Protein 8Z4N (pdb70)

Structure (mmCIF, N/CA/C/O backbone):
data_8Z4N
#
_entry.id   8Z4N
#
_cell.length_a   74.476
_cell.length_b   88.024
_cell.length_c   87.412
_cell.angle_alpha   90.00
_cell.angle_beta   91.63
_cell.angle_gamma   90.00
#
_symmetry.space_group_name_H-M   'P 1 21 1'
#
loop_
_entity.id
_entity.type
_entity.pdbx_description
1 polymer 'Endoisopeptidase PeiR'
2 water water
#
loop_
_atom_site.group_PDB
_atom_site.id
_atom_site.type_symbol
_atom_site.label_atom_id
_atom_site.label_alt_id
_atom_site.label_comp_id
_atom_site.label_asym_id
_atom_site.label_entity_id
_atom_site.label_seq_id
_atom_site.pdbx_PDB_ins_code
_atom_site.Cartn_x
_atom_site.Cartn_y
_atom_site.Cartn_z
_atom_site.occupancy
_atom_site.B_iso_or_equiv
_atom_site.auth_seq_id
_atom_site.auth_comp_id
_atom_site.auth_asym_id
_atom_site.auth_atom_id
_atom_site.pdbx_PDB_model_num
ATOM 1 N N . MET A 1 1 ? 40.882 13.525 3.675 1.00 55.07 1 MET A N 1
ATOM 2 C CA . MET A 1 1 ? 42.241 13.104 3.246 1.00 55.85 1 MET A CA 1
ATOM 3 C C . MET A 1 1 ? 42.165 12.145 2.042 1.00 51.54 1 MET A C 1
ATOM 4 O O . MET A 1 1 ? 42.330 12.619 0.930 1.00 54.05 1 MET A O 1
ATOM 9 N N . VAL A 1 2 ? 41.915 10.858 2.284 1.00 46.91 2 VAL A N 1
ATOM 10 C CA . VAL A 1 2 ? 41.838 9.776 1.259 1.00 42.39 2 VAL A CA 1
ATOM 11 C C . VAL A 1 2 ? 40.476 9.807 0.553 1.00 40.14 2 VAL A C 1
ATOM 12 O O . VAL A 1 2 ? 39.482 10.039 1.199 1.00 35.97 2 VAL A O 1
ATOM 16 N N . ARG A 1 3 ? 40.472 9.519 -0.741 1.00 37.39 3 ARG A N 1
ATOM 17 C CA . ARG A 1 3 ? 39.263 9.539 -1.589 1.00 34.18 3 ARG A CA 1
ATOM 18 C C . ARG A 1 3 ? 39.045 8.191 -2.279 1.00 36.40 3 ARG A C 1
ATOM 19 O O . ARG A 1 3 ? 40.007 7.529 -2.687 1.00 34.46 3 ARG A O 1
ATOM 27 N N . PHE A 1 4 ? 37.770 7.802 -2.456 1.00 30.35 4 PHE A N 1
ATOM 28 C CA . PHE A 1 4 ? 37.425 6.527 -3.070 1.00 26.95 4 PHE A CA 1
ATOM 29 C C . PHE A 1 4 ? 36.456 6.762 -4.212 1.00 29.81 4 PHE A C 1
ATOM 30 O O . PHE A 1 4 ? 35.452 7.460 -4.050 1.00 30.91 4 PHE A O 1
ATOM 38 N N . SER A 1 5 ? 36.734 6.142 -5.351 1.00 29.98 5 SER A N 1
ATOM 39 C CA . SER A 1 5 ? 35.962 6.371 -6.563 1.00 30.49 5 SER A CA 1
ATOM 40 C C . SER A 1 5 ? 34.590 5.699 -6.485 1.00 31.68 5 SER A C 1
ATOM 41 O O . SER A 1 5 ? 34.325 4.856 -5.631 1.00 27.76 5 SER A O 1
ATOM 44 N N . ARG A 1 6 ? 33.726 6.051 -7.439 1.00 31.72 6 ARG A N 1
ATOM 45 C CA . ARG A 1 6 ? 32.413 5.427 -7.519 1.00 31.48 6 ARG A CA 1
ATOM 46 C C . ARG A 1 6 ? 32.533 3.917 -7.724 1.00 33.49 6 ARG A C 1
ATOM 47 O O . ARG A 1 6 ? 31.832 3.132 -7.067 1.00 30.80 6 ARG A O 1
ATOM 55 N N . ASP A 1 7 ? 33.435 3.493 -8.614 1.00 31.96 7 ASP A N 1
ATOM 56 C CA . ASP A 1 7 ? 33.643 2.066 -8.844 1.00 32.86 7 ASP A CA 1
ATOM 57 C C . ASP A 1 7 ? 34.063 1.359 -7.572 1.00 28.02 7 ASP A C 1
ATOM 58 O O . ASP A 1 7 ? 33.560 0.267 -7.270 1.00 27.76 7 ASP A O 1
ATOM 63 N N . MET A 1 8 ? 34.990 1.959 -6.820 1.00 25.80 8 MET A N 1
ATOM 64 C CA . MET A 1 8 ? 35.412 1.365 -5.556 1.00 25.45 8 MET A CA 1
ATOM 65 C C . MET A 1 8 ? 34.249 1.294 -4.566 1.00 28.79 8 MET A C 1
ATOM 66 O O . MET A 1 8 ? 34.081 0.298 -3.862 1.00 27.89 8 MET A O 1
ATOM 71 N N . LEU A 1 9 ? 33.439 2.346 -4.492 1.00 28.30 9 LEU A N 1
ATOM 72 C CA . LEU A 1 9 ? 32.333 2.323 -3.538 1.00 28.14 9 LEU A CA 1
ATOM 73 C C . LEU A 1 9 ? 31.332 1.243 -3.900 1.00 26.31 9 LEU A C 1
ATOM 74 O O . LEU A 1 9 ? 30.838 0.532 -3.016 1.00 27.66 9 LEU A O 1
ATOM 79 N N . GLN A 1 10 ? 31.028 1.101 -5.192 1.00 27.53 10 GLN A N 1
ATOM 80 C CA . GLN A 1 10 ? 30.120 0.043 -5.626 1.00 27.23 10 GLN A CA 1
ATOM 81 C C . GLN A 1 10 ? 30.685 -1.322 -5.270 1.00 29.67 10 GLN A C 1
ATOM 82 O O . GLN A 1 10 ? 29.971 -2.183 -4.737 1.00 28.47 10 GLN A O 1
ATOM 88 N N . ASP A 1 11 ? 31.983 -1.516 -5.505 1.00 28.70 11 ASP A N 1
ATOM 89 C CA . ASP A 1 11 ? 32.618 -2.795 -5.196 1.00 28.83 11 ASP A CA 1
ATOM 90 C C . ASP A 1 11 ? 32.593 -3.078 -3.703 1.00 29.93 11 ASP A C 1
ATOM 91 O O . ASP A 1 11 ? 32.288 -4.200 -3.277 1.00 29.91 11 ASP A O 1
ATOM 96 N N . GLY A 1 12 ? 32.944 -2.078 -2.889 1.00 27.12 12 GLY A N 1
ATOM 97 C CA . GLY A 1 12 ? 32.919 -2.282 -1.456 1.00 24.81 12 GLY A CA 1
ATOM 98 C C . GLY A 1 12 ? 31.510 -2.563 -0.968 1.00 27.08 12 GLY A C 1
ATOM 99 O O . GLY A 1 12 ? 31.305 -3.392 -0.080 1.00 25.27 12 GLY A O 1
ATOM 100 N N . ALA A 1 13 ? 30.520 -1.872 -1.543 1.00 25.32 13 ALA A N 1
ATOM 101 C CA . ALA A 1 13 ? 29.163 -2.168 -1.126 1.00 27.21 13 ALA A CA 1
ATOM 102 C C . ALA A 1 13 ? 28.792 -3.587 -1.501 1.00 30.30 13 ALA A C 1
ATOM 103 O O . ALA A 1 13 ? 28.066 -4.251 -0.747 1.00 30.28 13 ALA A O 1
ATOM 105 N N . LYS A 1 14 ? 29.120 -4.054 -2.697 1.00 28.26 14 LYS A N 1
ATOM 106 C CA . LYS A 1 14 ? 28.730 -5.445 -3.046 1.00 32.73 14 LYS A CA 1
ATOM 107 C C . LYS A 1 14 ? 29.296 -6.420 -2.020 1.00 31.57 14 LYS A C 1
ATOM 108 O O . LYS A 1 14 ? 28.577 -7.261 -1.539 1.00 35.21 14 LYS A O 1
ATOM 114 N N . ARG A 1 15 ? 30.532 -6.193 -1.629 1.00 30.78 15 ARG A N 1
ATOM 115 C CA . ARG A 1 15 ? 31.213 -7.092 -0.708 1.00 28.94 15 ARG A CA 1
ATOM 116 C C . ARG A 1 15 ? 30.601 -7.005 0.678 1.00 29.66 15 ARG A C 1
ATOM 117 O O . ARG A 1 15 ? 30.505 -8.023 1.378 1.00 28.68 15 ARG A O 1
ATOM 125 N N . MET A 1 16 ? 30.163 -5.808 1.098 1.00 29.87 16 MET A N 1
ATOM 126 C CA . MET A 1 16 ? 29.481 -5.721 2.385 1.00 27.69 16 MET A CA 1
ATOM 127 C C . MET A 1 16 ? 28.161 -6.476 2.346 1.00 28.29 16 MET A C 1
ATOM 128 O O . MET A 1 16 ? 27.822 -7.181 3.295 1.00 31.17 16 MET A O 1
ATOM 133 N N . PHE A 1 17 ? 27.405 -6.323 1.255 1.00 29.02 17 PHE A N 1
ATOM 134 C CA . PHE A 1 17 ? 26.118 -6.998 1.091 1.00 28.04 17 PHE A CA 1
ATOM 135 C C . PHE A 1 17 ? 26.309 -8.514 1.089 1.00 30.35 17 PHE A C 1
ATOM 136 O O . PHE A 1 17 ? 25.613 -9.239 1.801 1.00 29.78 17 PHE A O 1
ATOM 144 N N . LYS A 1 18 ? 27.294 -9.012 0.335 1.00 30.57 18 LYS A N 1
ATOM 145 C CA . LYS A 1 18 ? 27.558 -10.457 0.364 1.00 30.68 18 LYS A CA 1
ATOM 146 C C . LYS A 1 18 ? 27.988 -10.933 1.748 1.00 30.73 18 LYS A C 1
ATOM 147 O O . LYS A 1 18 ? 27.578 -12.012 2.193 1.00 32.49 18 LYS A O 1
ATOM 153 N N . TRP A 1 19 ? 28.794 -10.147 2.459 1.00 27.57 19 TRP A N 1
ATOM 154 C CA . TRP A 1 19 ? 29.179 -10.548 3.813 1.00 31.08 19 TRP A CA 1
ATOM 155 C C . TRP A 1 19 ? 27.967 -10.635 4.733 1.00 33.44 19 TRP A C 1
ATOM 156 O O . TRP A 1 19 ? 27.831 -11.584 5.524 1.00 32.81 19 TRP A O 1
ATOM 167 N N . LEU A 1 20 ? 27.102 -9.613 4.679 1.00 30.27 20 LEU A N 1
ATOM 168 C CA . LEU A 1 20 ? 25.907 -9.588 5.520 1.00 34.32 20 LEU A CA 1
ATOM 169 C C . LEU A 1 20 ? 25.000 -10.778 5.252 1.00 32.14 20 LEU A C 1
ATOM 170 O O . LEU A 1 20 ? 24.242 -11.195 6.133 1.00 33.47 20 LEU A O 1
ATOM 175 N N . ARG A 1 21 ? 25.054 -11.329 4.041 1.00 32.09 21 ARG A N 1
ATOM 176 C CA . ARG A 1 21 ? 24.220 -12.483 3.720 1.00 37.09 21 ARG A CA 1
ATOM 177 C C . ARG A 1 21 ? 24.488 -13.677 4.625 1.00 38.03 21 ARG A C 1
ATOM 178 O O . ARG A 1 21 ? 23.597 -14.514 4.788 1.00 37.47 21 ARG A O 1
ATOM 186 N N . LYS A 1 22 ? 25.673 -13.753 5.251 1.00 36.71 22 LYS A N 1
ATOM 187 C CA . LYS A 1 22 ? 26.021 -14.864 6.141 1.00 36.47 22 LYS A CA 1
ATOM 188 C C . LYS A 1 22 ? 25.236 -14.861 7.445 1.00 39.76 22 LYS A C 1
ATOM 189 O O . LYS A 1 22 ? 25.294 -15.853 8.177 1.00 42.18 22 LYS A O 1
ATOM 195 N N . GLY A 1 23 ? 24.519 -13.783 7.764 1.00 38.51 23 GLY A N 1
ATOM 196 C CA . GLY A 1 23 ? 23.753 -13.745 8.995 1.00 38.16 23 GLY A CA 1
ATOM 197 C C . GLY A 1 23 ? 24.598 -13.652 10.238 1.00 39.56 23 GLY A C 1
ATOM 198 O O . GLY A 1 23 ? 24.087 -13.869 11.337 1.00 35.66 23 GLY A O 1
ATOM 199 N N . GLU A 1 24 ? 25.880 -13.306 10.093 1.00 36.68 24 GLU A N 1
ATOM 200 C CA . GLU A 1 24 ? 26.814 -13.230 11.210 1.00 38.14 24 GLU A CA 1
ATOM 201 C C . GLU A 1 24 ? 27.271 -11.797 11.512 1.00 37.61 24 GLU A C 1
ATOM 202 O O . GLU A 1 24 ? 28.355 -11.601 12.070 1.00 37.28 24 GLU A O 1
ATOM 208 N N . GLY A 1 25 ? 26.482 -10.789 11.131 1.00 37.80 25 GLY A N 1
ATOM 209 C CA . GLY A 1 25 ? 26.798 -9.418 11.473 1.00 30.92 25 GLY A CA 1
ATOM 210 C C . GLY A 1 25 ? 27.777 -8.783 10.502 1.00 34.02 25 GLY A C 1
ATOM 211 O O . GLY A 1 25 ? 28.147 -9.356 9.476 1.00 32.14 25 GLY A O 1
ATOM 212 N N . LEU A 1 26 ? 28.202 -7.550 10.850 1.00 31.03 26 LEU A N 1
ATOM 213 C CA . LEU A 1 26 ? 29.107 -6.754 10.026 1.00 33.68 26 LEU A CA 1
ATOM 214 C C . LEU A 1 26 ? 30.558 -7.246 10.135 1.00 34.08 26 LEU A C 1
ATOM 215 O O . LEU A 1 26 ? 30.977 -7.750 11.181 1.00 33.83 26 LEU A O 1
ATOM 220 N N . PRO A 1 27 ? 31.349 -7.074 9.080 1.00 31.72 27 PRO A N 1
ATOM 221 C CA . PRO A 1 27 ? 32.770 -7.462 9.140 1.00 34.50 27 PRO A CA 1
ATOM 222 C C . PRO A 1 27 ? 33.561 -6.521 10.039 1.00 37.92 27 PRO A C 1
ATOM 223 O O . PRO A 1 27 ? 33.176 -5.370 10.278 1.00 33.17 27 PRO A O 1
ATOM 227 N N . ASN A 1 28 ? 34.719 -7.012 10.496 1.00 34.74 28 ASN A N 1
ATOM 228 C CA . ASN A 1 28 ? 35.571 -6.224 11.378 1.00 32.11 28 ASN A CA 1
ATOM 229 C C . ASN A 1 28 ? 36.248 -5.085 10.627 1.00 32.28 28 ASN A C 1
ATOM 230 O O . ASN A 1 28 ? 36.674 -4.104 11.246 1.00 31.59 28 ASN A O 1
ATOM 235 N N . TYR A 1 29 ? 36.332 -5.187 9.310 1.00 28.40 29 TYR A N 1
ATOM 236 C CA . TYR A 1 29 ? 36.893 -4.122 8.498 1.00 31.64 29 TYR A CA 1
ATOM 237 C C . TYR A 1 29 ? 36.423 -4.350 7.075 1.00 31.39 29 TYR A C 1
ATOM 238 O O . TYR A 1 29 ? 35.843 -5.390 6.755 1.00 32.66 29 TYR A O 1
ATOM 247 N N . LEU A 1 30 ? 36.676 -3.353 6.231 1.00 27.58 30 LEU A N 1
ATOM 248 C CA . LEU A 1 30 ? 36.400 -3.397 4.799 1.00 29.79 30 LEU A CA 1
ATOM 249 C C . LEU A 1 30 ? 37.643 -2.906 4.073 1.00 30.78 30 LEU A C 1
ATOM 250 O O . LEU A 1 30 ? 38.113 -1.796 4.351 1.00 27.35 30 LEU A O 1
ATOM 255 N N . ILE A 1 31 ? 38.179 -3.737 3.159 1.00 29.74 31 ILE A N 1
ATOM 256 C CA . ILE A 1 31 ? 39.338 -3.370 2.345 1.00 29.84 31 ILE A CA 1
ATOM 257 C C . ILE A 1 31 ? 38.880 -2.472 1.212 1.00 30.14 31 ILE A C 1
ATOM 258 O O . ILE A 1 31 ? 38.009 -2.857 0.418 1.00 30.51 31 ILE A O 1
ATOM 263 N N . MET A 1 32 ? 39.546 -1.328 1.061 1.00 28.60 32 MET A N 1
ATOM 264 C CA . MET A 1 32 ? 39.255 -0.390 -0.013 1.00 30.99 32 MET A CA 1
ATOM 265 C C . MET A 1 32 ? 40.574 0.189 -0.540 1.00 28.65 32 MET A C 1
ATOM 266 O O . MET A 1 32 ? 41.572 0.221 0.178 1.00 32.00 32 MET A O 1
ATOM 271 N N . TYR A 1 33 ? 40.572 0.633 -1.792 1.00 29.41 33 TYR A N 1
ATOM 272 C CA . TYR A 1 33 ? 41.765 1.234 -2.449 1.00 33.43 33 TYR A CA 1
ATOM 273 C C . TYR A 1 33 ? 41.442 2.656 -2.919 1.00 32.72 33 TYR A C 1
ATOM 274 O O . TYR A 1 33 ? 40.486 2.833 -3.645 1.00 34.95 33 TYR A O 1
ATOM 283 N N . ASP A 1 34 ? 42.272 3.623 -2.538 1.00 31.83 34 ASP A N 1
ATOM 284 C CA . ASP A 1 34 ? 42.036 5.042 -2.898 1.00 34.80 34 ASP A CA 1
ATOM 285 C C . ASP A 1 34 ? 42.214 5.256 -4.394 1.00 34.97 34 ASP A C 1
ATOM 286 O O . ASP A 1 34 ? 42.979 4.547 -5.005 1.00 36.40 34 ASP A O 1
ATOM 291 N N . MET A 1 35 ? 41.506 6.231 -4.941 1.00 30.95 35 MET A N 1
ATOM 292 C CA . MET A 1 35 ? 41.554 6.446 -6.400 1.00 37.64 35 MET A CA 1
ATOM 293 C C . MET A 1 35 ? 42.816 7.221 -6.793 1.00 35.66 35 MET A C 1
ATOM 294 O O . MET A 1 35 ? 43.031 7.320 -7.982 1.00 37.75 35 MET A O 1
ATOM 299 N N . ASP A 1 36 ? 43.608 7.689 -5.825 1.00 40.60 36 ASP A N 1
ATOM 300 C CA . ASP A 1 36 ? 44.785 8.528 -6.153 1.00 42.74 36 ASP A CA 1
ATOM 301 C C . ASP A 1 36 ? 46.067 7.698 -6.171 1.00 45.85 36 ASP A C 1
ATOM 302 O O . ASP A 1 36 ? 46.697 7.652 -7.215 1.00 51.64 36 ASP A O 1
ATOM 307 N N . ARG A 1 37 ? 46.425 7.078 -5.055 1.00 50.64 37 ARG A N 1
ATOM 308 C CA . ARG A 1 37 ? 47.666 6.275 -4.991 1.00 47.36 37 ARG A CA 1
ATOM 309 C C . ARG A 1 37 ? 47.351 4.783 -5.077 1.00 44.55 37 ARG A C 1
ATOM 310 O O . ARG A 1 37 ? 48.291 4.013 -4.931 1.00 35.62 37 ARG A O 1
ATOM 318 N N . ASN A 1 38 ? 46.072 4.417 -5.196 1.00 39.63 38 ASN A N 1
ATOM 319 C CA . ASN A 1 38 ? 45.681 3.056 -5.308 1.00 39.18 38 ASN A CA 1
ATOM 320 C C . ASN A 1 38 ? 46.207 2.257 -4.134 1.00 37.82 38 ASN A C 1
ATOM 321 O O . ASN A 1 38 ? 46.524 1.080 -4.299 1.00 38.43 38 ASN A O 1
ATOM 326 N N . LYS A 1 39 ? 46.311 2.883 -2.959 1.00 35.96 39 LYS A N 1
ATOM 327 C CA . LYS A 1 39 ? 46.837 2.244 -1.766 1.00 35.00 39 LYS A CA 1
ATOM 328 C C . LYS A 1 39 ? 45.710 1.494 -1.046 1.00 37.53 39 LYS A C 1
ATOM 329 O O . LYS A 1 39 ? 44.533 1.861 -1.135 1.00 38.05 39 LYS A O 1
ATOM 335 N N . GLU A 1 40 ? 46.072 0.390 -0.409 1.00 33.97 40 GLU A N 1
ATOM 336 C CA . GLU A 1 40 ? 45.115 -0.447 0.305 1.00 37.05 40 GLU A CA 1
ATOM 337 C C . GLU A 1 40 ? 44.870 0.041 1.734 1.00 37.30 40 GLU A C 1
ATOM 338 O O . GLU A 1 40 ? 45.818 0.253 2.488 1.00 34.16 40 GLU A O 1
ATOM 344 N N . TYR A 1 41 ? 43.592 0.181 2.114 1.00 35.46 41 TYR A N 1
ATOM 345 C CA . TYR A 1 41 ? 43.178 0.536 3.462 1.00 32.45 41 TYR A CA 1
ATOM 346 C C . TYR A 1 41 ? 42.192 -0.455 4.039 1.00 30.70 41 TYR A C 1
ATOM 347 O O . TYR A 1 41 ? 41.246 -0.895 3.333 1.00 32.75 41 TYR A O 1
ATOM 356 N N . LYS A 1 42 ? 42.352 -0.703 5.326 1.00 28.17 42 LYS A N 1
ATOM 357 C CA . LYS A 1 42 ? 41.437 -1.539 6.123 1.00 36.49 42 LYS A CA 1
ATOM 358 C C . LYS A 1 42 ? 40.614 -0.588 6.995 1.00 30.68 42 LYS A C 1
ATOM 359 O O . LYS A 1 42 ? 41.059 -0.272 8.078 1.00 34.12 42 LYS A O 1
ATOM 365 N N . LEU A 1 43 ? 39.487 -0.120 6.473 1.00 33.83 43 LEU A N 1
ATOM 366 C CA . LEU A 1 43 ? 38.601 0.781 7.171 1.00 30.30 43 LEU A CA 1
ATOM 367 C C . LEU A 1 43 ? 37.901 -0.022 8.266 1.00 31.90 43 LEU A C 1
ATOM 368 O O . LEU A 1 43 ? 37.296 -1.075 8.010 1.00 32.50 43 LEU A O 1
ATOM 373 N N . VAL A 1 44 ? 37.999 0.463 9.502 1.00 30.33 44 VAL A N 1
ATOM 374 C CA . VAL A 1 44 ? 37.267 -0.123 10.616 1.00 32.22 44 VAL A CA 1
ATOM 375 C C . VAL A 1 44 ? 35.790 0.265 10.501 1.00 32.17 44 VAL A C 1
ATOM 376 O O . VAL A 1 44 ? 35.447 1.130 9.681 1.00 27.95 44 VAL A O 1
ATOM 380 N N . PRO A 1 45 ? 34.875 -0.393 11.242 1.00 31.10 45 PRO A N 1
ATOM 381 C CA . PRO A 1 45 ? 33.437 -0.173 10.996 1.00 30.74 45 PRO A CA 1
ATOM 382 C C . PRO A 1 45 ? 32.992 1.276 11.054 1.00 29.43 45 PRO A C 1
ATOM 383 O O . PRO A 1 45 ? 32.257 1.732 10.164 1.00 31.71 45 PRO A O 1
ATOM 387 N N . LYS A 1 46 ? 33.427 2.032 12.058 1.00 31.16 46 LYS A N 1
ATOM 388 C CA . LYS A 1 46 ? 33.026 3.434 12.063 1.00 31.66 46 LYS A CA 1
ATOM 389 C C . LYS A 1 46 ? 33.522 4.181 10.837 1.00 31.84 46 LYS A C 1
ATOM 390 O O . LYS A 1 46 ? 32.914 5.182 10.430 1.00 30.36 46 LYS A O 1
ATOM 396 N N . GLU A 1 47 ? 34.617 3.730 10.232 1.00 27.83 47 GLU A N 1
ATOM 397 C CA . GLU A 1 47 ? 35.110 4.421 9.055 1.00 27.32 47 GLU A CA 1
ATOM 398 C C . GLU A 1 47 ? 34.330 4.038 7.815 1.00 25.95 47 GLU A C 1
ATOM 399 O O . GLU A 1 47 ? 34.028 4.900 6.982 1.00 25.81 47 GLU A O 1
ATOM 405 N N . TYR A 1 48 ? 34.061 2.745 7.618 1.00 25.08 48 TYR A N 1
ATOM 406 C CA . TYR A 1 48 ? 33.313 2.409 6.417 1.00 23.10 48 TYR A CA 1
ATOM 407 C C . TYR A 1 48 ? 31.860 2.859 6.543 1.00 24.77 48 TYR A C 1
ATOM 408 O O . TYR A 1 48 ? 31.235 3.195 5.530 1.00 24.89 48 TYR A O 1
ATOM 417 N N . ALA A 1 49 ? 31.313 2.886 7.758 1.00 23.92 49 ALA A N 1
ATOM 418 C CA . ALA A 1 49 ? 29.976 3.477 7.941 1.00 27.47 49 ALA A CA 1
ATOM 419 C C . ALA A 1 49 ? 29.974 4.975 7.641 1.00 25.48 49 ALA A C 1
ATOM 420 O O . ALA A 1 49 ? 29.035 5.496 7.019 1.00 26.08 49 ALA A O 1
ATOM 422 N N . GLY A 1 50 ? 31.001 5.697 8.107 1.00 25.21 50 GLY A N 1
ATOM 423 C CA . GLY A 1 50 ? 31.084 7.111 7.794 1.00 27.60 50 GLY A CA 1
ATOM 424 C C . GLY A 1 50 ? 31.215 7.358 6.304 1.00 28.53 50 GLY A C 1
ATOM 425 O O . GLY A 1 50 ? 30.618 8.289 5.766 1.00 25.31 50 GLY A O 1
ATOM 426 N N . LEU A 1 51 ? 32.012 6.534 5.616 1.00 26.52 51 LEU A N 1
ATOM 427 C CA . LEU A 1 51 ? 32.214 6.704 4.175 1.00 24.48 51 LEU A CA 1
ATOM 428 C C . LEU A 1 51 ? 30.915 6.534 3.398 1.00 24.58 51 LEU A C 1
ATOM 429 O O . LEU A 1 51 ? 30.628 7.292 2.462 1.00 26.18 51 LEU A O 1
ATOM 434 N N . TYR A 1 52 ? 30.165 5.471 3.705 1.00 24.98 52 TYR A N 1
ATOM 435 C CA . TYR A 1 52 ? 28.935 5.197 2.974 1.00 24.67 52 TYR A CA 1
ATOM 436 C C . TYR A 1 52 ? 27.792 6.095 3.426 1.00 21.58 52 TYR A C 1
ATOM 437 O O . TYR A 1 52 ? 26.931 6.434 2.609 1.00 22.27 52 TYR A O 1
ATOM 446 N N . GLU A 1 53 ? 27.803 6.549 4.679 1.00 21.06 53 GLU A N 1
ATOM 447 C CA . GLU A 1 53 ? 26.860 7.600 5.081 1.00 27.97 53 GLU A CA 1
ATOM 448 C C . GLU A 1 53 ? 27.022 8.839 4.201 1.00 25.07 53 GLU A C 1
ATOM 449 O O . GLU A 1 53 ? 26.042 9.398 3.694 1.00 25.19 53 GLU A O 1
ATOM 455 N N . SER A 1 54 ? 28.264 9.280 4.009 1.00 23.92 54 SER A N 1
ATOM 456 C CA . SER A 1 54 ? 28.525 10.438 3.155 1.00 21.23 54 SER A CA 1
ATOM 457 C C . SER A 1 54 ? 28.109 10.149 1.720 1.00 22.91 54 SER A C 1
ATOM 458 O O . SER A 1 54 ? 27.521 10.999 1.051 1.00 24.87 54 SER A O 1
ATOM 461 N N . ARG A 1 55 ? 28.409 8.946 1.225 1.00 25.69 55 ARG A N 1
ATOM 462 C CA . ARG A 1 55 ? 27.949 8.561 -0.104 1.00 23.24 55 ARG A CA 1
ATOM 463 C C . ARG A 1 55 ? 26.424 8.635 -0.214 1.00 23.93 55 ARG A C 1
ATOM 464 O O . ARG A 1 55 ? 25.890 9.162 -1.199 1.00 23.90 55 ARG A O 1
ATOM 472 N N . ASN A 1 56 ? 25.706 8.131 0.799 1.00 22.43 56 ASN A N 1
ATOM 473 C CA . ASN A 1 56 ? 24.242 8.084 0.763 1.00 22.92 56 ASN A CA 1
ATOM 474 C C . ASN A 1 56 ? 23.611 9.474 0.895 1.00 20.77 56 ASN A C 1
ATOM 475 O O . ASN A 1 56 ? 22.581 9.746 0.268 1.00 23.64 56 ASN A O 1
ATOM 480 N N . ILE A 1 57 ? 24.237 10.384 1.639 1.00 23.58 57 ILE A N 1
ATOM 481 C CA . ILE A 1 57 ? 23.760 11.772 1.657 1.00 25.66 57 ILE A CA 1
ATOM 482 C C . ILE A 1 57 ? 23.748 12.337 0.242 1.00 27.92 57 ILE A C 1
ATOM 483 O O . ILE A 1 57 ? 22.736 12.879 -0.221 1.00 22.38 57 ILE A O 1
ATOM 488 N N . PHE A 1 58 ? 24.877 12.208 -0.478 1.00 22.51 58 PHE A N 1
ATOM 489 C CA . PHE A 1 58 ? 24.925 12.714 -1.843 1.00 25.30 58 PHE A CA 1
ATOM 490 C C . PHE A 1 58 ? 23.888 12.034 -2.714 1.00 25.84 58 PHE A C 1
ATOM 491 O O . PHE A 1 58 ? 23.184 12.689 -3.496 1.00 23.73 58 PHE A O 1
ATOM 499 N N . TRP A 1 59 ? 23.824 10.707 -2.628 1.00 21.91 59 TRP A N 1
ATOM 500 C CA . TRP A 1 59 ? 22.903 9.935 -3.450 1.00 25.12 59 TRP A CA 1
ATOM 501 C C . TRP A 1 59 ? 21.452 10.318 -3.167 1.00 25.77 59 TRP A C 1
ATOM 502 O O . TRP A 1 59 ? 20.643 10.457 -4.095 1.00 27.54 59 TRP A O 1
ATOM 513 N N . ILE A 1 60 ? 21.113 10.458 -1.901 1.00 24.10 60 ILE A N 1
ATOM 514 C CA . ILE A 1 60 ? 19.701 10.774 -1.555 1.00 21.57 60 ILE A CA 1
ATOM 515 C C . ILE A 1 60 ? 19.333 12.192 -1.999 1.00 25.56 60 ILE A C 1
ATOM 516 O O . ILE A 1 60 ? 18.311 12.323 -2.594 1.00 27.36 60 ILE A O 1
ATOM 521 N N . LYS A 1 61 ? 20.199 13.159 -1.769 1.00 26.65 61 LYS A N 1
ATOM 522 C CA . LYS A 1 61 ? 19.870 14.564 -2.085 1.00 28.51 61 LYS A CA 1
ATOM 523 C C . LYS A 1 61 ? 19.914 14.865 -3.584 1.00 29.95 61 LYS A C 1
ATOM 524 O O . LYS A 1 61 ? 19.129 15.675 -4.016 1.00 27.67 61 LYS A O 1
ATOM 530 N N . ASN A 1 62 ? 20.780 14.188 -4.327 1.00 26.58 62 ASN A N 1
ATOM 531 C CA . ASN A 1 62 ? 21.007 14.497 -5.756 1.00 29.11 62 ASN A CA 1
ATOM 532 C C . ASN A 1 62 ? 20.344 13.483 -6.683 1.00 29.86 62 ASN A C 1
ATOM 533 O O . ASN A 1 62 ? 20.291 13.753 -7.841 1.00 33.46 62 ASN A O 1
ATOM 538 N N . GLY A 1 63 ? 19.862 12.363 -6.172 1.00 29.28 63 GLY A N 1
ATOM 539 C CA . GLY A 1 63 ? 19.250 11.388 -7.040 1.00 33.89 63 GLY A CA 1
ATOM 540 C C . GLY A 1 63 ? 20.220 10.586 -7.874 1.00 33.90 63 GLY A C 1
ATOM 541 O O . GLY A 1 63 ? 19.780 9.876 -8.790 1.00 36.80 63 GLY A O 1
ATOM 542 N N . ARG A 1 64 ? 21.523 10.692 -7.607 1.00 33.89 64 ARG A N 1
ATOM 543 C CA . ARG A 1 64 ? 22.536 9.921 -8.321 1.00 31.22 64 ARG A CA 1
ATOM 544 C C . ARG A 1 64 ? 23.760 9.716 -7.428 1.00 31.78 64 ARG A C 1
ATOM 545 O O . ARG A 1 64 ? 24.019 10.499 -6.506 1.00 30.68 64 ARG A O 1
ATOM 553 N N . GLU A 1 65 ? 24.529 8.664 -7.735 1.00 31.13 65 GLU A N 1
ATOM 554 C CA . GLU A 1 65 ? 25.781 8.367 -7.039 1.00 31.44 65 GLU A CA 1
ATOM 555 C C . GLU A 1 65 ? 26.782 9.509 -7.166 1.00 31.60 65 GLU A C 1
ATOM 556 O O . GLU A 1 65 ? 26.899 10.108 -8.241 1.00 35.57 65 GLU A O 1
ATOM 562 N N . PRO A 1 66 ? 27.561 9.790 -6.119 1.00 31.66 66 PRO A N 1
ATOM 563 C CA . PRO A 1 66 ? 28.719 10.686 -6.269 1.00 32.16 66 PRO A CA 1
ATOM 564 C C . PRO A 1 66 ? 29.832 9.973 -7.019 1.00 33.44 66 PRO A C 1
ATOM 565 O O . PRO A 1 66 ? 29.994 8.757 -6.905 1.00 30.11 66 PRO A O 1
ATOM 569 N N . ASN A 1 67 ? 30.636 10.753 -7.757 1.00 35.45 67 ASN A N 1
ATOM 570 C CA . ASN A 1 67 ? 31.748 10.174 -8.523 1.00 32.37 67 ASN A CA 1
ATOM 571 C C . ASN A 1 67 ? 32.855 9.685 -7.613 1.00 32.90 67 ASN A C 1
ATOM 572 O O . ASN A 1 67 ? 33.602 8.765 -7.967 1.00 28.98 67 ASN A O 1
ATOM 577 N N . TYR A 1 68 ? 32.962 10.273 -6.431 1.00 30.96 68 TYR A N 1
ATOM 578 C CA . TYR A 1 68 ? 33.902 9.818 -5.420 1.00 30.23 68 TYR A CA 1
ATOM 579 C C . TYR A 1 68 ? 33.413 10.364 -4.099 1.00 27.17 68 TYR A C 1
ATOM 580 O O . TYR A 1 68 ? 32.573 11.264 -4.054 1.00 29.60 68 TYR A O 1
ATOM 589 N N . VAL A 1 69 ? 33.946 9.799 -3.028 1.00 28.34 69 VAL A N 1
ATOM 590 C CA . VAL A 1 69 ? 33.661 10.230 -1.670 1.00 30.26 69 VAL A CA 1
ATOM 591 C C . VAL A 1 69 ? 34.985 10.292 -0.928 1.00 32.51 69 VAL A C 1
ATOM 592 O O . VAL A 1 69 ? 35.755 9.324 -0.938 1.00 28.89 69 VAL A O 1
ATOM 596 N N . THR A 1 70 ? 35.259 11.437 -0.322 1.00 28.55 70 THR A N 1
ATOM 597 C CA . THR A 1 70 ? 36.411 11.586 0.545 1.00 31.42 70 THR A CA 1
ATOM 598 C C . THR A 1 70 ? 36.037 11.080 1.922 1.00 31.15 70 THR A C 1
ATOM 599 O O . THR A 1 70 ? 34.939 11.356 2.412 1.00 27.36 70 THR A O 1
ATOM 603 N N . LEU A 1 71 ? 36.934 10.317 2.532 1.00 31.31 71 LEU A N 1
ATOM 604 C CA . LEU A 1 71 ? 36.745 9.849 3.900 1.00 31.12 71 LEU A CA 1
ATOM 605 C C . LEU A 1 71 ? 36.965 11.034 4.828 1.00 34.40 71 LEU A C 1
ATOM 606 O O . LEU A 1 71 ? 38.105 11.446 5.062 1.00 33.03 71 LEU A O 1
ATOM 611 N N . THR A 1 72 ? 35.878 11.588 5.374 1.00 30.94 72 THR A N 1
ATOM 612 C CA . THR A 1 72 ? 35.961 12.768 6.227 1.00 33.77 72 THR A CA 1
ATOM 613 C C . THR A 1 72 ? 35.413 12.559 7.629 1.00 32.87 72 THR A C 1
ATOM 614 O O . THR A 1 72 ? 35.652 13.407 8.498 1.00 29.45 72 THR A O 1
ATOM 618 N N . SER A 1 73 ? 34.696 11.466 7.881 1.00 31.52 73 SER A N 1
ATOM 619 C CA . SER A 1 73 ? 33.880 11.369 9.077 1.00 31.63 73 SER A CA 1
ATOM 620 C C . SER A 1 73 ? 33.771 9.914 9.520 1.00 33.30 73 SER A C 1
ATOM 621 O O . SER A 1 73 ? 34.113 8.983 8.786 1.00 31.24 73 SER A O 1
ATOM 624 N N . VAL A 1 74 ? 33.255 9.721 10.728 1.00 29.51 74 VAL A N 1
ATOM 625 C CA . VAL A 1 74 ? 32.946 8.387 11.224 1.00 30.92 74 VAL A CA 1
ATOM 626 C C . VAL A 1 74 ? 31.459 8.363 11.579 1.00 30.35 74 VAL A C 1
ATOM 627 O O . VAL A 1 74 ? 30.845 9.405 11.784 1.00 29.67 74 VAL A O 1
ATOM 631 N N . ALA A 1 75 ? 30.888 7.160 11.659 1.00 30.57 75 ALA A N 1
ATOM 632 C CA . ALA A 1 75 ? 29.475 7.010 12.004 1.00 29.98 75 ALA A CA 1
ATOM 633 C C . ALA A 1 75 ? 29.229 5.613 12.560 1.00 32.93 75 ALA A C 1
ATOM 634 O O . ALA A 1 75 ? 30.038 4.696 12.378 1.00 30.44 75 ALA A O 1
ATOM 636 N N . ARG A 1 76 ? 28.079 5.462 13.230 1.00 32.36 76 ARG A N 1
ATOM 637 C CA . ARG A 1 76 ? 27.665 4.172 13.772 1.00 32.91 76 ARG A CA 1
ATOM 638 C C . ARG A 1 76 ? 27.091 3.254 12.707 1.00 31.81 76 ARG A C 1
ATOM 639 O O . ARG A 1 76 ? 27.115 2.034 12.887 1.00 35.91 76 ARG A O 1
ATOM 647 N N . ASN A 1 77 ? 26.565 3.819 11.624 1.00 27.56 77 ASN A N 1
ATOM 648 C CA . ASN A 1 77 ? 25.962 3.071 10.528 1.00 27.98 77 ASN A CA 1
ATOM 649 C C . ASN A 1 77 ? 25.844 4.020 9.345 1.00 23.68 77 ASN A C 1
ATOM 650 O O . ASN A 1 77 ? 26.046 5.232 9.498 1.00 23.45 77 ASN A O 1
ATOM 655 N N . PRO A 1 78 ? 25.530 3.512 8.152 1.00 25.25 78 PRO A N 1
ATOM 656 C CA . PRO A 1 78 ? 25.456 4.382 6.971 1.00 23.26 78 PRO A CA 1
ATOM 657 C C . PRO A 1 78 ? 24.105 5.038 6.734 1.00 26.58 78 PRO A C 1
ATOM 658 O O . PRO A 1 78 ? 23.915 5.596 5.647 1.00 22.36 78 PRO A O 1
ATOM 662 N N . LEU A 1 79 ? 23.161 4.926 7.684 1.00 25.41 79 LEU A N 1
ATOM 663 C CA . LEU A 1 79 ? 21.790 5.364 7.459 1.00 28.07 79 LEU A CA 1
ATOM 664 C C . LEU A 1 79 ? 21.714 6.883 7.351 1.00 24.24 79 LEU A C 1
ATOM 665 O O . LEU A 1 79 ? 22.281 7.599 8.180 1.00 26.82 79 LEU A O 1
ATOM 670 N N . VAL A 1 80 ? 20.987 7.354 6.343 1.00 24.24 80 VAL A N 1
ATOM 671 C CA . VAL A 1 80 ? 20.704 8.771 6.114 1.00 26.95 80 VAL A CA 1
ATOM 672 C C . VAL A 1 80 ? 19.187 8.918 6.070 1.00 25.37 80 VAL A C 1
ATOM 673 O O . VAL A 1 80 ? 18.515 8.202 5.313 1.00 25.99 80 VAL A O 1
ATOM 677 N N . MET A 1 81 ? 18.632 9.807 6.895 1.00 26.99 81 MET A N 1
ATOM 678 C CA . MET A 1 81 ? 17.172 9.941 6.892 1.00 26.14 81 MET A CA 1
ATOM 679 C C . MET A 1 81 ? 16.692 10.256 5.486 1.00 29.52 81 MET A C 1
ATOM 680 O O . MET A 1 81 ? 17.251 11.121 4.805 1.00 27.91 81 MET A O 1
ATOM 685 N N . ASP A 1 82 ? 15.650 9.558 5.055 1.00 24.31 82 ASP A N 1
ATOM 686 C CA . ASP A 1 82 ? 15.065 9.768 3.740 1.00 23.90 82 ASP A CA 1
ATOM 687 C C . ASP A 1 82 ? 13.551 9.781 3.933 1.00 29.11 82 ASP A C 1
ATOM 688 O O . ASP A 1 82 ? 12.964 8.808 4.417 1.00 28.93 82 ASP A O 1
ATOM 693 N N . TYR A 1 83 ? 12.925 10.890 3.598 1.00 29.12 83 TYR A N 1
ATOM 694 C CA . TYR A 1 83 ? 11.503 11.068 3.862 1.00 30.67 83 TYR A CA 1
ATOM 695 C C . TYR A 1 83 ? 10.701 10.579 2.669 1.00 29.66 83 TYR A C 1
ATOM 696 O O . TYR A 1 83 ? 11.210 10.527 1.549 1.00 27.24 83 TYR A O 1
ATOM 705 N N . GLN A 1 84 ? 9.455 10.174 2.910 1.00 24.67 84 GLN A N 1
ATOM 706 C CA . GLN A 1 84 ? 8.621 9.814 1.775 1.00 28.41 84 GLN A CA 1
ATOM 707 C C . GLN A 1 84 ? 8.245 11.072 1.009 1.00 30.43 84 GLN A C 1
ATOM 708 O O . GLN A 1 84 ? 7.935 12.110 1.594 1.00 27.75 84 GLN A O 1
ATOM 714 N N . ASN A 1 85 ? 8.245 10.952 -0.304 1.00 34.93 85 ASN A N 1
ATOM 715 C CA . ASN A 1 85 ? 7.880 12.014 -1.227 1.00 39.07 85 ASN A CA 1
ATOM 716 C C . ASN A 1 85 ? 6.463 11.915 -1.755 1.00 39.57 85 ASN A C 1
ATOM 717 O O . ASN A 1 85 ? 6.049 12.772 -2.549 1.00 38.85 85 ASN A O 1
ATOM 722 N N . THR A 1 86 ? 5.688 10.945 -1.271 1.00 34.91 86 THR A N 1
ATOM 723 C CA . THR A 1 86 ? 4.239 10.983 -1.389 1.00 33.49 86 THR A CA 1
ATOM 724 C C . THR A 1 86 ? 3.602 10.529 -0.079 1.00 35.08 86 THR A C 1
ATOM 725 O O . THR A 1 86 ? 4.269 10.038 0.831 1.00 33.54 86 THR A O 1
ATOM 729 N N . ASN A 1 87 ? 2.286 10.679 -0.004 1.00 33.59 87 ASN A N 1
ATOM 730 C CA . ASN A 1 87 ? 1.507 10.236 1.144 1.00 37.45 87 ASN A CA 1
ATOM 731 C C . ASN A 1 87 ? 1.217 8.742 1.118 1.00 33.15 87 ASN A C 1
ATOM 732 O O . ASN A 1 87 ? 0.533 8.243 2.015 1.00 33.54 87 ASN A O 1
ATOM 737 N N . TYR A 1 88 ? 1.684 8.024 0.099 1.00 29.77 88 TYR A N 1
ATOM 738 C CA . TYR A 1 88 ? 1.393 6.604 -0.032 1.00 31.14 88 TYR A CA 1
ATOM 739 C C . TYR A 1 88 ? 2.644 5.759 -0.253 1.00 32.50 88 TYR A C 1
ATOM 740 O O . TYR A 1 88 ? 2.516 4.583 -0.596 1.00 29.32 88 TYR A O 1
ATOM 749 N N . THR A 1 89 ? 3.850 6.300 -0.044 1.00 27.25 89 THR A N 1
ATOM 750 C CA . THR A 1 89 ? 5.078 5.541 -0.298 1.00 27.31 89 THR A CA 1
ATOM 751 C C . THR A 1 89 ? 5.875 5.274 0.982 1.00 27.20 89 THR A C 1
ATOM 752 O O . THR A 1 89 ? 7.102 5.109 0.928 1.00 24.30 89 THR A O 1
ATOM 756 N N . ALA A 1 90 ? 5.204 5.223 2.140 1.00 23.22 90 ALA A N 1
ATOM 757 C CA . ALA A 1 90 ? 5.909 4.872 3.372 1.00 25.45 90 ALA A CA 1
ATOM 758 C C . ALA A 1 90 ? 6.598 3.504 3.276 1.00 25.07 90 ALA A C 1
ATOM 759 O O . ALA A 1 90 ? 7.704 3.321 3.804 1.00 22.25 90 ALA A O 1
ATOM 761 N N . CYS A 1 91 ? 5.943 2.520 2.650 1.00 25.67 91 CYS A N 1
ATOM 762 C CA . CYS A 1 91 ? 6.536 1.180 2.613 1.00 23.61 91 CYS A CA 1
ATOM 763 C C . CYS A 1 91 ? 7.772 1.122 1.721 1.00 22.87 91 CYS A C 1
ATOM 764 O O . CYS A 1 91 ? 8.828 0.694 2.208 1.00 22.46 91 CYS A O 1
ATOM 767 N N . PRO A 1 92 ? 7.736 1.514 0.447 1.00 23.88 92 PRO A N 1
ATOM 768 C CA . PRO A 1 92 ? 9.003 1.558 -0.311 1.00 26.04 92 PRO A CA 1
ATOM 769 C C . PRO A 1 92 ? 10.046 2.503 0.285 1.00 24.59 92 PRO A C 1
ATOM 770 O O . PRO A 1 92 ? 11.246 2.255 0.117 1.00 22.55 92 PRO A O 1
ATOM 774 N N . THR A 1 93 ? 9.646 3.579 0.971 1.00 23.31 93 THR A N 1
ATOM 775 C CA . THR A 1 93 ? 10.661 4.407 1.622 1.00 24.94 93 THR A CA 1
ATOM 776 C C . THR A 1 93 ? 11.354 3.675 2.768 1.00 22.46 93 THR A C 1
ATOM 777 O O . THR A 1 93 ? 12.577 3.808 2.945 1.00 20.28 93 THR A O 1
ATOM 781 N N . SER A 1 94 ? 10.590 2.914 3.563 1.00 20.58 94 SER A N 1
ATOM 782 C CA . SER A 1 94 ? 11.176 2.096 4.622 1.00 20.45 94 SER A CA 1
ATOM 783 C C . SER A 1 94 ? 12.074 1.002 4.048 1.00 22.40 94 SER A C 1
ATOM 784 O O . SER A 1 94 ? 13.084 0.633 4.656 1.00 22.42 94 SER A O 1
ATOM 787 N N . LEU A 1 95 ? 11.705 0.435 2.902 1.00 22.26 95 LEU A N 1
ATOM 788 C CA . LEU A 1 95 ? 12.574 -0.571 2.307 1.00 22.20 95 LEU A CA 1
ATOM 789 C C . LEU A 1 95 ? 13.844 0.084 1.779 1.00 23.01 95 LEU A C 1
ATOM 790 O O . LEU A 1 95 ? 14.942 -0.467 1.933 1.00 23.14 95 LEU A O 1
ATOM 795 N N . SER A 1 96 ? 13.717 1.290 1.214 1.00 22.08 96 SER A N 1
ATOM 796 C CA . SER A 1 96 ? 14.898 2.031 0.771 1.00 22.92 96 SER A CA 1
ATOM 797 C C . SER A 1 96 ? 15.818 2.339 1.938 1.00 23.72 96 SER A C 1
ATOM 798 O O . SER A 1 96 ? 17.045 2.194 1.829 1.00 24.44 96 SER A O 1
ATOM 801 N N . LEU A 1 97 ? 15.244 2.730 3.077 1.00 21.92 97 LEU A N 1
ATOM 802 C CA . LEU A 1 97 ? 16.062 2.953 4.263 1.00 20.35 97 LEU A CA 1
ATOM 803 C C . LEU A 1 97 ? 16.803 1.685 4.627 1.00 22.36 97 LEU A C 1
ATOM 804 O O . LEU A 1 97 ? 17.999 1.713 4.930 1.00 21.97 97 LEU A O 1
ATOM 809 N N . ALA A 1 98 ? 16.092 0.557 4.619 1.00 24.20 98 ALA A N 1
ATOM 810 C CA . ALA A 1 98 ? 16.731 -0.721 4.896 1.00 20.97 98 ALA A CA 1
ATOM 811 C C . ALA A 1 98 ? 17.857 -0.989 3.920 1.00 21.90 98 ALA A C 1
ATOM 812 O O . ALA A 1 98 ? 18.919 -1.469 4.310 1.00 24.97 98 ALA A O 1
ATOM 814 N N . SER A 1 99 ? 17.648 -0.679 2.641 1.00 22.27 99 SER A N 1
ATOM 815 C CA . SER A 1 99 ? 18.668 -0.992 1.644 1.00 23.40 99 SER A CA 1
ATOM 816 C C . SER A 1 99 ? 19.969 -0.251 1.920 1.00 25.64 99 SER A C 1
ATOM 817 O O . SER A 1 99 ? 21.048 -0.728 1.526 1.00 24.02 99 SER A O 1
ATOM 820 N N . GLN A 1 100 ? 19.902 0.912 2.587 1.00 21.67 100 GLN A N 1
ATOM 821 C CA . GLN A 1 100 ? 21.132 1.606 2.988 1.00 25.67 100 GLN A CA 1
ATOM 822 C C . GLN A 1 100 ? 21.915 0.792 4.012 1.00 28.12 100 GLN A C 1
ATOM 823 O O . GLN A 1 100 ? 23.148 0.672 3.940 1.00 25.12 100 GLN A O 1
ATOM 829 N N . MET A 1 101 ? 21.206 0.303 5.021 1.00 23.04 101 MET A N 1
ATOM 830 C CA . MET A 1 101 ? 21.782 -0.487 6.102 1.00 28.05 101 MET A CA 1
ATOM 831 C C . MET A 1 101 ? 22.415 -1.771 5.596 1.00 23.86 101 MET A C 1
ATOM 832 O O . MET A 1 101 ? 23.350 -2.283 6.221 1.00 27.24 101 MET A O 1
ATOM 837 N N . LEU A 1 102 ? 21.895 -2.332 4.505 1.00 22.06 102 LEU A N 1
ATOM 838 C CA . LEU A 1 102 ? 22.414 -3.575 3.930 1.00 24.26 102 LEU A CA 1
ATOM 839 C C . LEU A 1 102 ? 23.464 -3.328 2.848 1.00 27.06 102 LEU A C 1
ATOM 840 O O . LEU A 1 102 ? 23.973 -4.289 2.257 1.00 26.33 102 LEU A O 1
ATOM 845 N N . TYR A 1 103 ? 23.811 -2.068 2.596 1.00 23.99 103 TYR A N 1
ATOM 846 C CA . TYR A 1 103 ? 24.820 -1.704 1.598 1.00 24.89 103 TYR A CA 1
ATOM 847 C C . TYR A 1 103 ? 24.417 -2.190 0.212 1.00 26.23 103 TYR A C 1
ATOM 848 O O . TYR A 1 103 ? 25.247 -2.676 -0.561 1.00 29.69 103 TYR A O 1
ATOM 857 N N . HIS A 1 104 ? 23.132 -2.037 -0.107 1.00 25.23 104 HIS A N 1
ATOM 858 C CA . HIS A 1 104 ? 22.604 -2.402 -1.417 1.00 26.61 104 HIS A CA 1
ATOM 859 C C . HIS A 1 104 ? 21.515 -1.387 -1.742 1.00 24.79 104 HIS A C 1
ATOM 860 O O . HIS A 1 104 ? 20.330 -1.710 -1.893 1.00 25.60 104 HIS A O 1
ATOM 867 N N . TYR A 1 105 ? 21.922 -0.120 -1.810 1.00 25.91 105 TYR A N 1
ATOM 868 C CA . TYR A 1 105 ? 20.966 0.983 -1.831 1.00 24.67 105 TYR A CA 1
ATOM 869 C C . TYR A 1 105 ? 20.086 0.906 -3.064 1.00 26.00 105 TYR A C 1
ATOM 870 O O . TYR A 1 105 ? 20.573 0.704 -4.178 1.00 26.26 105 TYR A O 1
ATOM 879 N N . LYS A 1 106 ? 18.779 1.012 -2.844 1.00 24.24 106 LYS A N 1
ATOM 880 C CA . LYS A 1 106 ? 17.778 1.178 -3.887 1.00 24.99 106 LYS A CA 1
ATOM 881 C C . LYS A 1 106 ? 16.916 2.356 -3.453 1.00 26.11 106 LYS A C 1
ATOM 882 O O . LYS A 1 106 ? 16.492 2.418 -2.293 1.00 27.76 106 LYS A O 1
ATOM 888 N N . SER A 1 107 ? 16.671 3.274 -4.369 1.00 23.37 107 SER A N 1
ATOM 889 C CA . SER A 1 107 ? 15.950 4.504 -4.101 1.00 25.39 107 SER A CA 1
ATOM 890 C C . SER A 1 107 ? 14.478 4.226 -3.772 1.00 26.74 107 SER A C 1
ATOM 891 O O . SER A 1 107 ? 13.936 3.182 -4.116 1.00 23.70 107 SER A O 1
ATOM 894 N N . GLU A 1 108 ? 13.820 5.201 -3.130 1.00 25.03 108 GLU A N 1
ATOM 895 C CA . GLU A 1 108 ? 12.385 5.067 -2.865 1.00 26.85 108 GLU A CA 1
ATOM 896 C C . GLU A 1 108 ? 11.620 4.750 -4.141 1.00 26.84 108 GLU A C 1
ATOM 897 O O . GLU A 1 108 ? 10.790 3.832 -4.176 1.00 25.82 108 GLU A O 1
ATOM 903 N N . SER A 1 109 ? 11.949 5.463 -5.218 1.00 28.32 109 SER A N 1
ATOM 904 C CA . SER A 1 109 ? 11.271 5.307 -6.499 1.00 28.65 109 SER A CA 1
ATOM 905 C C . SER A 1 109 ? 11.462 3.904 -7.065 1.00 30.54 109 SER A C 1
ATOM 906 O O . SER A 1 109 ? 10.503 3.298 -7.554 1.00 29.65 109 SER A O 1
ATOM 909 N N . GLU A 1 110 ? 12.707 3.392 -7.057 1.00 27.15 110 GLU A N 1
ATOM 910 C CA . GLU A 1 110 ? 12.946 2.013 -7.492 1.00 29.29 110 GLU A CA 1
ATOM 911 C C . GLU A 1 110 ? 12.143 1.029 -6.648 1.00 30.61 110 GLU A C 1
ATOM 912 O O . GLU A 1 110 ? 11.561 0.071 -7.174 1.00 28.95 110 GLU A O 1
ATOM 918 N N . CYS A 1 111 ? 12.139 1.236 -5.339 1.00 27.23 111 CYS A N 1
ATOM 919 C CA . CYS A 1 111 ? 11.400 0.323 -4.436 1.00 29.06 111 CYS A CA 1
ATOM 920 C C . CYS A 1 111 ? 9.897 0.385 -4.752 1.00 27.42 111 CYS A C 1
ATOM 921 O O . CYS A 1 111 ? 9.279 -0.647 -4.822 1.00 30.03 111 CYS A O 1
ATOM 924 N N . ALA A 1 112 ? 9.358 1.577 -4.957 1.00 29.30 112 ALA A N 1
ATOM 925 C CA . ALA A 1 112 ? 7.923 1.750 -5.256 1.00 30.91 112 ALA A CA 1
ATOM 926 C C . ALA A 1 112 ? 7.550 1.014 -6.542 1.00 35.48 112 ALA A C 1
ATOM 927 O O . ALA A 1 112 ? 6.505 0.375 -6.579 1.00 31.31 112 ALA A O 1
ATOM 929 N N . LYS A 1 113 ? 8.393 1.139 -7.555 1.00 37.66 113 LYS A N 1
ATOM 930 C CA . LYS A 1 113 ? 8.080 0.534 -8.865 1.00 37.21 113 LYS A CA 1
ATOM 931 C C . LYS A 1 113 ? 8.078 -0.979 -8.713 1.00 40.10 113 LYS A C 1
ATOM 932 O O . LYS A 1 113 ? 7.179 -1.602 -9.224 1.00 47.66 113 LYS A O 1
ATOM 938 N N . ALA A 1 114 ? 9.040 -1.504 -7.980 1.00 28.71 114 ALA A N 1
ATOM 939 C CA . ALA A 1 114 ? 9.164 -2.958 -7.793 1.00 36.16 114 ALA A CA 1
ATOM 940 C C . ALA A 1 114 ? 8.044 -3.503 -6.907 1.00 32.54 114 ALA A C 1
ATOM 941 O O . ALA A 1 114 ? 7.539 -4.561 -7.199 1.00 29.55 114 ALA A O 1
ATOM 943 N N . LEU A 1 115 ? 7.666 -2.774 -5.869 1.00 31.23 115 LEU A N 1
ATOM 944 C CA . LEU A 1 115 ? 6.658 -3.320 -4.961 1.00 28.85 115 LEU A CA 1
ATOM 945 C C . LEU A 1 115 ? 5.252 -3.220 -5.536 1.00 27.44 115 LEU A C 1
ATOM 946 O O . LEU A 1 115 ? 4.332 -3.890 -5.036 1.00 31.91 115 LEU A O 1
ATOM 951 N N . GLY A 1 116 ? 5.052 -2.404 -6.559 1.00 27.91 116 GLY A N 1
ATOM 952 C CA . GLY A 1 116 ? 3.714 -2.142 -7.050 1.00 31.54 116 GLY A CA 1
ATOM 953 C C . GLY A 1 116 ? 2.933 -1.162 -6.206 1.00 34.06 116 GLY A C 1
ATOM 954 O O . GLY A 1 116 ? 1.697 -1.158 -6.256 1.00 32.85 116 GLY A O 1
ATOM 955 N N . THR A 1 117 ? 3.626 -0.314 -5.451 1.00 32.88 117 THR A N 1
ATOM 956 C CA . THR A 1 117 ? 2.977 0.669 -4.592 1.00 33.76 117 THR A CA 1
ATOM 957 C C . THR A 1 117 ? 2.016 1.550 -5.384 1.00 33.07 117 THR A C 1
ATOM 958 O O . THR A 1 117 ? 2.314 1.973 -6.503 1.00 35.73 117 THR A O 1
ATOM 962 N N . SER A 1 118 ? 0.847 1.818 -4.806 1.00 37.42 118 SER A N 1
ATOM 963 C CA . SER A 1 118 ? -0.202 2.546 -5.504 1.00 35.73 118 SER A CA 1
ATOM 964 C C . SER A 1 118 ? -0.779 3.641 -4.609 1.00 34.40 118 SER A C 1
ATOM 965 O O . SER A 1 118 ? -0.696 3.582 -3.383 1.00 34.52 118 SER A O 1
ATOM 968 N N . LYS A 1 119 ? -1.301 4.669 -5.263 1.00 36.95 119 LYS A N 1
ATOM 969 C CA . LYS A 1 119 ? -1.889 5.856 -4.593 1.00 41.75 119 LYS A CA 1
ATOM 970 C C . LYS A 1 119 ? -3.106 5.428 -3.792 1.00 39.68 119 LYS A C 1
ATOM 971 O O . LYS A 1 119 ? -3.347 5.990 -2.766 1.00 46.10 119 LYS A O 1
ATOM 977 N N . GLY A 1 120 ? -3.821 4.432 -4.276 1.00 42.59 120 GLY A N 1
ATOM 978 C CA . GLY A 1 120 ? -5.031 3.997 -3.576 1.00 45.10 120 GLY A CA 1
ATOM 979 C C . GLY A 1 120 ? -4.755 3.026 -2.461 1.00 45.58 120 GLY A C 1
ATOM 980 O O . GLY A 1 120 ? -5.287 3.218 -1.394 1.00 53.71 120 GLY A O 1
ATOM 981 N N . SER A 1 121 ? -3.923 2.028 -2.673 1.00 44.89 121 SER A N 1
ATOM 982 C CA . SER A 1 121 ? -3.800 1.046 -1.575 1.00 42.44 121 SER A CA 1
ATOM 983 C C . SER A 1 121 ? -2.486 1.173 -0.816 1.00 41.71 121 SER A C 1
ATOM 984 O O . SER A 1 121 ? -2.366 0.546 0.224 1.00 40.56 121 SER A O 1
ATOM 987 N N . GLY A 1 122 ? -1.576 2.016 -1.276 1.00 35.31 122 GLY A N 1
ATOM 988 C CA . GLY A 1 122 ? -0.277 2.045 -0.599 1.00 31.43 122 GLY A CA 1
ATOM 989 C C . GLY A 1 122 ? 0.404 0.734 -0.899 1.00 31.20 122 GLY A C 1
ATOM 990 O O . GLY A 1 122 ? 0.371 0.334 -2.038 1.00 31.60 122 GLY A O 1
ATOM 991 N N . THR A 1 123 ? 0.930 0.075 0.114 1.00 28.65 123 THR A N 1
ATOM 992 C CA . THR A 1 123 ? 1.582 -1.234 -0.092 1.00 28.14 123 THR A CA 1
ATOM 993 C C . THR A 1 123 ? 1.144 -2.199 1.006 1.00 27.43 123 THR A C 1
ATOM 994 O O . THR A 1 123 ? 1.193 -1.818 2.151 1.00 26.19 123 THR A O 1
ATOM 998 N N . SER A 1 124 ? 0.725 -3.401 0.634 1.00 26.13 124 SER A N 1
ATOM 999 C CA . SER A 1 124 ? 0.384 -4.396 1.645 1.00 27.28 124 SER A CA 1
ATOM 1000 C C . SER A 1 124 ? 1.619 -5.196 2.048 1.00 28.55 124 SER A C 1
ATOM 1001 O O . SER A 1 124 ? 2.613 -5.247 1.308 1.00 26.14 124 SER A O 1
ATOM 1004 N N . PRO A 1 125 ? 1.599 -5.824 3.231 1.00 25.64 125 PRO A N 1
ATOM 1005 C CA . PRO A 1 125 ? 2.734 -6.684 3.607 1.00 23.00 125 PRO A CA 1
ATOM 1006 C C . PRO A 1 125 ? 3.012 -7.779 2.590 1.00 30.93 125 PRO A C 1
ATOM 1007 O O . PRO A 1 125 ? 4.183 -8.042 2.284 1.00 26.83 125 PRO A O 1
ATOM 1011 N N . ALA A 1 126 ? 1.973 -8.389 2.008 1.00 28.64 126 ALA A N 1
ATOM 1012 C CA . ALA A 1 126 ? 2.218 -9.396 0.978 1.00 28.94 126 ALA A CA 1
ATOM 1013 C C . ALA A 1 126 ? 2.958 -8.805 -0.225 1.00 29.08 126 ALA A C 1
ATOM 1014 O O . ALA A 1 126 ? 3.861 -9.450 -0.773 1.00 27.57 126 ALA A O 1
ATOM 1016 N N . GLN A 1 127 ? 2.590 -7.590 -0.668 1.00 30.08 127 GLN A N 1
ATOM 1017 C CA . GLN A 1 127 ? 3.347 -6.983 -1.769 1.00 28.56 127 GLN A CA 1
ATOM 1018 C C . GLN A 1 127 ? 4.805 -6.793 -1.396 1.00 26.75 127 GLN A C 1
ATOM 1019 O O . GLN A 1 127 ? 5.698 -7.030 -2.217 1.00 27.31 127 GLN A O 1
ATOM 1025 N N . LEU A 1 128 ? 5.062 -6.309 -0.180 1.00 25.06 128 LEU A N 1
ATOM 1026 C CA . LEU A 1 128 ? 6.437 -6.157 0.277 1.00 28.37 128 LEU A CA 1
ATOM 1027 C C . LEU A 1 128 ? 7.189 -7.485 0.228 1.00 28.64 128 LEU A C 1
ATOM 1028 O O . LEU A 1 128 ? 8.284 -7.571 -0.356 1.00 26.65 128 LEU A O 1
ATOM 1033 N N . ILE A 1 129 ? 6.601 -8.543 0.801 1.00 26.12 129 ILE A N 1
ATOM 1034 C CA . ILE A 1 129 ? 7.302 -9.831 0.856 1.00 26.77 129 ILE A CA 1
ATOM 1035 C C . ILE A 1 129 ? 7.507 -10.394 -0.544 1.00 28.92 129 ILE A C 1
ATOM 1036 O O . ILE A 1 129 ? 8.591 -10.889 -0.875 1.00 30.42 129 ILE A O 1
ATOM 1041 N N . ALA A 1 130 ? 6.480 -10.304 -1.393 1.00 27.65 130 ALA A N 1
ATOM 1042 C CA . ALA A 1 130 ? 6.497 -10.975 -2.685 1.00 26.28 130 ALA A CA 1
ATOM 1043 C C . ALA A 1 130 ? 7.468 -10.329 -3.659 1.00 30.56 130 ALA A C 1
ATOM 1044 O O . ALA A 1 130 ? 7.998 -11.003 -4.549 1.00 28.80 130 ALA A O 1
ATOM 1046 N N . ASN A 1 131 ? 7.684 -9.028 -3.542 1.00 29.84 131 ASN A N 1
ATOM 1047 C CA . ASN A 1 131 ? 8.363 -8.310 -4.592 1.00 26.89 131 ASN A CA 1
ATOM 1048 C C . ASN A 1 131 ? 9.748 -7.844 -4.206 1.00 30.96 131 ASN A C 1
ATOM 1049 O O . ASN A 1 131 ? 10.523 -7.482 -5.095 1.00 29.52 131 ASN A O 1
ATOM 1054 N N . ALA A 1 132 ? 10.087 -7.863 -2.917 1.00 31.52 132 ALA A N 1
ATOM 1055 C CA . ALA A 1 132 ? 11.416 -7.472 -2.475 1.00 31.26 132 ALA A CA 1
ATOM 1056 C C . ALA A 1 132 ? 12.524 -8.252 -3.181 1.00 30.21 132 ALA A C 1
ATOM 1057 O O . ALA A 1 132 ? 13.595 -7.678 -3.407 1.00 27.91 132 ALA A O 1
ATOM 1059 N N . PRO A 1 133 ? 12.345 -9.540 -3.533 1.00 31.85 133 PRO A N 1
ATOM 1060 C CA . PRO A 1 133 ? 13.410 -10.234 -4.285 1.00 30.04 133 PRO A CA 1
ATOM 1061 C C . PRO A 1 133 ? 13.803 -9.552 -5.580 1.00 31.54 133 PRO A C 1
ATOM 1062 O O . PRO A 1 133 ? 14.919 -9.799 -6.069 1.00 33.54 133 PRO A O 1
ATOM 1066 N N . LYS A 1 134 ? 12.914 -8.751 -6.181 1.00 28.98 134 LYS A N 1
ATOM 1067 C CA . LYS A 1 134 ? 13.277 -8.014 -7.383 1.00 30.06 134 LYS A CA 1
ATOM 1068 C C . LYS A 1 134 ? 14.447 -7.092 -7.127 1.00 30.78 134 LYS A C 1
ATOM 1069 O O . LYS A 1 134 ? 15.157 -6.737 -8.072 1.00 32.78 134 LYS A O 1
ATOM 1075 N N . LEU A 1 135 ? 14.661 -6.694 -5.870 1.00 29.87 135 LEU A N 1
ATOM 1076 C CA . LEU A 1 135 ? 15.711 -5.741 -5.523 1.00 27.71 135 LEU A CA 1
ATOM 1077 C C . LEU A 1 135 ? 16.906 -6.397 -4.856 1.00 29.21 135 LEU A C 1
ATOM 1078 O O . LEU A 1 135 ? 17.834 -5.697 -4.449 1.00 32.91 135 LEU A O 1
ATOM 1083 N N . GLY A 1 136 ? 16.902 -7.717 -4.724 1.00 29.71 136 GLY A N 1
ATOM 1084 C CA . GLY A 1 136 ? 17.955 -8.428 -4.051 1.00 25.84 136 GLY A CA 1
ATOM 1085 C C . GLY A 1 136 ? 17.720 -8.711 -2.588 1.00 28.21 136 GLY A C 1
ATOM 1086 O O . GLY A 1 136 ? 18.649 -9.145 -1.910 1.00 28.53 136 GLY A O 1
ATOM 1087 N N . PHE A 1 137 ? 16.499 -8.532 -2.078 1.00 29.50 137 PHE A N 1
ATOM 1088 C CA . PHE A 1 137 ? 16.229 -8.708 -0.657 1.00 27.80 137 PHE A CA 1
ATOM 1089 C C . PHE A 1 137 ? 15.265 -9.856 -0.465 1.00 27.06 137 PHE A C 1
ATOM 1090 O O . PHE A 1 137 ? 14.515 -10.215 -1.377 1.00 28.38 137 PHE A O 1
ATOM 1098 N N . LYS A 1 138 ? 15.363 -10.462 0.707 1.00 24.38 138 LYS A N 1
ATOM 1099 C CA . LYS A 1 138 ? 14.408 -11.425 1.229 1.00 29.94 138 LYS A CA 1
ATOM 1100 C C . LYS A 1 138 ? 13.791 -10.794 2.464 1.00 29.20 138 LYS A C 1
ATOM 1101 O O . LYS A 1 138 ? 14.497 -10.127 3.226 1.00 29.92 138 LYS A O 1
ATOM 1107 N N . ILE A 1 139 ? 12.478 -10.964 2.641 1.00 27.59 139 ILE A N 1
ATOM 1108 C CA . ILE A 1 139 ? 11.756 -10.428 3.797 1.00 25.19 139 ILE A CA 1
ATOM 1109 C C . ILE A 1 139 ? 11.382 -11.593 4.692 1.00 28.17 139 ILE A C 1
ATOM 1110 O O . ILE A 1 139 ? 10.725 -12.530 4.230 1.00 27.44 139 ILE A O 1
ATOM 1115 N N . ILE A 1 140 ? 11.770 -11.542 5.962 1.00 27.42 140 ILE A N 1
ATOM 1116 C CA . ILE A 1 140 ? 11.379 -12.594 6.894 1.00 27.71 140 ILE A CA 1
ATOM 1117 C C . ILE A 1 140 ? 10.280 -12.045 7.807 1.00 26.53 140 ILE A C 1
ATOM 1118 O O . ILE A 1 140 ? 10.553 -11.224 8.692 1.00 25.44 140 ILE A O 1
ATOM 1123 N N . PRO A 1 141 ? 9.035 -12.490 7.663 1.00 27.70 141 PRO A N 1
ATOM 1124 C CA . PRO A 1 141 ? 8.004 -12.089 8.642 1.00 27.89 141 PRO A CA 1
ATOM 1125 C C . PRO A 1 141 ? 8.304 -12.710 10.001 1.00 28.40 141 PRO A C 1
ATOM 1126 O O . PRO A 1 141 ? 8.586 -13.901 10.110 1.00 27.59 141 PRO A O 1
ATOM 1130 N N . ILE A 1 142 ? 8.310 -11.878 11.036 1.00 27.62 142 ILE A N 1
ATOM 1131 C CA . ILE A 1 142 ? 8.581 -12.326 12.395 1.00 26.77 142 ILE A CA 1
ATOM 1132 C C . ILE A 1 142 ? 7.417 -11.888 13.264 1.00 27.49 142 ILE A C 1
ATOM 1133 O O . ILE A 1 142 ? 6.635 -11.012 12.897 1.00 23.80 142 ILE A O 1
ATOM 1138 N N . LYS A 1 143 ? 7.352 -12.473 14.455 1.00 24.99 143 LYS A N 1
ATOM 1139 C CA . LYS A 1 143 ? 6.322 -12.080 15.400 1.00 25.66 143 LYS A CA 1
ATOM 1140 C C . LYS A 1 143 ? 6.603 -10.665 15.879 1.00 27.54 143 LYS A C 1
ATOM 1141 O O . LYS A 1 143 ? 7.737 -10.184 15.831 1.00 26.16 143 LYS A O 1
ATOM 1147 N N . ARG A 1 144 ? 5.551 -9.992 16.337 1.00 24.46 144 ARG A N 1
ATOM 1148 C CA . ARG A 1 144 ? 5.690 -8.631 16.859 1.00 28.55 144 ARG A CA 1
ATOM 1149 C C . ARG A 1 144 ? 6.236 -8.707 18.280 1.00 27.36 144 ARG A C 1
ATOM 1150 O O . ARG A 1 144 ? 5.537 -8.493 19.275 1.00 27.32 144 ARG A O 1
ATOM 1158 N N . ASP A 1 145 ? 7.530 -8.991 18.366 1.00 26.76 145 ASP A N 1
ATOM 1159 C CA . ASP A 1 145 ? 8.152 -9.313 19.640 1.00 28.30 145 ASP A CA 1
ATOM 1160 C C . ASP A 1 145 ? 9.550 -8.713 19.694 1.00 28.06 145 ASP A C 1
ATOM 1161 O O . ASP A 1 145 ? 10.359 -8.920 18.784 1.00 28.93 145 ASP A O 1
ATOM 1166 N N . SER A 1 146 ? 9.838 -7.990 20.773 1.00 28.21 146 SER A N 1
ATOM 1167 C CA . SER A 1 146 ? 11.108 -7.279 20.856 1.00 30.91 146 SER A CA 1
ATOM 1168 C C . SER A 1 146 ? 12.290 -8.240 20.857 1.00 30.29 146 SER A C 1
ATOM 1169 O O . SER A 1 146 ? 13.378 -7.887 20.389 1.00 30.54 146 SER A O 1
ATOM 1172 N N . LYS A 1 147 ? 12.114 -9.456 21.386 1.00 29.86 147 LYS A N 1
ATOM 1173 C CA . LYS A 1 147 ? 13.227 -10.402 21.373 1.00 32.31 147 LYS A CA 1
ATOM 1174 C C . LYS A 1 147 ? 13.580 -10.807 19.941 1.00 33.37 147 LYS A C 1
ATOM 1175 O O . LYS A 1 147 ? 14.761 -10.876 19.582 1.00 32.12 147 LYS A O 1
ATOM 1181 N N . GLU A 1 148 ? 12.572 -11.045 19.103 1.00 31.56 148 GLU A N 1
ATOM 1182 C CA . GLU A 1 148 ? 12.834 -11.386 17.707 1.00 32.19 148 GLU A CA 1
ATOM 1183 C C . GLU A 1 148 ? 13.480 -10.221 16.957 1.00 32.89 148 GLU A C 1
ATOM 1184 O O . GLU A 1 148 ? 14.401 -10.430 16.143 1.00 27.59 148 GLU A O 1
ATOM 1190 N N . VAL A 1 149 ? 13.004 -8.994 17.205 1.00 26.56 149 VAL A N 1
ATOM 1191 C CA . VAL A 1 149 ? 13.596 -7.814 16.564 1.00 30.09 149 VAL A CA 1
ATOM 1192 C C . VAL A 1 149 ? 15.078 -7.714 16.906 1.00 27.82 149 VAL A C 1
ATOM 1193 O O . VAL A 1 149 ? 15.923 -7.620 16.014 1.00 30.77 149 VAL A O 1
ATOM 1197 N N . LYS A 1 150 ? 15.367 -7.851 18.187 1.00 28.90 150 LYS A N 1
ATOM 1198 C CA . LYS A 1 150 ? 16.770 -7.827 18.640 1.00 34.48 150 LYS A CA 1
ATOM 1199 C C . LYS A 1 150 ? 17.551 -8.976 17.999 1.00 34.37 150 LYS A C 1
ATOM 1200 O O . LYS A 1 150 ? 18.686 -8.709 17.660 1.00 33.70 150 LYS A O 1
ATOM 1206 N N . LYS A 1 151 ? 16.973 -10.177 17.870 1.00 30.86 151 LYS A N 1
ATOM 1207 C CA . LYS A 1 151 ? 17.741 -11.249 17.253 1.00 33.57 151 LYS A CA 1
ATOM 1208 C C . LYS A 1 151 ? 18.233 -10.827 15.876 1.00 31.95 151 LYS A C 1
ATOM 1209 O O . LYS A 1 151 ? 19.399 -11.044 15.534 1.00 33.96 151 LYS A O 1
ATOM 1215 N N . TYR A 1 152 ? 17.369 -10.188 15.075 1.00 31.39 152 TYR A N 1
ATOM 1216 C CA . TYR A 1 152 ? 17.772 -9.859 13.709 1.00 32.17 152 TYR A CA 1
ATOM 1217 C C . TYR A 1 152 ? 18.580 -8.573 13.606 1.00 31.83 152 TYR A C 1
ATOM 1218 O O . TYR A 1 152 ? 19.486 -8.496 12.767 1.00 30.10 152 TYR A O 1
ATOM 1227 N N . LEU A 1 153 ? 18.310 -7.577 14.454 1.00 30.26 153 LEU A N 1
ATOM 1228 C CA . LEU A 1 153 ? 19.172 -6.398 14.475 1.00 32.37 153 LEU A CA 1
ATOM 1229 C C . LEU A 1 153 ? 20.617 -6.793 14.760 1.00 33.55 153 LEU A C 1
ATOM 1230 O O . LEU A 1 153 ? 21.557 -6.216 14.194 1.00 34.77 153 LEU A O 1
ATOM 1235 N N . LYS A 1 154 ? 20.802 -7.802 15.610 1.00 32.82 154 LYS A N 1
ATOM 1236 C CA . LYS A 1 154 ? 22.123 -8.270 16.006 1.00 34.35 154 LYS A CA 1
ATOM 1237 C C . LYS A 1 154 ? 22.864 -8.885 14.832 1.00 36.03 154 LYS A C 1
ATOM 1238 O O . LYS A 1 154 ? 24.097 -8.860 14.806 1.00 40.86 154 LYS A O 1
ATOM 1244 N N . LYS A 1 155 ? 22.136 -9.376 13.830 1.00 38.17 155 LYS A N 1
ATOM 1245 C CA . LYS A 1 155 ? 22.726 -9.851 12.587 1.00 38.71 155 LYS A CA 1
ATOM 1246 C C . LYS A 1 155 ? 22.977 -8.725 11.592 1.00 37.50 155 LYS A C 1
ATOM 1247 O O . LYS A 1 155 ? 23.486 -8.983 10.497 1.00 39.19 155 LYS A O 1
ATOM 1253 N N . GLY A 1 156 ? 22.645 -7.491 11.948 1.00 33.21 156 GLY A N 1
ATOM 1254 C CA . GLY A 1 156 ? 22.736 -6.386 11.017 1.00 33.62 156 GLY A CA 1
ATOM 1255 C C . GLY A 1 156 ? 21.573 -6.264 10.060 1.00 34.37 156 GLY A C 1
ATOM 1256 O O . GLY A 1 156 ? 21.687 -5.516 9.084 1.00 32.67 156 GLY A O 1
ATOM 1257 N N . PHE A 1 157 ? 20.451 -6.975 10.304 1.00 29.50 157 PHE A N 1
ATOM 1258 C CA . PHE A 1 157 ? 19.274 -6.891 9.432 1.00 26.00 157 PHE A CA 1
ATOM 1259 C C . PHE A 1 157 ? 18.253 -5.940 10.048 1.00 29.33 157 PHE A C 1
ATOM 1260 O O . PHE A 1 157 ? 17.796 -6.189 11.176 1.00 28.64 157 PHE A O 1
ATOM 1268 N N . PRO A 1 158 ? 17.851 -4.864 9.378 1.00 28.03 158 PRO A N 1
ATOM 1269 C CA . PRO A 1 158 ? 16.835 -3.973 9.951 1.00 27.34 158 PRO A CA 1
ATOM 1270 C C . PRO A 1 158 ? 15.440 -4.561 9.773 1.00 23.23 158 PRO A C 1
ATOM 1271 O O . PRO A 1 158 ? 15.234 -5.505 9.019 1.00 23.69 158 PRO A O 1
ATOM 1275 N N . VAL A 1 159 ? 14.457 -3.971 10.459 1.00 25.01 159 VAL A N 1
ATOM 1276 C CA . VAL A 1 159 ? 13.135 -4.604 10.547 1.00 22.12 159 VAL A CA 1
ATOM 1277 C C . VAL A 1 159 ? 12.053 -3.588 10.212 1.00 23.38 159 VAL A C 1
ATOM 1278 O O . VAL A 1 159 ? 11.855 -2.607 10.950 1.00 22.30 159 VAL A O 1
ATOM 1282 N N . ILE A 1 160 ? 11.341 -3.828 9.111 1.00 22.47 160 ILE A N 1
ATOM 1283 C CA . ILE A 1 160 ? 10.260 -2.927 8.740 1.00 24.44 160 ILE A CA 1
ATOM 1284 C C . ILE A 1 160 ? 9.080 -3.161 9.672 1.00 24.92 160 ILE A C 1
ATOM 1285 O O . ILE A 1 160 ? 8.700 -4.304 9.951 1.00 22.69 160 ILE A O 1
ATOM 1290 N N . CYS A 1 161 ? 8.545 -2.081 10.219 1.00 24.27 161 CYS A N 1
ATOM 1291 C CA . CYS A 1 161 ? 7.375 -2.173 11.071 1.00 21.04 161 CYS A CA 1
ATOM 1292 C C . CYS A 1 161 ? 6.161 -1.611 10.351 1.00 25.06 161 CYS A C 1
ATOM 1293 O O . CYS A 1 161 ? 6.286 -0.764 9.467 1.00 24.48 161 CYS A O 1
ATOM 1296 N N . HIS A 1 162 ? 4.986 -2.142 10.702 1.00 22.11 162 HIS A N 1
ATOM 1297 C CA . HIS A 1 162 ? 3.703 -1.787 10.102 1.00 23.84 162 HIS A CA 1
ATOM 1298 C C . HIS A 1 162 ? 2.723 -1.518 11.234 1.00 24.46 162 HIS A C 1
ATOM 1299 O O . HIS A 1 162 ? 2.665 -2.291 12.189 1.00 24.76 162 HIS A O 1
ATOM 1306 N N . TRP A 1 163 ? 2.000 -0.400 11.180 1.00 24.69 163 TRP A N 1
ATOM 1307 C CA . TRP A 1 163 ? 1.068 -0.124 12.269 1.00 23.20 163 TRP A CA 1
ATOM 1308 C C . TRP A 1 163 ? 0.052 0.910 11.819 1.00 26.36 163 TRP A C 1
ATOM 1309 O O . TRP A 1 163 ? 0.240 1.590 10.811 1.00 26.32 163 TRP A O 1
ATOM 1320 N N . GLN A 1 164 ? -1.058 0.990 12.575 1.00 26.39 164 GLN A N 1
ATOM 1321 C CA . GLN A 1 164 ? -2.125 1.953 12.333 1.00 25.21 164 GLN A CA 1
ATOM 1322 C C . GLN A 1 164 ? -1.849 3.115 13.278 1.00 28.21 164 GLN A C 1
ATOM 1323 O O . GLN A 1 164 ? -1.893 2.946 14.496 1.00 25.14 164 GLN A O 1
ATOM 1329 N 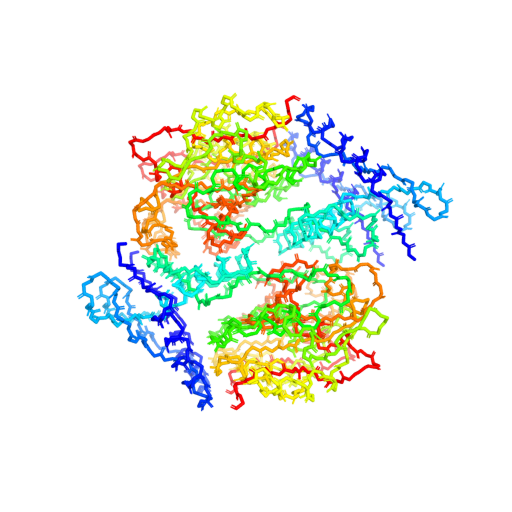N . VAL A 1 165 ? -1.500 4.282 12.718 1.00 24.53 165 VAL A N 1
ATOM 1330 C CA . VAL A 1 165 ? -0.990 5.348 13.574 1.00 25.11 165 VAL A CA 1
ATOM 1331 C C . VAL A 1 165 ? -2.027 5.781 14.614 1.00 25.46 165 VAL A C 1
ATOM 1332 O O . VAL A 1 165 ? -1.661 6.212 15.710 1.00 26.61 165 VAL A O 1
ATOM 1336 N N . ASN A 1 166 ? -3.321 5.653 14.313 1.00 26.61 166 ASN A N 1
ATOM 1337 C CA . ASN A 1 166 ? -4.337 6.012 15.313 1.00 29.97 166 ASN A CA 1
ATOM 1338 C C . ASN A 1 166 ? -4.258 5.141 16.554 1.00 29.00 166 ASN A C 1
ATOM 1339 O O . ASN A 1 166 ? -4.578 5.604 17.653 1.00 29.21 166 ASN A O 1
ATOM 1344 N N . GLN A 1 167 ? -3.791 3.898 16.413 1.00 26.72 167 GLN A N 1
ATOM 1345 C CA . GLN A 1 167 ? -3.668 3.015 17.561 1.00 24.50 167 GLN A CA 1
ATOM 1346 C C . GLN A 1 167 ? -2.470 3.330 18.443 1.00 27.81 167 GLN A C 1
ATOM 1347 O O . GLN A 1 167 ? -2.378 2.766 19.538 1.00 27.20 167 GLN A O 1
ATOM 1353 N N . SER A 1 168 ? -1.570 4.235 18.024 1.00 24.42 168 SER A N 1
ATOM 1354 C CA . SER A 1 168 ? -0.420 4.615 18.834 1.00 25.23 168 SER A CA 1
ATOM 1355 C C . SER A 1 168 ? -0.533 6.036 19.366 1.00 30.27 168 SER A C 1
ATOM 1356 O O . SER A 1 168 ? 0.439 6.577 19.903 1.00 32.67 168 SER A O 1
ATOM 1359 N N . ARG A 1 169 ? -1.708 6.639 19.256 1.00 30.00 169 ARG A N 1
ATOM 1360 C CA . ARG A 1 169 ? -1.826 8.050 19.585 1.00 35.81 169 ARG A CA 1
ATOM 1361 C C . ARG A 1 169 ? -1.737 8.291 21.090 1.00 33.41 169 ARG A C 1
ATOM 1362 O O . ARG A 1 169 ? -1.160 9.284 21.518 1.00 37.49 169 ARG A O 1
ATOM 1370 N N . ASN A 1 170 ? -2.248 7.385 21.912 1.00 33.56 170 ASN A N 1
ATOM 1371 C CA . ASN A 1 170 ? -2.152 7.605 23.349 1.00 35.60 170 ASN A CA 1
ATOM 1372 C C . ASN A 1 170 ? -0.821 7.148 23.919 1.00 32.97 170 ASN A C 1
ATOM 1373 O O . ASN A 1 170 ? -0.367 7.720 24.914 1.00 38.13 170 ASN A O 1
ATOM 1378 N N . CYS A 1 171 ? -0.174 6.145 23.311 1.00 28.00 171 CYS A N 1
ATOM 1379 C CA . CYS A 1 171 ? 1.086 5.611 23.820 1.00 27.91 171 CYS A CA 1
ATOM 1380 C C . CYS A 1 171 ? 2.334 6.185 23.131 1.00 31.68 171 CYS A C 1
ATOM 1381 O O . CYS A 1 171 ? 3.436 6.007 23.646 1.00 29.52 171 CYS A O 1
ATOM 1384 N N . LYS A 1 172 ? 2.191 6.923 22.037 1.00 28.85 172 LYS A N 1
ATOM 1385 C CA . LYS A 1 172 ? 3.350 7.609 21.462 1.00 31.67 172 LYS A CA 1
ATOM 1386 C C . LYS A 1 172 ? 2.928 9.010 21.051 1.00 28.60 172 LYS A C 1
ATOM 1387 O O . LYS A 1 172 ? 3.487 9.993 21.550 1.00 28.76 172 LYS A O 1
ATOM 1393 N N . GLY A 1 173 ? 1.954 9.114 20.148 1.00 29.77 173 GLY A N 1
ATOM 1394 C CA . GLY A 1 173 ? 1.322 10.395 19.840 1.00 30.88 173 GLY A CA 1
ATOM 1395 C C . GLY A 1 173 ? 1.922 11.256 18.746 1.00 35.38 173 GLY A C 1
ATOM 1396 O O . GLY A 1 173 ? 1.651 12.463 18.713 1.00 29.09 173 GLY A O 1
ATOM 1397 N N . ASP A 1 174 ? 2.680 10.685 17.812 1.00 29.80 174 ASP A N 1
ATOM 1398 C CA . ASP A 1 174 ? 3.159 11.504 16.706 1.00 28.07 174 ASP A CA 1
ATOM 1399 C C . ASP A 1 174 ? 2.014 11.934 15.791 1.00 27.47 174 ASP A C 1
ATOM 1400 O O . ASP A 1 174 ? 2.127 12.956 15.106 1.00 29.16 174 ASP A O 1
ATOM 1405 N N . TYR A 1 175 ? 0.931 11.153 15.727 1.00 28.54 175 TYR A N 1
ATOM 1406 C CA . TYR A 1 175 ? -0.108 11.326 14.722 1.00 26.03 175 TYR A CA 1
ATOM 1407 C C . TYR A 1 175 ? -1.479 11.530 15.344 1.00 30.92 175 TYR A C 1
ATOM 1408 O O . TYR A 1 175 ? -1.814 10.894 16.340 1.00 30.05 175 TYR A O 1
ATOM 1417 N N . THR A 1 176 ? -2.280 12.394 14.713 1.00 27.88 176 THR A N 1
ATOM 1418 C CA . THR A 1 176 ? -3.681 12.581 15.048 1.00 32.23 176 THR A CA 1
ATOM 1419 C C . THR A 1 176 ? -4.599 11.948 14.016 1.00 31.22 176 THR A C 1
ATOM 1420 O O . THR A 1 176 ? -5.781 11.741 14.297 1.00 29.31 176 THR A O 1
ATOM 1424 N N . GLY A 1 177 ? -4.063 11.592 12.854 1.00 30.22 177 GLY A N 1
ATOM 1425 C CA . GLY A 1 177 ? -4.830 11.033 11.767 1.00 31.30 177 GLY A CA 1
ATOM 1426 C C . GLY A 1 177 ? -5.088 9.547 11.930 1.00 31.88 177 GLY A C 1
ATOM 1427 O O . GLY A 1 177 ? -4.814 8.934 12.966 1.00 26.51 177 GLY A O 1
ATOM 1428 N N . ASN A 1 178 ? -5.722 8.991 10.895 1.00 30.82 178 ASN A N 1
ATOM 1429 C CA . ASN A 1 178 ? -6.151 7.591 10.811 1.00 31.99 178 ASN A CA 1
ATOM 1430 C C . ASN A 1 178 ? -5.665 7.000 9.485 1.00 37.15 178 ASN A C 1
ATOM 1431 O O . ASN A 1 178 ? -6.229 7.319 8.430 1.00 37.42 178 ASN A O 1
ATOM 1436 N N . PHE A 1 179 ? -4.621 6.162 9.529 1.00 25.60 179 PHE A N 1
ATOM 1437 C CA . PHE A 1 179 ? -4.130 5.488 8.330 1.00 27.61 179 PHE A CA 1
ATOM 1438 C C . PHE A 1 179 ? -3.120 4.427 8.742 1.00 26.02 179 PHE A C 1
ATOM 1439 O O . PHE A 1 179 ? -2.547 4.498 9.835 1.00 26.50 179 PHE A O 1
ATOM 1447 N N . GLY A 1 180 ? -2.918 3.437 7.855 1.00 25.71 180 GLY A N 1
ATOM 1448 C CA . GLY A 1 180 ? -1.827 2.465 8.030 1.00 22.82 180 GLY A CA 1
ATOM 1449 C C . GLY A 1 180 ? -0.477 3.031 7.608 1.00 25.40 180 GLY A C 1
ATOM 1450 O O . GLY A 1 180 ? -0.380 3.930 6.779 1.00 23.27 180 GLY A O 1
ATOM 1451 N N . HIS A 1 181 ? 0.588 2.541 8.233 1.00 25.04 181 HIS A N 1
ATOM 1452 C CA . HIS A 1 181 ? 1.868 3.205 8.048 1.00 25.95 181 HIS A CA 1
ATOM 1453 C C . HIS A 1 181 ? 3.005 2.201 8.202 1.00 24.94 181 HIS A C 1
ATOM 1454 O O . HIS A 1 181 ? 2.824 1.115 8.757 1.00 24.37 181 HIS A O 1
ATOM 1461 N N . TYR A 1 182 ? 4.188 2.568 7.671 1.00 22.42 182 TYR A N 1
ATOM 1462 C CA . TYR A 1 182 ? 5.381 1.739 7.785 1.00 22.24 182 TYR A CA 1
ATOM 1463 C C . TYR A 1 182 ? 6.560 2.605 8.210 1.00 26.61 182 TYR A C 1
ATOM 1464 O O . TYR A 1 182 ? 6.621 3.800 7.880 1.00 21.63 182 TYR A O 1
ATOM 1473 N N . GLY A 1 183 ? 7.500 1.987 8.921 1.00 22.14 183 GLY A N 1
ATOM 1474 C CA . GLY A 1 183 ? 8.756 2.611 9.286 1.00 23.08 183 GLY A CA 1
ATOM 1475 C C . GLY A 1 183 ? 9.793 1.512 9.353 1.00 27.41 183 GLY A C 1
ATOM 1476 O O . GLY A 1 183 ? 9.486 0.349 9.086 1.00 24.63 183 GLY A O 1
ATOM 1477 N N . LEU A 1 184 ? 11.026 1.880 9.715 1.00 23.77 184 LEU A N 1
ATOM 1478 C CA . LEU A 1 184 ? 12.136 0.931 9.806 1.00 20.80 184 LEU A CA 1
ATOM 1479 C C . LEU A 1 184 ? 12.722 0.934 11.215 1.00 22.42 184 LEU A C 1
ATOM 1480 O O . LEU A 1 184 ? 13.285 1.938 11.656 1.00 24.72 184 LEU A O 1
ATOM 1485 N N . ILE A 1 185 ? 12.600 -0.185 11.924 1.00 19.89 185 ILE A N 1
ATOM 1486 C CA . ILE A 1 185 ? 13.282 -0.351 13.202 1.00 21.73 185 ILE A CA 1
ATOM 1487 C C . ILE A 1 185 ? 14.746 -0.636 12.903 1.00 25.37 185 ILE A C 1
ATOM 1488 O O . ILE A 1 185 ? 15.071 -1.699 12.371 1.00 22.90 185 ILE A O 1
ATOM 1493 N N . TRP A 1 186 ? 15.636 0.298 13.262 1.00 24.16 186 TRP A N 1
ATOM 1494 C CA . TRP A 1 186 ? 17.061 0.097 13.038 1.00 28.73 186 TRP A CA 1
ATOM 1495 C C . TRP A 1 186 ? 17.850 0.005 14.338 1.00 28.46 186 TRP A C 1
ATOM 1496 O O . TRP A 1 186 ? 19.056 -0.268 14.288 1.00 27.66 186 TRP A O 1
ATOM 1507 N N . ASP A 1 187 ? 17.199 0.201 15.492 1.00 27.52 187 ASP A N 1
ATOM 1508 C CA . ASP A 1 187 ? 17.864 0.143 16.790 1.00 29.63 187 ASP A CA 1
ATOM 1509 C C . ASP A 1 187 ? 16.810 -0.078 17.876 1.00 31.30 187 ASP A C 1
ATOM 1510 O O . ASP A 1 187 ? 15.602 0.005 17.624 1.00 26.86 187 ASP A O 1
ATOM 1515 N N . MET A 1 188 ? 17.285 -0.378 19.090 1.00 32.55 188 MET A N 1
ATOM 1516 C CA . MET A 1 188 ? 16.428 -0.575 20.260 1.00 34.34 188 MET A CA 1
ATOM 1517 C C . MET A 1 188 ? 17.167 -0.172 21.522 1.00 31.78 188 MET A C 1
ATOM 1518 O O . MET A 1 188 ? 18.371 -0.391 21.636 1.00 33.61 188 MET A O 1
ATOM 1523 N N . THR A 1 189 ? 16.426 0.377 22.483 1.00 32.66 189 THR A N 1
ATOM 1524 C CA . THR A 1 189 ? 16.903 0.465 23.852 1.00 32.70 189 THR A CA 1
ATOM 1525 C C . THR A 1 189 ? 16.334 -0.725 24.617 1.00 33.54 189 THR A C 1
ATOM 1526 O O . THR A 1 189 ? 15.753 -1.639 24.033 1.00 35.70 189 THR A O 1
ATOM 1530 N N . SER A 1 190 ? 16.456 -0.707 25.943 1.00 36.37 190 SER A N 1
ATOM 1531 C CA . SER A 1 190 ? 15.884 -1.776 26.752 1.00 35.69 190 SER A CA 1
ATOM 1532 C C . SER A 1 190 ? 14.367 -1.721 26.799 1.00 36.93 190 SER A C 1
ATOM 1533 O O . SER A 1 190 ? 13.738 -2.712 27.189 1.00 34.45 190 SER A O 1
ATOM 1536 N N . THR A 1 191 ? 13.768 -0.605 26.390 1.00 33.68 191 THR A N 1
ATOM 1537 C CA . THR A 1 191 ? 12.327 -0.424 26.476 1.00 34.12 191 THR A CA 1
ATOM 1538 C C . THR A 1 191 ? 11.665 -0.007 25.174 1.00 33.62 191 THR A C 1
ATOM 1539 O O . THR A 1 191 ? 10.452 -0.227 25.042 1.00 28.36 191 THR A O 1
ATOM 1543 N N . HIS A 1 192 ? 12.406 0.574 24.206 1.00 30.43 192 HIS A N 1
ATOM 1544 C CA . HIS A 1 192 ? 11.821 1.211 23.025 1.00 28.58 192 HIS A CA 1
ATOM 1545 C C . HIS A 1 192 ? 12.392 0.668 21.724 1.00 29.53 192 HIS A C 1
ATOM 1546 O O . HIS A 1 192 ? 13.586 0.368 21.639 1.00 31.59 192 HIS A O 1
ATOM 1553 N N . TYR A 1 193 ? 11.540 0.550 20.703 1.00 25.59 193 TYR A N 1
ATOM 1554 C CA . TYR A 1 193 ? 12.046 0.448 19.337 1.00 26.19 193 TYR A CA 1
ATOM 1555 C C . TYR A 1 193 ? 12.507 1.831 18.877 1.00 28.03 193 TYR A C 1
ATOM 1556 O O . TYR A 1 193 ? 11.864 2.840 19.173 1.00 24.47 193 TYR A O 1
ATOM 1565 N N . VAL A 1 194 ? 13.594 1.883 18.121 1.00 25.55 194 VAL A N 1
ATOM 1566 C CA . VAL A 1 194 ? 14.005 3.130 17.486 1.00 25.77 194 VAL A CA 1
ATOM 1567 C C . VAL A 1 194 ? 13.589 3.033 16.026 1.00 25.77 194 VAL A C 1
ATOM 1568 O O . VAL A 1 194 ? 14.154 2.233 15.266 1.00 24.62 194 VAL A O 1
ATOM 1572 N N . VAL A 1 195 ? 12.622 3.862 15.634 1.00 26.10 195 VAL A N 1
ATOM 1573 C CA . VAL A 1 195 ? 11.961 3.769 14.331 1.00 26.37 195 VAL A CA 1
ATOM 1574 C C . VAL A 1 195 ? 12.340 4.971 13.469 1.00 29.02 195 VAL A C 1
ATOM 1575 O O . VAL A 1 195 ? 12.077 6.132 13.842 1.00 22.59 195 VAL A O 1
ATOM 1579 N N . ALA A 1 196 ? 12.902 4.679 12.290 1.00 22.83 196 ALA A N 1
ATOM 1580 C CA . ALA A 1 196 ? 12.999 5.643 11.202 1.00 23.52 196 ALA A CA 1
ATOM 1581 C C . ALA A 1 196 ? 11.653 5.697 10.509 1.00 24.97 196 ALA A C 1
ATOM 1582 O O . ALA A 1 196 ? 11.287 4.766 9.781 1.00 20.85 196 ALA A O 1
ATOM 1584 N N . ASP A 1 197 ? 10.919 6.801 10.737 1.00 25.11 197 ASP A N 1
ATOM 1585 C CA . ASP A 1 197 ? 9.579 7.006 10.219 1.00 24.25 197 ASP A CA 1
ATOM 1586 C C . ASP A 1 197 ? 9.633 7.942 9.021 1.00 22.99 197 ASP A C 1
ATOM 1587 O O . ASP A 1 197 ? 9.886 9.143 9.203 1.00 25.93 197 ASP A O 1
ATOM 1592 N N . PRO A 1 198 ? 9.267 7.481 7.820 1.00 25.74 198 PRO A N 1
ATOM 1593 C CA . PRO A 1 198 ? 9.448 8.315 6.615 1.00 28.29 198 PRO A CA 1
ATOM 1594 C C . PRO A 1 198 ? 8.602 9.576 6.613 1.00 27.16 198 PRO A C 1
ATOM 1595 O O . PRO A 1 198 ? 8.783 10.413 5.717 1.00 25.12 198 PRO A O 1
ATOM 1599 N N . ALA A 1 199 ? 7.682 9.721 7.566 1.00 26.69 199 ALA A N 1
ATOM 1600 C CA . ALA A 1 199 ? 6.827 10.889 7.669 1.00 27.10 199 ALA A CA 1
ATOM 1601 C C . ALA A 1 199 ? 7.159 11.765 8.868 1.00 27.25 199 ALA A C 1
ATOM 1602 O O . ALA A 1 199 ? 6.477 12.775 9.075 1.00 28.31 199 ALA A O 1
ATOM 1604 N N . LYS A 1 200 ? 8.182 11.407 9.642 1.00 26.76 200 LYS A N 1
ATOM 1605 C CA . LYS A 1 200 ? 8.428 12.182 10.876 1.00 27.12 200 LYS A CA 1
ATOM 1606 C C . LYS A 1 200 ? 9.903 12.391 11.211 1.00 28.11 200 LYS A C 1
ATOM 1607 O O . LYS A 1 200 ? 10.239 13.479 11.577 1.00 31.41 200 LYS A O 1
ATOM 1613 N N . GLY A 1 201 ? 10.730 11.363 11.133 1.00 27.97 201 GLY A N 1
ATOM 1614 C CA . GLY A 1 201 ? 12.108 11.537 11.543 1.00 27.13 201 GLY A CA 1
ATOM 1615 C C . GLY A 1 201 ? 12.777 10.200 11.720 1.00 29.36 201 GLY A C 1
ATOM 1616 O O . GLY A 1 201 ? 12.124 9.143 11.773 1.00 29.11 201 GLY A O 1
ATOM 1617 N N . VAL A 1 202 ? 14.109 10.259 11.847 1.00 25.18 202 VAL A N 1
ATOM 1618 C CA . VAL A 1 202 ? 14.910 9.031 11.826 1.00 26.70 202 VAL A CA 1
ATOM 1619 C C . VAL A 1 202 ? 14.892 8.301 13.156 1.00 29.04 202 VAL A C 1
ATOM 1620 O O . VAL A 1 202 ? 15.280 7.131 13.220 1.00 29.96 202 VAL A O 1
ATOM 1624 N N . ASN A 1 203 ? 14.358 8.933 14.202 1.00 31.75 203 ASN A N 1
ATOM 1625 C CA . ASN A 1 203 ? 14.647 8.578 15.584 1.00 32.14 203 ASN A CA 1
ATOM 1626 C C . ASN A 1 203 ? 13.383 8.465 16.454 1.00 32.44 203 ASN A C 1
ATOM 1627 O O . ASN A 1 203 ? 13.428 8.777 17.648 1.00 35.21 203 ASN A O 1
ATOM 1632 N N . ARG A 1 204 ? 12.260 8.002 15.905 1.00 28.30 204 ARG A N 1
ATOM 1633 C CA . ARG A 1 204 ? 11.006 7.954 16.663 1.00 29.54 204 ARG A CA 1
ATOM 1634 C C . ARG A 1 204 ? 10.996 6.740 17.604 1.00 29.44 204 ARG A C 1
ATOM 1635 O O . ARG A 1 204 ? 11.062 5.589 17.156 1.00 28.45 204 ARG A O 1
ATOM 1643 N N . LYS A 1 205 ? 10.865 6.984 18.902 1.00 25.60 205 LYS A N 1
ATOM 1644 C CA . LYS A 1 205 ? 11.010 5.941 19.906 1.00 27.15 205 LYS A CA 1
ATOM 1645 C C . LYS A 1 205 ? 9.632 5.452 20.354 1.00 27.45 205 LYS A C 1
ATOM 1646 O O . LYS A 1 205 ? 8.843 6.225 20.914 1.00 25.76 205 LYS A O 1
ATOM 1652 N N . TYR A 1 206 ? 9.357 4.168 20.114 1.00 27.19 206 TYR A N 1
ATOM 1653 C CA . TYR A 1 206 ? 8.083 3.539 20.443 1.00 25.71 206 TYR A CA 1
ATOM 1654 C C . TYR A 1 206 ? 8.315 2.504 21.529 1.00 26.50 206 TYR A C 1
ATOM 1655 O O . TYR A 1 206 ? 9.146 1.602 21.367 1.00 28.12 206 TYR A O 1
ATOM 1664 N N . LYS A 1 207 ? 7.560 2.613 22.616 1.00 28.89 207 LYS A N 1
ATOM 1665 C CA . LYS A 1 207 ? 7.594 1.573 23.635 1.00 26.70 207 LYS A CA 1
ATOM 1666 C C . LYS A 1 207 ? 7.175 0.260 22.986 1.00 26.53 207 LYS A C 1
ATOM 1667 O O . LYS A 1 207 ? 6.310 0.248 22.105 1.00 27.03 207 LYS A O 1
ATOM 1673 N N . PHE A 1 208 ? 7.889 -0.828 23.303 1.00 28.18 208 PHE A N 1
ATOM 1674 C CA . PHE A 1 208 ? 7.620 -2.106 22.632 1.00 25.88 208 PHE A CA 1
ATOM 1675 C C . PHE A 1 208 ? 6.129 -2.400 22.575 1.00 29.51 208 PHE A C 1
ATOM 1676 O O . PHE A 1 208 ? 5.570 -2.680 21.507 1.00 28.82 208 PHE A O 1
ATOM 1684 N N . SER A 1 209 ? 5.460 -2.357 23.730 1.00 25.73 209 SER A N 1
ATOM 1685 C CA . SER A 1 209 ? 4.051 -2.736 23.744 1.00 30.48 209 SER A CA 1
ATOM 1686 C C . SER A 1 209 ? 3.196 -1.779 22.912 1.00 28.40 209 SER A C 1
ATOM 1687 O O . SER A 1 209 ? 2.193 -2.202 22.313 1.00 29.52 209 SER A O 1
ATOM 1690 N N . CYS A 1 210 ? 3.587 -0.501 22.850 1.00 26.21 210 CYS A N 1
ATOM 1691 C CA . CYS A 1 210 ? 2.861 0.496 22.060 1.00 27.70 210 CYS A CA 1
ATOM 1692 C C . CYS A 1 210 ? 2.883 0.157 20.572 1.00 26.07 210 CYS A C 1
ATOM 1693 O O . CYS A 1 210 ? 1.840 0.115 19.915 1.00 25.19 210 CYS A O 1
ATOM 1696 N N . LEU A 1 211 ? 4.073 -0.091 20.012 1.00 26.92 211 LEU A N 1
ATOM 1697 C CA . LEU A 1 211 ? 4.136 -0.498 18.608 1.00 24.05 211 LEU A CA 1
ATOM 1698 C C . LEU A 1 211 ? 3.561 -1.901 18.394 1.00 24.33 211 LEU A C 1
ATOM 1699 O O . LEU A 1 211 ? 2.813 -2.120 17.431 1.00 22.12 211 LEU A O 1
ATOM 1704 N N . ASP A 1 212 ? 3.917 -2.866 19.261 1.00 23.75 212 ASP A N 1
ATOM 1705 C CA . ASP A 1 212 ? 3.459 -4.254 19.084 1.00 25.10 212 ASP A CA 1
ATOM 1706 C C . ASP A 1 212 ? 1.940 -4.341 18.951 1.00 25.90 212 ASP A C 1
ATOM 1707 O O . ASP A 1 212 ? 1.411 -5.093 18.107 1.00 22.68 212 ASP A O 1
ATOM 1712 N N . ASN A 1 213 ? 1.218 -3.592 19.779 1.00 24.54 213 ASN A N 1
ATOM 1713 C CA . ASN A 1 213 ? -0.234 -3.702 19.850 1.00 25.52 213 ASN A CA 1
ATOM 1714 C C . ASN A 1 213 ? -0.939 -2.722 18.935 1.00 27.70 213 ASN A C 1
ATOM 1715 O O . ASN A 1 213 ? -2.167 -2.603 19.007 1.00 25.14 213 ASN A O 1
ATOM 1720 N N . ALA A 1 214 ? -0.193 -1.984 18.112 1.00 24.75 214 ALA A N 1
ATOM 1721 C CA . ALA A 1 214 ? -0.784 -0.906 17.339 1.00 27.52 214 ALA A CA 1
ATOM 1722 C C . ALA A 1 214 ? -1.223 -1.338 15.959 1.00 27.18 214 ALA A C 1
ATOM 1723 O O . ALA A 1 214 ? -1.400 -0.480 15.081 1.00 28.34 214 ALA A O 1
ATOM 1725 N N . ASN A 1 215 ? -1.423 -2.636 15.746 1.00 22.48 215 ASN A N 1
ATOM 1726 C CA . ASN A 1 215 ? -1.880 -3.105 14.448 1.00 23.93 215 ASN A CA 1
ATOM 1727 C C . ASN A 1 215 ? -3.065 -4.053 14.617 1.00 26.93 215 ASN A C 1
ATOM 1728 O O . ASN A 1 215 ? -3.239 -4.982 13.828 1.00 26.12 215 ASN A O 1
ATOM 1733 N N . LYS A 1 216 ? -3.934 -3.775 15.595 1.00 28.83 216 LYS A N 1
ATOM 1734 C CA . LYS A 1 216 ? -5.104 -4.626 15.840 1.00 25.66 216 LYS A CA 1
ATOM 1735 C C . LYS A 1 216 ? -6.008 -4.612 14.615 1.00 26.85 216 LYS A C 1
ATOM 1736 O O . LYS A 1 216 ? -6.263 -3.557 14.028 1.00 27.60 216 LYS A O 1
ATOM 1742 N N . GLY A 1 217 ? -6.429 -5.794 14.180 1.00 28.84 217 GLY A N 1
ATOM 1743 C CA . GLY A 1 217 ? -7.223 -5.942 12.976 1.00 28.97 217 GLY A CA 1
ATOM 1744 C C . GLY A 1 217 ? -6.413 -6.209 11.727 1.00 34.10 217 GLY A C 1
ATOM 1745 O O . GLY A 1 217 ? -6.990 -6.550 10.685 1.00 28.61 217 GLY A O 1
ATOM 1746 N N . TYR A 1 218 ? -5.088 -6.105 11.811 1.00 30.35 218 TYR A N 1
ATOM 1747 C CA . TYR A 1 218 ? -4.209 -6.263 10.667 1.00 29.84 218 TYR A CA 1
ATOM 1748 C C . TYR A 1 218 ? -3.125 -7.275 11.015 1.00 26.36 218 TYR A C 1
ATOM 1749 O O . TYR A 1 218 ? -3.015 -7.745 12.156 1.00 27.71 218 TYR A O 1
ATOM 1758 N N . ARG A 1 219 ? -2.305 -7.586 10.019 1.00 27.73 219 ARG A N 1
ATOM 1759 C CA . ARG A 1 219 ? -1.365 -8.702 10.112 1.00 27.00 219 ARG A CA 1
ATOM 1760 C C . ARG A 1 219 ? -0.386 -8.525 11.268 1.00 27.48 219 ARG A C 1
ATOM 1761 O O . ARG A 1 219 ? 0.244 -7.469 11.425 1.00 27.43 219 ARG A O 1
ATOM 1769 N N . GLN A 1 220 ? -0.242 -9.571 12.068 1.00 22.99 220 GLN A N 1
ATOM 1770 C CA . GLN A 1 220 ? 0.563 -9.508 13.289 1.00 23.73 220 GLN A CA 1
ATOM 1771 C C . GLN A 1 220 ? 2.014 -9.920 13.035 1.00 28.07 220 GLN A C 1
ATOM 1772 O O . GLN A 1 220 ? 2.512 -10.903 13.587 1.00 24.41 220 GLN A O 1
ATOM 1778 N N . ASN A 1 221 ? 2.711 -9.124 12.210 1.00 26.25 221 ASN A N 1
ATOM 1779 C CA . ASN A 1 221 ? 4.115 -9.359 11.931 1.00 23.74 221 ASN A CA 1
ATOM 1780 C C . ASN A 1 221 ? 4.862 -8.034 11.862 1.00 25.31 221 ASN A C 1
ATOM 1781 O O . ASN A 1 221 ? 4.267 -6.968 11.687 1.00 23.53 221 ASN A O 1
ATOM 1786 N N . TYR A 1 222 ? 6.173 -8.131 12.058 1.00 24.72 222 TYR A N 1
ATOM 1787 C CA . TYR A 1 222 ? 7.188 -7.221 11.531 1.00 25.19 222 TYR A CA 1
ATOM 1788 C C . TYR A 1 222 ? 7.922 -7.945 10.408 1.00 26.12 222 TYR A C 1
ATOM 1789 O O . TYR A 1 222 ? 7.772 -9.157 10.214 1.00 24.60 222 TYR A O 1
ATOM 1798 N N . TYR A 1 223 ? 8.746 -7.212 9.665 1.00 24.47 223 TYR A N 1
ATOM 1799 C CA . TYR A 1 223 ? 9.304 -7.724 8.409 1.00 24.89 223 TYR A CA 1
ATOM 1800 C C . TYR A 1 223 ? 10.811 -7.487 8.354 1.00 24.66 223 TYR A C 1
ATOM 1801 O O . TYR A 1 223 ? 11.274 -6.388 8.048 1.00 22.91 223 TYR A O 1
ATOM 1810 N N . VAL A 1 224 ? 11.586 -8.534 8.619 1.00 25.62 224 VAL A N 1
ATOM 1811 C CA . VAL A 1 224 ? 13.030 -8.390 8.568 1.00 24.42 224 VAL A CA 1
ATOM 1812 C C . VAL A 1 224 ? 13.465 -8.259 7.114 1.00 23.95 224 VAL A C 1
ATOM 1813 O O . VAL A 1 224 ? 12.986 -8.984 6.236 1.00 23.27 224 VAL A O 1
ATOM 1817 N N . VAL A 1 225 ? 14.380 -7.332 6.836 1.00 25.83 225 VAL A N 1
ATOM 1818 C CA . VAL A 1 225 ? 14.930 -7.199 5.493 1.00 24.77 225 VAL A CA 1
ATOM 1819 C C . VAL A 1 225 ? 16.331 -7.801 5.514 1.00 25.92 225 VAL A C 1
ATOM 1820 O O . VAL A 1 225 ? 17.166 -7.417 6.343 1.00 23.84 225 VAL A O 1
ATOM 1824 N N . CYS A 1 226 ? 16.594 -8.772 4.646 1.00 29.15 226 CYS A N 1
ATOM 1825 C CA . CYS A 1 226 ? 17.940 -9.319 4.560 1.00 29.92 226 CYS A CA 1
ATOM 1826 C C . CYS A 1 226 ? 18.328 -9.582 3.112 1.00 27.76 226 CYS A C 1
ATOM 1827 O O . CYS A 1 226 ? 17.474 -9.571 2.214 1.00 25.83 226 CYS A O 1
ATOM 1830 N N . PRO A 1 227 ? 19.624 -9.796 2.849 1.00 28.65 227 PRO A N 1
ATOM 1831 C CA . PRO A 1 227 ? 20.049 -10.112 1.481 1.00 29.47 227 PRO A CA 1
ATOM 1832 C C . PRO A 1 227 ? 19.468 -11.441 1.039 1.00 31.23 227 PRO A C 1
ATOM 1833 O O . PRO A 1 227 ? 19.464 -12.414 1.789 1.00 33.51 227 PRO A O 1
ATOM 1837 N N . ALA A 1 228 ? 19.003 -11.486 -0.199 1.00 30.67 228 ALA A N 1
ATOM 1838 C CA . ALA A 1 228 ? 18.411 -12.708 -0.726 1.00 32.72 228 ALA A CA 1
ATOM 1839 C C . ALA A 1 228 ? 19.517 -13.678 -1.132 1.00 38.91 228 ALA A C 1
ATOM 1840 O O . ALA A 1 228 ? 20.572 -13.224 -1.587 1.00 41.11 228 ALA A O 1
ATOM 1842 N N . MET B 1 1 ? 42.515 17.215 -39.971 1.00 59.05 1 MET B N 1
ATOM 1843 C CA . MET B 1 1 ? 43.744 17.061 -40.799 1.00 57.49 1 MET B CA 1
ATOM 1844 C C . MET B 1 1 ? 43.590 15.951 -41.860 1.00 52.02 1 MET B C 1
ATOM 1845 O O . MET B 1 1 ? 43.760 16.279 -43.010 1.00 57.43 1 MET B O 1
ATOM 1850 N N . VAL B 1 2 ? 43.194 14.732 -41.494 1.00 49.65 2 VAL B N 1
ATOM 1851 C CA . VAL B 1 2 ? 43.101 13.568 -42.432 1.00 44.18 2 VAL B CA 1
ATOM 1852 C C . VAL B 1 2 ? 41.751 13.584 -43.161 1.00 39.55 2 VAL B C 1
ATOM 1853 O O . VAL B 1 2 ? 40.775 13.828 -42.473 1.00 38.39 2 VAL B O 1
ATOM 1857 N N . ARG B 1 3 ? 41.700 13.277 -44.470 1.00 36.97 3 ARG B N 1
ATOM 1858 C CA . ARG B 1 3 ? 40.461 13.309 -45.209 1.00 36.51 3 ARG B CA 1
ATOM 1859 C C . ARG B 1 3 ? 40.283 11.945 -45.838 1.00 37.33 3 ARG B C 1
ATOM 1860 O O . ARG B 1 3 ? 41.265 11.269 -46.184 1.00 34.13 3 ARG B O 1
ATOM 1868 N N . PHE B 1 4 ? 39.028 11.531 -45.965 1.00 31.68 4 PHE B N 1
ATOM 1869 C CA . PHE B 1 4 ? 38.720 10.248 -46.563 1.00 28.56 4 PHE B CA 1
ATOM 1870 C C . PHE B 1 4 ? 37.756 10.481 -47.713 1.00 29.04 4 PHE B C 1
ATOM 1871 O O . PHE B 1 4 ? 36.755 11.190 -47.566 1.00 30.79 4 PHE B O 1
ATOM 1879 N N . SER B 1 5 ? 38.053 9.885 -48.855 1.00 28.71 5 SER B N 1
ATOM 1880 C CA . SER B 1 5 ? 37.276 10.131 -50.058 1.00 31.23 5 SER B CA 1
ATOM 1881 C C . SER B 1 5 ? 35.920 9.426 -49.985 1.00 31.16 5 SER B C 1
ATOM 1882 O O . SER B 1 5 ? 35.673 8.579 -49.133 1.00 28.65 5 SER B O 1
ATOM 1885 N N . ARG B 1 6 ? 35.041 9.784 -50.919 1.00 30.03 6 ARG B N 1
ATOM 1886 C CA . ARG B 1 6 ? 33.742 9.133 -51.003 1.00 30.78 6 ARG B CA 1
ATOM 1887 C C . ARG B 1 6 ? 33.887 7.642 -51.255 1.00 34.27 6 ARG B C 1
ATOM 1888 O O . ARG B 1 6 ? 33.199 6.828 -50.632 1.00 29.67 6 ARG B O 1
ATOM 1896 N N . ASP B 1 7 ? 34.788 7.261 -52.160 1.00 32.28 7 ASP B N 1
ATOM 1897 C CA . ASP B 1 7 ? 34.997 5.839 -52.428 1.00 37.51 7 ASP B CA 1
ATOM 1898 C C . ASP B 1 7 ? 35.403 5.099 -51.162 1.00 30.39 7 ASP B C 1
ATOM 1899 O O . ASP B 1 7 ? 34.878 4.014 -50.870 1.00 32.25 7 ASP B O 1
ATOM 1904 N N . MET B 1 8 ? 36.321 5.685 -50.389 1.00 26.78 8 MET B N 1
ATOM 1905 C CA . MET B 1 8 ? 36.743 5.094 -49.122 1.00 24.31 8 MET B CA 1
ATOM 1906 C C . MET B 1 8 ? 35.590 5.025 -48.125 1.00 30.39 8 MET B C 1
ATOM 1907 O O . MET B 1 8 ? 35.471 4.056 -47.366 1.00 30.09 8 MET B O 1
ATOM 1912 N N . LEU B 1 9 ? 34.760 6.073 -48.075 1.00 26.37 9 LEU B N 1
ATOM 1913 C CA . LEU B 1 9 ? 33.646 6.085 -47.132 1.00 28.83 9 LEU B CA 1
ATOM 1914 C C . LEU B 1 9 ? 32.636 4.998 -47.462 1.00 28.61 9 LEU B C 1
ATOM 1915 O O . LEU B 1 9 ? 32.145 4.300 -46.557 1.00 30.88 9 LEU B O 1
ATOM 1920 N N . GLN B 1 10 ? 32.319 4.828 -48.749 1.00 27.90 10 GLN B N 1
ATOM 1921 C CA . GLN B 1 10 ? 31.394 3.769 -49.148 1.00 31.57 10 GLN B CA 1
ATOM 1922 C C . GLN B 1 10 ? 31.949 2.396 -48.797 1.00 32.38 10 GLN B C 1
ATOM 1923 O O . GLN B 1 10 ? 31.206 1.505 -48.356 1.00 33.13 10 GLN B O 1
ATOM 1929 N N . ASP B 1 11 ? 33.250 2.189 -49.033 1.00 30.65 11 ASP B N 1
ATOM 1930 C CA . ASP B 1 11 ? 33.880 0.902 -48.741 1.00 31.07 11 ASP B CA 1
ATOM 1931 C C . ASP B 1 11 ? 33.905 0.611 -47.249 1.00 31.53 11 ASP B C 1
ATOM 1932 O O . ASP B 1 11 ? 33.575 -0.506 -46.816 1.00 28.57 11 ASP B O 1
ATOM 1937 N N . GLY B 1 12 ? 34.186 1.631 -46.455 1.00 29.75 12 GLY B N 1
ATOM 1938 C CA . GLY B 1 12 ? 34.174 1.443 -45.001 1.00 25.90 12 GLY B CA 1
ATOM 1939 C C . GLY B 1 12 ? 32.773 1.136 -44.501 1.00 31.03 12 GLY B C 1
ATOM 1940 O O . GLY B 1 12 ? 32.645 0.342 -43.612 1.00 26.95 12 GLY B O 1
ATOM 1941 N N . ALA B 1 13 ? 31.763 1.787 -45.064 1.00 26.74 13 ALA B N 1
ATOM 1942 C CA . ALA B 1 13 ? 30.368 1.563 -44.627 1.00 32.35 13 ALA B CA 1
ATOM 1943 C C . ALA B 1 13 ? 29.963 0.125 -44.962 1.00 33.20 13 ALA B C 1
ATOM 1944 O O . ALA B 1 13 ? 29.338 -0.518 -44.136 1.00 31.58 13 ALA B O 1
ATOM 1946 N N . LYS B 1 14 ? 30.337 -0.339 -46.149 1.00 38.89 14 LYS B N 1
ATOM 1947 C CA . LYS B 1 14 ? 30.040 -1.729 -46.560 1.00 35.72 14 LYS B CA 1
ATOM 1948 C C . LYS B 1 14 ? 30.639 -2.683 -45.536 1.00 34.42 14 LYS B C 1
ATOM 1949 O O . LYS B 1 14 ? 29.935 -3.556 -45.080 1.00 41.09 14 LYS B O 1
ATOM 1955 N N . ARG B 1 15 ? 31.897 -2.468 -45.172 1.00 34.14 15 ARG B N 1
ATOM 1956 C CA . ARG B 1 15 ? 32.574 -3.338 -44.189 1.00 32.42 15 ARG B CA 1
ATOM 1957 C C . ARG B 1 15 ? 31.875 -3.250 -42.836 1.00 33.25 15 ARG B C 1
ATOM 1958 O O . ARG B 1 15 ? 31.820 -4.273 -42.164 1.00 25.34 15 ARG B O 1
ATOM 1966 N N . MET B 1 16 ? 31.406 -2.066 -42.446 1.00 29.88 16 MET B N 1
ATOM 1967 C CA . MET B 1 16 ? 30.724 -1.989 -41.156 1.00 30.10 16 MET B CA 1
ATOM 1968 C C . MET B 1 16 ? 29.396 -2.714 -41.206 1.00 27.26 16 MET B C 1
ATOM 1969 O O . MET B 1 16 ? 29.032 -3.412 -40.260 1.00 33.68 16 MET B O 1
ATOM 1974 N N . PHE B 1 17 ? 28.669 -2.565 -42.314 1.00 31.11 17 PHE B N 1
ATOM 1975 C CA . PHE B 1 17 ? 27.393 -3.246 -42.505 1.00 29.20 17 PHE B CA 1
ATOM 1976 C C . PHE B 1 17 ? 27.580 -4.764 -42.467 1.00 31.89 17 PHE B C 1
ATOM 1977 O O . PHE B 1 17 ? 26.868 -5.476 -41.753 1.00 31.21 17 PHE B O 1
ATOM 1985 N N . LYS B 1 18 ? 28.569 -5.275 -43.200 1.00 30.64 18 LYS B N 1
ATOM 1986 C CA . LYS B 1 18 ? 28.840 -6.713 -43.180 1.00 30.23 18 LYS B CA 1
ATOM 1987 C C . LYS B 1 18 ? 29.270 -7.186 -41.796 1.00 30.13 18 LYS B C 1
ATOM 1988 O O . LYS B 1 18 ? 28.881 -8.272 -41.362 1.00 35.37 18 LYS B O 1
ATOM 1994 N N . TRP B 1 19 ? 30.058 -6.386 -41.079 1.00 29.72 19 TRP B N 1
ATOM 1995 C CA . TRP B 1 19 ? 30.433 -6.757 -39.714 1.00 31.75 19 TRP B CA 1
ATOM 1996 C C . TRP B 1 19 ? 29.214 -6.840 -38.795 1.00 34.96 19 TRP B C 1
ATOM 1997 O O . TRP B 1 19 ? 29.097 -7.771 -37.981 1.00 33.11 19 TRP B O 1
ATOM 2008 N N . LEU B 1 20 ? 28.334 -5.824 -38.858 1.00 31.25 20 LEU B N 1
ATOM 2009 C CA . LEU B 1 20 ? 27.126 -5.814 -38.027 1.00 32.46 20 LEU B CA 1
ATOM 2010 C C . LEU B 1 20 ? 26.230 -7.010 -38.307 1.00 34.35 20 LEU B C 1
ATOM 2011 O O . LEU B 1 20 ? 25.484 -7.447 -37.425 1.00 34.85 20 LEU B O 1
ATOM 2016 N N . ARG B 1 21 ? 26.289 -7.550 -39.526 1.00 34.05 21 ARG B N 1
ATOM 2017 C CA . ARG B 1 21 ? 25.472 -8.703 -39.882 1.00 40.83 21 ARG B CA 1
ATOM 2018 C C . ARG B 1 21 ? 25.737 -9.919 -39.000 1.00 39.91 21 ARG B C 1
ATOM 2019 O O . ARG B 1 21 ? 24.877 -10.804 -38.915 1.00 36.40 21 ARG B O 1
ATOM 2027 N N . LYS B 1 22 ? 26.897 -9.983 -38.343 1.00 38.66 22 LYS B N 1
ATOM 2028 C CA . LYS B 1 22 ? 27.223 -11.092 -37.450 1.00 37.32 22 LYS B CA 1
ATOM 2029 C C . LYS B 1 22 ? 26.429 -11.080 -36.153 1.00 40.03 22 LYS B C 1
ATOM 2030 O O . LYS B 1 22 ? 26.467 -12.065 -35.415 1.00 42.03 22 LYS B O 1
ATOM 2036 N N . GLY B 1 23 ? 25.729 -9.998 -35.836 1.00 41.57 23 GLY B N 1
ATOM 2037 C CA . GLY B 1 23 ? 24.990 -9.975 -34.591 1.00 38.94 23 GLY B CA 1
ATOM 2038 C C . GLY B 1 23 ? 25.855 -9.870 -33.363 1.00 40.92 23 GLY B C 1
ATOM 2039 O O . GLY B 1 23 ? 25.359 -10.068 -32.255 1.00 40.53 23 GLY B O 1
ATOM 2040 N N . GLU B 1 24 ? 27.129 -9.502 -33.522 1.00 40.62 24 GLU B N 1
ATOM 2041 C CA . GLU B 1 24 ? 28.059 -9.395 -32.404 1.00 39.32 24 GLU B CA 1
ATOM 2042 C C . GLU B 1 24 ? 28.460 -7.953 -32.093 1.00 42.23 24 GLU B C 1
ATOM 2043 O O . GLU B 1 24 ? 29.518 -7.727 -31.498 1.00 41.44 24 GLU B O 1
ATOM 2049 N N . GLY B 1 25 ? 27.648 -6.964 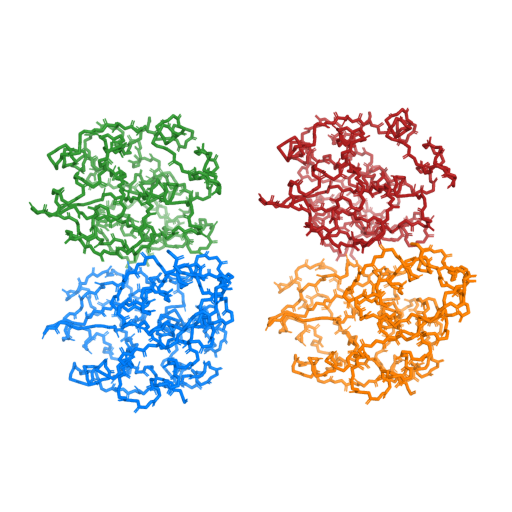-32.483 1.00 38.05 25 GLY B N 1
ATOM 2050 C CA . GLY B 1 25 ? 27.960 -5.601 -32.131 1.00 35.85 25 GLY B CA 1
ATOM 2051 C C . GLY B 1 25 ? 28.960 -4.983 -33.088 1.00 35.78 25 GLY B C 1
ATOM 2052 O O . GLY B 1 25 ? 29.355 -5.571 -34.097 1.00 33.27 25 GLY B O 1
ATOM 2053 N N . LEU B 1 26 ? 29.370 -3.754 -32.751 1.00 34.95 26 LEU B N 1
ATOM 2054 C CA . LEU B 1 26 ? 30.273 -2.942 -33.555 1.00 35.06 26 LEU B CA 1
ATOM 2055 C C . LEU B 1 26 ? 31.716 -3.420 -33.404 1.00 36.99 26 LEU B C 1
ATOM 2056 O O . LEU B 1 26 ? 32.104 -3.913 -32.344 1.00 38.26 26 LEU B O 1
ATOM 2061 N N . PRO B 1 27 ? 32.539 -3.245 -34.433 1.00 35.29 27 PRO B N 1
ATOM 2062 C CA . PRO B 1 27 ? 33.949 -3.641 -34.322 1.00 36.43 27 PRO B CA 1
ATOM 2063 C C . PRO B 1 27 ? 34.722 -2.699 -33.414 1.00 37.79 27 PRO B C 1
ATOM 2064 O O . PRO B 1 27 ? 34.303 -1.577 -33.121 1.00 33.62 27 PRO B O 1
ATOM 2068 N N . ASN B 1 28 ? 35.872 -3.192 -32.949 1.00 38.45 28 ASN B N 1
ATOM 2069 C CA . ASN B 1 28 ? 36.738 -2.401 -32.081 1.00 35.16 28 ASN B CA 1
ATOM 2070 C C . ASN B 1 28 ? 37.464 -1.305 -32.855 1.00 33.59 28 ASN B C 1
ATOM 2071 O O . ASN B 1 28 ? 37.968 -0.354 -32.248 1.00 31.47 28 ASN B O 1
ATOM 2076 N N . TYR B 1 29 ? 37.540 -1.427 -34.172 1.00 30.59 29 TYR B N 1
ATOM 2077 C CA . TYR B 1 29 ? 38.155 -0.405 -35.000 1.00 30.37 29 TYR B CA 1
ATOM 2078 C C . TYR B 1 29 ? 37.682 -0.633 -36.424 1.00 31.29 29 TYR B C 1
ATOM 2079 O O . TYR B 1 29 ? 37.106 -1.675 -36.748 1.00 34.17 29 TYR B O 1
ATOM 2088 N N . LEU B 1 30 ? 37.941 0.356 -37.269 1.00 29.26 30 LEU B N 1
ATOM 2089 C CA . LEU B 1 30 ? 37.625 0.322 -38.689 1.00 27.67 30 LEU B CA 1
ATOM 2090 C C . LEU B 1 30 ? 38.850 0.825 -39.429 1.00 29.41 30 LEU B C 1
ATOM 2091 O O . LEU B 1 30 ? 39.322 1.939 -39.154 1.00 28.53 30 LEU B O 1
ATOM 2096 N N . ILE B 1 31 ? 39.367 0.015 -40.358 1.00 31.21 31 ILE B N 1
ATOM 2097 C CA . ILE B 1 31 ? 40.540 0.403 -41.142 1.00 31.09 31 ILE B CA 1
ATOM 2098 C C . ILE B 1 31 ? 40.121 1.307 -42.287 1.00 30.32 31 ILE B C 1
ATOM 2099 O O . ILE B 1 31 ? 39.224 0.963 -43.064 1.00 32.21 31 ILE B O 1
ATOM 2104 N N . MET B 1 32 ? 40.814 2.439 -42.429 1.00 28.68 32 MET B N 1
ATOM 2105 C CA . MET B 1 32 ? 40.580 3.390 -43.509 1.00 29.66 32 MET B CA 1
ATOM 2106 C C . MET B 1 32 ? 41.910 3.940 -44.036 1.00 31.43 32 MET B C 1
ATOM 2107 O O . MET B 1 32 ? 42.897 4.032 -43.307 1.00 32.86 32 MET B O 1
ATOM 2112 N N . TYR B 1 33 ? 41.922 4.308 -45.313 1.00 29.48 33 TYR B N 1
ATOM 2113 C CA . TYR B 1 33 ? 43.081 4.922 -45.968 1.00 33.88 33 TYR B CA 1
ATOM 2114 C C . TYR B 1 33 ? 42.759 6.347 -46.411 1.00 33.13 33 TYR B C 1
ATOM 2115 O O . TYR B 1 33 ? 41.761 6.578 -47.111 1.00 34.59 33 TYR B O 1
ATOM 2124 N N . ASP B 1 34 ? 43.617 7.297 -46.042 1.00 33.97 34 ASP B N 1
ATOM 2125 C CA . ASP B 1 34 ? 43.311 8.680 -46.379 1.00 36.23 34 ASP B CA 1
ATOM 2126 C C . ASP B 1 34 ? 43.578 8.947 -47.860 1.00 36.68 34 ASP B C 1
ATOM 2127 O O . ASP B 1 34 ? 44.322 8.230 -48.526 1.00 37.28 34 ASP B O 1
ATOM 2132 N N . MET B 1 35 ? 42.879 9.933 -48.399 1.00 34.01 35 MET B N 1
ATOM 2133 C CA . MET B 1 35 ? 42.923 10.169 -49.856 1.00 38.98 35 MET B CA 1
ATOM 2134 C C . MET B 1 35 ? 44.154 10.965 -50.278 1.00 38.13 35 MET B C 1
ATOM 2135 O O . MET B 1 35 ? 44.381 11.027 -51.459 1.00 40.44 35 MET B O 1
ATOM 2140 N N . ASP B 1 36 ? 44.891 11.547 -49.337 1.00 47.32 36 ASP B N 1
ATOM 2141 C CA . ASP B 1 36 ? 46.050 12.396 -49.707 1.00 46.01 36 ASP B CA 1
ATOM 2142 C C . ASP B 1 36 ? 47.348 11.599 -49.689 1.00 49.76 36 ASP B C 1
ATOM 2143 O O . ASP B 1 36 ? 48.063 11.683 -50.659 1.00 58.08 36 ASP B O 1
ATOM 2148 N N . ARG B 1 37 ? 47.615 10.856 -48.623 1.00 56.18 37 ARG B N 1
ATOM 2149 C CA . ARG B 1 37 ? 48.882 10.101 -48.523 1.00 47.79 37 ARG B CA 1
ATOM 2150 C C . ARG B 1 37 ? 48.628 8.595 -48.618 1.00 51.12 37 ARG B C 1
ATOM 2151 O O . ARG B 1 37 ? 49.583 7.845 -48.513 1.00 48.60 37 ARG B O 1
ATOM 2159 N N . ASN B 1 38 ? 47.381 8.176 -48.784 1.00 48.74 38 ASN B N 1
ATOM 2160 C CA . ASN B 1 38 ? 47.074 6.729 -48.893 1.00 40.73 38 ASN B CA 1
ATOM 2161 C C . ASN B 1 38 ? 47.589 5.986 -47.662 1.00 40.33 38 ASN B C 1
ATOM 2162 O O . ASN B 1 38 ? 47.852 4.818 -47.801 1.00 39.65 38 ASN B O 1
ATOM 2167 N N . LYS B 1 39 ? 47.657 6.634 -46.501 1.00 35.95 39 LYS B N 1
ATOM 2168 C CA . LYS B 1 39 ? 48.209 5.947 -45.328 1.00 37.52 39 LYS B CA 1
ATOM 2169 C C . LYS B 1 39 ? 47.094 5.195 -44.587 1.00 38.12 39 LYS B C 1
ATOM 2170 O O . LYS B 1 39 ? 45.931 5.592 -44.630 1.00 35.42 39 LYS B O 1
ATOM 2176 N N . GLU B 1 40 ? 47.446 4.078 -43.948 1.00 35.19 40 GLU B N 1
ATOM 2177 C CA . GLU B 1 40 ? 46.473 3.282 -43.203 1.00 33.76 40 GLU B CA 1
ATOM 2178 C C . GLU B 1 40 ? 46.171 3.867 -41.830 1.00 36.25 40 GLU B C 1
ATOM 2179 O O . GLU B 1 40 ? 47.085 4.097 -41.033 1.00 36.30 40 GLU B O 1
ATOM 2185 N N . TYR B 1 41 ? 44.877 4.035 -41.523 1.00 31.65 41 TYR B N 1
ATOM 2186 C CA . TYR B 1 41 ? 44.447 4.462 -40.196 1.00 31.86 41 TYR B CA 1
ATOM 2187 C C . TYR B 1 41 ? 43.513 3.432 -39.566 1.00 34.27 41 TYR B C 1
ATOM 2188 O O . TYR B 1 41 ? 42.612 2.901 -40.225 1.00 32.92 41 TYR B O 1
ATOM 2197 N N . LYS B 1 42 ? 43.739 3.155 -38.283 1.00 32.80 42 LYS B N 1
ATOM 2198 C CA . LYS B 1 42 ? 42.878 2.285 -37.493 1.00 36.52 42 LYS B CA 1
ATOM 2199 C C . LYS B 1 42 ? 42.025 3.190 -36.601 1.00 34.66 42 LYS B C 1
ATOM 2200 O O . LYS B 1 42 ? 42.421 3.546 -35.489 1.00 32.46 42 LYS B O 1
ATOM 2206 N N . LEU B 1 43 ? 40.824 3.516 -37.082 1.00 29.97 43 LEU B N 1
ATOM 2207 C CA . LEU B 1 43 ? 39.908 4.410 -36.371 1.00 32.43 43 LEU B CA 1
ATOM 2208 C C . LEU B 1 43 ? 39.179 3.672 -35.256 1.00 30.16 43 LEU B C 1
ATOM 2209 O O . LEU B 1 43 ? 38.547 2.642 -35.494 1.00 27.38 43 LEU B O 1
ATOM 2214 N N . VAL B 1 44 ? 39.239 4.222 -34.047 1.00 31.38 44 VAL B N 1
ATOM 2215 C CA . VAL B 1 44 ? 38.515 3.678 -32.903 1.00 31.40 44 VAL B CA 1
ATOM 2216 C C . VAL B 1 44 ? 37.033 4.053 -33.023 1.00 32.46 44 VAL B C 1
ATOM 2217 O O . VAL B 1 44 ? 36.678 4.881 -33.877 1.00 31.41 44 VAL B O 1
ATOM 2221 N N . PRO B 1 45 ? 36.125 3.422 -32.262 1.00 31.51 45 PRO B N 1
ATOM 2222 C CA . PRO B 1 45 ? 34.685 3.653 -32.509 1.00 29.19 45 PRO B CA 1
ATOM 2223 C C . PRO B 1 45 ? 34.245 5.107 -32.441 1.00 29.64 45 PRO B C 1
ATOM 2224 O O . PRO B 1 45 ? 33.474 5.550 -33.306 1.00 30.41 45 PRO B O 1
ATOM 2228 N N . LYS B 1 46 ? 34.694 5.871 -31.444 1.00 31.41 46 LYS B N 1
ATOM 2229 C CA . LYS B 1 46 ? 34.306 7.276 -31.410 1.00 31.03 46 LYS B CA 1
ATOM 2230 C C . LYS B 1 46 ? 34.804 8.028 -32.640 1.00 32.88 46 LYS B C 1
ATOM 2231 O O . LYS B 1 46 ? 34.206 9.038 -33.030 1.00 29.80 46 LYS B O 1
ATOM 2237 N N . GLU B 1 47 ? 35.884 7.548 -33.277 1.00 29.65 47 GLU B N 1
ATOM 2238 C CA . GLU B 1 47 ? 36.403 8.199 -34.471 1.00 29.00 47 GLU B CA 1
ATOM 2239 C C . GLU B 1 47 ? 35.623 7.816 -35.721 1.00 27.57 47 GLU B C 1
ATOM 2240 O O . GLU B 1 47 ? 35.324 8.673 -36.558 1.00 28.49 47 GLU B O 1
ATOM 2246 N N . TYR B 1 48 ? 35.337 6.529 -35.918 1.00 27.63 48 TYR B N 1
ATOM 2247 C CA . TYR B 1 48 ? 34.580 6.204 -37.122 1.00 24.81 48 TYR B CA 1
ATOM 2248 C C . TYR B 1 48 ? 33.118 6.647 -36.989 1.00 25.57 48 TYR B C 1
ATOM 2249 O O . TYR B 1 48 ? 32.497 6.991 -37.998 1.00 27.44 48 TYR B O 1
ATOM 2258 N N . ALA B 1 49 ? 32.559 6.678 -35.773 1.00 24.44 49 ALA B N 1
ATOM 2259 C CA . ALA B 1 49 ? 31.214 7.271 -35.599 1.00 26.37 49 ALA B CA 1
ATOM 2260 C C . ALA B 1 49 ? 31.196 8.770 -35.924 1.00 28.40 49 ALA B C 1
ATOM 2261 O O . ALA B 1 49 ? 30.272 9.263 -36.591 1.00 27.04 49 ALA B O 1
ATOM 2263 N N . GLY B 1 50 ? 32.215 9.515 -35.472 1.00 28.22 50 GLY B N 1
ATOM 2264 C CA . GLY B 1 50 ? 32.295 10.936 -35.805 1.00 28.81 50 GLY B CA 1
ATOM 2265 C C . GLY B 1 50 ? 32.462 11.180 -37.294 1.00 27.65 50 GLY B C 1
ATOM 2266 O O . GLY B 1 50 ? 31.838 12.078 -37.864 1.00 24.16 50 GLY B O 1
ATOM 2267 N N . LEU B 1 51 ? 33.299 10.372 -37.947 1.00 25.04 51 LEU B N 1
ATOM 2268 C CA . LEU B 1 51 ? 33.521 10.520 -39.381 1.00 24.15 51 LEU B CA 1
ATOM 2269 C C . LEU B 1 51 ? 32.223 10.334 -40.154 1.00 26.99 51 LEU B C 1
ATOM 2270 O O . LEU B 1 51 ? 31.895 11.123 -41.052 1.00 29.09 51 LEU B O 1
ATOM 2275 N N . TYR B 1 52 ? 31.493 9.253 -39.849 1.00 25.27 52 TYR B N 1
ATOM 2276 C CA . TYR B 1 52 ? 30.277 8.943 -40.581 1.00 25.33 52 TYR B CA 1
ATOM 2277 C C . TYR B 1 52 ? 29.127 9.832 -40.141 1.00 22.32 52 TYR B C 1
ATOM 2278 O O . TYR B 1 52 ? 28.256 10.156 -40.957 1.00 22.42 52 TYR B O 1
ATOM 2287 N N . GLU B 1 53 ? 29.131 10.289 -38.894 1.00 22.65 53 GLU B N 1
ATOM 2288 C CA . GLU B 1 53 ? 28.174 11.342 -38.510 1.00 27.92 53 GLU B CA 1
ATOM 2289 C C . GLU B 1 53 ? 28.358 12.596 -39.372 1.00 26.70 53 GLU B C 1
ATOM 2290 O O . GLU B 1 53 ? 27.383 13.213 -39.824 1.00 25.83 53 GLU B O 1
ATOM 2296 N N . SER B 1 54 ? 29.607 13.023 -39.563 1.00 24.33 54 SER B N 1
ATOM 2297 C CA . SER B 1 54 ? 29.870 14.170 -40.423 1.00 23.33 54 SER B CA 1
ATOM 2298 C C . SER B 1 54 ? 29.469 13.862 -41.865 1.00 25.53 54 SER B C 1
ATOM 2299 O O . SER B 1 54 ? 28.860 14.693 -42.548 1.00 24.11 54 SER B O 1
ATOM 2302 N N . ARG B 1 55 ? 29.789 12.657 -42.346 1.00 24.57 55 ARG B N 1
ATOM 2303 C CA . ARG B 1 55 ? 29.330 12.268 -43.674 1.00 23.58 55 ARG B CA 1
ATOM 2304 C C . ARG B 1 55 ? 27.808 12.347 -43.777 1.00 24.30 55 ARG B C 1
ATOM 2305 O O . ARG B 1 55 ? 27.269 12.841 -44.774 1.00 22.17 55 ARG B O 1
ATOM 2313 N N . ASN B 1 56 ? 27.099 11.868 -42.746 1.00 21.94 56 ASN B N 1
ATOM 2314 C CA . ASN B 1 56 ? 25.636 11.786 -42.787 1.00 23.50 56 ASN B CA 1
ATOM 2315 C C . ASN B 1 56 ? 24.970 13.162 -42.686 1.00 22.94 56 ASN B C 1
ATOM 2316 O O . ASN B 1 56 ? 23.920 13.383 -43.301 1.00 21.98 56 ASN B O 1
ATOM 2321 N N . ILE B 1 57 ? 25.569 14.099 -41.948 1.00 22.81 57 ILE B N 1
ATOM 2322 C CA . ILE B 1 57 ? 25.072 15.476 -41.942 1.00 25.02 57 ILE B CA 1
ATOM 2323 C C . ILE B 1 57 ? 25.068 16.033 -43.359 1.00 26.26 57 ILE B C 1
ATOM 2324 O O . ILE B 1 57 ? 24.034 16.496 -43.847 1.00 24.33 57 ILE B O 1
ATOM 2329 N N . PHE B 1 58 ? 26.211 15.943 -44.070 1.00 22.17 58 PHE B N 1
ATOM 2330 C CA . PHE B 1 58 ? 26.246 16.435 -45.441 1.00 25.55 58 PHE B CA 1
ATOM 2331 C C . PHE B 1 58 ? 25.198 15.746 -46.302 1.00 25.65 58 PHE B C 1
ATOM 2332 O O . PHE B 1 58 ? 24.469 16.397 -47.062 1.00 25.73 58 PHE B O 1
ATOM 2340 N N . TRP B 1 59 ? 25.129 14.423 -46.209 1.00 23.98 59 TRP B N 1
ATOM 2341 C CA . TRP B 1 59 ? 24.212 13.636 -47.028 1.00 25.77 59 TRP B CA 1
ATOM 2342 C C . TRP B 1 59 ? 22.746 13.989 -46.754 1.00 24.35 59 TRP B C 1
ATOM 2343 O O . TRP B 1 59 ? 21.960 14.169 -47.695 1.00 24.80 59 TRP B O 1
ATOM 2354 N N . ILE B 1 60 ? 22.361 14.103 -45.475 1.00 25.59 60 ILE B N 1
ATOM 2355 C CA . ILE B 1 60 ? 20.959 14.426 -45.147 1.00 25.34 60 ILE B CA 1
ATOM 2356 C C . ILE B 1 60 ? 20.613 15.832 -45.631 1.00 27.23 60 ILE B C 1
ATOM 2357 O O . ILE B 1 60 ? 19.574 16.055 -46.260 1.00 28.67 60 ILE B O 1
ATOM 2362 N N . LYS B 1 61 ? 21.486 16.804 -45.350 1.00 26.59 61 LYS B N 1
ATOM 2363 C CA . LYS B 1 61 ? 21.176 18.205 -45.651 1.00 26.46 61 LYS B CA 1
ATOM 2364 C C . LYS B 1 61 ? 21.185 18.497 -47.153 1.00 28.53 61 LYS B C 1
ATOM 2365 O O . LYS B 1 61 ? 20.398 19.317 -47.634 1.00 26.35 61 LYS B O 1
ATOM 2371 N N . ASN B 1 62 ? 22.086 17.872 -47.912 1.00 27.22 62 ASN B N 1
ATOM 2372 C CA . ASN B 1 62 ? 22.257 18.222 -49.320 1.00 26.51 62 ASN B CA 1
ATOM 2373 C C . ASN B 1 62 ? 21.634 17.228 -50.286 1.00 27.48 62 ASN B C 1
ATOM 2374 O O . ASN B 1 62 ? 21.579 17.513 -51.487 1.00 28.97 62 ASN B O 1
ATOM 2379 N N . GLY B 1 63 ? 21.167 16.081 -49.807 1.00 29.47 63 GLY B N 1
ATOM 2380 C CA . GLY B 1 63 ? 20.583 15.111 -50.711 1.00 28.19 63 GLY B CA 1
ATOM 2381 C C . GLY B 1 63 ? 21.584 14.358 -51.555 1.00 32.85 63 GLY B C 1
ATOM 2382 O O . GLY B 1 63 ? 21.176 13.657 -52.487 1.00 33.48 63 GLY B O 1
ATOM 2383 N N . ARG B 1 64 ? 22.885 14.498 -51.275 1.00 28.71 64 ARG B N 1
ATOM 2384 C CA . ARG B 1 64 ? 23.927 13.782 -51.996 1.00 32.23 64 ARG B CA 1
ATOM 2385 C C . ARG B 1 64 ? 25.144 13.581 -51.093 1.00 29.89 64 ARG B C 1
ATOM 2386 O O . ARG B 1 64 ? 25.392 14.363 -50.173 1.00 29.89 64 ARG B O 1
ATOM 2394 N N . GLU B 1 65 ? 25.906 12.534 -51.381 1.00 29.08 65 GLU B N 1
ATOM 2395 C CA . GLU B 1 65 ? 27.098 12.213 -50.610 1.00 29.59 65 GLU B CA 1
ATOM 2396 C C . GLU B 1 65 ? 28.139 13.316 -50.721 1.00 29.11 65 GLU B C 1
ATOM 2397 O O . GLU B 1 65 ? 28.280 13.925 -51.782 1.00 31.90 65 GLU B O 1
ATOM 2403 N N . PRO B 1 66 ? 28.908 13.573 -49.671 1.00 28.60 66 PRO B N 1
ATOM 2404 C CA . PRO B 1 66 ? 30.071 14.447 -49.828 1.00 29.08 66 PRO B CA 1
ATOM 2405 C C . PRO B 1 66 ? 31.156 13.703 -50.589 1.00 31.82 66 PRO B C 1
ATOM 2406 O O . PRO B 1 66 ? 31.296 12.486 -50.466 1.00 30.25 66 PRO B O 1
ATOM 2410 N N . ASN B 1 67 ? 31.953 14.461 -51.345 1.00 31.83 67 ASN B N 1
ATOM 2411 C CA . ASN B 1 67 ? 33.053 13.885 -52.117 1.00 30.65 67 ASN B CA 1
ATOM 2412 C C . ASN B 1 67 ? 34.169 13.384 -51.222 1.00 32.24 67 ASN B C 1
ATOM 2413 O O . ASN B 1 67 ? 34.958 12.519 -51.626 1.00 30.54 67 ASN B O 1
ATOM 2418 N N . TYR B 1 68 ? 34.288 13.952 -50.030 1.00 29.60 68 TYR B N 1
ATOM 2419 C CA . TYR B 1 68 ? 35.249 13.498 -49.040 1.00 29.50 68 TYR B CA 1
ATOM 2420 C C . TYR B 1 68 ? 34.789 14.059 -47.710 1.00 28.01 68 TYR B C 1
ATOM 2421 O O . TYR B 1 68 ? 33.971 14.983 -47.662 1.00 31.26 68 TYR B O 1
ATOM 2430 N N . VAL B 1 69 ? 35.318 13.495 -46.635 1.00 25.74 69 VAL B N 1
ATOM 2431 C CA . VAL B 1 69 ? 35.019 13.954 -45.286 1.00 29.64 69 VAL B CA 1
ATOM 2432 C C . VAL B 1 69 ? 36.319 13.996 -44.508 1.00 32.11 69 VAL B C 1
ATOM 2433 O O . VAL B 1 69 ? 37.076 13.017 -44.504 1.00 29.51 69 VAL B O 1
ATOM 2437 N N . THR B 1 70 ? 36.582 15.142 -43.878 1.00 30.78 70 THR B N 1
ATOM 2438 C CA . THR B 1 70 ? 37.721 15.308 -42.991 1.00 31.08 70 THR B CA 1
ATOM 2439 C C . THR B 1 70 ? 37.363 14.791 -41.617 1.00 31.97 70 THR B C 1
ATOM 2440 O O . THR B 1 70 ? 36.280 15.085 -41.107 1.00 28.91 70 THR B O 1
ATOM 2444 N N . LEU B 1 71 ? 38.267 14.041 -41.009 1.00 30.75 71 LEU B N 1
ATOM 2445 C CA . LEU B 1 71 ? 38.070 13.578 -39.640 1.00 30.98 71 LEU B CA 1
ATOM 2446 C C . LEU B 1 71 ? 38.252 14.764 -38.701 1.00 34.45 71 LEU B C 1
ATOM 2447 O O . LEU B 1 71 ? 39.378 15.177 -38.430 1.00 33.37 71 LEU B O 1
ATOM 2452 N N . THR B 1 72 ? 37.154 15.321 -38.178 1.00 31.29 72 THR B N 1
ATOM 2453 C CA . THR B 1 72 ? 37.252 16.510 -37.341 1.00 34.30 72 THR B CA 1
ATOM 2454 C C . THR B 1 72 ? 36.690 16.317 -35.948 1.00 34.93 72 THR B C 1
ATOM 2455 O O . THR B 1 72 ? 36.913 17.181 -35.094 1.00 30.72 72 THR B O 1
ATOM 2459 N N . SER B 1 73 ? 35.960 15.232 -35.696 1.00 33.11 73 SER B N 1
ATOM 2460 C CA . SER B 1 73 ? 35.140 15.127 -34.500 1.00 34.28 73 SER B CA 1
ATOM 2461 C C . SER B 1 73 ? 35.019 13.661 -34.095 1.00 34.33 73 SER B C 1
ATOM 2462 O O . SER B 1 73 ? 35.342 12.744 -34.862 1.00 31.58 73 SER B O 1
ATOM 2465 N N . VAL B 1 74 ? 34.496 13.451 -32.892 1.00 30.71 74 VAL B N 1
ATOM 2466 C CA . VAL B 1 74 ? 34.190 12.128 -32.376 1.00 30.08 74 VAL B CA 1
ATOM 2467 C C . VAL B 1 74 ? 32.707 12.124 -32.035 1.00 32.97 74 VAL B C 1
ATOM 2468 O O . VAL B 1 74 ? 32.084 13.181 -31.928 1.00 31.13 74 VAL B O 1
ATOM 2472 N N . ALA B 1 75 ? 32.131 10.926 -31.918 1.00 27.48 75 ALA B N 1
ATOM 2473 C CA . ALA B 1 75 ? 30.721 10.781 -31.565 1.00 29.75 75 ALA B CA 1
ATOM 2474 C C . ALA B 1 75 ? 30.485 9.375 -31.036 1.00 31.34 75 ALA B C 1
ATOM 2475 O O . ALA B 1 75 ? 31.310 8.478 -31.225 1.00 28.85 75 ALA B O 1
ATOM 2477 N N . ARG B 1 76 ? 29.346 9.196 -30.358 1.00 28.44 76 ARG B N 1
ATOM 2478 C CA . ARG B 1 76 ? 28.965 7.894 -29.828 1.00 29.93 76 ARG B CA 1
ATOM 2479 C C . ARG B 1 76 ? 28.388 6.988 -30.904 1.00 31.84 76 ARG B C 1
ATOM 2480 O O . ARG B 1 76 ? 28.430 5.767 -30.755 1.00 35.44 76 ARG B O 1
ATOM 2488 N N . ASN B 1 77 ? 27.846 7.568 -31.970 1.00 29.31 77 ASN B N 1
ATOM 2489 C CA . ASN B 1 77 ? 27.232 6.834 -33.066 1.00 25.02 77 ASN B CA 1
ATOM 2490 C C . ASN B 1 77 ? 27.137 7.782 -34.242 1.00 22.81 77 ASN B C 1
ATOM 2491 O O . ASN B 1 77 ? 27.334 8.989 -34.085 1.00 23.03 77 ASN B O 1
ATOM 2496 N N . PRO B 1 78 ? 26.853 7.279 -35.439 1.00 25.98 78 PRO B N 1
ATOM 2497 C CA . PRO B 1 78 ? 26.787 8.169 -36.606 1.00 26.31 78 PRO B CA 1
ATOM 2498 C C . PRO B 1 78 ? 25.428 8.812 -36.837 1.00 25.75 78 PRO B C 1
ATOM 2499 O O . PRO B 1 78 ? 25.237 9.401 -37.905 1.00 23.39 78 PRO B O 1
ATOM 2503 N N . LEU B 1 79 ? 24.479 8.677 -35.898 1.00 25.70 79 LEU B N 1
ATOM 2504 C CA . LEU B 1 79 ? 23.104 9.084 -36.155 1.00 25.36 79 LEU B CA 1
ATOM 2505 C C . LEU B 1 79 ? 23.004 10.604 -36.258 1.00 26.34 79 LEU B C 1
ATOM 2506 O O . LEU B 1 79 ? 23.592 11.332 -35.450 1.00 26.12 79 LEU B O 1
ATOM 2511 N N . VAL B 1 80 ? 22.277 11.075 -37.273 1.00 25.11 80 VAL B N 1
ATOM 2512 C CA . VAL B 1 80 ? 21.964 12.492 -37.469 1.00 25.14 80 VAL B CA 1
ATOM 2513 C C . VAL B 1 80 ? 20.441 12.622 -37.529 1.00 24.65 80 VAL B C 1
ATOM 2514 O O . VAL B 1 80 ? 19.782 11.877 -38.274 1.00 22.73 80 VAL B O 1
ATOM 2518 N N . MET B 1 81 ? 19.876 13.527 -36.718 1.00 24.00 81 MET B N 1
ATOM 2519 C CA . MET B 1 81 ? 18.422 13.731 -36.742 1.00 24.06 81 MET B CA 1
ATOM 2520 C C . MET B 1 81 ? 17.965 14.007 -38.156 1.00 26.45 81 MET B C 1
ATOM 2521 O O . MET B 1 81 ? 18.612 14.750 -38.899 1.00 26.66 81 MET B O 1
ATOM 2526 N N . ASP B 1 82 ? 16.877 13.351 -38.542 1.00 22.12 82 ASP B N 1
ATOM 2527 C CA . ASP B 1 82 ? 16.267 13.526 -39.857 1.00 21.99 82 ASP B CA 1
ATOM 2528 C C . ASP B 1 82 ? 14.748 13.537 -39.681 1.00 26.50 82 ASP B C 1
ATOM 2529 O O . ASP B 1 82 ? 14.198 12.649 -39.033 1.00 29.41 82 ASP B O 1
ATOM 2534 N N . TYR B 1 83 ? 14.080 14.571 -40.174 1.00 27.77 83 TYR B N 1
ATOM 2535 C CA . TYR B 1 83 ? 12.637 14.736 -39.985 1.00 27.62 83 TYR B CA 1
ATOM 2536 C C . TYR B 1 83 ? 11.833 14.192 -41.155 1.00 26.97 83 TYR B C 1
ATOM 2537 O O . TYR B 1 83 ? 12.292 14.180 -42.295 1.00 28.84 83 TYR B O 1
ATOM 2546 N N . GLN B 1 84 ? 10.596 13.803 -40.883 1.00 25.51 84 GLN B N 1
ATOM 2547 C CA . GLN B 1 84 ? 9.739 13.398 -41.982 1.00 25.32 84 GLN B CA 1
ATOM 2548 C C . GLN B 1 84 ? 9.387 14.610 -42.835 1.00 30.01 84 GLN B C 1
ATOM 2549 O O . GLN B 1 84 ? 9.153 15.709 -42.319 1.00 26.09 84 GLN B O 1
ATOM 2555 N N . ASN B 1 85 ? 9.300 14.384 -44.148 1.00 29.87 85 ASN B N 1
ATOM 2556 C CA . ASN B 1 85 ? 9.042 15.445 -45.101 1.00 32.11 85 ASN B CA 1
ATOM 2557 C C . ASN B 1 85 ? 7.567 15.665 -45.351 1.00 33.36 85 ASN B C 1
ATOM 2558 O O . ASN B 1 85 ? 7.218 16.657 -45.999 1.00 30.01 85 ASN B O 1
ATOM 2563 N N . THR B 1 86 ? 6.719 14.726 -44.918 1.00 29.90 86 THR B N 1
ATOM 2564 C CA . THR B 1 86 ? 5.279 14.825 -45.007 1.00 32.32 86 THR B CA 1
ATOM 2565 C C . THR B 1 86 ? 4.666 14.323 -43.707 1.00 33.34 86 THR B C 1
ATOM 2566 O O . THR B 1 86 ? 5.347 13.751 -42.851 1.00 29.77 86 THR B O 1
ATOM 2570 N N . ASN B 1 87 ? 3.355 14.490 -43.579 1.00 32.56 87 ASN B N 1
ATOM 2571 C CA . ASN B 1 87 ? 2.697 13.968 -42.388 1.00 37.76 87 ASN B CA 1
ATOM 2572 C C . ASN B 1 87 ? 2.463 12.464 -42.477 1.00 32.60 87 ASN B C 1
ATOM 2573 O O . ASN B 1 87 ? 1.895 11.887 -41.546 1.00 33.70 87 ASN B O 1
ATOM 2578 N N . TYR B 1 88 ? 2.897 11.801 -43.554 1.00 29.59 88 TYR B N 1
ATOM 2579 C CA . TYR B 1 88 ? 2.644 10.371 -43.689 1.00 32.42 88 TYR B CA 1
ATOM 2580 C C . TYR B 1 88 ? 3.904 9.539 -43.915 1.00 30.12 88 TYR B C 1
ATOM 2581 O O . TYR B 1 88 ? 3.781 8.345 -44.235 1.00 27.77 88 TYR B O 1
ATOM 2590 N N . THR B 1 89 ? 5.109 10.095 -43.695 1.00 24.42 89 THR B N 1
ATOM 2591 C CA . THR B 1 89 ? 6.351 9.363 -43.948 1.00 26.93 89 THR B CA 1
ATOM 2592 C C . THR B 1 89 ? 7.125 9.068 -42.658 1.00 25.27 89 THR B C 1
ATOM 2593 O O . THR B 1 89 ? 8.336 8.824 -42.698 1.00 24.43 89 THR B O 1
ATOM 2597 N N . ALA B 1 90 ? 6.432 9.002 -41.513 1.00 20.96 90 ALA B N 1
ATOM 2598 C CA . ALA B 1 90 ? 7.117 8.644 -40.268 1.00 24.39 90 ALA B CA 1
ATOM 2599 C C . ALA B 1 90 ? 7.822 7.281 -40.360 1.00 24.82 90 ALA B C 1
ATOM 2600 O O . ALA B 1 90 ? 8.948 7.126 -39.856 1.00 22.73 90 ALA B O 1
ATOM 2602 N N . CYS B 1 91 ? 7.186 6.279 -40.995 1.00 22.42 91 CYS B N 1
ATOM 2603 C CA . CYS B 1 91 ? 7.812 4.953 -41.048 1.00 23.83 91 CYS B CA 1
ATOM 2604 C C . CYS B 1 91 ? 9.055 4.930 -41.936 1.00 22.05 91 CYS B C 1
ATOM 2605 O O . CYS B 1 91 ? 10.121 4.534 -41.448 1.00 24.49 91 CYS B O 1
ATOM 2608 N N . PRO B 1 92 ? 9.019 5.332 -43.205 1.00 22.90 92 PRO B N 1
ATOM 2609 C CA . PRO B 1 92 ? 10.295 5.369 -43.955 1.00 25.10 92 PRO B CA 1
ATOM 2610 C C . PRO B 1 92 ? 11.341 6.287 -43.341 1.00 22.90 92 PRO B C 1
ATOM 2611 O O . PRO B 1 92 ? 12.536 6.028 -43.510 1.00 23.34 92 PRO B O 1
ATOM 2615 N N . THR B 1 93 ? 10.959 7.363 -42.648 1.00 23.50 93 THR B N 1
ATOM 2616 C CA . THR B 1 93 ? 11.996 8.170 -42.001 1.00 25.16 93 THR B CA 1
ATOM 2617 C C . THR B 1 93 ? 12.669 7.417 -40.860 1.00 24.82 93 THR B C 1
ATOM 2618 O O . THR B 1 93 ? 13.889 7.518 -40.685 1.00 21.03 93 THR B O 1
ATOM 2622 N N . SER B 1 94 ? 11.893 6.667 -40.067 1.00 20.23 94 SER B N 1
ATOM 2623 C CA . SER B 1 94 ? 12.485 5.851 -39.005 1.00 21.55 94 SER B CA 1
ATOM 2624 C C . SER B 1 94 ? 13.396 4.774 -39.584 1.00 22.00 94 SER B C 1
ATOM 2625 O O . SER B 1 94 ? 14.411 4.420 -38.983 1.00 21.26 94 SER B O 1
ATOM 2628 N N . LEU B 1 95 ? 13.023 4.209 -40.735 1.00 21.51 95 LEU B N 1
ATOM 2629 C CA . LEU B 1 95 ? 13.869 3.203 -41.363 1.00 22.41 95 LEU B CA 1
ATOM 2630 C C . LEU B 1 95 ? 15.140 3.848 -41.908 1.00 22.57 95 LEU B C 1
ATOM 2631 O O . LEU B 1 95 ? 16.238 3.292 -41.769 1.00 22.49 95 LEU B O 1
ATOM 2636 N N . SER B 1 96 ? 15.013 5.061 -42.453 1.00 21.25 96 SER B N 1
ATOM 2637 C CA . SER B 1 96 ? 16.190 5.808 -42.878 1.00 21.90 96 SER B CA 1
ATOM 2638 C C . SER B 1 96 ? 17.093 6.117 -41.695 1.00 23.44 96 SER B C 1
ATOM 2639 O O . SER B 1 96 ? 18.322 5.962 -41.779 1.00 21.99 96 SER B O 1
ATOM 2642 N N . LEU B 1 97 ? 16.505 6.508 -40.561 1.00 21.25 97 LEU B N 1
ATOM 2643 C CA . LEU B 1 97 ? 17.308 6.712 -39.355 1.00 20.79 97 LEU B CA 1
ATOM 2644 C C . LEU B 1 97 ? 18.047 5.438 -38.971 1.00 23.71 97 LEU B C 1
ATOM 2645 O O . LEU B 1 97 ? 19.239 5.471 -38.639 1.00 25.62 97 LEU B O 1
ATOM 2650 N N . ALA B 1 98 ? 17.349 4.299 -38.989 1.00 23.98 98 ALA B N 1
ATOM 2651 C CA . ALA B 1 98 ? 18.021 3.036 -38.690 1.00 22.60 98 ALA B CA 1
ATOM 2652 C C . ALA B 1 98 ? 19.172 2.784 -39.660 1.00 20.74 98 ALA B C 1
ATOM 2653 O O . ALA B 1 98 ? 20.232 2.294 -39.262 1.00 21.92 98 ALA B O 1
ATOM 2655 N N . SER B 1 99 ? 18.969 3.080 -40.944 1.00 21.00 99 SER B N 1
ATOM 2656 C CA . SER B 1 99 ? 19.989 2.759 -41.933 1.00 23.07 99 SER B CA 1
ATOM 2657 C C . SER B 1 99 ? 21.278 3.517 -41.659 1.00 24.82 99 SER B C 1
ATOM 2658 O O . SER B 1 99 ? 22.357 3.046 -42.034 1.00 24.77 99 SER B O 1
ATOM 2661 N N . GLN B 1 100 ? 21.193 4.692 -41.017 1.00 21.04 100 GLN B N 1
ATOM 2662 C CA . GLN B 1 100 ? 22.409 5.390 -40.591 1.00 25.11 100 GLN B CA 1
ATOM 2663 C C . GLN B 1 100 ? 23.168 4.578 -39.552 1.00 25.73 100 GLN B C 1
ATOM 2664 O O . GLN B 1 100 ? 24.388 4.391 -39.654 1.00 25.72 100 GLN B O 1
ATOM 2670 N N . MET B 1 101 ? 22.460 4.109 -38.530 1.00 22.52 101 MET B N 1
ATOM 2671 C CA . MET B 1 101 ? 23.067 3.331 -37.458 1.00 23.00 101 MET B CA 1
ATOM 2672 C C . MET B 1 101 ? 23.699 2.049 -37.985 1.00 24.17 101 MET B C 1
ATOM 2673 O O . MET B 1 101 ? 24.646 1.535 -37.381 1.00 28.23 101 MET B O 1
ATOM 2678 N N . LEU B 1 102 ? 23.167 1.496 -39.074 1.00 23.22 102 LEU B N 1
ATOM 2679 C CA . LEU B 1 102 ? 23.672 0.244 -39.641 1.00 25.46 102 LEU B CA 1
ATOM 2680 C C . LEU B 1 102 ? 24.738 0.465 -40.715 1.00 27.69 102 LEU B C 1
ATOM 2681 O O . LEU B 1 102 ? 25.230 -0.506 -41.294 1.00 24.94 102 LEU B O 1
ATOM 2686 N N . TYR B 1 103 ? 25.107 1.711 -40.981 1.00 23.34 103 TYR B N 1
ATOM 2687 C CA . TYR B 1 103 ? 26.129 2.048 -41.965 1.00 27.83 103 TYR B CA 1
ATOM 2688 C C . TYR B 1 103 ? 25.751 1.554 -43.350 1.00 26.95 103 TYR B C 1
ATOM 2689 O O . TYR B 1 103 ? 26.594 1.046 -44.093 1.00 30.08 103 TYR B O 1
ATOM 2698 N N . HIS B 1 104 ? 24.473 1.702 -43.691 1.00 24.80 104 HIS B N 1
ATOM 2699 C CA . HIS B 1 104 ? 23.948 1.338 -45.006 1.00 27.99 104 HIS B CA 1
ATOM 2700 C C . HIS B 1 104 ? 22.850 2.341 -45.348 1.00 26.09 104 HIS B C 1
ATOM 2701 O O . HIS B 1 104 ? 21.679 2.011 -45.563 1.00 26.53 104 HIS B O 1
ATOM 2708 N N . TYR B 1 105 ? 23.240 3.606 -45.410 1.00 26.61 105 TYR B N 1
ATOM 2709 C CA . TYR B 1 105 ? 22.276 4.694 -45.443 1.00 23.86 105 TYR B CA 1
ATOM 2710 C C . TYR B 1 105 ? 21.383 4.615 -46.662 1.00 25.92 105 TYR B C 1
ATOM 2711 O O . TYR B 1 105 ? 21.857 4.462 -47.790 1.00 28.53 105 TYR B O 1
ATOM 2720 N N . LYS B 1 106 ? 20.081 4.743 -46.423 1.00 21.59 106 LYS B N 1
ATOM 2721 C CA . LYS B 1 106 ? 19.077 4.900 -47.459 1.00 23.07 106 LYS B CA 1
ATOM 2722 C C . LYS B 1 106 ? 18.227 6.107 -47.077 1.00 26.46 106 LYS B C 1
ATOM 2723 O O . LYS B 1 106 ? 17.815 6.219 -45.920 1.00 22.04 106 LYS B O 1
ATOM 2729 N N . SER B 1 107 ? 17.992 7.012 -48.031 1.00 20.96 107 SER B N 1
ATOM 2730 C CA . SER B 1 107 ? 17.284 8.248 -47.764 1.00 26.13 107 SER B CA 1
ATOM 2731 C C . SER B 1 107 ? 15.814 7.988 -47.415 1.00 27.47 107 SER B C 1
ATOM 2732 O O . SER B 1 107 ? 15.247 6.934 -47.724 1.00 26.01 107 SER B O 1
ATOM 2735 N N . GLU B 1 108 ? 15.190 8.980 -46.774 1.00 25.60 108 GLU B N 1
ATOM 2736 C CA . GLU B 1 108 ? 13.759 8.862 -46.494 1.00 25.84 108 GLU B CA 1
ATOM 2737 C C . GLU B 1 108 ? 12.979 8.576 -47.773 1.00 27.88 108 GLU B C 1
ATOM 2738 O O . GLU B 1 108 ? 12.125 7.679 -47.812 1.00 22.80 108 GLU B O 1
ATOM 2744 N N . SER B 1 109 ? 13.314 9.292 -48.845 1.00 28.81 109 SER B N 1
ATOM 2745 C CA . SER B 1 109 ? 12.638 9.104 -50.125 1.00 29.43 109 SER B CA 1
ATOM 2746 C C . SER B 1 109 ? 12.844 7.687 -50.665 1.00 27.91 109 SER B C 1
ATOM 2747 O O . SER B 1 109 ? 11.894 7.058 -51.146 1.00 28.82 109 SER B O 1
ATOM 2750 N N . GLU B 1 110 ? 14.086 7.176 -50.629 1.00 26.86 110 GLU B N 1
ATOM 2751 C CA . GLU B 1 110 ? 14.314 5.798 -51.072 1.00 26.67 110 GLU B CA 1
ATOM 2752 C C . GLU B 1 110 ? 13.484 4.815 -50.253 1.00 30.21 110 GLU B C 1
ATOM 2753 O O . GLU B 1 110 ? 12.906 3.865 -50.796 1.00 30.17 110 GLU B O 1
ATOM 2759 N N . CYS B 1 111 ? 13.446 5.008 -48.939 1.00 26.05 111 CYS B N 1
ATOM 2760 C CA . CYS B 1 111 ? 12.703 4.084 -48.088 1.00 28.13 111 CYS B CA 1
ATOM 2761 C C . CYS B 1 111 ? 11.201 4.170 -48.364 1.00 29.66 111 CYS B C 1
ATOM 2762 O O . CYS B 1 111 ? 10.505 3.139 -48.381 1.00 28.92 111 CYS B O 1
ATOM 2765 N N . ALA B 1 112 ? 10.670 5.384 -48.564 1.00 29.35 112 ALA B N 1
ATOM 2766 C CA . ALA B 1 112 ? 9.231 5.503 -48.814 1.00 29.45 112 ALA B CA 1
ATOM 2767 C C . ALA B 1 112 ? 8.831 4.783 -50.094 1.00 30.33 112 ALA B C 1
ATOM 2768 O O . ALA B 1 112 ? 7.836 4.041 -50.128 1.00 30.40 112 ALA B O 1
ATOM 2770 N N . LYS B 1 113 ? 9.601 4.982 -51.156 1.00 28.08 113 LYS B N 1
ATOM 2771 C CA . LYS B 1 113 ? 9.302 4.305 -52.410 1.00 32.78 113 LYS B CA 1
ATOM 2772 C C . LYS B 1 113 ? 9.381 2.795 -52.258 1.00 31.46 113 LYS B C 1
ATOM 2773 O O . LYS B 1 113 ? 8.521 2.075 -52.769 1.00 29.50 113 LYS B O 1
ATOM 2779 N N . ALA B 1 114 ? 10.403 2.290 -51.564 1.00 30.25 114 ALA B N 1
ATOM 2780 C CA . ALA B 1 114 ? 10.509 0.835 -51.433 1.00 30.77 114 ALA B CA 1
ATOM 2781 C C . ALA B 1 114 ? 9.369 0.266 -50.589 1.00 31.31 114 ALA B C 1
ATOM 2782 O O . ALA B 1 114 ? 8.795 -0.776 -50.930 1.00 30.02 114 ALA B O 1
ATOM 2784 N N . LEU B 1 115 ? 9.008 0.943 -49.500 1.00 29.11 115 LEU B N 1
ATOM 2785 C CA . LEU B 1 115 ? 7.961 0.421 -48.638 1.00 32.88 115 LEU B CA 1
ATOM 2786 C C . LEU B 1 115 ? 6.567 0.561 -49.243 1.00 29.89 115 LEU B C 1
ATOM 2787 O O . LEU B 1 115 ? 5.633 -0.093 -48.771 1.00 30.83 115 LEU B O 1
ATOM 2792 N N . GLY B 1 116 ? 6.398 1.415 -50.245 1.00 32.07 116 GLY B N 1
ATOM 2793 C CA . GLY B 1 116 ? 5.081 1.720 -50.760 1.00 30.73 116 GLY B CA 1
ATOM 2794 C C . GLY B 1 116 ? 4.276 2.666 -49.890 1.00 32.39 116 GLY B C 1
ATOM 2795 O O . GLY B 1 116 ? 3.048 2.637 -49.935 1.00 35.33 116 GLY B O 1
ATOM 2796 N N . THR B 1 117 ? 4.913 3.482 -49.068 1.00 30.87 117 THR B N 1
ATOM 2797 C CA . THR B 1 117 ? 4.186 4.458 -48.235 1.00 28.95 117 THR B CA 1
ATOM 2798 C C . THR B 1 117 ? 3.289 5.402 -49.062 1.00 32.56 117 THR B C 1
ATOM 2799 O O . THR B 1 117 ? 3.684 5.817 -50.140 1.00 34.25 117 THR B O 1
ATOM 2803 N N . SER B 1 118 ? 2.092 5.628 -48.535 1.00 36.34 118 SER B N 1
ATOM 2804 C CA . SER B 1 118 ? 1.072 6.414 -49.254 1.00 37.78 118 SER B CA 1
ATOM 2805 C C . SER B 1 118 ? 0.470 7.510 -48.382 1.00 32.97 118 SER B C 1
ATOM 2806 O O . SER B 1 118 ? 0.387 7.360 -47.189 1.00 36.47 118 SER B O 1
ATOM 2809 N N . LYS B 1 119 ? 0.074 8.574 -49.056 1.00 46.58 119 LYS B N 1
ATOM 2810 C CA . LYS B 1 119 ? -0.534 9.783 -48.471 1.00 45.16 119 LYS B CA 1
ATOM 2811 C C . LYS B 1 119 ? -1.773 9.375 -47.690 1.00 42.26 119 LYS B C 1
ATOM 2812 O O . LYS B 1 119 ? -1.873 9.694 -46.533 1.00 49.08 119 LYS B O 1
ATOM 2818 N N . GLY B 1 120 ? -2.659 8.626 -48.314 1.00 44.95 120 GLY B N 1
ATOM 2819 C CA . GLY B 1 120 ? -3.896 8.275 -47.563 1.00 45.88 120 GLY B CA 1
ATOM 2820 C C . GLY B 1 120 ? -3.721 7.371 -46.326 1.00 50.89 120 GLY B C 1
ATOM 2821 O O . GLY B 1 120 ? -4.215 7.665 -45.205 1.00 51.89 120 GLY B O 1
ATOM 2822 N N . SER B 1 121 ? -2.908 6.351 -46.465 1.00 47.66 121 SER B N 1
ATOM 2823 C CA . SER B 1 121 ? -2.867 5.295 -45.478 1.00 45.80 121 SER B CA 1
ATOM 2824 C C . SER B 1 121 ? -1.509 5.123 -44.774 1.00 42.88 121 SER B C 1
ATOM 2825 O O . SER B 1 121 ? -1.401 4.275 -43.886 1.00 39.12 121 SER B O 1
ATOM 2828 N N . GLY B 1 122 ? -0.474 5.893 -45.125 1.00 39.32 122 GLY B N 1
ATOM 2829 C CA . GLY B 1 122 ? 0.819 5.757 -44.441 1.00 36.40 122 GLY B CA 1
ATOM 2830 C C . GLY B 1 122 ? 1.556 4.455 -44.751 1.00 30.53 122 GLY B C 1
ATOM 2831 O O . GLY B 1 122 ? 1.646 4.029 -45.902 1.00 30.61 122 GLY B O 1
ATOM 2832 N N . THR B 1 123 ? 2.090 3.813 -43.706 1.00 30.23 123 THR B N 1
ATOM 2833 C CA . THR B 1 123 ? 2.760 2.514 -43.807 1.00 27.20 123 THR B CA 1
ATOM 2834 C C . THR B 1 123 ? 2.312 1.569 -42.703 1.00 27.87 123 THR B C 1
ATOM 2835 O O . THR B 1 123 ? 2.439 1.895 -41.521 1.00 26.00 123 THR B O 1
ATOM 2839 N N . SER B 1 124 ? 1.930 0.361 -43.071 1.00 29.03 124 SER B N 1
ATOM 2840 C CA . SER B 1 124 ? 1.615 -0.636 -42.054 1.00 29.06 124 SER B CA 1
ATOM 2841 C C . SER B 1 124 ? 2.876 -1.404 -41.643 1.00 29.00 124 SER B C 1
ATOM 2842 O O . SER B 1 124 ? 3.862 -1.455 -42.392 1.00 26.83 124 SER B O 1
ATOM 2845 N N . PRO B 1 125 ? 2.877 -2.005 -40.443 1.00 28.08 125 PRO B N 1
ATOM 2846 C CA . PRO B 1 125 ? 4.017 -2.854 -40.051 1.00 27.00 125 PRO B CA 1
ATOM 2847 C C . PRO B 1 125 ? 4.303 -3.989 -41.016 1.00 29.66 125 PRO B C 1
ATOM 2848 O O . PRO B 1 125 ? 5.475 -4.241 -41.326 1.00 27.17 125 PRO B O 1
ATOM 2852 N N . ALA B 1 126 ? 3.274 -4.663 -41.536 1.00 27.45 126 ALA B N 1
ATOM 2853 C CA . ALA B 1 126 ? 3.523 -5.711 -42.516 1.00 28.07 126 ALA B CA 1
ATOM 2854 C C . ALA B 1 126 ? 4.220 -5.141 -43.748 1.00 28.01 126 ALA B C 1
ATOM 2855 O O . ALA B 1 126 ? 5.100 -5.788 -44.327 1.00 26.28 126 ALA B O 1
ATOM 2857 N N . GLN B 1 127 ? 3.823 -3.939 -44.165 1.00 27.94 127 GLN B N 1
ATOM 2858 C CA . GLN B 1 127 ? 4.489 -3.257 -45.276 1.00 31.24 127 GLN B CA 1
ATOM 2859 C C . GLN B 1 127 ? 5.974 -3.061 -45.003 1.00 25.52 127 GLN B C 1
ATOM 2860 O O . GLN B 1 127 ? 6.813 -3.276 -45.882 1.00 24.42 127 GLN B O 1
ATOM 2866 N N . LEU B 1 128 ? 6.302 -2.600 -43.795 1.00 25.37 128 LEU B N 1
ATOM 2867 C CA . LEU B 1 128 ? 7.691 -2.418 -43.388 1.00 28.45 128 LEU B CA 1
ATOM 2868 C C . LEU B 1 128 ? 8.461 -3.735 -43.447 1.00 28.35 128 LEU B C 1
ATOM 2869 O O . LEU B 1 128 ? 9.587 -3.791 -43.968 1.00 26.86 128 LEU B O 1
ATOM 2874 N N . ILE B 1 129 ? 7.888 -4.797 -42.865 1.00 27.23 129 ILE B N 1
ATOM 2875 C CA . ILE B 1 129 ? 8.574 -6.090 -42.807 1.00 25.33 129 ILE B CA 1
ATOM 2876 C C . ILE B 1 129 ? 8.749 -6.665 -44.201 1.00 27.89 129 ILE B C 1
ATOM 2877 O O . ILE B 1 129 ? 9.823 -7.189 -44.549 1.00 31.33 129 ILE B O 1
ATOM 2882 N N . ALA B 1 130 ? 7.709 -6.573 -45.029 1.00 25.89 130 ALA B N 1
ATOM 2883 C CA . ALA B 1 130 ? 7.737 -7.243 -46.325 1.00 28.62 130 ALA B CA 1
ATOM 2884 C C . ALA B 1 130 ? 8.692 -6.572 -47.302 1.00 31.67 130 ALA B C 1
ATOM 2885 O O . ALA B 1 130 ? 9.192 -7.233 -48.222 1.00 29.27 130 ALA B O 1
ATOM 2887 N N . ASN B 1 131 ? 8.904 -5.257 -47.173 1.00 28.37 131 ASN B N 1
ATOM 2888 C CA . ASN B 1 131 ? 9.617 -4.517 -48.204 1.00 25.18 131 ASN B CA 1
ATOM 2889 C C . ASN B 1 131 ? 10.991 -4.029 -47.791 1.00 28.97 131 ASN B C 1
ATOM 2890 O O . ASN B 1 131 ? 11.760 -3.610 -48.663 1.00 28.51 131 ASN B O 1
ATOM 2895 N N . ALA B 1 132 ? 11.318 -4.049 -46.510 1.00 26.27 132 ALA B N 1
ATOM 2896 C CA . ALA B 1 132 ? 12.650 -3.670 -46.064 1.00 26.57 132 ALA B CA 1
ATOM 2897 C C . ALA B 1 132 ? 13.770 -4.436 -46.774 1.00 29.42 132 ALA B C 1
ATOM 2898 O O . ALA B 1 132 ? 14.858 -3.869 -46.962 1.00 24.58 132 ALA B O 1
ATOM 2900 N N . PRO B 1 133 ? 13.585 -5.724 -47.128 1.00 29.17 133 PRO B N 1
ATOM 2901 C CA . PRO B 1 133 ? 14.644 -6.433 -47.874 1.00 27.57 133 PRO B CA 1
ATOM 2902 C C . PRO B 1 133 ? 15.045 -5.765 -49.175 1.00 29.57 133 PRO B C 1
ATOM 2903 O O . PRO B 1 133 ? 16.175 -5.970 -49.640 1.00 31.28 133 PRO B O 1
ATOM 2907 N N . LYS B 1 134 ? 14.154 -4.980 -49.789 1.00 27.46 134 LYS B N 1
ATOM 2908 C CA . LYS B 1 134 ? 14.534 -4.247 -50.988 1.00 29.22 134 LYS B CA 1
ATOM 2909 C C . LYS B 1 134 ? 15.706 -3.317 -50.744 1.00 30.09 134 LYS B C 1
ATOM 2910 O O . LYS B 1 134 ? 16.382 -2.926 -51.706 1.00 34.40 134 LYS B O 1
ATOM 2916 N N . LEU B 1 135 ? 15.933 -2.916 -49.491 1.00 28.92 135 LEU B N 1
ATOM 2917 C CA . LEU B 1 135 ? 16.998 -1.980 -49.144 1.00 27.72 135 LEU B CA 1
ATOM 2918 C C . LEU B 1 135 ? 18.172 -2.667 -48.477 1.00 28.14 135 LEU B C 1
ATOM 2919 O O . LEU B 1 135 ? 19.097 -1.985 -48.025 1.00 28.71 135 LEU B O 1
ATOM 2924 N N . GLY B 1 136 ? 18.126 -3.988 -48.344 1.00 29.70 136 GLY B N 1
ATOM 2925 C CA . GLY B 1 136 ? 19.195 -4.727 -47.704 1.00 27.59 136 GLY B CA 1
ATOM 2926 C C . GLY B 1 136 ? 18.992 -4.995 -46.239 1.00 26.86 136 GLY B C 1
ATOM 2927 O O . GLY B 1 136 ? 19.953 -5.369 -45.557 1.00 26.60 136 GLY B O 1
ATOM 2928 N N . PHE B 1 137 ? 17.772 -4.828 -45.724 1.00 26.28 137 PHE B N 1
ATOM 2929 C CA . PHE B 1 137 ? 17.497 -4.981 -44.302 1.00 28.04 137 PHE B CA 1
ATOM 2930 C C . PHE B 1 137 ? 16.549 -6.143 -44.061 1.00 26.60 137 PHE B C 1
ATOM 2931 O O . PHE B 1 137 ? 15.779 -6.531 -44.939 1.00 28.61 137 PHE B O 1
ATOM 2939 N N . LYS B 1 138 ? 16.654 -6.707 -42.873 1.00 22.60 138 LYS B N 1
ATOM 2940 C CA . LYS B 1 138 ? 15.693 -7.663 -42.349 1.00 29.07 138 LYS B CA 1
ATOM 2941 C C . LYS B 1 138 ? 15.033 -7.041 -41.132 1.00 27.68 138 LYS B C 1
ATOM 2942 O O . LYS B 1 138 ? 15.706 -6.377 -40.333 1.00 29.21 138 LYS B O 1
ATOM 2948 N N . ILE B 1 139 ? 13.721 -7.221 -40.997 1.00 29.26 139 ILE B N 1
ATOM 2949 C CA . ILE B 1 139 ? 12.992 -6.680 -39.847 1.00 25.65 139 ILE B CA 1
ATOM 2950 C C . ILE B 1 139 ? 12.586 -7.834 -38.941 1.00 29.73 139 ILE B C 1
ATOM 2951 O O . ILE B 1 139 ? 11.887 -8.758 -39.382 1.00 28.05 139 ILE B O 1
ATOM 2956 N N . ILE B 1 140 ? 12.978 -7.775 -37.671 1.00 28.38 140 ILE B N 1
ATOM 2957 C CA . ILE B 1 140 ? 12.584 -8.825 -36.739 1.00 30.42 140 ILE B CA 1
ATOM 2958 C C . ILE B 1 140 ? 11.509 -8.255 -35.807 1.00 30.31 140 ILE B C 1
ATOM 2959 O O . ILE B 1 140 ? 11.840 -7.488 -34.889 1.00 28.77 140 ILE B O 1
ATOM 2964 N N . PRO B 1 141 ? 10.242 -8.667 -35.925 1.00 28.99 141 PRO B N 1
ATOM 2965 C CA . PRO B 1 141 ? 9.230 -8.230 -34.937 1.00 28.88 141 PRO B CA 1
ATOM 2966 C C . PRO B 1 141 ? 9.569 -8.810 -33.581 1.00 33.04 141 PRO B C 1
ATOM 2967 O O . PRO B 1 141 ? 9.912 -9.992 -33.462 1.00 32.73 141 PRO B O 1
ATOM 2971 N N . ILE B 1 142 ? 9.551 -7.955 -32.574 1.00 31.47 142 ILE B N 1
ATOM 2972 C CA . ILE B 1 142 ? 9.813 -8.375 -31.218 1.00 29.75 142 ILE B CA 1
ATOM 2973 C C . ILE B 1 142 ? 8.653 -7.954 -30.355 1.00 36.57 142 ILE B C 1
ATOM 2974 O O . ILE B 1 142 ? 7.733 -7.247 -30.771 1.00 32.69 142 ILE B O 1
ATOM 2979 N N . LYS B 1 143 ? 8.647 -8.525 -29.155 1.00 36.17 143 LYS B N 1
ATOM 2980 C CA . LYS B 1 143 ? 7.628 -8.249 -28.120 1.00 36.37 143 LYS B CA 1
ATOM 2981 C C . LYS B 1 143 ? 7.804 -6.802 -27.670 1.00 35.75 143 LYS B C 1
ATOM 2982 O O . LYS B 1 143 ? 8.944 -6.338 -27.623 1.00 32.00 143 LYS B O 1
ATOM 2988 N N . ARG B 1 144 ? 6.719 -6.131 -27.310 1.00 31.22 144 ARG B N 1
ATOM 2989 C CA . ARG B 1 144 ? 6.897 -4.757 -26.823 1.00 33.39 144 ARG B CA 1
ATOM 2990 C C . ARG B 1 144 ? 7.441 -4.798 -25.387 1.00 32.76 144 ARG B C 1
ATOM 2991 O O . ARG B 1 144 ? 6.736 -4.563 -24.404 1.00 32.06 144 ARG B O 1
ATOM 2999 N N . ASP B 1 145 ? 8.742 -5.105 -25.270 1.00 32.55 145 ASP B N 1
ATOM 3000 C CA . ASP B 1 145 ? 9.371 -5.399 -23.977 1.00 34.21 145 ASP B CA 1
ATOM 3001 C C . ASP B 1 145 ? 10.807 -4.868 -23.929 1.00 32.66 145 ASP B C 1
ATOM 3002 O O . ASP B 1 145 ? 11.566 -5.085 -24.883 1.00 34.38 145 ASP B O 1
ATOM 3007 N N . SER B 1 146 ? 11.162 -4.145 -22.865 1.00 34.26 146 SER B N 1
ATOM 3008 C CA . SER B 1 146 ? 12.474 -3.451 -22.757 1.00 33.12 146 SER B CA 1
ATOM 3009 C C . SER B 1 146 ? 13.661 -4.410 -22.786 1.00 37.69 146 SER B C 1
ATOM 3010 O O . SER B 1 146 ? 14.718 -4.014 -23.236 1.00 32.71 146 SER B O 1
ATOM 3013 N N . LYS B 1 147 ? 13.469 -5.621 -22.281 1.00 43.59 147 LYS B N 1
ATOM 3014 C CA . LYS B 1 147 ? 14.563 -6.610 -22.304 1.00 37.41 147 LYS B CA 1
ATOM 3015 C C . LYS B 1 147 ? 14.813 -6.992 -23.761 1.00 40.42 147 LYS B C 1
ATOM 3016 O O . LYS B 1 147 ? 15.945 -7.018 -24.163 1.00 42.65 147 LYS B O 1
ATOM 3022 N N . GLU B 1 148 ? 13.763 -7.260 -24.520 1.00 37.08 148 GLU B N 1
ATOM 3023 C CA . GLU B 1 148 ? 13.986 -7.586 -25.946 1.00 38.66 148 GLU B CA 1
ATOM 3024 C C . GLU B 1 148 ? 14.671 -6.395 -26.632 1.00 34.59 148 GLU B C 1
ATOM 3025 O O . GLU B 1 148 ? 15.610 -6.608 -27.351 1.00 34.77 148 GLU B O 1
ATOM 3031 N N . VAL B 1 149 ? 14.218 -5.173 -26.380 1.00 36.26 149 VAL B N 1
ATOM 3032 C CA . VAL B 1 149 ? 14.840 -4.021 -27.036 1.00 33.03 149 VAL B CA 1
ATOM 3033 C C . VAL B 1 149 ? 16.319 -3.937 -26.676 1.00 33.79 149 VAL B C 1
ATOM 3034 O O . VAL B 1 149 ? 17.186 -3.856 -27.555 1.00 32.85 149 VAL B O 1
ATOM 3038 N N . LYS B 1 150 ? 16.626 -3.964 -25.378 1.00 34.95 150 LYS B N 1
ATOM 3039 C CA . LYS B 1 150 ? 18.012 -3.953 -24.917 1.00 35.27 150 LYS B CA 1
ATOM 3040 C C . LYS B 1 150 ? 18.843 -5.035 -25.603 1.00 37.33 150 LYS B C 1
ATOM 3041 O O . LYS B 1 150 ? 19.987 -4.791 -26.010 1.00 33.56 150 LYS B O 1
ATOM 3047 N N . LYS B 1 151 ? 18.279 -6.237 -25.739 1.00 33.12 151 LYS B N 1
ATOM 3048 C CA . LYS B 1 151 ? 19.020 -7.344 -26.335 1.00 37.86 151 LYS B CA 1
ATOM 3049 C C . LYS B 1 151 ? 19.498 -6.992 -27.736 1.00 35.82 151 LYS B C 1
ATOM 3050 O O . LYS B 1 151 ? 20.651 -7.248 -28.103 1.00 36.09 151 LYS B O 1
ATOM 3056 N N . TYR B 1 152 ? 18.612 -6.403 -28.536 1.00 34.09 152 TYR B N 1
ATOM 3057 C CA . TYR B 1 152 ? 18.941 -6.124 -29.922 1.00 35.73 152 TYR B CA 1
ATOM 3058 C C . TYR B 1 152 ? 19.728 -4.832 -30.082 1.00 33.06 152 TYR B C 1
ATOM 3059 O O . TYR B 1 152 ? 20.593 -4.756 -30.960 1.00 35.53 152 TYR B O 1
ATOM 3068 N N . LEU B 1 153 ? 19.484 -3.831 -29.236 1.00 32.22 153 LEU B N 1
ATOM 3069 C CA . LEU B 1 153 ? 20.340 -2.642 -29.239 1.00 33.31 153 LEU B CA 1
ATOM 3070 C C . LEU B 1 153 ? 21.797 -3.011 -28.957 1.00 35.95 153 LEU B C 1
ATOM 3071 O O . LEU B 1 153 ? 22.726 -2.474 -29.577 1.00 36.27 153 LEU B O 1
ATOM 3076 N N . LYS B 1 154 ? 22.009 -3.975 -28.065 1.00 36.18 154 LYS B N 1
ATOM 3077 C CA . LYS B 1 154 ? 23.353 -4.379 -27.679 1.00 38.24 154 LYS B CA 1
ATOM 3078 C C . LYS B 1 154 ? 24.109 -5.039 -28.822 1.00 39.66 154 LYS B C 1
ATOM 3079 O O . LYS B 1 154 ? 25.340 -5.025 -28.816 1.00 45.31 154 LYS B O 1
ATOM 3085 N N . LYS B 1 155 ? 23.409 -5.592 -29.809 1.00 38.94 155 LYS B N 1
ATOM 3086 C CA . LYS B 1 155 ? 24.047 -6.060 -31.034 1.00 40.33 155 LYS B CA 1
ATOM 3087 C C . LYS B 1 155 ? 24.233 -4.940 -32.055 1.00 39.43 155 LYS B C 1
ATOM 3088 O O . LYS B 1 155 ? 24.696 -5.201 -33.171 1.00 41.11 155 LYS B O 1
ATOM 3094 N N . GLY B 1 156 ? 23.865 -3.710 -31.713 1.00 34.77 156 GLY B N 1
ATOM 3095 C CA . GLY B 1 156 ? 23.920 -2.616 -32.662 1.00 37.08 156 GLY B CA 1
ATOM 3096 C C . GLY B 1 156 ? 22.749 -2.526 -33.612 1.00 33.70 156 GLY B C 1
ATOM 3097 O O . GLY B 1 156 ? 22.842 -1.821 -34.620 1.00 32.64 156 GLY B O 1
ATOM 3098 N N . PHE B 1 157 ? 21.655 -3.228 -33.342 1.00 32.31 157 PHE B N 1
ATOM 3099 C CA . PHE B 1 157 ? 20.491 -3.133 -34.205 1.00 27.80 157 PHE B CA 1
ATOM 3100 C C . PHE B 1 157 ? 19.501 -2.166 -33.570 1.00 31.93 157 PHE B C 1
ATOM 3101 O O . PHE B 1 157 ? 19.094 -2.382 -32.413 1.00 29.01 157 PHE B O 1
ATOM 3109 N N . PRO B 1 158 ? 19.116 -1.088 -34.247 1.00 29.93 158 PRO B N 1
ATOM 3110 C CA . PRO B 1 158 ? 18.134 -0.164 -33.678 1.00 29.47 158 PRO B CA 1
ATOM 3111 C C . PRO B 1 158 ? 16.725 -0.716 -33.864 1.00 27.94 158 PRO B C 1
ATOM 3112 O O . PRO B 1 158 ? 16.494 -1.647 -34.638 1.00 27.24 158 PRO B O 1
ATOM 3116 N N . VAL B 1 159 ? 15.761 -0.107 -33.178 1.00 25.31 159 VAL B N 1
ATOM 3117 C CA . VAL B 1 159 ? 14.438 -0.729 -33.076 1.00 25.93 159 VAL B CA 1
ATOM 3118 C C . VAL B 1 159 ? 13.365 0.297 -33.410 1.00 25.68 159 VAL B C 1
ATOM 3119 O O . VAL B 1 159 ? 13.182 1.279 -32.681 1.00 23.30 159 VAL B O 1
ATOM 3123 N N . ILE B 1 160 ? 12.654 0.069 -34.511 1.00 24.60 160 ILE B N 1
ATOM 3124 C CA . ILE B 1 160 ? 11.560 0.948 -34.879 1.00 24.31 160 ILE B CA 1
ATOM 3125 C C . ILE B 1 160 ? 10.379 0.676 -33.961 1.00 27.75 160 ILE B C 1
ATOM 3126 O O . ILE B 1 160 ? 9.980 -0.478 -33.772 1.00 26.07 160 ILE B O 1
ATOM 3131 N N . CYS B 1 161 ? 9.827 1.735 -33.381 1.00 26.17 161 CYS B N 1
ATOM 3132 C CA . CYS B 1 161 ? 8.645 1.631 -32.542 1.00 25.46 161 CYS B CA 1
ATOM 3133 C C . CYS B 1 161 ? 7.445 2.213 -33.272 1.00 25.95 161 CYS B C 1
ATOM 3134 O O . CYS B 1 161 ? 7.582 3.116 -34.099 1.00 25.84 161 CYS B O 1
ATOM 3137 N N . HIS B 1 162 ? 6.267 1.685 -32.956 1.00 21.52 162 HIS B N 1
ATOM 3138 C CA . HIS B 1 162 ? 4.995 2.060 -33.566 1.00 23.96 162 HIS B CA 1
ATOM 3139 C C . HIS B 1 162 ? 4.032 2.329 -32.423 1.00 26.68 162 HIS B C 1
ATOM 3140 O O . HIS B 1 162 ? 3.943 1.519 -31.497 1.00 26.47 162 HIS B O 1
ATOM 3147 N N . TRP B 1 163 ? 3.322 3.454 -32.459 1.00 24.56 163 TRP B N 1
ATOM 3148 C CA . TRP B 1 163 ? 2.393 3.714 -31.352 1.00 25.75 163 TRP B CA 1
ATOM 3149 C C . TRP B 1 163 ? 1.341 4.721 -31.775 1.00 27.53 163 TRP B C 1
ATOM 3150 O O . TRP B 1 163 ? 1.474 5.373 -32.805 1.00 26.53 163 TRP B O 1
ATOM 3161 N N . GLN B 1 164 ? 0.249 4.786 -30.992 1.00 27.02 164 GLN B N 1
ATOM 3162 C CA . GLN B 1 164 ? -0.814 5.769 -31.203 1.00 26.60 164 GLN B CA 1
ATOM 3163 C C . GLN B 1 164 ? -0.524 6.916 -30.247 1.00 29.38 164 GLN B C 1
ATOM 3164 O O . GLN B 1 164 ? -0.546 6.725 -29.027 1.00 28.12 164 GLN B O 1
ATOM 3170 N N . VAL B 1 165 ? -0.194 8.098 -30.798 1.00 27.86 165 VAL B N 1
ATOM 3171 C CA . VAL B 1 165 ? 0.301 9.167 -29.938 1.00 28.14 165 VAL B CA 1
ATOM 3172 C C . VAL B 1 165 ? -0.742 9.568 -28.895 1.00 29.47 165 VAL B C 1
ATOM 3173 O O . VAL B 1 165 ? -0.381 9.978 -27.788 1.00 31.05 165 VAL B O 1
ATOM 3177 N N . ASN B 1 166 ? -2.033 9.417 -29.209 1.00 28.37 166 ASN B N 1
ATOM 3178 C CA . ASN B 1 166 ? -3.093 9.756 -28.250 1.00 32.47 166 ASN B CA 1
ATOM 3179 C C . ASN B 1 166 ? -3.036 8.892 -27.008 1.00 31.78 166 ASN B C 1
ATOM 3180 O O . ASN B 1 166 ? -3.447 9.328 -25.928 1.00 32.02 166 ASN B O 1
ATOM 3185 N N . GLN B 1 167 ? -2.549 7.658 -27.139 1.00 29.61 167 GLN B N 1
ATOM 3186 C CA . GLN B 1 167 ? -2.404 6.774 -25.995 1.00 28.49 167 GLN B CA 1
ATOM 3187 C C . GLN B 1 167 ? -1.184 7.106 -25.157 1.00 32.20 167 GLN B C 1
ATOM 3188 O O . GLN B 1 167 ? -0.986 6.481 -24.115 1.00 32.62 167 GLN B O 1
ATOM 3194 N N . SER B 1 168 ? -0.327 8.033 -25.595 1.00 30.05 168 SER B N 1
ATOM 3195 C CA . SER B 1 168 ? 0.810 8.422 -24.775 1.00 29.18 168 SER B CA 1
ATOM 3196 C C . SER B 1 168 ? 0.656 9.833 -24.225 1.00 33.63 168 SER B C 1
ATOM 3197 O O . SER B 1 168 ? 1.595 10.355 -23.639 1.00 34.54 168 SER B O 1
ATOM 3200 N N . ARG B 1 169 ? -0.542 10.407 -24.294 1.00 34.49 169 ARG B N 1
ATOM 3201 C CA . ARG B 1 169 ? -0.713 11.815 -23.947 1.00 36.70 169 ARG B CA 1
ATOM 3202 C C . ARG B 1 169 ? -0.463 12.078 -22.466 1.00 37.11 169 ARG B C 1
ATOM 3203 O O . ARG B 1 169 ? 0.166 13.076 -22.117 1.00 39.00 169 ARG B O 1
ATOM 3211 N N . ASN B 1 170 ? -0.901 11.174 -21.584 1.00 39.12 170 ASN B N 1
ATOM 3212 C CA . ASN B 1 170 ? -0.746 11.386 -20.148 1.00 37.76 170 ASN B CA 1
ATOM 3213 C C . ASN B 1 170 ? 0.609 10.928 -19.627 1.00 37.47 170 ASN B C 1
ATOM 3214 O O . ASN B 1 170 ? 1.125 11.511 -18.667 1.00 38.94 170 ASN B O 1
ATOM 3219 N N . CYS B 1 171 ? 1.215 9.910 -20.233 1.00 35.87 171 CYS B N 1
ATOM 3220 C CA . CYS B 1 171 ? 2.509 9.459 -19.731 1.00 35.09 171 CYS B CA 1
ATOM 3221 C C . CYS B 1 171 ? 3.677 10.114 -20.462 1.00 37.00 171 CYS B C 1
ATOM 3222 O O . CYS B 1 171 ? 4.817 9.975 -20.009 1.00 36.87 171 CYS B O 1
ATOM 3225 N N . LYS B 1 172 ? 3.407 10.800 -21.580 1.00 32.85 172 LYS B N 1
ATOM 3226 C CA . LYS B 1 172 ? 4.392 11.593 -22.321 1.00 36.63 172 LYS B CA 1
ATOM 3227 C C . LYS B 1 172 ? 3.598 12.615 -23.136 1.00 38.29 172 LYS B C 1
ATOM 3228 O O . LYS B 1 172 ? 2.911 12.253 -24.090 1.00 44.92 172 LYS B O 1
ATOM 3234 N N . GLY B 1 173 ? 3.694 13.872 -22.816 1.00 34.31 173 GLY B N 1
ATOM 3235 C CA . GLY B 1 173 ? 2.748 14.761 -23.487 1.00 37.75 173 GLY B CA 1
ATOM 3236 C C . GLY B 1 173 ? 3.153 15.381 -24.817 1.00 36.63 173 GLY B C 1
ATOM 3237 O O . GLY B 1 173 ? 2.759 16.516 -25.082 1.00 34.60 173 GLY B O 1
ATOM 3238 N N . ASP B 1 174 ? 3.927 14.696 -25.667 1.00 31.02 174 ASP B N 1
ATOM 3239 C CA . ASP B 1 174 ? 4.407 15.393 -26.862 1.00 32.02 174 ASP B CA 1
ATOM 3240 C C . ASP B 1 174 ? 3.279 15.777 -27.817 1.00 28.37 174 ASP B C 1
ATOM 3241 O O . ASP B 1 174 ? 3.376 16.806 -28.497 1.00 29.50 174 ASP B O 1
ATOM 3246 N N . TYR B 1 175 ? 2.206 14.996 -27.879 1.00 27.43 175 TYR B N 1
ATOM 3247 C CA . TYR B 1 175 ? 1.187 15.154 -28.902 1.00 25.80 175 TYR B CA 1
ATOM 3248 C C . TYR B 1 175 ? -0.198 15.342 -28.295 1.00 31.39 175 TYR B C 1
ATOM 3249 O O . TYR B 1 175 ? -0.524 14.752 -27.267 1.00 30.87 175 TYR B O 1
ATOM 3258 N N . THR B 1 176 ? -0.997 16.192 -28.939 1.00 29.85 176 THR B N 1
ATOM 3259 C CA . THR B 1 176 ? -2.403 16.370 -28.627 1.00 33.86 176 THR B CA 1
ATOM 3260 C C . THR B 1 176 ? -3.300 15.743 -29.673 1.00 32.80 176 THR B C 1
ATOM 3261 O O . THR B 1 176 ? -4.503 15.610 -29.435 1.00 33.86 176 THR B O 1
ATOM 3265 N N . GLY B 1 177 ? -2.752 15.376 -30.829 1.00 30.40 177 GLY B N 1
ATOM 3266 C CA . GLY B 1 177 ? -3.533 14.825 -31.909 1.00 32.81 177 GLY B CA 1
ATOM 3267 C C . GLY B 1 177 ? -3.804 13.345 -31.709 1.00 34.62 177 GLY B C 1
ATOM 3268 O O . GLY B 1 177 ? -3.498 12.758 -30.670 1.00 33.12 177 GLY B O 1
ATOM 3269 N N . ASN B 1 178 ? -4.469 12.761 -32.700 1.00 31.18 178 ASN B N 1
ATOM 3270 C CA . ASN B 1 178 ? -4.845 11.346 -32.696 1.00 33.03 178 ASN B CA 1
ATOM 3271 C C . ASN B 1 178 ? -4.404 10.733 -34.026 1.00 37.35 178 ASN B C 1
ATOM 3272 O O . ASN B 1 178 ? -5.055 10.952 -35.058 1.00 37.64 178 ASN B O 1
ATOM 3277 N N . PHE B 1 179 ? -3.310 9.962 -33.998 1.00 28.86 179 PHE B N 1
ATOM 3278 C CA . PHE B 1 179 ? -2.816 9.269 -35.182 1.00 28.12 179 PHE B CA 1
ATOM 3279 C C . PHE B 1 179 ? -1.813 8.207 -34.762 1.00 26.77 179 PHE B C 1
ATOM 3280 O O . PHE B 1 179 ? -1.251 8.271 -33.664 1.00 26.72 179 PHE B O 1
ATOM 3288 N N . GLY B 1 180 ? -1.617 7.211 -35.641 1.00 23.02 180 GLY B N 1
ATOM 3289 C CA . GLY B 1 180 ? -0.517 6.272 -35.469 1.00 23.49 180 GLY B CA 1
ATOM 3290 C C . GLY B 1 180 ? 0.822 6.835 -35.947 1.00 26.30 180 GLY B C 1
ATOM 3291 O O . GLY B 1 180 ? 0.911 7.617 -36.890 1.00 23.85 180 GLY B O 1
ATOM 3292 N N . HIS B 1 181 ? 1.902 6.386 -35.323 1.00 25.73 181 HIS B N 1
ATOM 3293 C CA . HIS B 1 181 ? 3.174 7.040 -35.561 1.00 26.49 181 HIS B CA 1
ATOM 3294 C C . HIS B 1 181 ? 4.304 6.024 -35.445 1.00 28.58 181 HIS B C 1
ATOM 3295 O O . HIS B 1 181 ? 4.124 4.928 -34.901 1.00 23.04 181 HIS B O 1
ATOM 3302 N N . TYR B 1 182 ? 5.483 6.398 -35.996 1.00 21.71 182 TYR B N 1
ATOM 3303 C CA . TYR B 1 182 ? 6.681 5.584 -35.896 1.00 25.71 182 TYR B CA 1
ATOM 3304 C C . TYR B 1 182 ? 7.843 6.451 -35.429 1.00 27.28 182 TYR B C 1
ATOM 3305 O O . TYR B 1 182 ? 7.859 7.663 -35.682 1.00 23.91 182 TYR B O 1
ATOM 3314 N N . GLY B 1 183 ? 8.794 5.813 -34.730 1.00 22.66 183 GLY B N 1
ATOM 3315 C CA . GLY B 1 183 ? 10.031 6.400 -34.249 1.00 25.00 183 GLY B CA 1
ATOM 3316 C C . GLY B 1 183 ? 11.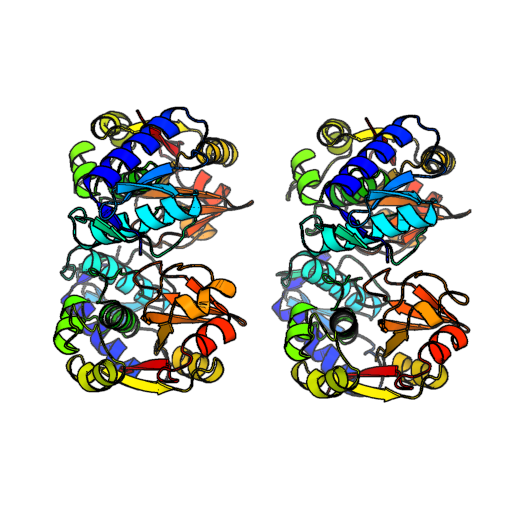140 5.344 -34.276 1.00 24.75 183 GLY B C 1
ATOM 3317 O O . GLY B 1 183 ? 10.880 4.185 -34.575 1.00 25.74 183 GLY B O 1
ATOM 3318 N N . LEU B 1 184 ? 12.337 5.764 -33.933 1.00 23.83 184 LEU B N 1
ATOM 3319 C CA . LEU B 1 184 ? 13.460 4.818 -33.903 1.00 21.92 184 LEU B CA 1
ATOM 3320 C C . LEU B 1 184 ? 14.006 4.755 -32.485 1.00 23.53 184 LEU B C 1
ATOM 3321 O O . LEU B 1 184 ? 14.502 5.764 -32.006 1.00 26.06 184 LEU B O 1
ATOM 3326 N N . ILE B 1 185 ? 13.847 3.615 -31.836 1.00 24.03 185 ILE B N 1
ATOM 3327 C CA . ILE B 1 185 ? 14.508 3.492 -30.562 1.00 23.79 185 ILE B CA 1
ATOM 3328 C C . ILE B 1 185 ? 15.989 3.244 -30.808 1.00 26.29 185 ILE B C 1
ATOM 3329 O O . ILE B 1 185 ? 16.344 2.172 -31.305 1.00 25.88 185 ILE B O 1
ATOM 3334 N N . TRP B 1 186 ? 16.865 4.171 -30.394 1.00 25.45 186 TRP B N 1
ATOM 3335 C CA . TRP B 1 186 ? 18.294 3.958 -30.608 1.00 30.01 186 TRP B CA 1
ATOM 3336 C C . TRP B 1 186 ? 19.137 3.859 -29.327 1.00 32.19 186 TRP B C 1
ATOM 3337 O O . TRP B 1 186 ? 20.357 3.617 -29.414 1.00 30.09 186 TRP B O 1
ATOM 3348 N N . ASP B 1 187 ? 18.535 4.051 -28.151 1.00 34.13 187 ASP B N 1
ATOM 3349 C CA . ASP B 1 187 ? 19.237 3.953 -26.873 1.00 34.06 187 ASP B CA 1
ATOM 3350 C C . ASP B 1 187 ? 18.210 3.756 -25.764 1.00 32.15 187 ASP B C 1
ATOM 3351 O O . ASP B 1 187 ? 17.006 3.866 -25.986 1.00 30.47 187 ASP B O 1
ATOM 3356 N N . MET B 1 188 ? 18.701 3.439 -24.567 1.00 34.61 188 MET B N 1
ATOM 3357 C CA . MET B 1 188 ? 17.839 3.299 -23.395 1.00 39.43 188 MET B CA 1
ATOM 3358 C C . MET B 1 188 ? 18.600 3.708 -22.150 1.00 38.65 188 MET B C 1
ATOM 3359 O O . MET B 1 188 ? 19.808 3.495 -22.049 1.00 40.21 188 MET B O 1
ATOM 3364 N N . THR B 1 189 ? 17.872 4.274 -21.196 1.00 38.67 189 THR B N 1
ATOM 3365 C CA . THR B 1 189 ? 18.348 4.341 -19.826 1.00 40.21 189 THR B CA 1
ATOM 3366 C C . THR B 1 189 ? 17.767 3.146 -19.062 1.00 39.03 189 THR B C 1
ATOM 3367 O O . THR B 1 189 ? 17.146 2.249 -19.639 1.00 40.28 189 THR B O 1
ATOM 3371 N N . SER B 1 190 ? 17.921 3.151 -17.740 1.00 41.66 190 SER B N 1
ATOM 3372 C CA . SER B 1 190 ? 17.348 2.094 -16.914 1.00 41.16 190 SER B CA 1
ATOM 3373 C C . SER B 1 190 ? 15.823 2.166 -16.832 1.00 40.80 190 SER B C 1
ATOM 3374 O O . SER B 1 190 ? 15.194 1.186 -16.417 1.00 41.62 190 SER B O 1
ATOM 3377 N N . THR B 1 191 ? 15.215 3.284 -17.227 1.00 39.10 191 THR B N 1
ATOM 3378 C CA . THR B 1 191 ? 13.771 3.474 -17.115 1.00 39.34 191 THR B CA 1
ATOM 3379 C C . THR B 1 191 ? 13.075 3.898 -18.402 1.00 39.55 191 THR B C 1
ATOM 3380 O O . THR B 1 191 ? 11.856 3.697 -18.505 1.00 37.15 191 THR B O 1
ATOM 3384 N N . HIS B 1 192 ? 13.785 4.487 -19.372 1.00 37.57 192 HIS B N 1
ATOM 3385 C CA . HIS B 1 192 ? 13.170 5.108 -20.541 1.00 36.27 192 HIS B CA 1
ATOM 3386 C C . HIS B 1 192 ? 13.767 4.588 -21.839 1.00 34.25 192 HIS B C 1
ATOM 3387 O O . HIS B 1 192 ? 14.978 4.387 -21.925 1.00 33.90 192 HIS B O 1
ATOM 3394 N N . TYR B 1 193 ? 12.923 4.434 -22.865 1.00 31.16 193 TYR B N 1
ATOM 3395 C CA . TYR B 1 193 ? 13.416 4.343 -24.237 1.00 29.08 193 TYR B CA 1
ATOM 3396 C C . TYR B 1 193 ? 13.853 5.723 -24.731 1.00 31.69 193 TYR B C 1
ATOM 3397 O O . TYR B 1 193 ? 13.199 6.725 -24.442 1.00 29.14 193 TYR B O 1
ATOM 3406 N N . VAL B 1 194 ? 14.933 5.777 -25.516 1.00 28.11 194 VAL B N 1
ATOM 3407 C CA . VAL B 1 194 ? 15.350 7.011 -26.181 1.00 25.53 194 VAL B CA 1
ATOM 3408 C C . VAL B 1 194 ? 14.912 6.907 -27.637 1.00 27.93 194 VAL B C 1
ATOM 3409 O O . VAL B 1 194 ? 15.395 6.055 -28.393 1.00 26.79 194 VAL B O 1
ATOM 3413 N N . VAL B 1 195 ? 13.966 7.749 -28.031 1.00 26.73 195 VAL B N 1
ATOM 3414 C CA . VAL B 1 195 ? 13.301 7.623 -29.320 1.00 25.87 195 VAL B CA 1
ATOM 3415 C C . VAL B 1 195 ? 13.694 8.814 -30.188 1.00 29.31 195 VAL B C 1
ATOM 3416 O O . VAL B 1 195 ? 13.457 9.977 -29.820 1.00 26.70 195 VAL B O 1
ATOM 3420 N N . ALA B 1 196 ? 14.255 8.518 -31.354 1.00 25.18 196 ALA B N 1
ATOM 3421 C CA . ALA B 1 196 ? 14.349 9.490 -32.431 1.00 27.73 196 ALA B CA 1
ATOM 3422 C C . ALA B 1 196 ? 12.986 9.557 -33.104 1.00 28.04 196 ALA B C 1
ATOM 3423 O O . ALA B 1 196 ? 12.580 8.620 -33.799 1.00 29.17 196 ALA B O 1
ATOM 3425 N N . ASP B 1 197 ? 12.261 10.652 -32.876 1.00 25.25 197 ASP B N 1
ATOM 3426 C CA . ASP B 1 197 ? 10.920 10.812 -33.405 1.00 25.87 197 ASP B CA 1
ATOM 3427 C C . ASP B 1 197 ? 10.964 11.732 -34.614 1.00 25.72 197 ASP B C 1
ATOM 3428 O O . ASP B 1 197 ? 11.242 12.928 -34.446 1.00 26.63 197 ASP B O 1
ATOM 3433 N N . PRO B 1 198 ? 10.602 11.258 -35.813 1.00 26.55 198 PRO B N 1
ATOM 3434 C CA . PRO B 1 198 ? 10.760 12.087 -37.030 1.00 27.04 198 PRO B CA 1
ATOM 3435 C C . PRO B 1 198 ? 9.888 13.344 -37.095 1.00 28.09 198 PRO B C 1
ATOM 3436 O O . PRO B 1 198 ? 10.097 14.155 -38.014 1.00 25.05 198 PRO B O 1
ATOM 3440 N N . ALA B 1 199 ? 8.943 13.531 -36.173 1.00 26.55 199 ALA B N 1
ATOM 3441 C CA . ALA B 1 199 ? 8.112 14.727 -36.095 1.00 25.79 199 ALA B CA 1
ATOM 3442 C C . ALA B 1 199 ? 8.419 15.585 -34.876 1.00 25.59 199 ALA B C 1
ATOM 3443 O O . ALA B 1 199 ? 7.716 16.580 -34.653 1.00 28.15 199 ALA B O 1
ATOM 3445 N N . LYS B 1 200 ? 9.422 15.229 -34.062 1.00 26.29 200 LYS B N 1
ATOM 3446 C CA . LYS B 1 200 ? 9.630 15.942 -32.800 1.00 27.24 200 LYS B CA 1
ATOM 3447 C C . LYS B 1 200 ? 11.100 16.211 -32.472 1.00 28.03 200 LYS B C 1
ATOM 3448 O O . LYS B 1 200 ? 11.450 17.330 -32.073 1.00 26.77 200 LYS B O 1
ATOM 3454 N N . GLY B 1 201 ? 11.953 15.197 -32.571 1.00 23.58 201 GLY B N 1
ATOM 3455 C CA . GLY B 1 201 ? 13.336 15.346 -32.166 1.00 23.57 201 GLY B CA 1
ATOM 3456 C C . GLY B 1 201 ? 14.000 14.000 -31.986 1.00 26.99 201 GLY B C 1
ATOM 3457 O O . GLY B 1 201 ? 13.347 12.952 -31.912 1.00 29.96 201 GLY B O 1
ATOM 3458 N N . VAL B 1 202 ? 15.330 14.047 -31.867 1.00 26.48 202 VAL B N 1
ATOM 3459 C CA . VAL B 1 202 ? 16.147 12.826 -31.870 1.00 27.03 202 VAL B CA 1
ATOM 3460 C C . VAL B 1 202 ? 16.169 12.143 -30.517 1.00 29.63 202 VAL B C 1
ATOM 3461 O O . VAL B 1 202 ? 16.581 10.980 -30.420 1.00 29.76 202 VAL B O 1
ATOM 3465 N N . ASN B 1 203 ? 15.655 12.804 -29.483 1.00 31.41 203 ASN B N 1
ATOM 3466 C CA . ASN B 1 203 ? 15.945 12.469 -28.093 1.00 33.89 203 ASN B CA 1
ATOM 3467 C C . ASN B 1 203 ? 14.685 12.355 -27.226 1.00 34.34 203 ASN B C 1
ATOM 3468 O O . ASN B 1 203 ? 14.738 12.642 -26.032 1.00 37.93 203 ASN B O 1
ATOM 3473 N N . ARG B 1 204 ? 13.564 11.896 -27.769 1.00 31.13 204 ARG B N 1
ATOM 3474 C CA . ARG B 1 204 ? 12.315 11.860 -27.003 1.00 29.04 204 ARG B CA 1
ATOM 3475 C C . ARG B 1 204 ? 12.339 10.656 -26.054 1.00 31.65 204 ARG B C 1
ATOM 3476 O O . ARG B 1 204 ? 12.461 9.519 -26.502 1.00 31.82 204 ARG B O 1
ATOM 3484 N N . LYS B 1 205 ? 12.217 10.890 -24.750 1.00 29.80 205 LYS B N 1
ATOM 3485 C CA . LYS B 1 205 ? 12.415 9.843 -23.751 1.00 31.02 205 LYS B CA 1
ATOM 3486 C C . LYS B 1 205 ? 11.074 9.294 -23.265 1.00 30.73 205 LYS B C 1
ATOM 3487 O O . LYS B 1 205 ? 10.278 10.019 -22.659 1.00 33.00 205 LYS B O 1
ATOM 3493 N N . TYR B 1 206 ? 10.833 8.015 -23.511 1.00 32.16 206 TYR B N 1
ATOM 3494 C CA . TYR B 1 206 ? 9.571 7.375 -23.170 1.00 32.68 206 TYR B CA 1
ATOM 3495 C C . TYR B 1 206 ? 9.791 6.326 -22.097 1.00 33.81 206 TYR B C 1
ATOM 3496 O O . TYR B 1 206 ? 10.585 5.398 -22.290 1.00 31.91 206 TYR B O 1
ATOM 3505 N N . LYS B 1 207 ? 9.042 6.443 -20.999 1.00 34.83 207 LYS B N 1
ATOM 3506 C CA . LYS B 1 207 ? 9.026 5.402 -19.978 1.00 34.88 207 LYS B CA 1
ATOM 3507 C C . LYS B 1 207 ? 8.590 4.100 -20.630 1.00 31.69 207 LYS B C 1
ATOM 3508 O O . LYS B 1 207 ? 7.697 4.101 -21.478 1.00 29.48 207 LYS B O 1
ATOM 3514 N N . PHE B 1 208 ? 9.290 3.005 -20.317 1.00 33.67 208 PHE B N 1
ATOM 3515 C CA . PHE B 1 208 ? 9.023 1.728 -20.984 1.00 33.02 208 PHE B CA 1
ATOM 3516 C C . PHE B 1 208 ? 7.522 1.446 -21.091 1.00 33.45 208 PHE B C 1
ATOM 3517 O O . PHE B 1 208 ? 6.997 1.215 -22.186 1.00 34.02 208 PHE B O 1
ATOM 3525 N N . SER B 1 209 ? 6.806 1.460 -19.956 1.00 31.36 209 SER B N 1
ATOM 3526 C CA . SER B 1 209 ? 5.383 1.112 -20.003 1.00 34.83 209 SER B CA 1
ATOM 3527 C C . SER B 1 209 ? 4.583 2.126 -20.806 1.00 30.96 209 SER B C 1
ATOM 3528 O O . SER B 1 209 ? 3.566 1.770 -21.407 1.00 32.19 209 SER B O 1
ATOM 3531 N N . CYS B 1 210 ? 5.026 3.384 -20.835 1.00 32.45 210 CYS B N 1
ATOM 3532 C CA . CYS B 1 210 ? 4.324 4.400 -21.613 1.00 31.86 210 CYS B CA 1
ATOM 3533 C C . CYS B 1 210 ? 4.308 4.047 -23.096 1.00 31.30 210 CYS B C 1
ATOM 3534 O O . CYS B 1 210 ? 3.250 4.054 -23.735 1.00 31.73 210 CYS B O 1
ATOM 3537 N N . LEU B 1 211 ? 5.477 3.754 -23.671 1.00 29.89 211 LEU B N 1
ATOM 3538 C CA . LEU B 1 211 ? 5.526 3.345 -25.072 1.00 28.08 211 LEU B CA 1
ATOM 3539 C C . LEU B 1 211 ? 4.985 1.931 -25.276 1.00 25.95 211 LEU B C 1
ATOM 3540 O O . LEU B 1 211 ? 4.260 1.679 -26.242 1.00 25.98 211 LEU B O 1
ATOM 3545 N N . ASP B 1 212 ? 5.376 0.974 -24.423 1.00 29.72 212 ASP B N 1
ATOM 3546 C CA . ASP B 1 212 ? 4.911 -0.408 -24.614 1.00 29.62 212 ASP B CA 1
ATOM 3547 C C . ASP B 1 212 ? 3.390 -0.464 -24.724 1.00 30.06 212 ASP B C 1
ATOM 3548 O O . ASP B 1 212 ? 2.832 -1.195 -25.556 1.00 31.75 212 ASP B O 1
ATOM 3553 N N . ASN B 1 213 ? 2.700 0.293 -23.888 1.00 30.46 213 ASN B N 1
ATOM 3554 C CA . ASN B 1 213 ? 1.255 0.160 -23.801 1.00 31.27 213 ASN B CA 1
ATOM 3555 C C . ASN B 1 213 ? 0.505 1.143 -24.696 1.00 34.14 213 ASN B C 1
ATOM 3556 O O . ASN B 1 213 ? -0.724 1.242 -24.591 1.00 33.70 213 ASN B O 1
ATOM 3561 N N . ALA B 1 214 ? 1.218 1.893 -25.527 1.00 30.42 214 ALA B N 1
ATOM 3562 C CA . ALA B 1 214 ? 0.538 2.953 -26.304 1.00 32.71 214 ALA B CA 1
ATOM 3563 C C . ALA B 1 214 ? 0.078 2.468 -27.672 1.00 29.16 214 ALA B C 1
ATOM 3564 O O . ALA B 1 214 ? -0.099 3.302 -28.526 1.00 32.25 214 ALA B O 1
ATOM 3566 N N . ASN B 1 215 ? -0.147 1.175 -27.833 1.00 27.12 215 ASN B N 1
ATOM 3567 C CA . ASN B 1 215 ? -0.597 0.672 -29.151 1.00 31.16 215 ASN B CA 1
ATOM 3568 C C . ASN B 1 215 ? -1.803 -0.243 -28.944 1.00 32.30 215 ASN B C 1
ATOM 3569 O O . ASN B 1 215 ? -1.983 -1.153 -29.723 1.00 31.26 215 ASN B O 1
ATOM 3574 N N . LYS B 1 216 ? -2.588 0.036 -27.907 1.00 39.57 216 LYS B N 1
ATOM 3575 C CA . LYS B 1 216 ? -3.771 -0.789 -27.588 1.00 38.35 216 LYS B CA 1
ATOM 3576 C C . LYS B 1 216 ? -4.654 -0.868 -28.820 1.00 30.08 216 LYS B C 1
ATOM 3577 O O . LYS B 1 216 ? -4.963 0.137 -29.399 1.00 30.42 216 LYS B O 1
ATOM 3583 N N . GLY B 1 217 ? -4.981 -2.082 -29.211 1.00 37.79 217 GLY B N 1
ATOM 3584 C CA . GLY B 1 217 ? -5.825 -2.278 -30.384 1.00 27.53 217 GLY B CA 1
ATOM 3585 C C . GLY B 1 217 ? -5.020 -2.440 -31.654 1.00 37.96 217 GLY B C 1
ATOM 3586 O O . GLY B 1 217 ? -5.655 -2.634 -32.656 1.00 32.68 217 GLY B O 1
ATOM 3587 N N . TYR B 1 218 ? -3.682 -2.309 -31.621 1.00 32.68 218 TYR B N 1
ATOM 3588 C CA . TYR B 1 218 ? -2.975 -2.437 -32.883 1.00 32.17 218 TYR B CA 1
ATOM 3589 C C . TYR B 1 218 ? -1.891 -3.459 -32.633 1.00 28.09 218 TYR B C 1
ATOM 3590 O O . TYR B 1 218 ? -1.814 -4.027 -31.535 1.00 29.01 218 TYR B O 1
ATOM 3599 N N . ARG B 1 219 ? -1.082 -3.730 -33.647 1.00 29.89 219 ARG B N 1
ATOM 3600 C CA . ARG B 1 219 ? -0.132 -4.840 -33.556 1.00 28.76 219 ARG B CA 1
ATOM 3601 C C . ARG B 1 219 ? 0.823 -4.667 -32.377 1.00 29.76 219 ARG B C 1
ATOM 3602 O O . ARG B 1 219 ? 1.471 -3.620 -32.212 1.00 31.49 219 ARG B O 1
ATOM 3610 N N . GLN B 1 220 ? 0.949 -5.715 -31.578 1.00 24.77 220 GLN B N 1
ATOM 3611 C CA . GLN B 1 220 ? 1.756 -5.654 -30.357 1.00 26.19 220 GLN B CA 1
ATOM 3612 C C . GLN B 1 220 ? 3.208 -6.068 -30.626 1.00 30.72 220 GLN B C 1
ATOM 3613 O O . GLN B 1 220 ? 3.723 -7.038 -30.058 1.00 28.84 220 GLN B O 1
ATOM 3619 N N . ASN B 1 221 ? 3.902 -5.270 -31.454 1.00 29.06 221 ASN B N 1
ATOM 3620 C CA . ASN B 1 221 ? 5.313 -5.510 -31.719 1.00 28.05 221 ASN B CA 1
ATOM 3621 C C . ASN B 1 221 ? 6.095 -4.194 -31.776 1.00 30.01 221 ASN B C 1
ATOM 3622 O O . ASN B 1 221 ? 5.526 -3.102 -31.956 1.00 25.30 221 ASN B O 1
ATOM 3627 N N . TYR B 1 222 ? 7.412 -4.318 -31.552 1.00 28.44 222 TYR B N 1
ATOM 3628 C CA . TYR B 1 222 ? 8.451 -3.423 -32.060 1.00 25.87 222 TYR B CA 1
ATOM 3629 C C . TYR B 1 222 ? 9.189 -4.161 -33.169 1.00 30.29 222 TYR B C 1
ATOM 3630 O O . TYR B 1 222 ? 9.024 -5.377 -33.344 1.00 28.24 222 TYR B O 1
ATOM 3639 N N . TYR B 1 223 ? 10.012 -3.428 -33.925 1.00 25.69 223 TYR B N 1
ATOM 3640 C CA . TYR B 1 223 ? 10.580 -3.944 -35.172 1.00 27.60 223 TYR B CA 1
ATOM 3641 C C . TYR B 1 223 ? 12.075 -3.663 -35.235 1.00 29.67 223 TYR B C 1
ATOM 3642 O O . TYR B 1 223 ? 12.497 -2.545 -35.536 1.00 26.05 223 TYR B O 1
ATOM 3651 N N . VAL B 1 224 ? 12.901 -4.660 -34.941 1.00 29.28 224 VAL B N 1
ATOM 3652 C CA . VAL B 1 224 ? 14.334 -4.408 -35.016 1.00 25.87 224 VAL B CA 1
ATOM 3653 C C . VAL B 1 224 ? 14.791 -4.424 -36.467 1.00 27.83 224 VAL B C 1
ATOM 3654 O O . VAL B 1 224 ? 14.277 -5.173 -37.305 1.00 26.83 224 VAL B O 1
ATOM 3658 N N . VAL B 1 225 ? 15.706 -3.512 -36.792 1.00 29.40 225 VAL B N 1
ATOM 3659 C CA . VAL B 1 225 ? 16.234 -3.387 -38.141 1.00 27.49 225 VAL B CA 1
ATOM 3660 C C . VAL B 1 225 ? 17.608 -4.037 -38.151 1.00 28.95 225 VAL B C 1
ATOM 3661 O O . VAL B 1 225 ? 18.470 -3.700 -37.327 1.00 30.41 225 VAL B O 1
ATOM 3665 N N . CYS B 1 226 ? 17.810 -5.009 -39.034 1.00 27.75 226 CYS B N 1
ATOM 3666 C CA . CYS B 1 226 ? 19.167 -5.548 -39.062 1.00 31.19 226 CYS B CA 1
ATOM 3667 C C . CYS B 1 226 ? 19.613 -5.824 -40.494 1.00 31.50 226 CYS B C 1
ATOM 3668 O O . CYS B 1 226 ? 18.788 -5.788 -41.425 1.00 29.15 226 CYS B O 1
ATOM 3671 N N . PRO B 1 227 ? 20.907 -6.058 -40.722 1.00 28.94 227 PRO B N 1
ATOM 3672 C CA . PRO B 1 227 ? 21.352 -6.378 -42.081 1.00 30.49 227 PRO B CA 1
ATOM 3673 C C . PRO B 1 227 ? 20.762 -7.697 -42.540 1.00 32.86 227 PRO B C 1
ATOM 3674 O O . PRO B 1 227 ? 20.704 -8.673 -41.790 1.00 34.73 227 PRO B O 1
ATOM 3678 N N . ALA B 1 228 ? 20.331 -7.720 -43.788 1.00 29.90 228 ALA B N 1
ATOM 3679 C CA . ALA B 1 228 ? 19.752 -8.912 -44.350 1.00 31.53 228 ALA B CA 1
ATOM 3680 C C . ALA B 1 228 ? 20.875 -9.855 -44.764 1.00 42.33 228 ALA B C 1
ATOM 3681 O O . ALA B 1 228 ? 21.797 -9.397 -45.449 1.00 42.65 228 ALA B O 1
ATOM 3684 N N . MET C 1 1 ? -11.022 14.467 7.703 1.00 54.00 1 MET C N 1
ATOM 3685 C CA . MET C 1 1 ? -9.843 15.199 8.165 1.00 53.04 1 MET C CA 1
ATOM 3686 C C . MET C 1 1 ? -9.774 16.616 7.571 1.00 49.53 1 MET C C 1
ATOM 3687 O O . MET C 1 1 ? -10.580 16.995 6.707 1.00 49.42 1 MET C O 1
ATOM 3692 N N . VAL C 1 2 ? -8.865 17.426 8.106 1.00 38.80 2 VAL C N 1
ATOM 3693 C CA . VAL C 1 2 ? -8.796 18.846 7.786 1.00 39.28 2 VAL C CA 1
ATOM 3694 C C . VAL C 1 2 ? -7.570 19.115 6.912 1.00 37.15 2 VAL C C 1
ATOM 3695 O O . VAL C 1 2 ? -6.452 18.707 7.252 1.00 32.78 2 VAL C O 1
ATOM 3699 N N . ARG C 1 3 ? -7.790 19.786 5.783 1.00 33.94 3 ARG C N 1
ATOM 3700 C CA . ARG C 1 3 ? -6.745 20.117 4.828 1.00 31.53 3 ARG C CA 1
ATOM 3701 C C . ARG C 1 3 ? -6.661 21.623 4.636 1.00 32.99 3 ARG C C 1
ATOM 3702 O O . ARG C 1 3 ? -7.673 22.332 4.697 1.00 30.67 3 ARG C O 1
ATOM 3710 N N . PHE C 1 4 ? -5.449 22.109 4.380 1.00 29.66 4 PHE C N 1
ATOM 3711 C CA . PHE C 1 4 ? -5.220 23.533 4.184 1.00 27.46 4 PHE C CA 1
ATOM 3712 C C . PHE C 1 4 ? -4.496 23.726 2.867 1.00 28.98 4 PHE C C 1
ATOM 3713 O O . PHE C 1 4 ? -3.515 23.029 2.604 1.00 26.12 4 PHE C O 1
ATOM 3721 N N . SER C 1 5 ? -4.985 24.647 2.035 1.00 27.17 5 SER C N 1
ATOM 3722 C CA . SER C 1 5 ? -4.436 24.818 0.699 1.00 27.92 5 SER C CA 1
ATOM 3723 C C . SER C 1 5 ? -3.094 25.532 0.761 1.00 27.76 5 SER C C 1
ATOM 3724 O O . SER C 1 5 ? -2.684 26.056 1.796 1.00 26.48 5 SER C O 1
ATOM 3727 N N . ARG C 1 6 ? -2.402 25.534 -0.379 1.00 28.10 6 ARG C N 1
ATOM 3728 C CA . ARG C 1 6 ? -1.136 26.245 -0.494 1.00 26.90 6 ARG C CA 1
ATOM 3729 C C . ARG C 1 6 ? -1.297 27.733 -0.176 1.00 28.89 6 ARG C C 1
ATOM 3730 O O . ARG C 1 6 ? -0.446 28.332 0.489 1.00 28.17 6 ARG C O 1
ATOM 3738 N N . ASP C 1 7 ? -2.376 28.349 -0.658 1.00 27.65 7 ASP C N 1
ATOM 3739 C CA . ASP C 1 7 ? -2.589 29.770 -0.411 1.00 28.22 7 ASP C CA 1
ATOM 3740 C C . ASP C 1 7 ? -2.681 30.061 1.083 1.00 26.74 7 ASP C C 1
ATOM 3741 O O . ASP C 1 7 ? -2.039 30.992 1.581 1.00 23.60 7 ASP C O 1
ATOM 3746 N N . MET C 1 8 ? -3.480 29.276 1.825 1.00 26.14 8 MET C N 1
ATOM 3747 C CA . MET C 1 8 ? -3.536 29.484 3.272 1.00 24.85 8 MET C CA 1
ATOM 3748 C C . MET C 1 8 ? -2.212 29.173 3.933 1.00 25.80 8 MET C C 1
ATOM 3749 O O . MET C 1 8 ? -1.831 29.822 4.911 1.00 24.18 8 MET C O 1
ATOM 3754 N N . LEU C 1 9 ? -1.522 28.134 3.466 1.00 25.66 9 LEU C N 1
ATOM 3755 C CA . LEU C 1 9 ? -0.242 27.823 4.086 1.00 25.61 9 LEU C CA 1
ATOM 3756 C C . LEU C 1 9 ? 0.757 28.957 3.871 1.00 23.06 9 LEU C C 1
ATOM 3757 O O . LEU C 1 9 ? 1.512 29.298 4.790 1.00 24.12 9 LEU C O 1
ATOM 3762 N N . GLN C 1 10 ? 0.782 29.559 2.670 1.00 23.78 10 GLN C N 1
ATOM 3763 C CA . GLN C 1 10 ? 1.724 30.658 2.449 1.00 23.71 10 GLN C CA 1
ATOM 3764 C C . GLN C 1 10 ? 1.404 31.851 3.334 1.00 23.08 10 GLN C C 1
ATOM 3765 O O . GLN C 1 10 ? 2.310 32.470 3.908 1.00 24.81 10 GLN C O 1
ATOM 3771 N N . ASP C 1 11 ? 0.124 32.220 3.422 1.00 26.21 11 ASP C N 1
ATOM 3772 C CA . ASP C 1 11 ? -0.267 33.334 4.272 1.00 24.22 11 ASP C CA 1
ATOM 3773 C C . ASP C 1 11 ? 0.012 33.037 5.734 1.00 23.96 11 ASP C C 1
ATOM 3774 O O . ASP C 1 11 ? 0.514 33.899 6.458 1.00 26.33 11 ASP C O 1
ATOM 3779 N N . GLY C 1 12 ? -0.290 31.814 6.180 1.00 27.75 12 GLY C N 1
ATOM 3780 C CA . GLY C 1 12 ? -0.025 31.451 7.564 1.00 25.80 12 GLY C CA 1
ATOM 3781 C C . GLY C 1 12 ? 1.444 31.519 7.924 1.00 23.72 12 GLY C C 1
ATOM 3782 O O . GLY C 1 12 ? 1.795 31.982 9.013 1.00 23.88 12 GLY C O 1
ATOM 3783 N N . ALA C 1 13 ? 2.332 31.074 7.013 1.00 21.79 13 ALA C N 1
ATOM 3784 C CA . ALA C 1 13 ? 3.767 31.171 7.302 1.00 24.48 13 ALA C CA 1
ATOM 3785 C C . ALA C 1 13 ? 4.219 32.628 7.353 1.00 22.00 13 ALA C C 1
ATOM 3786 O O . ALA C 1 13 ? 5.017 33.010 8.217 1.00 24.99 13 ALA C O 1
ATOM 3788 N N . LYS C 1 14 ? 3.700 33.469 6.466 1.00 23.42 14 LYS C N 1
ATOM 3789 C CA . LYS C 1 14 ? 4.101 34.879 6.503 1.00 23.00 14 LYS C CA 1
ATOM 3790 C C . LYS C 1 14 ? 3.661 35.526 7.818 1.00 26.95 14 LYS C C 1
ATOM 3791 O O . LYS C 1 14 ? 4.408 36.299 8.426 1.00 25.89 14 LYS C O 1
ATOM 3797 N N . ARG C 1 15 ? 2.480 35.163 8.312 1.00 26.32 15 ARG C N 1
ATOM 3798 C CA . ARG C 1 15 ? 2.043 35.704 9.590 1.00 27.15 15 ARG C CA 1
ATOM 3799 C C . ARG C 1 15 ? 2.913 35.213 10.726 1.00 25.69 15 ARG C C 1
ATOM 3800 O O . ARG C 1 15 ? 3.243 35.978 11.636 1.00 27.38 15 ARG C O 1
ATOM 3808 N N . MET C 1 16 ? 3.333 33.951 10.670 1.00 25.39 16 MET C N 1
ATOM 3809 C CA . MET C 1 16 ? 4.215 33.422 11.705 1.00 26.25 16 MET C CA 1
ATOM 3810 C C . MET C 1 16 ? 5.563 34.127 11.669 1.00 26.26 16 MET C C 1
ATOM 3811 O O . MET C 1 16 ? 6.172 34.410 12.705 1.00 25.90 16 MET C O 1
ATOM 3816 N N . PHE C 1 17 ? 6.066 34.346 10.467 1.00 28.06 17 PHE C N 1
ATOM 3817 C CA . PHE C 1 17 ? 7.328 35.049 10.270 1.00 25.83 17 PHE C CA 1
ATOM 3818 C C . PHE C 1 17 ? 7.242 36.494 10.773 1.00 29.28 17 PHE C C 1
ATOM 3819 O O . PHE C 1 17 ? 8.127 36.963 11.502 1.00 28.96 17 PHE C O 1
ATOM 3827 N N . LYS C 1 18 ? 6.163 37.204 10.417 1.00 29.31 18 LYS C N 1
ATOM 3828 C CA . LYS C 1 18 ? 5.979 38.580 10.895 1.00 32.04 18 LYS C CA 1
ATOM 3829 C C . LYS C 1 18 ? 5.857 38.626 12.415 1.00 30.01 18 LYS C C 1
ATOM 3830 O O . LYS C 1 18 ? 6.422 39.507 13.063 1.00 29.75 18 LYS C O 1
ATOM 3836 N N . TRP C 1 19 ? 5.167 37.650 13.006 1.00 28.03 19 TRP C N 1
ATOM 3837 C CA . TRP C 1 19 ? 5.054 37.580 14.462 1.00 31.49 19 TRP C CA 1
ATOM 3838 C C . TRP C 1 19 ? 6.413 37.405 15.128 1.00 33.91 19 TRP C C 1
ATOM 3839 O O . TRP C 1 19 ? 6.736 38.091 16.109 1.00 30.19 19 TRP C O 1
ATOM 3850 N N . LEU C 1 20 ? 7.211 36.452 14.623 1.00 31.67 20 LEU C N 1
ATOM 3851 C CA . LEU C 1 20 ? 8.522 36.182 15.204 1.00 33.14 20 LEU C CA 1
ATOM 3852 C C . LEU C 1 20 ? 9.410 37.410 15.138 1.00 32.10 20 LEU C C 1
ATOM 3853 O O . LEU C 1 20 ? 10.306 37.573 15.973 1.00 34.45 20 LEU C O 1
ATOM 3858 N N . ARG C 1 21 ? 9.156 38.296 14.175 1.00 31.53 21 ARG C N 1
ATOM 3859 C CA . ARG C 1 21 ? 9.931 39.521 14.050 1.00 33.01 21 ARG C CA 1
ATOM 3860 C C . ARG C 1 21 ? 9.859 40.394 15.289 1.00 36.35 21 ARG C C 1
ATOM 3861 O O . ARG C 1 21 ? 10.746 41.229 15.485 1.00 39.36 21 ARG C O 1
ATOM 3869 N N . LYS C 1 22 ? 8.819 40.239 16.114 1.00 32.11 22 LYS C N 1
ATOM 3870 C CA . LYS C 1 22 ? 8.700 41.011 17.336 1.00 33.79 22 LYS C CA 1
ATOM 3871 C C . LYS C 1 22 ? 9.684 40.579 18.410 1.00 37.65 22 LYS C C 1
ATOM 3872 O O . LYS C 1 22 ? 9.806 41.272 19.423 1.00 42.36 22 LYS C O 1
ATOM 3878 N N . GLY C 1 23 ? 10.372 39.455 18.235 1.00 37.20 23 GLY C N 1
ATOM 3879 C CA . GLY C 1 23 ? 11.309 39.014 19.248 1.00 35.05 23 GLY C CA 1
ATOM 3880 C C . GLY C 1 23 ? 10.682 38.471 20.510 1.00 35.51 23 GLY C C 1
ATOM 3881 O O . GLY C 1 23 ? 11.362 38.399 21.535 1.00 37.59 23 GLY C O 1
ATOM 3882 N N . GLU C 1 24 ? 9.402 38.090 20.473 1.00 31.85 24 GLU C N 1
ATOM 3883 C CA . GLU C 1 24 ? 8.692 37.567 21.632 1.00 36.54 24 GLU C CA 1
ATOM 3884 C C . GLU C 1 24 ? 8.331 36.087 21.509 1.00 39.04 24 GLU C C 1
ATOM 3885 O O . GLU C 1 24 ? 7.469 35.589 22.243 1.00 35.76 24 GLU C O 1
ATOM 3891 N N . GLY C 1 25 ? 9.003 35.354 20.629 1.00 37.89 25 GLY C N 1
ATOM 3892 C CA . GLY C 1 25 ? 8.732 33.937 20.521 1.00 37.06 25 GLY C CA 1
ATOM 3893 C C . GLY C 1 25 ? 7.539 33.637 19.635 1.00 34.81 25 GLY C C 1
ATOM 3894 O O . GLY C 1 25 ? 6.934 34.525 19.016 1.00 35.22 25 GLY C O 1
ATOM 3895 N N . LEU C 1 26 ? 7.193 32.346 19.592 1.00 34.51 26 LEU C N 1
ATOM 3896 C CA . LEU C 1 26 ? 6.111 31.877 18.738 1.00 34.86 26 LEU C CA 1
ATOM 3897 C C . LEU C 1 26 ? 4.768 32.278 19.336 1.00 32.15 26 LEU C C 1
ATOM 3898 O O . LEU C 1 26 ? 4.660 32.428 20.550 1.00 33.00 26 LEU C O 1
ATOM 3903 N N . PRO C 1 27 ? 3.739 32.474 18.499 1.00 33.72 27 PRO C N 1
ATOM 3904 C CA . PRO C 1 27 ? 2.405 32.808 19.015 1.00 31.86 27 PRO C CA 1
ATOM 3905 C C . PRO C 1 27 ? 1.736 31.612 19.675 1.00 33.11 27 PRO C C 1
ATOM 3906 O O . PRO C 1 27 ? 2.071 30.456 19.425 1.00 34.44 27 PRO C O 1
ATOM 3910 N N . ASN C 1 28 ? 0.729 31.902 20.495 1.00 32.54 28 ASN C N 1
ATOM 3911 C CA . ASN C 1 28 ? 0.036 30.827 21.194 1.00 29.88 28 ASN C CA 1
ATOM 3912 C C . ASN C 1 28 ? -0.842 29.993 20.273 1.00 30.46 28 ASN C C 1
ATOM 3913 O O . ASN C 1 28 ? -1.209 28.875 20.642 1.00 30.83 28 ASN C O 1
ATOM 3918 N N . TYR C 1 29 ? -1.214 30.502 19.103 1.00 30.00 29 TYR C N 1
ATOM 3919 C CA . TYR C 1 29 ? -2.001 29.723 18.157 1.00 30.23 29 TYR C CA 1
ATOM 3920 C C . TYR C 1 29 ? -1.895 30.373 16.784 1.00 30.72 29 TYR C C 1
ATOM 3921 O O . TYR C 1 29 ? -1.352 31.467 16.642 1.00 28.40 29 TYR C O 1
ATOM 3930 N N . LEU C 1 30 ? -2.390 29.663 15.767 1.00 27.43 30 LEU C N 1
ATOM 3931 C CA . LEU C 1 30 ? -2.431 30.157 14.396 1.00 28.57 30 LEU C CA 1
ATOM 3932 C C . LEU C 1 30 ? -3.806 29.828 13.839 1.00 31.54 30 LEU C C 1
ATOM 3933 O O . LEU C 1 30 ? -4.178 28.656 13.759 1.00 32.65 30 LEU C O 1
ATOM 3938 N N . ILE C 1 31 ? -4.560 30.856 13.472 1.00 31.05 31 ILE C N 1
ATOM 3939 C CA . ILE C 1 31 ? -5.887 30.682 12.897 1.00 34.00 31 ILE C CA 1
ATOM 3940 C C . ILE C 1 31 ? -5.740 30.440 11.406 1.00 33.08 31 ILE C C 1
ATOM 3941 O O . ILE C 1 31 ? -5.051 31.202 10.719 1.00 34.04 31 ILE C O 1
ATOM 3946 N N . MET C 1 32 ? -6.391 29.400 10.891 1.00 30.57 32 MET C N 1
ATOM 3947 C CA . MET C 1 32 ? -6.376 29.176 9.456 1.00 31.11 32 MET C CA 1
ATOM 3948 C C . MET C 1 32 ? -7.722 28.607 9.028 1.00 29.38 32 MET C C 1
ATOM 3949 O O . MET C 1 32 ? -8.408 27.935 9.801 1.00 30.80 32 MET C O 1
ATOM 3954 N N . TYR C 1 33 ? -8.060 28.821 7.757 1.00 29.47 33 TYR C N 1
ATOM 3955 C CA . TYR C 1 33 ? -9.316 28.354 7.175 1.00 34.33 33 TYR C CA 1
ATOM 3956 C C . TYR C 1 33 ? -9.048 27.140 6.296 1.00 35.74 33 TYR C C 1
ATOM 3957 O O . TYR C 1 33 ? -8.123 27.166 5.487 1.00 29.29 33 TYR C O 1
ATOM 3966 N N . ASP C 1 34 ? -9.832 26.069 6.477 1.00 32.93 34 ASP C N 1
ATOM 3967 C CA . ASP C 1 34 ? -9.627 24.852 5.702 1.00 30.88 34 ASP C CA 1
ATOM 3968 C C . ASP C 1 34 ? -10.145 25.036 4.273 1.00 34.44 34 ASP C C 1
ATOM 3969 O O . ASP C 1 34 ? -10.958 25.919 3.995 1.00 35.07 34 ASP C O 1
ATOM 3974 N N . MET C 1 35 ? -9.633 24.215 3.343 1.00 34.57 35 MET C N 1
ATOM 3975 C CA . MET C 1 35 ? -9.971 24.446 1.939 1.00 34.61 35 MET C CA 1
ATOM 3976 C C . MET C 1 35 ? -11.299 23.827 1.542 1.00 36.89 35 MET C C 1
ATOM 3977 O O . MET C 1 35 ? -11.862 24.207 0.510 1.00 38.63 35 MET C O 1
ATOM 3982 N N . ASP C 1 36 ? -11.837 22.927 2.353 1.00 36.21 36 ASP C N 1
ATOM 3983 C CA . ASP C 1 36 ? -13.044 22.202 1.985 1.00 39.63 36 ASP C CA 1
ATOM 3984 C C . ASP C 1 36 ? -14.285 22.821 2.595 1.00 42.61 36 ASP C C 1
ATOM 3985 O O . ASP C 1 36 ? -15.344 22.837 1.966 1.00 47.54 36 ASP C O 1
ATOM 3990 N N . ARG C 1 37 ? -14.201 23.248 3.841 1.00 40.13 37 ARG C N 1
ATOM 3991 C CA . ARG C 1 37 ? -15.310 23.917 4.485 1.00 41.67 37 ARG C CA 1
ATOM 3992 C C . ARG C 1 37 ? -15.201 25.431 4.630 1.00 41.25 37 ARG C C 1
ATOM 3993 O O . ARG C 1 37 ? -16.211 26.056 4.973 1.00 44.45 37 ARG C O 1
ATOM 4001 N N . ASN C 1 38 ? -14.036 26.053 4.427 1.00 38.44 38 ASN C N 1
ATOM 4002 C CA . ASN C 1 38 ? -13.952 27.495 4.675 1.00 41.36 38 ASN C CA 1
ATOM 4003 C C . ASN C 1 38 ? -14.384 27.818 6.109 1.00 40.49 38 ASN C C 1
ATOM 4004 O O . ASN C 1 38 ? -15.097 28.784 6.372 1.00 44.09 38 ASN C O 1
ATOM 4009 N N . LYS C 1 39 ? -14.048 26.903 7.017 1.00 40.58 39 LYS C N 1
ATOM 4010 C CA . LYS C 1 39 ? -14.249 27.022 8.456 1.00 39.72 39 LYS C CA 1
ATOM 4011 C C . LYS C 1 39 ? -12.943 27.430 9.142 1.00 38.04 39 LYS C C 1
ATOM 4012 O O . LYS C 1 39 ? -11.864 26.939 8.789 1.00 35.18 39 LYS C O 1
ATOM 4018 N N . GLU C 1 40 ? -13.061 28.221 10.201 1.00 38.03 40 GLU C N 1
ATOM 4019 C CA . GLU C 1 40 ? -11.913 28.688 10.966 1.00 35.46 40 GLU C CA 1
ATOM 4020 C C . GLU C 1 40 ? -11.374 27.587 11.885 1.00 40.11 40 GLU C C 1
ATOM 4021 O O . GLU C 1 40 ? -12.132 26.989 12.658 1.00 37.57 40 GLU C O 1
ATOM 4027 N N . TYR C 1 41 ? -10.063 27.339 11.833 1.00 35.15 41 TYR C N 1
ATOM 4028 C CA . TYR C 1 41 ? -9.404 26.408 12.751 1.00 33.62 41 TYR C CA 1
ATOM 4029 C C . TYR C 1 41 ? -8.344 27.156 13.547 1.00 33.24 41 TYR C C 1
ATOM 4030 O O . TYR C 1 41 ? -7.541 27.908 12.981 1.00 38.78 41 TYR C O 1
ATOM 4039 N N . LYS C 1 42 ? -8.322 26.922 14.849 1.00 32.18 42 LYS C N 1
ATOM 4040 C CA . LYS C 1 42 ? -7.346 27.521 15.753 1.00 32.48 42 LYS C CA 1
ATOM 4041 C C . LYS C 1 42 ? -6.305 26.450 16.079 1.00 34.13 42 LYS C C 1
ATOM 4042 O O . LYS C 1 42 ? -6.540 25.578 16.920 1.00 30.77 42 LYS C O 1
ATOM 4048 N N . LEU C 1 43 ? -5.172 26.480 15.377 1.00 29.69 43 LEU C N 1
ATOM 4049 C CA . LEU C 1 43 ? -4.139 25.468 15.584 1.00 27.19 43 LEU C CA 1
ATOM 4050 C C . LEU C 1 43 ? -3.258 25.825 16.772 1.00 26.43 43 LEU C C 1
ATOM 4051 O O . LEU C 1 43 ? -2.691 26.914 16.821 1.00 30.40 43 LEU C O 1
ATOM 4056 N N . VAL C 1 44 ? -3.130 24.909 17.726 1.00 25.87 44 VAL C N 1
ATOM 4057 C CA . VAL C 1 44 ? -2.226 25.098 18.858 1.00 25.08 44 VAL C CA 1
ATOM 4058 C C . VAL C 1 44 ? -0.817 24.837 18.339 1.00 28.31 44 VAL C C 1
ATOM 4059 O O . VAL C 1 44 ? -0.675 24.312 17.226 1.00 27.65 44 VAL C O 1
ATOM 4063 N N . PRO C 1 45 ? 0.241 25.233 19.064 1.00 30.12 45 PRO C N 1
ATOM 4064 C CA . PRO C 1 45 ? 1.608 25.124 18.504 1.00 28.10 45 PRO C CA 1
ATOM 4065 C C . PRO C 1 45 ? 2.010 23.733 18.040 1.00 27.88 45 PRO C C 1
ATOM 4066 O O . PRO C 1 45 ? 2.681 23.630 17.004 1.00 27.82 45 PRO C O 1
ATOM 4070 N N . LYS C 1 46 ? 1.675 22.664 18.776 1.00 26.68 46 LYS C N 1
ATOM 4071 C CA . LYS C 1 46 ? 2.034 21.326 18.290 1.00 26.43 46 LYS C CA 1
ATOM 4072 C C . LYS C 1 46 ? 1.341 21.019 16.966 1.00 27.49 46 LYS C C 1
ATOM 4073 O O . LYS C 1 46 ? 1.877 20.252 16.147 1.00 28.20 46 LYS C O 1
ATOM 4079 N N . GLU C 1 47 ? 0.173 21.630 16.724 1.00 24.80 47 GLU C N 1
ATOM 4080 C CA . GLU C 1 47 ? -0.564 21.398 15.488 1.00 23.44 47 GLU C CA 1
ATOM 4081 C C . GLU C 1 47 ? -0.003 22.204 14.330 1.00 23.01 47 GLU C C 1
ATOM 4082 O O . GLU C 1 47 ? 0.143 21.673 13.232 1.00 25.36 47 GLU C O 1
ATOM 4088 N N . TYR C 1 48 ? 0.273 23.498 14.517 1.00 25.06 48 TYR C N 1
ATOM 4089 C CA . TYR C 1 48 ? 0.819 24.195 13.363 1.00 24.89 48 TYR C CA 1
ATOM 4090 C C . TYR C 1 48 ? 2.253 23.755 13.093 1.00 22.96 48 TYR C C 1
ATOM 4091 O O . TYR C 1 48 ? 2.673 23.715 11.941 1.00 24.77 48 TYR C O 1
ATOM 4100 N N . ALA C 1 49 ? 3.003 23.386 14.129 1.00 23.18 49 ALA C N 1
ATOM 4101 C CA . ALA C 1 49 ? 4.328 22.830 13.891 1.00 25.38 49 ALA C CA 1
ATOM 4102 C C . ALA C 1 49 ? 4.243 21.514 13.114 1.00 23.59 49 ALA C C 1
ATOM 4103 O O . ALA C 1 49 ? 5.050 21.259 12.209 1.00 24.13 49 ALA C O 1
ATOM 4105 N N . GLY C 1 50 ? 3.281 20.661 13.470 1.00 22.78 50 GLY C N 1
ATOM 4106 C CA . GLY C 1 50 ? 3.093 19.410 12.746 1.00 24.70 50 GLY C CA 1
ATOM 4107 C C . GLY C 1 50 ? 2.661 19.622 11.310 1.00 25.83 50 GLY C C 1
ATOM 4108 O O . GLY C 1 50 ? 3.151 18.943 10.400 1.00 21.62 50 GLY C O 1
ATOM 4109 N N . LEU C 1 51 ? 1.739 20.576 11.088 1.00 22.97 51 LEU C N 1
ATOM 4110 C CA . LEU C 1 51 ? 1.279 20.895 9.734 1.00 22.04 51 LEU C CA 1
ATOM 4111 C C . LEU C 1 51 ? 2.432 21.395 8.860 1.00 23.96 51 LEU C C 1
ATOM 4112 O O . LEU C 1 51 ? 2.600 20.959 7.711 1.00 23.00 51 LEU C O 1
ATOM 4117 N N . TYR C 1 52 ? 3.210 22.337 9.372 1.00 19.32 52 TYR C N 1
ATOM 4118 C CA . TYR C 1 52 ? 4.302 22.878 8.565 1.00 21.00 52 TYR C CA 1
ATOM 4119 C C . TYR C 1 52 ? 5.477 21.911 8.471 1.00 21.90 52 TYR C C 1
ATOM 4120 O O . TYR C 1 52 ? 6.244 21.959 7.506 1.00 22.54 52 TYR C O 1
ATOM 4129 N N . GLU C 1 53 ? 5.658 21.039 9.452 1.00 24.05 53 GLU C N 1
ATOM 4130 C CA . GLU C 1 53 ? 6.628 19.966 9.267 1.00 22.31 53 GLU C CA 1
ATOM 4131 C C . GLU C 1 53 ? 6.250 19.107 8.077 1.00 23.16 53 GLU C C 1
ATOM 4132 O O . GLU C 1 53 ? 7.108 18.756 7.261 1.00 24.91 53 GLU C O 1
ATOM 4138 N N . SER C 1 54 ? 4.968 18.752 7.971 1.00 23.17 54 SER C N 1
ATOM 4139 C CA . SER C 1 54 ? 4.499 17.943 6.852 1.00 25.05 54 SER C CA 1
ATOM 4140 C C . SER C 1 54 ? 4.665 18.680 5.532 1.00 25.26 54 SER C C 1
ATOM 4141 O O . SER C 1 54 ? 5.160 18.112 4.548 1.00 25.43 54 SER C O 1
ATOM 4144 N N . ARG C 1 55 ? 4.300 19.959 5.502 1.00 24.23 55 ARG C N 1
ATOM 4145 C CA . ARG C 1 55 ? 4.517 20.766 4.314 1.00 24.93 55 ARG C CA 1
ATOM 4146 C C . ARG C 1 55 ? 5.984 20.757 3.912 1.00 22.36 55 ARG C C 1
ATOM 4147 O O . ARG C 1 55 ? 6.308 20.647 2.726 1.00 23.28 55 ARG C O 1
ATOM 4155 N N . ASN C 1 56 ? 6.884 20.880 4.892 1.00 23.39 56 ASN C N 1
ATOM 4156 C CA . ASN C 1 56 ? 8.307 20.994 4.602 1.00 23.36 56 ASN C CA 1
ATOM 4157 C C . ASN C 1 56 ? 8.907 19.677 4.126 1.00 24.40 56 ASN C C 1
ATOM 4158 O O . ASN C 1 56 ? 9.853 19.694 3.327 1.00 23.68 56 ASN C O 1
ATOM 4163 N N . ILE C 1 57 ? 8.390 18.529 4.595 1.00 23.67 57 ILE C N 1
ATOM 4164 C CA . ILE C 1 57 ? 8.865 17.234 4.077 1.00 23.98 57 ILE C CA 1
ATOM 4165 C C . ILE C 1 57 ? 8.628 17.145 2.578 1.00 25.31 57 ILE C C 1
ATOM 4166 O O . ILE C 1 57 ? 9.537 16.826 1.797 1.00 25.70 57 ILE C O 1
ATOM 4171 N N . PHE C 1 58 ? 7.395 17.423 2.157 1.00 22.95 58 PHE C N 1
ATOM 4172 C CA . PHE C 1 58 ? 7.059 17.399 0.737 1.00 25.56 58 PHE C CA 1
ATOM 4173 C C . PHE C 1 58 ? 7.918 18.382 -0.037 1.00 25.55 58 PHE C C 1
ATOM 4174 O O . PHE C 1 58 ? 8.426 18.057 -1.114 1.00 22.73 58 PHE C O 1
ATOM 4182 N N . TRP C 1 59 ? 8.042 19.609 0.481 1.00 25.10 59 TRP C N 1
ATOM 4183 C CA . TRP C 1 59 ? 8.790 20.652 -0.219 1.00 23.88 59 TRP C CA 1
ATOM 4184 C C . TRP C 1 59 ? 10.243 20.249 -0.426 1.00 25.98 59 TRP C C 1
ATOM 4185 O O . TRP C 1 59 ? 10.793 20.407 -1.518 1.00 29.84 59 TRP C O 1
ATOM 4196 N N . ILE C 1 60 ? 10.893 19.758 0.627 1.00 24.79 60 ILE C N 1
ATOM 4197 C CA . ILE C 1 60 ? 12.304 19.413 0.531 1.00 27.49 60 ILE C CA 1
ATOM 4198 C C . ILE C 1 60 ? 12.497 18.191 -0.355 1.00 28.67 60 ILE C C 1
ATOM 4199 O O . ILE C 1 60 ? 13.385 18.139 -1.202 1.00 27.69 60 ILE C O 1
ATOM 4204 N N . LYS C 1 61 ? 11.682 17.177 -0.158 1.00 30.17 61 LYS C N 1
ATOM 4205 C CA . LYS C 1 61 ? 11.895 15.960 -0.914 1.00 28.52 61 LYS C CA 1
ATOM 4206 C C . LYS C 1 61 ? 11.508 16.123 -2.397 1.00 28.71 61 LYS C C 1
ATOM 4207 O O . LYS C 1 61 ? 12.133 15.514 -3.261 1.00 26.63 61 LYS C O 1
ATOM 4213 N N . ASN C 1 62 ? 10.510 16.959 -2.732 1.00 26.16 62 ASN C N 1
ATOM 4214 C CA . ASN C 1 62 ? 10.066 17.095 -4.127 1.00 27.99 62 ASN C CA 1
ATOM 4215 C C . ASN C 1 62 ? 10.547 18.362 -4.840 1.00 30.12 62 ASN C C 1
ATOM 4216 O O . ASN C 1 62 ? 10.304 18.497 -6.041 1.00 29.03 62 ASN C O 1
ATOM 4221 N N . GLY C 1 63 ? 11.177 19.305 -4.150 1.00 27.26 63 GLY C N 1
ATOM 4222 C CA . GLY C 1 63 ? 11.630 20.514 -4.816 1.00 28.12 63 GLY C CA 1
ATOM 4223 C C . GLY C 1 63 ? 10.529 21.497 -5.151 1.00 32.53 63 GLY C C 1
ATOM 4224 O O . GLY C 1 63 ? 10.791 22.493 -5.831 1.00 30.62 63 GLY C O 1
ATOM 4225 N N . ARG C 1 64 ? 9.328 21.223 -4.655 1.00 29.16 64 ARG C N 1
ATOM 4226 C CA . ARG C 1 64 ? 8.206 22.144 -4.901 1.00 30.43 64 ARG C CA 1
ATOM 4227 C C . ARG C 1 64 ? 7.196 22.058 -3.759 1.00 28.95 64 ARG C C 1
ATOM 4228 O O . ARG C 1 64 ? 7.060 21.019 -3.173 1.00 27.99 64 ARG C O 1
ATOM 4236 N N . GLU C 1 65 ? 6.506 23.155 -3.500 1.00 28.35 65 GLU C N 1
ATOM 4237 C CA . GLU C 1 65 ? 5.515 23.278 -2.447 1.00 28.93 65 GLU C CA 1
ATOM 4238 C C . GLU C 1 65 ? 4.344 22.336 -2.721 1.00 28.99 65 GLU C C 1
ATOM 4239 O O . GLU C 1 65 ? 3.944 22.177 -3.873 1.00 29.46 65 GLU C O 1
ATOM 4245 N N . PRO C 1 66 ? 3.757 21.711 -1.693 1.00 26.17 66 PRO C N 1
ATOM 4246 C CA . PRO C 1 66 ? 2.522 20.948 -1.898 1.00 27.36 66 PRO C CA 1
ATOM 4247 C C . PRO C 1 66 ? 1.338 21.870 -2.167 1.00 29.28 66 PRO C C 1
ATOM 4248 O O . PRO C 1 66 ? 1.265 22.975 -1.643 1.00 28.78 66 PRO C O 1
ATOM 4252 N N . ASN C 1 67 ? 0.381 21.381 -2.962 1.00 28.37 67 ASN C N 1
ATOM 4253 C CA . ASN C 1 67 ? -0.841 22.137 -3.236 1.00 33.83 67 ASN C CA 1
ATOM 4254 C C . ASN C 1 67 ? -1.742 22.221 -2.011 1.00 32.90 67 ASN C C 1
ATOM 4255 O O . ASN C 1 67 ? -2.529 23.164 -1.878 1.00 31.77 67 ASN C O 1
ATOM 4260 N N . TYR C 1 68 ? -1.641 21.255 -1.111 1.00 31.95 68 TYR C N 1
ATOM 4261 C CA . TYR C 1 68 ? -2.337 21.306 0.162 1.00 29.21 68 TYR C CA 1
ATOM 4262 C C . TYR C 1 68 ? -1.652 20.339 1.113 1.00 30.19 68 TYR C C 1
ATOM 4263 O O . TYR C 1 68 ? -0.910 19.445 0.696 1.00 29.28 68 TYR C O 1
ATOM 4272 N N . VAL C 1 69 ? -1.922 20.518 2.401 1.00 27.53 69 VAL C N 1
ATOM 4273 C CA . VAL C 1 69 ? -1.402 19.628 3.428 1.00 26.58 69 VAL C CA 1
ATOM 4274 C C . VAL C 1 69 ? -2.553 19.268 4.355 1.00 30.61 69 VAL C C 1
ATOM 4275 O O . VAL C 1 69 ? -3.292 20.151 4.802 1.00 26.48 69 VAL C O 1
ATOM 4279 N N . THR C 1 70 ? -2.751 17.968 4.575 1.00 27.20 70 THR C N 1
ATOM 4280 C CA . THR C 1 70 ? -3.753 17.499 5.522 1.00 27.08 70 THR C CA 1
ATOM 4281 C C . THR C 1 70 ? -3.136 17.504 6.914 1.00 27.43 70 THR C C 1
ATOM 4282 O O . THR C 1 70 ? -1.984 17.130 7.082 1.00 29.28 70 THR C O 1
ATOM 4286 N N . LEU C 1 71 ? -3.880 17.980 7.905 1.00 26.24 71 LEU C N 1
ATOM 4287 C CA . LEU C 1 71 ? -3.402 17.941 9.291 1.00 27.28 71 LEU C CA 1
ATOM 4288 C C . LEU C 1 71 ? -3.448 16.504 9.809 1.00 29.16 71 LEU C C 1
ATOM 4289 O O . LEU C 1 71 ? -4.532 15.988 10.078 1.00 31.30 71 LEU C O 1
ATOM 4294 N N . THR C 1 72 ? -2.287 15.842 9.935 1.00 27.99 72 THR C N 1
ATOM 4295 C CA . THR C 1 72 ? -2.229 14.441 10.357 1.00 31.24 72 THR C CA 1
ATOM 4296 C C . THR C 1 72 ? -1.366 14.182 11.590 1.00 29.63 72 THR C C 1
ATOM 4297 O O . THR C 1 72 ? -1.364 13.050 12.103 1.00 27.91 72 THR C O 1
ATOM 4301 N N . SER C 1 73 ? -0.611 15.169 12.054 1.00 28.61 73 SER C N 1
ATOM 4302 C CA . SER C 1 73 ? 0.475 14.927 12.983 1.00 26.99 73 SER C CA 1
ATOM 4303 C C . SER C 1 73 ? 0.624 16.139 13.884 1.00 31.42 73 SER C C 1
ATOM 4304 O O . SER C 1 73 ? -0.044 17.161 13.702 1.00 31.98 73 SER C O 1
ATOM 4307 N N . VAL C 1 74 ? 1.446 15.977 14.918 1.00 29.08 74 VAL C N 1
ATOM 4308 C CA . VAL C 1 74 ? 1.914 17.073 15.756 1.00 26.41 74 VAL C CA 1
ATOM 4309 C C . VAL C 1 74 ? 3.443 17.026 15.790 1.00 25.29 74 VAL C C 1
ATOM 4310 O O . VAL C 1 74 ? 4.059 15.998 15.510 1.00 25.50 74 VAL C O 1
ATOM 4314 N N . ALA C 1 75 ? 4.062 18.151 16.146 1.00 24.97 75 ALA C N 1
ATOM 4315 C CA . ALA C 1 75 ? 5.519 18.203 16.239 1.00 26.97 75 ALA C CA 1
ATOM 4316 C C . ALA C 1 75 ? 5.907 19.340 17.165 1.00 25.29 75 ALA C C 1
ATOM 4317 O O . ALA C 1 75 ? 5.094 20.208 17.477 1.00 25.22 75 ALA C O 1
ATOM 4319 N N . ARG C 1 76 ? 7.161 19.304 17.619 1.00 25.73 76 ARG C N 1
ATOM 4320 C CA . ARG C 1 76 ? 7.718 20.330 18.488 1.00 28.76 76 ARG C CA 1
ATOM 4321 C C . ARG C 1 76 ? 8.167 21.566 17.725 1.00 26.34 76 ARG C C 1
ATOM 4322 O O . ARG C 1 76 ? 8.360 22.614 18.342 1.00 25.67 76 ARG C O 1
ATOM 4330 N N . ASN C 1 77 ? 8.438 21.422 16.434 1.00 24.17 77 ASN C N 1
ATOM 4331 C CA . ASN C 1 77 ? 8.836 22.515 15.563 1.00 24.67 77 ASN C CA 1
ATOM 4332 C C . ASN C 1 77 ? 8.669 22.017 14.138 1.00 22.69 77 ASN C C 1
ATOM 4333 O O . ASN C 1 77 ? 8.408 20.821 13.921 1.00 23.61 77 ASN C O 1
ATOM 4338 N N . PRO C 1 78 ? 8.740 22.898 13.145 1.00 24.96 78 PRO C N 1
ATOM 4339 C CA . PRO C 1 78 ? 8.520 22.441 11.767 1.00 21.94 78 PRO C CA 1
ATOM 4340 C C . PRO C 1 78 ? 9.771 21.922 11.076 1.00 22.07 78 PRO C C 1
ATOM 4341 O O . PRO C 1 78 ? 9.709 21.641 9.878 1.00 21.97 78 PRO C O 1
ATOM 4345 N N . LEU C 1 79 ? 10.881 21.785 11.795 1.00 21.54 79 LEU C N 1
ATOM 4346 C CA . LEU C 1 79 ? 12.170 21.491 11.164 1.00 23.46 79 LEU C CA 1
ATOM 4347 C C . LEU C 1 79 ? 12.192 20.079 10.573 1.00 23.66 79 LEU C C 1
ATOM 4348 O O . LEU C 1 79 ? 11.764 19.107 11.211 1.00 23.58 79 LEU C O 1
ATOM 4353 N N . VAL C 1 80 ? 12.701 19.975 9.340 1.00 22.31 80 VAL C N 1
ATOM 4354 C CA . VAL C 1 80 ? 12.870 18.711 8.611 1.00 22.16 80 VAL C CA 1
ATOM 4355 C C . VAL C 1 80 ? 14.340 18.624 8.203 1.00 23.89 80 VAL C C 1
ATOM 4356 O O . VAL C 1 80 ? 14.868 19.577 7.622 1.00 23.79 80 VAL C O 1
ATOM 4360 N N . MET C 1 81 ? 15.017 17.522 8.551 1.00 22.34 81 MET C N 1
ATOM 4361 C CA . MET C 1 81 ? 16.427 17.399 8.174 1.00 23.92 81 MET C CA 1
ATOM 4362 C C . MET C 1 81 ? 16.633 17.588 6.687 1.00 20.50 81 MET C C 1
ATOM 4363 O O . MET C 1 81 ? 15.904 17.062 5.858 1.00 22.64 81 MET C O 1
ATOM 4368 N N . ASP C 1 82 ? 17.648 18.364 6.352 1.00 25.15 82 ASP C N 1
ATOM 4369 C CA . ASP C 1 82 ? 17.974 18.658 4.971 1.00 25.37 82 ASP C CA 1
ATOM 4370 C C . ASP C 1 82 ? 19.492 18.649 4.870 1.00 24.99 82 ASP C C 1
ATOM 4371 O O . ASP C 1 82 ? 20.168 19.371 5.592 1.00 26.39 82 ASP C O 1
ATOM 4376 N N . TYR C 1 83 ? 20.022 17.762 4.062 1.00 32.16 83 TYR C N 1
ATOM 4377 C CA . TYR C 1 83 ? 21.461 17.600 3.958 1.00 30.63 83 TYR C CA 1
ATOM 4378 C C . TYR C 1 83 ? 21.991 18.493 2.844 1.00 28.83 83 TYR C C 1
ATOM 4379 O O . TYR C 1 83 ? 21.266 18.804 1.907 1.00 36.34 83 TYR C O 1
ATOM 4388 N N . GLN C 1 84 ? 23.264 18.854 2.953 1.00 26.91 84 GLN C N 1
ATOM 4389 C CA . GLN C 1 84 ? 23.923 19.668 1.916 1.00 30.96 84 GLN C CA 1
ATOM 4390 C C . GLN C 1 84 ? 24.062 18.794 0.678 1.00 36.20 84 GLN C C 1
ATOM 4391 O O . GLN C 1 84 ? 24.333 17.622 0.832 1.00 31.46 84 GLN C O 1
ATOM 4397 N N . ASN C 1 85 ? 23.813 19.386 -0.482 1.00 36.34 85 ASN C N 1
ATOM 4398 C CA . ASN C 1 85 ? 23.818 18.630 -1.756 1.00 37.59 85 ASN C CA 1
ATOM 4399 C C . ASN C 1 85 ? 25.210 18.630 -2.401 1.00 39.82 85 ASN C C 1
ATOM 4400 O O . ASN C 1 85 ? 25.347 18.016 -3.428 1.00 42.19 85 ASN C O 1
ATOM 4405 N N . THR C 1 86 ? 26.181 19.348 -1.831 1.00 33.82 86 THR C N 1
ATOM 4406 C CA . THR C 1 86 ? 27.572 19.459 -2.322 1.00 36.06 86 THR C CA 1
ATOM 4407 C C . THR C 1 86 ? 28.500 19.458 -1.105 1.00 35.99 86 THR C C 1
ATOM 4408 O O . THR C 1 86 ? 28.027 19.559 0.008 1.00 32.41 86 THR C O 1
ATOM 4412 N N . ASN C 1 87 ? 29.797 19.363 -1.327 1.00 35.17 87 ASN C N 1
ATOM 4413 C CA . ASN C 1 87 ? 30.716 19.369 -0.173 1.00 36.29 87 ASN C CA 1
ATOM 4414 C C . ASN C 1 87 ? 31.041 20.821 0.182 1.00 34.43 87 ASN C C 1
ATOM 4415 O O . ASN C 1 87 ? 31.842 21.010 1.062 1.00 35.08 87 ASN C O 1
ATOM 4420 N N . TYR C 1 88 ? 30.404 21.797 -0.462 1.00 30.31 88 TYR C N 1
ATOM 4421 C CA . TYR C 1 88 ? 30.753 23.181 -0.153 1.00 33.67 88 TYR C CA 1
ATOM 4422 C C . TYR C 1 88 ? 29.532 24.041 0.189 1.00 33.46 88 TYR C C 1
ATOM 4423 O O . TYR C 1 88 ? 29.649 25.278 0.245 1.00 28.18 88 TYR C O 1
ATOM 4432 N N . THR C 1 89 ? 28.368 23.433 0.471 1.00 28.08 89 THR C N 1
ATOM 4433 C CA . THR C 1 89 ? 27.154 24.216 0.699 1.00 26.72 89 THR C CA 1
ATOM 4434 C C . THR C 1 89 ? 26.603 24.081 2.120 1.00 26.02 89 THR C C 1
ATOM 4435 O O . THR C 1 89 ? 25.398 24.291 2.345 1.00 25.18 89 THR C O 1
ATOM 4439 N N . ALA C 1 90 ? 27.479 23.798 3.093 1.00 25.37 90 ALA C N 1
ATOM 4440 C CA . ALA C 1 90 ? 27.057 23.706 4.490 1.00 27.32 90 ALA C CA 1
ATOM 4441 C C . ALA C 1 90 ? 26.384 24.987 4.966 1.00 28.55 90 ALA C C 1
ATOM 4442 O O . ALA C 1 90 ? 25.394 24.936 5.718 1.00 24.41 90 ALA C O 1
ATOM 4444 N N . CYS C 1 91 ? 26.916 26.148 4.549 1.00 25.16 91 CYS C N 1
ATOM 4445 C CA . CYS C 1 91 ? 26.378 27.420 5.028 1.00 25.00 91 CYS C CA 1
ATOM 4446 C C . CYS C 1 91 ? 24.987 27.702 4.468 1.00 24.44 91 CYS C C 1
ATOM 4447 O O . CYS C 1 91 ? 24.062 27.949 5.263 1.00 24.61 91 CYS C O 1
ATOM 4450 N N . PRO C 1 92 ? 24.750 27.669 3.154 1.00 24.19 92 PRO C N 1
ATOM 4451 C CA . PRO C 1 92 ? 23.369 27.854 2.671 1.00 23.62 92 PRO C CA 1
ATOM 4452 C C . PRO C 1 92 ? 22.404 26.784 3.144 1.00 24.50 92 PRO C C 1
ATOM 4453 O O . PRO C 1 92 ? 21.197 27.058 3.259 1.00 22.42 92 PRO C O 1
ATOM 4457 N N . THR C 1 93 ? 22.878 25.562 3.378 1.00 22.59 93 THR C N 1
ATOM 4458 C CA . THR C 1 93 ? 21.990 24.555 3.945 1.00 23.74 93 THR C CA 1
ATOM 4459 C C . THR C 1 93 ? 21.605 24.910 5.374 1.00 23.07 93 THR C C 1
ATOM 4460 O O . THR C 1 93 ? 20.442 24.728 5.775 1.00 21.98 93 THR C O 1
ATOM 4464 N N . SER C 1 94 ? 22.560 25.419 6.160 1.00 22.32 94 SER C N 1
ATOM 4465 C CA . SER C 1 94 ? 22.246 25.822 7.532 1.00 20.82 94 SER C CA 1
ATOM 4466 C C . SER C 1 94 ? 21.267 26.989 7.543 1.00 22.54 94 SER C C 1
ATOM 4467 O O . SER C 1 94 ? 20.373 27.054 8.394 1.00 22.56 94 SER C O 1
ATOM 4470 N N . LEU C 1 95 ? 21.410 27.906 6.586 1.00 23.23 95 LEU C N 1
ATOM 4471 C CA . LEU C 1 95 ? 20.492 29.029 6.472 1.00 22.66 95 LEU C CA 1
ATOM 4472 C C . LEU C 1 95 ? 19.106 28.547 6.051 1.00 25.64 95 LEU C C 1
ATOM 4473 O O . LEU C 1 95 ? 18.090 29.032 6.560 1.00 23.65 95 LEU C O 1
ATOM 4478 N N . SER C 1 96 ? 19.050 27.568 5.137 1.00 25.39 96 SER C N 1
ATOM 4479 C CA . SER C 1 96 ? 17.772 26.997 4.713 1.00 23.60 96 SER C CA 1
ATOM 4480 C C . SER C 1 96 ? 17.080 26.252 5.863 1.00 24.74 96 SER C C 1
ATOM 4481 O O . SER C 1 96 ? 15.846 26.324 6.022 1.00 24.51 96 SER C O 1
ATOM 4484 N N . LEU C 1 97 ? 17.847 25.520 6.670 1.00 20.10 97 LEU C N 1
ATOM 4485 C CA . LEU C 1 97 ? 17.272 24.925 7.872 1.00 22.02 97 LEU C CA 1
ATOM 4486 C C . LEU C 1 97 ? 16.707 26.005 8.796 1.00 23.03 97 LEU C C 1
ATOM 4487 O O . LEU C 1 97 ? 15.600 25.862 9.330 1.00 23.93 97 LEU C O 1
ATOM 4492 N N . ALA C 1 98 ? 17.467 27.088 9.011 1.00 20.98 98 ALA C N 1
ATOM 4493 C CA . ALA C 1 98 ? 16.960 28.206 9.808 1.00 23.76 98 ALA C CA 1
ATOM 4494 C C . ALA C 1 98 ? 15.662 28.756 9.230 1.00 21.56 98 ALA C C 1
ATOM 4495 O O . ALA C 1 98 ? 14.737 29.096 9.979 1.00 23.90 98 ALA C O 1
ATOM 4497 N N . SER C 1 99 ? 15.573 28.851 7.900 1.00 21.22 99 SER C N 1
ATOM 4498 C CA . SER C 1 99 ? 14.389 29.416 7.258 1.00 20.61 99 SER C CA 1
ATOM 4499 C C . SER C 1 99 ? 13.143 28.580 7.532 1.00 23.05 99 SER C C 1
ATOM 4500 O O . SER C 1 99 ? 12.028 29.121 7.578 1.00 21.79 99 SER C O 1
ATOM 4503 N N . GLN C 1 100 ? 13.307 27.272 7.740 1.00 19.55 100 GLN C N 1
ATOM 4504 C CA . GLN C 1 100 ? 12.170 26.445 8.140 1.00 21.38 100 GLN C CA 1
ATOM 4505 C C . GLN C 1 100 ? 11.648 26.860 9.507 1.00 20.65 100 GLN C C 1
ATOM 4506 O O . GLN C 1 100 ? 10.434 26.988 9.711 1.00 25.68 100 GLN C O 1
ATOM 4512 N N . MET C 1 101 ? 12.561 26.992 10.470 1.00 22.55 101 MET C N 1
ATOM 4513 C CA . MET C 1 101 ? 12.225 27.341 11.843 1.00 23.98 101 MET C CA 1
ATOM 4514 C C . MET C 1 101 ? 11.580 28.715 11.944 1.00 25.64 101 MET C C 1
ATOM 4515 O O . MET C 1 101 ? 10.812 28.962 12.872 1.00 24.83 101 MET C O 1
ATOM 4520 N N . LEU C 1 102 ? 11.896 29.616 11.025 1.00 24.11 102 LEU C N 1
ATOM 4521 C CA . LEU C 1 102 ? 11.340 30.966 10.982 1.00 26.21 102 LEU C CA 1
ATOM 4522 C C . LEU C 1 102 ? 10.089 31.060 10.120 1.00 26.75 102 LEU C C 1
ATOM 4523 O O . LEU C 1 102 ? 9.561 32.167 9.947 1.00 22.98 102 LEU C O 1
ATOM 4528 N N . TYR C 1 103 ? 9.617 29.933 9.562 1.00 22.68 103 TYR C N 1
ATOM 4529 C CA . TYR C 1 103 ? 8.419 29.909 8.716 1.00 22.64 103 TYR C CA 1
ATOM 4530 C C . TYR C 1 103 ? 8.576 30.827 7.503 1.00 23.54 103 TYR C C 1
ATOM 4531 O O . TYR C 1 103 ? 7.640 31.505 7.074 1.00 23.88 103 TYR C O 1
ATOM 4540 N N . HIS C 1 104 ? 9.757 30.801 6.895 1.00 22.56 104 HIS C N 1
ATOM 4541 C CA . HIS C 1 104 ? 10.027 31.572 5.692 1.00 22.79 104 HIS C CA 1
ATOM 4542 C C . HIS C 1 104 ? 10.961 30.767 4.791 1.00 25.47 104 HIS C C 1
ATOM 4543 O O . HIS C 1 104 ? 12.079 31.187 4.488 1.00 25.88 104 HIS C O 1
ATOM 4550 N N . TYR C 1 105 ? 10.476 29.597 4.361 1.00 24.56 105 TYR C N 1
ATOM 4551 C CA . TYR C 1 105 ? 11.336 28.605 3.730 1.00 24.20 105 TYR C CA 1
ATOM 4552 C C . TYR C 1 105 ? 11.973 29.116 2.450 1.00 24.68 105 TYR C C 1
ATOM 4553 O O . TYR C 1 105 ? 11.284 29.588 1.540 1.00 26.85 105 TYR C O 1
ATOM 4562 N N . LYS C 1 106 ? 13.293 28.987 2.384 1.00 25.36 106 LYS C N 1
ATOM 4563 C CA . LYS C 1 106 ? 14.088 29.221 1.192 1.00 26.02 106 LYS C CA 1
ATOM 4564 C C . LYS C 1 106 ? 14.979 27.999 1.019 1.00 26.17 106 LYS C C 1
ATOM 4565 O O . LYS C 1 106 ? 15.615 27.549 1.978 1.00 24.99 106 LYS C O 1
ATOM 4571 N N . SER C 1 107 ? 14.974 27.433 -0.179 1.00 24.93 107 SER C N 1
ATOM 4572 C CA . SER C 1 107 ? 15.693 26.192 -0.430 1.00 27.97 107 SER C CA 1
ATOM 4573 C C . SER C 1 107 ? 17.200 26.416 -0.355 1.00 27.49 107 SER C C 1
ATOM 4574 O O . SER C 1 107 ? 17.694 27.545 -0.445 1.00 23.52 107 SER C O 1
ATOM 4577 N N . GLU C 1 108 ? 17.925 25.312 -0.162 1.00 25.09 108 GLU C N 1
ATOM 4578 C CA . GLU C 1 108 ? 19.379 25.380 -0.121 1.00 24.54 108 GLU C CA 1
ATOM 4579 C C . GLU C 1 108 ? 19.920 26.083 -1.365 1.00 25.74 108 GLU C C 1
ATOM 4580 O O . GLU C 1 108 ? 20.829 26.913 -1.278 1.00 25.15 108 GLU C O 1
ATOM 4586 N N . SER C 1 109 ? 19.368 25.759 -2.533 1.00 24.73 109 SER C N 1
ATOM 4587 C CA . SER C 1 109 ? 19.812 26.366 -3.785 1.00 26.63 109 SER C CA 1
ATOM 4588 C C . SER C 1 109 ? 19.567 27.865 -3.786 1.00 28.56 109 SER C C 1
ATOM 4589 O O . SER C 1 109 ? 20.436 28.655 -4.183 1.00 26.50 109 SER C O 1
ATOM 4592 N N . GLU C 1 110 ? 18.364 28.267 -3.367 1.00 26.53 110 GLU C N 1
ATOM 4593 C CA . GLU C 1 110 ? 18.042 29.685 -3.256 1.00 27.61 110 GLU C CA 1
ATOM 4594 C C . GLU C 1 110 ? 19.030 30.391 -2.343 1.00 26.72 110 GLU C C 1
ATOM 4595 O O . GLU C 1 110 ? 19.489 31.496 -2.645 1.00 27.44 110 GLU C O 1
ATOM 4601 N N . CYS C 1 111 ? 19.357 29.766 -1.208 1.00 25.33 111 CYS C N 1
ATOM 4602 C CA . CYS C 1 111 ? 20.254 30.392 -0.246 1.00 24.77 111 CYS C CA 1
ATOM 4603 C C . CYS C 1 111 ? 21.667 30.494 -0.799 1.00 27.91 111 CYS C C 1
ATOM 4604 O O . CYS C 1 111 ? 22.345 31.508 -0.593 1.00 25.56 111 CYS C O 1
ATOM 4607 N N . ALA C 1 112 ? 22.136 29.438 -1.475 1.00 26.98 112 ALA C N 1
ATOM 4608 C CA . ALA C 1 112 ? 23.488 29.454 -2.051 1.00 26.41 112 ALA C CA 1
ATOM 4609 C C . ALA C 1 112 ? 23.639 30.551 -3.099 1.00 28.70 112 ALA C C 1
ATOM 4610 O O . ALA C 1 112 ? 24.675 31.223 -3.157 1.00 28.40 112 ALA C O 1
ATOM 4612 N N . LYS C 1 113 ? 22.645 30.708 -3.972 1.00 27.10 113 LYS C N 1
ATOM 4613 C CA . LYS C 1 113 ? 22.709 31.772 -4.962 1.00 29.62 113 LYS C CA 1
ATOM 4614 C C . LYS C 1 113 ? 22.734 33.126 -4.277 1.00 29.76 113 LYS C C 1
ATOM 4615 O O . LYS C 1 113 ? 23.491 34.016 -4.670 1.00 28.78 113 LYS C O 1
ATOM 4621 N N . ALA C 1 114 ? 21.916 33.306 -3.238 1.00 30.21 114 ALA C N 1
ATOM 4622 C CA . ALA C 1 114 ? 21.857 34.609 -2.577 1.00 27.82 114 ALA C CA 1
ATOM 4623 C C . ALA C 1 114 ? 23.163 34.931 -1.866 1.00 30.53 114 ALA C C 1
ATOM 4624 O O . ALA C 1 114 ? 23.633 36.076 -1.905 1.00 30.45 114 ALA C O 1
ATOM 4626 N N . LEU C 1 115 ? 23.760 33.944 -1.193 1.00 27.41 115 LEU C N 1
ATOM 4627 C CA . LEU C 1 115 ? 24.984 34.179 -0.441 1.00 27.72 115 LEU C CA 1
ATOM 4628 C C . LEU C 1 115 ? 26.220 34.281 -1.320 1.00 28.77 115 LEU C C 1
ATOM 4629 O O . LEU C 1 115 ? 27.232 34.799 -0.855 1.00 29.82 115 LEU C O 1
ATOM 4634 N N . GLY C 1 116 ? 26.167 33.803 -2.563 1.00 31.09 116 GLY C N 1
ATOM 4635 C CA . GLY C 1 116 ? 27.370 33.729 -3.373 1.00 32.04 116 GLY C CA 1
ATOM 4636 C C . GLY C 1 116 ? 28.263 32.560 -3.040 1.00 34.57 116 GLY C C 1
ATOM 4637 O O . GLY C 1 116 ? 29.480 32.619 -3.280 1.00 32.04 116 GLY C O 1
ATOM 4638 N N . THR C 1 117 ? 27.672 31.488 -2.527 1.00 29.89 117 THR C N 1
ATOM 4639 C CA . THR C 1 117 ? 28.448 30.271 -2.188 1.00 30.57 117 THR C CA 1
ATOM 4640 C C . THR C 1 117 ? 29.162 29.755 -3.438 1.00 34.06 117 THR C C 1
ATOM 4641 O O . THR C 1 117 ? 28.563 29.740 -4.504 1.00 33.45 117 THR C O 1
ATOM 4645 N N . SER C 1 118 ? 30.394 29.296 -3.276 1.00 35.15 118 SER C N 1
ATOM 4646 C CA . SER C 1 118 ? 31.147 28.827 -4.460 1.00 37.20 118 SER C CA 1
ATOM 4647 C C . SER C 1 118 ? 31.898 27.531 -4.180 1.00 39.26 118 SER C C 1
ATOM 4648 O O . SER C 1 118 ? 32.276 27.280 -3.050 1.00 37.40 118 SER C O 1
ATOM 4651 N N . LYS C 1 119 ? 32.108 26.791 -5.263 1.00 43.08 119 LYS C N 1
ATOM 4652 C CA . LYS C 1 119 ? 32.839 25.508 -5.231 1.00 45.38 119 LYS C CA 1
ATOM 4653 C C . LYS C 1 119 ? 34.209 25.760 -4.630 1.00 46.34 119 LYS C C 1
ATOM 4654 O O . LYS C 1 119 ? 34.617 24.994 -3.784 1.00 50.26 119 LYS C O 1
ATOM 4660 N N . GLY C 1 120 ? 34.867 26.823 -5.070 1.00 43.93 120 GLY C N 1
ATOM 4661 C CA . GLY C 1 120 ? 36.217 27.136 -4.586 1.00 46.75 120 GLY C CA 1
ATOM 4662 C C . GLY C 1 120 ? 36.310 27.422 -3.104 1.00 47.41 120 GLY C C 1
ATOM 4663 O O . GLY C 1 120 ? 37.027 26.703 -2.422 1.00 51.86 120 GLY C O 1
ATOM 4664 N N . SER C 1 121 ? 35.552 28.384 -2.601 1.00 41.31 121 SER C N 1
ATOM 4665 C CA . SER C 1 121 ? 35.803 28.820 -1.212 1.00 41.13 121 SER C CA 1
ATOM 4666 C C . SER C 1 121 ? 34.634 28.597 -0.259 1.00 42.07 121 SER C C 1
ATOM 4667 O O . SER C 1 121 ? 34.780 29.027 0.865 1.00 39.39 121 SER C O 1
ATOM 4670 N N . GLY C 1 122 ? 33.551 27.944 -0.664 1.00 37.13 122 GLY C N 1
ATOM 4671 C CA . GLY C 1 122 ? 32.463 27.824 0.310 1.00 37.11 122 GLY C CA 1
ATOM 4672 C C . GLY C 1 122 ? 31.755 29.145 0.555 1.00 34.11 122 GLY C C 1
ATOM 4673 O O . GLY C 1 122 ? 31.397 29.867 -0.382 1.00 33.45 122 GLY C O 1
ATOM 4674 N N . THR C 1 123 ? 31.495 29.440 1.833 1.00 32.52 123 THR C N 1
ATOM 4675 C CA . THR C 1 123 ? 30.833 30.674 2.267 1.00 31.68 123 THR C CA 1
ATOM 4676 C C . THR C 1 123 ? 31.537 31.192 3.511 1.00 31.25 123 THR C C 1
ATOM 4677 O O . THR C 1 123 ? 31.809 30.423 4.441 1.00 30.05 123 THR C O 1
ATOM 4681 N N . SER C 1 124 ? 31.848 32.466 3.517 1.00 27.86 124 SER C N 1
ATOM 4682 C CA . SER C 1 124 ? 32.413 33.100 4.694 1.00 27.54 124 SER C CA 1
ATOM 4683 C C . SER C 1 124 ? 31.304 33.646 5.570 1.00 27.94 124 SER C C 1
ATOM 4684 O O . SER C 1 124 ? 30.193 33.872 5.097 1.00 28.65 124 SER C O 1
ATOM 4687 N N . PRO C 1 125 ? 31.570 33.855 6.863 1.00 26.88 125 PRO C N 1
ATOM 4688 C CA . PRO C 1 125 ? 30.577 34.539 7.695 1.00 27.85 125 PRO C CA 1
ATOM 4689 C C . PRO C 1 125 ? 30.215 35.908 7.157 1.00 28.92 125 PRO C C 1
ATOM 4690 O O . PRO C 1 125 ? 29.058 36.313 7.278 1.00 27.32 125 PRO C O 1
ATOM 4694 N N . ALA C 1 126 ? 31.171 36.646 6.577 1.00 28.96 126 ALA C N 1
ATOM 4695 C CA . ALA C 1 126 ? 30.858 37.965 6.016 1.00 28.35 126 ALA C CA 1
ATOM 4696 C C . ALA C 1 126 ? 29.832 37.876 4.885 1.00 29.09 126 ALA C C 1
ATOM 4697 O O . ALA C 1 126 ? 28.893 38.685 4.826 1.00 30.85 126 ALA C O 1
ATOM 4699 N N . GLN C 1 127 ? 29.984 36.897 3.982 1.00 26.76 127 GLN C N 1
ATOM 4700 C CA . GLN C 1 127 ? 28.968 36.682 2.949 1.00 28.59 127 GLN C CA 1
ATOM 4701 C C . GLN C 1 127 ? 27.601 36.356 3.567 1.00 28.85 127 GLN C C 1
ATOM 4702 O O . GLN C 1 127 ? 26.561 36.856 3.108 1.00 26.87 127 GLN C O 1
ATOM 4708 N N . LEU C 1 128 ? 27.579 35.492 4.585 1.00 28.06 128 LEU C N 1
ATOM 4709 C CA . LEU C 1 128 ? 26.315 35.179 5.248 1.00 30.30 128 LEU C CA 1
ATOM 4710 C C . LEU C 1 128 ? 25.636 36.439 5.792 1.00 28.13 128 LEU C C 1
ATOM 4711 O O . LEU C 1 128 ? 24.444 36.664 5.557 1.00 29.57 128 LEU C O 1
ATOM 4716 N N . ILE C 1 129 ? 26.376 37.270 6.534 1.00 27.81 129 ILE C N 1
ATOM 4717 C CA . ILE C 1 129 ? 25.774 38.440 7.173 1.00 29.09 129 ILE C CA 1
ATOM 4718 C C . ILE C 1 129 ? 25.305 39.449 6.134 1.00 27.43 129 ILE C C 1
ATOM 4719 O O . ILE C 1 129 ? 24.214 40.031 6.256 1.00 26.58 129 ILE C O 1
ATOM 4724 N N . ALA C 1 130 ? 26.133 39.693 5.112 1.00 27.71 130 ALA C N 1
ATOM 4725 C CA . ALA C 1 130 ? 25.860 40.754 4.149 1.00 29.64 130 ALA C CA 1
ATOM 4726 C C . ALA C 1 130 ? 24.710 40.388 3.231 1.00 31.73 130 ALA C C 1
ATOM 4727 O O . ALA C 1 130 ? 23.981 41.270 2.769 1.00 29.68 130 ALA C O 1
ATOM 4729 N N . ASN C 1 131 ? 24.524 39.100 2.948 1.00 29.38 131 ASN C N 1
ATOM 4730 C CA . ASN C 1 131 ? 23.595 38.719 1.895 1.00 30.52 131 ASN C CA 1
ATOM 4731 C C . ASN C 1 131 ? 22.302 38.071 2.378 1.00 28.46 131 ASN C C 1
ATOM 4732 O O . ASN C 1 131 ? 21.349 38.002 1.596 1.00 28.39 131 ASN C O 1
ATOM 4737 N N . ALA C 1 132 ? 22.235 37.604 3.624 1.00 26.96 132 ALA C N 1
ATOM 4738 C CA . ALA C 1 132 ? 20.985 36.998 4.119 1.00 28.05 132 ALA C CA 1
ATOM 4739 C C . ALA C 1 132 ? 19.768 37.915 3.962 1.00 31.43 132 ALA C C 1
ATOM 4740 O O . ALA C 1 132 ? 18.665 37.418 3.671 1.00 27.43 132 ALA C O 1
ATOM 4742 N N . PRO C 1 133 ? 19.910 39.248 4.106 1.00 29.28 133 PRO C N 1
ATOM 4743 C CA . PRO C 1 133 ? 18.750 40.118 3.858 1.00 28.17 133 PRO C CA 1
ATOM 4744 C C . PRO C 1 133 ? 18.105 39.918 2.497 1.00 27.47 133 PRO C C 1
ATOM 4745 O O . PRO C 1 133 ? 16.905 40.145 2.378 1.00 28.26 133 PRO C O 1
ATOM 4749 N N . LYS C 1 134 ? 18.841 39.474 1.467 1.00 29.25 134 LYS C N 1
ATOM 4750 C CA . LYS C 1 134 ? 18.194 39.219 0.178 1.00 28.58 134 LYS C CA 1
ATOM 4751 C C . LYS C 1 134 ? 17.093 38.170 0.289 1.00 28.75 134 LYS C C 1
ATOM 4752 O O . LYS C 1 134 ? 16.217 38.098 -0.579 1.00 25.21 134 LYS C O 1
ATOM 4758 N N . LEU C 1 135 ? 17.139 37.336 1.313 1.00 25.99 135 LEU C N 1
ATOM 4759 C CA . LEU C 1 135 ? 16.140 36.292 1.481 1.00 29.47 135 LEU C CA 1
ATOM 4760 C C . LEU C 1 135 ? 15.129 36.623 2.569 1.00 30.88 135 LEU C C 1
ATOM 4761 O O . LEU C 1 135 ? 14.230 35.805 2.834 1.00 30.72 135 LEU C O 1
ATOM 4766 N N . GLY C 1 136 ? 15.246 37.800 3.186 1.00 30.23 136 GLY C N 1
ATOM 4767 C CA . GLY C 1 136 ? 14.376 38.210 4.274 1.00 28.36 136 GLY C CA 1
ATOM 4768 C C . GLY C 1 136 ? 14.902 37.981 5.680 1.00 29.89 136 GLY C C 1
ATOM 4769 O O . GLY C 1 136 ? 14.107 38.019 6.627 1.00 30.68 136 GLY C O 1
ATOM 4770 N N . PHE C 1 137 ? 16.198 37.729 5.856 1.00 28.20 137 PHE C N 1
ATOM 4771 C CA . PHE C 1 137 ? 16.727 37.459 7.184 1.00 26.90 137 PHE C CA 1
ATOM 4772 C C . PHE C 1 137 ? 17.754 38.508 7.598 1.00 31.60 137 PHE C C 1
ATOM 4773 O O . PHE C 1 137 ? 18.453 39.095 6.758 1.00 30.74 137 PHE C O 1
ATOM 4781 N N . LYS C 1 138 ? 17.857 38.713 8.912 1.00 31.04 138 LYS C N 1
ATOM 4782 C CA . LYS C 1 138 ? 18.916 39.513 9.503 1.00 29.22 138 LYS C CA 1
ATOM 4783 C C . LYS C 1 138 ? 19.777 38.575 10.329 1.00 31.50 138 LYS C C 1
ATOM 4784 O O . LYS C 1 138 ? 19.262 37.680 10.994 1.00 28.63 138 LYS C O 1
ATOM 4790 N N . ILE C 1 139 ? 21.083 38.733 10.192 1.00 28.25 139 ILE C N 1
ATOM 4791 C CA . ILE C 1 139 ? 22.029 37.879 10.943 1.00 26.99 139 ILE C CA 1
ATOM 4792 C C . ILE C 1 139 ? 22.651 38.703 12.062 1.00 31.89 139 ILE C C 1
ATOM 4793 O O . ILE C 1 139 ? 23.210 39.727 11.765 1.00 32.81 139 ILE C O 1
ATOM 4798 N N . ILE C 1 140 ? 22.564 38.216 13.289 1.00 31.75 140 ILE C N 1
ATOM 4799 C CA . ILE C 1 140 ? 23.149 38.932 14.449 1.00 32.80 140 ILE C CA 1
ATOM 4800 C C . ILE C 1 140 ? 24.375 38.157 14.934 1.00 35.43 140 ILE C C 1
ATOM 4801 O O . ILE C 1 140 ? 24.196 37.118 15.549 1.00 33.71 140 ILE C O 1
ATOM 4806 N N . PRO C 1 141 ? 25.603 38.630 14.653 1.00 32.98 141 PRO C N 1
ATOM 4807 C CA . PRO C 1 141 ? 26.790 37.978 15.134 1.00 33.38 141 PRO C CA 1
ATOM 4808 C C . PRO C 1 141 ? 26.742 38.058 16.660 1.00 34.77 141 PRO C C 1
ATOM 4809 O O . PRO C 1 141 ? 26.570 39.109 17.170 1.00 35.51 141 PRO C O 1
ATOM 4813 N N . ILE C 1 142 ? 26.870 36.926 17.331 1.00 31.68 142 ILE C N 1
ATOM 4814 C CA . ILE C 1 142 ? 26.848 36.934 18.816 1.00 35.17 142 ILE C CA 1
ATOM 4815 C C . ILE C 1 142 ? 28.101 36.251 19.353 1.00 36.65 142 ILE C C 1
ATOM 4816 O O . ILE C 1 142 ? 28.876 35.714 18.579 1.00 38.70 142 ILE C O 1
ATOM 4821 N N . LYS C 1 143 ? 28.256 36.331 20.665 1.00 40.48 143 LYS C N 1
ATOM 4822 C CA . LYS C 1 143 ? 29.313 35.597 21.364 1.00 43.45 143 LYS C CA 1
ATOM 4823 C C . LYS C 1 143 ? 28.956 34.106 21.318 1.00 33.70 143 LYS C C 1
ATOM 4824 O O . LYS C 1 143 ? 27.828 33.727 21.325 1.00 40.81 143 LYS C O 1
ATOM 4830 N N . ARG C 1 144 ? 30.002 33.333 21.269 1.00 40.41 144 ARG C N 1
ATOM 4831 C CA . ARG C 1 144 ? 30.176 31.876 21.231 1.00 38.81 144 ARG C CA 1
ATOM 4832 C C . ARG C 1 144 ? 30.119 31.523 22.691 1.00 38.89 144 ARG C C 1
ATOM 4833 O O . ARG C 1 144 ? 31.048 31.002 23.299 1.00 38.31 144 ARG C O 1
ATOM 4841 N N . ASP C 1 145 ? 28.914 31.728 23.203 1.00 38.06 145 ASP C N 1
ATOM 4842 C CA . ASP C 1 145 ? 28.621 31.591 24.607 1.00 40.02 145 ASP C CA 1
ATOM 4843 C C . ASP C 1 145 ? 27.226 31.000 24.719 1.00 38.77 145 ASP C C 1
ATOM 4844 O O . ASP C 1 145 ? 26.284 31.519 24.110 1.00 39.08 145 ASP C O 1
ATOM 4849 N N . SER C 1 146 ? 27.085 29.949 25.526 1.00 35.89 146 SER C N 1
ATOM 4850 C CA . SER C 1 146 ? 25.805 29.252 25.591 1.00 39.00 146 SER C CA 1
ATOM 4851 C C . SER C 1 146 ? 24.686 30.152 26.099 1.00 41.41 146 SER C C 1
ATOM 4852 O O . SER C 1 146 ? 23.522 29.944 25.737 1.00 38.05 146 SER C O 1
ATOM 4855 N N . LYS C 1 147 ? 25.002 31.133 26.958 1.00 42.32 147 LYS C N 1
ATOM 4856 C CA . LYS C 1 147 ? 23.946 32.002 27.474 1.00 39.19 147 LYS C CA 1
ATOM 4857 C C . LYS C 1 147 ? 23.390 32.877 26.365 1.00 39.81 147 LYS C C 1
ATOM 4858 O O . LYS C 1 147 ? 22.171 33.056 26.267 1.00 38.44 147 LYS C O 1
ATOM 4864 N N . GLU C 1 148 ? 24.268 33.401 25.500 1.00 37.98 148 GLU C N 1
ATOM 4865 C CA . GLU C 1 148 ? 23.812 34.171 24.345 1.00 38.81 148 GLU C CA 1
ATOM 4866 C C . GLU C 1 148 ? 23.022 33.304 23.371 1.00 37.19 148 GLU C C 1
ATOM 4867 O O . GLU C 1 148 ? 22.001 33.745 22.828 1.00 36.41 148 GLU C O 1
ATOM 4873 N N . VAL C 1 149 ? 23.474 32.074 23.123 1.00 34.60 149 VAL C N 1
ATOM 4874 C CA . VAL C 1 149 ? 22.709 31.188 22.250 1.00 35.31 149 VAL C CA 1
ATOM 4875 C C . VAL C 1 149 ? 21.312 30.964 22.815 1.00 35.06 149 VAL C C 1
ATOM 4876 O O . VAL C 1 149 ? 20.313 31.119 22.103 1.00 32.65 149 VAL C O 1
ATOM 4880 N N . LYS C 1 150 ? 21.227 30.583 24.102 1.00 35.10 150 LYS C N 1
ATOM 4881 C CA . LYS C 1 150 ? 19.937 30.418 24.789 1.00 35.68 150 LYS C CA 1
ATOM 4882 C C . LYS C 1 150 ? 19.048 31.658 24.688 1.00 34.90 150 LYS C C 1
ATOM 4883 O O . LYS C 1 150 ? 17.824 31.538 24.526 1.00 36.82 150 LYS C O 1
ATOM 4889 N N . LYS C 1 151 ? 19.633 32.852 24.843 1.00 35.69 151 LYS C N 1
ATOM 4890 C CA . LYS C 1 151 ? 18.840 34.079 24.813 1.00 37.09 151 LYS C CA 1
ATOM 4891 C C . LYS C 1 151 ? 18.062 34.201 23.504 1.00 39.03 151 LYS C C 1
ATOM 4892 O O . LYS C 1 151 ? 16.869 34.542 23.511 1.00 37.22 151 LYS C O 1
ATOM 4898 N N . TYR C 1 152 ? 18.711 33.892 22.373 1.00 36.59 152 TYR C N 1
ATOM 4899 C CA . TYR C 1 152 ? 18.044 34.009 21.080 1.00 33.75 152 TYR C CA 1
ATOM 4900 C C . TYR C 1 152 ? 17.194 32.788 20.738 1.00 32.59 152 TYR C C 1
ATOM 4901 O O . TYR C 1 152 ? 16.140 32.942 20.110 1.00 33.97 152 TYR C O 1
ATOM 4910 N N . LEU C 1 153 ? 17.602 31.582 21.152 1.00 29.52 153 LEU C N 1
ATOM 4911 C CA . LEU C 1 153 ? 16.736 30.420 20.992 1.00 31.80 153 LEU C CA 1
ATOM 4912 C C . LEU C 1 153 ? 15.407 30.639 21.710 1.00 35.45 153 LEU C C 1
ATOM 4913 O O . LEU C 1 153 ? 14.350 30.189 21.247 1.00 34.78 153 LEU C O 1
ATOM 4918 N N . LYS C 1 154 ? 15.445 31.313 22.859 1.00 36.70 154 LYS C N 1
ATOM 4919 C CA . LYS C 1 154 ? 14.214 31.565 23.604 1.00 38.45 154 LYS C CA 1
ATOM 4920 C C . LYS C 1 154 ? 13.287 32.506 22.851 1.00 39.84 154 LYS C C 1
ATOM 4921 O O . LYS C 1 154 ? 12.080 32.501 23.111 1.00 40.18 154 LYS C O 1
ATOM 4927 N N . LYS C 1 155 ? 13.818 33.293 21.916 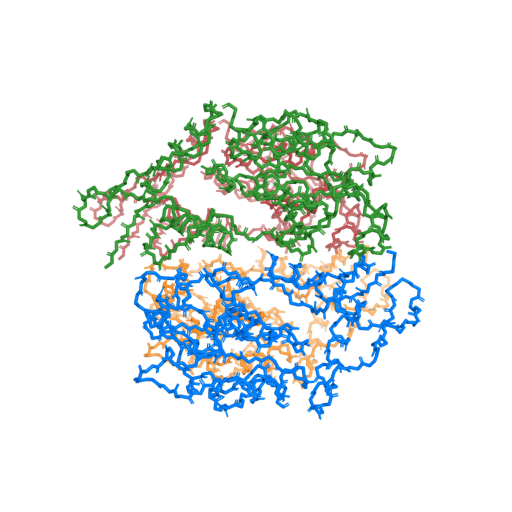1.00 35.20 155 LYS C N 1
ATOM 4928 C CA . LYS C 1 155 ? 13.003 34.126 21.047 1.00 37.45 155 LYS C CA 1
ATOM 4929 C C . LYS C 1 155 ? 12.500 33.391 19.812 1.00 36.97 155 LYS C C 1
ATOM 4930 O O . LYS C 1 155 ? 11.798 34.000 18.995 1.00 39.50 155 LYS C O 1
ATOM 4936 N N . GLY C 1 156 ? 12.817 32.110 19.670 1.00 32.38 156 GLY C N 1
ATOM 4937 C CA . GLY C 1 156 ? 12.495 31.360 18.477 1.00 32.42 156 GLY C CA 1
ATOM 4938 C C . GLY C 1 156 ? 13.467 31.554 17.327 1.00 34.12 156 GLY C C 1
ATOM 4939 O O . GLY C 1 156 ? 13.173 31.113 16.208 1.00 32.29 156 GLY C O 1
ATOM 4940 N N . PHE C 1 157 ? 14.635 32.163 17.563 1.00 25.78 157 PHE C N 1
ATOM 4941 C CA . PHE C 1 157 ? 15.589 32.383 16.480 1.00 27.72 157 PHE C CA 1
ATOM 4942 C C . PHE C 1 157 ? 16.665 31.308 16.546 1.00 29.95 157 PHE C C 1
ATOM 4943 O O . PHE C 1 157 ? 17.363 31.230 17.567 1.00 30.22 157 PHE C O 1
ATOM 4951 N N . PRO C 1 158 ? 16.862 30.488 15.518 1.00 23.61 158 PRO C N 1
ATOM 4952 C CA . PRO C 1 158 ? 17.948 29.504 15.550 1.00 22.54 158 PRO C CA 1
ATOM 4953 C C . PRO C 1 158 ? 19.286 30.181 15.258 1.00 26.13 158 PRO C C 1
ATOM 4954 O O . PRO C 1 158 ? 19.348 31.318 14.799 1.00 26.51 158 PRO C O 1
ATOM 4958 N N . VAL C 1 159 ? 20.378 29.453 15.498 1.00 23.75 159 VAL C N 1
ATOM 4959 C CA . VAL C 1 159 ? 21.702 30.068 15.507 1.00 24.67 159 VAL C CA 1
ATOM 4960 C C . VAL C 1 159 ? 22.637 29.239 14.642 1.00 25.18 159 VAL C C 1
ATOM 4961 O O . VAL C 1 159 ? 22.897 28.069 14.946 1.00 25.35 159 VAL C O 1
ATOM 4965 N N . ILE C 1 160 ? 23.134 29.836 13.563 1.00 27.21 160 ILE C N 1
ATOM 4966 C CA . ILE C 1 160 ? 24.116 29.167 12.728 1.00 27.04 160 ILE C CA 1
ATOM 4967 C C . ILE C 1 160 ? 25.450 29.136 13.465 1.00 27.80 160 ILE C C 1
ATOM 4968 O O . ILE C 1 160 ? 25.912 30.161 13.976 1.00 26.95 160 ILE C O 1
ATOM 4973 N N . CYS C 1 161 ? 26.064 27.953 13.547 1.00 25.49 161 CYS C N 1
ATOM 4974 C CA . CYS C 1 161 ? 27.380 27.810 14.152 1.00 27.82 161 CYS C CA 1
ATOM 4975 C C . CYS C 1 161 ? 28.433 27.560 13.075 1.00 28.39 161 CYS C C 1
ATOM 4976 O O . CYS C 1 161 ? 28.130 27.016 12.005 1.00 27.84 161 CYS C O 1
ATOM 4979 N N . HIS C 1 162 ? 29.663 27.995 13.354 1.00 25.89 162 HIS C N 1
ATOM 4980 C CA . HIS C 1 162 ? 30.790 27.894 12.428 1.00 28.57 162 HIS C CA 1
ATOM 4981 C C . HIS C 1 162 ? 31.972 27.345 13.220 1.00 29.57 162 HIS C C 1
ATOM 4982 O O . HIS C 1 162 ? 32.247 27.820 14.332 1.00 29.06 162 HIS C O 1
ATOM 4989 N N . TRP C 1 163 ? 32.638 26.322 12.683 1.00 29.59 163 TRP C N 1
ATOM 4990 C CA . TRP C 1 163 ? 33.748 25.726 13.418 1.00 30.11 163 TRP C CA 1
ATOM 4991 C C . TRP C 1 163 ? 34.613 24.888 12.492 1.00 29.59 163 TRP C C 1
ATOM 4992 O O . TRP C 1 163 ? 34.230 24.562 11.362 1.00 31.05 163 TRP C O 1
ATOM 5003 N N . GLN C 1 164 ? 35.804 24.574 12.982 1.00 28.77 164 GLN C N 1
ATOM 5004 C CA . GLN C 1 164 ? 36.758 23.731 12.270 1.00 31.05 164 GLN C CA 1
ATOM 5005 C C . GLN C 1 164 ? 36.611 22.321 12.819 1.00 30.65 164 GLN C C 1
ATOM 5006 O O . GLN C 1 164 ? 36.830 22.095 14.015 1.00 30.90 164 GLN C O 1
ATOM 5012 N N . VAL C 1 165 ? 36.184 21.388 11.965 1.00 31.66 165 VAL C N 1
ATOM 5013 C CA . VAL C 1 165 ? 35.820 20.068 12.469 1.00 32.99 165 VAL C CA 1
ATOM 5014 C C . VAL C 1 165 ? 37.021 19.379 13.116 1.00 35.81 165 VAL C C 1
ATOM 5015 O O . VAL C 1 165 ? 36.867 18.650 14.103 1.00 34.11 165 VAL C O 1
ATOM 5019 N N . ASN C 1 166 ? 38.234 19.658 12.627 1.00 33.92 166 ASN C N 1
ATOM 5020 C CA . ASN C 1 166 ? 39.433 19.076 13.219 1.00 31.79 166 ASN C CA 1
ATOM 5021 C C . ASN C 1 166 ? 39.628 19.535 14.656 1.00 33.92 166 ASN C C 1
ATOM 5022 O O . ASN C 1 166 ? 40.226 18.817 15.462 1.00 35.06 166 ASN C O 1
ATOM 5027 N N . GLN C 1 167 ? 39.141 20.733 14.996 1.00 34.77 167 GLN C N 1
ATOM 5028 C CA . GLN C 1 167 ? 39.236 21.246 16.361 1.00 35.72 167 GLN C CA 1
ATOM 5029 C C . GLN C 1 167 ? 38.195 20.646 17.309 1.00 39.21 167 GLN C C 1
ATOM 5030 O O . GLN C 1 167 ? 38.248 20.899 18.519 1.00 39.77 167 GLN C O 1
ATOM 5036 N N . SER C 1 168 ? 37.244 19.870 16.794 1.00 37.32 168 SER C N 1
ATOM 5037 C CA . SER C 1 168 ? 36.273 19.172 17.625 1.00 38.70 168 SER C CA 1
ATOM 5038 C C . SER C 1 168 ? 36.460 17.659 17.568 1.00 39.88 168 SER C C 1
ATOM 5039 O O . SER C 1 168 ? 35.603 16.915 18.054 1.00 39.43 168 SER C O 1
ATOM 5042 N N . ARG C 1 169 ? 37.586 17.198 17.032 1.00 41.62 169 ARG C N 1
ATOM 5043 C CA . ARG C 1 169 ? 37.793 15.739 16.838 1.00 41.31 169 ARG C CA 1
ATOM 5044 C C . ARG C 1 169 ? 37.753 15.003 18.166 1.00 42.88 169 ARG C C 1
ATOM 5045 O O . ARG C 1 169 ? 37.150 13.963 18.284 1.00 44.36 169 ARG C O 1
ATOM 5053 N N . ASN C 1 170 ? 38.401 15.575 19.137 1.00 44.28 170 ASN C N 1
ATOM 5054 C CA . ASN C 1 170 ? 38.512 14.901 20.469 1.00 46.81 170 ASN C CA 1
ATOM 5055 C C . ASN C 1 170 ? 37.360 15.133 21.450 1.00 46.06 170 ASN C C 1
ATOM 5056 O O . ASN C 1 170 ? 37.136 14.281 22.319 1.00 48.50 170 ASN C O 1
ATOM 5061 N N . CYS C 1 171 ? 36.667 16.270 21.392 1.00 41.96 171 CYS C N 1
ATOM 5062 C CA . CYS C 1 171 ? 35.560 16.538 22.305 1.00 42.77 171 CYS C CA 1
ATOM 5063 C C . CYS C 1 171 ? 34.223 16.128 21.711 1.00 41.56 171 CYS C C 1
ATOM 5064 O O . CYS C 1 171 ? 33.211 16.161 22.410 1.00 46.50 171 CYS C O 1
ATOM 5067 N N . LYS C 1 172 ? 34.202 15.726 20.446 1.00 42.90 172 LYS C N 1
ATOM 5068 C CA . LYS C 1 172 ? 32.993 15.239 19.802 1.00 40.74 172 LYS C CA 1
ATOM 5069 C C . LYS C 1 172 ? 33.325 14.056 18.901 1.00 38.34 172 LYS C C 1
ATOM 5070 O O . LYS C 1 172 ? 32.740 12.979 19.051 1.00 37.80 172 LYS C O 1
ATOM 5076 N N . GLY C 1 173 ? 34.238 14.246 17.952 1.00 38.35 173 GLY C N 1
ATOM 5077 C CA . GLY C 1 173 ? 34.714 13.147 17.125 1.00 37.51 173 GLY C CA 1
ATOM 5078 C C . GLY C 1 173 ? 33.862 12.721 15.959 1.00 39.65 173 GLY C C 1
ATOM 5079 O O . GLY C 1 173 ? 34.015 11.591 15.487 1.00 38.05 173 GLY C O 1
ATOM 5080 N N . ASP C 1 174 ? 32.989 13.591 15.447 1.00 36.52 174 ASP C N 1
ATOM 5081 C CA . ASP C 1 174 ? 32.232 13.211 14.258 1.00 32.03 174 ASP C CA 1
ATOM 5082 C C . ASP C 1 174 ? 33.126 13.162 13.017 1.00 34.48 174 ASP C C 1
ATOM 5083 O O . ASP C 1 174 ? 32.832 12.426 12.069 1.00 33.70 174 ASP C O 1
ATOM 5088 N N . TYR C 1 175 ? 34.194 13.955 12.984 1.00 33.52 175 TYR C N 1
ATOM 5089 C CA . TYR C 1 175 ? 34.974 14.143 11.770 1.00 33.51 175 TYR C CA 1
ATOM 5090 C C . TYR C 1 175 ? 36.431 13.773 11.994 1.00 34.76 175 TYR C C 1
ATOM 5091 O O . TYR C 1 175 ? 36.988 14.004 13.071 1.00 36.15 175 TYR C O 1
ATOM 5100 N N . THR C 1 176 ? 37.035 13.190 10.969 1.00 33.65 176 THR C N 1
ATOM 5101 C CA . THR C 1 176 ? 38.463 12.922 10.976 1.00 35.70 176 THR C CA 1
ATOM 5102 C C . THR C 1 176 ? 39.237 13.890 10.090 1.00 39.47 176 THR C C 1
ATOM 5103 O O . THR C 1 176 ? 40.462 13.954 10.194 1.00 38.99 176 THR C O 1
ATOM 5107 N N . GLY C 1 177 ? 38.547 14.641 9.229 1.00 39.01 177 GLY C N 1
ATOM 5108 C CA . GLY C 1 177 ? 39.177 15.565 8.312 1.00 36.21 177 GLY C CA 1
ATOM 5109 C C . GLY C 1 177 ? 39.452 16.937 8.912 1.00 36.81 177 GLY C C 1
ATOM 5110 O O . GLY C 1 177 ? 39.274 17.187 10.100 1.00 34.14 177 GLY C O 1
ATOM 5111 N N . ASN C 1 178 ? 39.974 17.819 8.064 1.00 37.97 178 ASN C N 1
ATOM 5112 C CA . ASN C 1 178 ? 40.326 19.193 8.433 1.00 37.18 178 ASN C CA 1
ATOM 5113 C C . ASN C 1 178 ? 39.666 20.129 7.425 1.00 38.39 178 ASN C C 1
ATOM 5114 O O . ASN C 1 178 ? 40.148 20.277 6.299 1.00 39.40 178 ASN C O 1
ATOM 5119 N N . PHE C 1 179 ? 38.585 20.783 7.850 1.00 37.21 179 PHE C N 1
ATOM 5120 C CA . PHE C 1 179 ? 37.881 21.770 7.045 1.00 31.71 179 PHE C CA 1
ATOM 5121 C C . PHE C 1 179 ? 36.957 22.570 7.954 1.00 31.56 179 PHE C C 1
ATOM 5122 O O . PHE C 1 179 ? 36.567 22.103 9.031 1.00 34.71 179 PHE C O 1
ATOM 5130 N N . GLY C 1 180 ? 36.636 23.789 7.522 1.00 30.06 180 GLY C N 1
ATOM 5131 C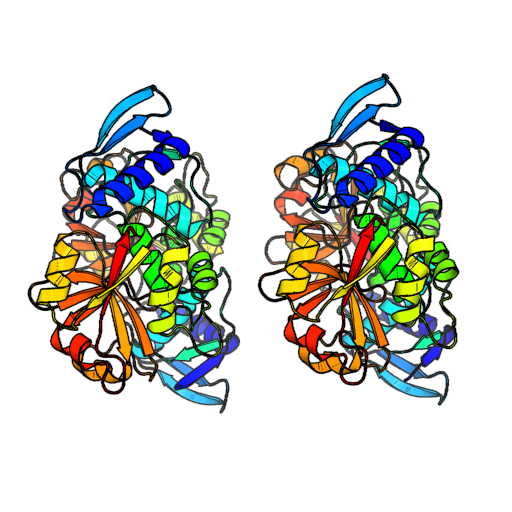 CA . GLY C 1 180 ? 35.644 24.584 8.216 1.00 29.22 180 GLY C CA 1
ATOM 5132 C C . GLY C 1 180 ? 34.240 24.171 7.821 1.00 29.24 180 GLY C C 1
ATOM 5133 O O . GLY C 1 180 ? 33.981 23.760 6.690 1.00 27.80 180 GLY C O 1
ATOM 5134 N N . HIS C 1 181 ? 33.310 24.314 8.758 1.00 27.31 181 HIS C N 1
ATOM 5135 C CA . HIS C 1 181 ? 31.992 23.737 8.552 1.00 26.41 181 HIS C CA 1
ATOM 5136 C C . HIS C 1 181 ? 30.951 24.596 9.253 1.00 25.25 181 HIS C C 1
ATOM 5137 O O . HIS C 1 181 ? 31.271 25.400 10.127 1.00 26.95 181 HIS C O 1
ATOM 5144 N N . TYR C 1 182 ? 29.692 24.427 8.850 1.00 25.31 182 TYR C N 1
ATOM 5145 C CA . TYR C 1 182 ? 28.578 25.143 9.457 1.00 26.41 182 TYR C CA 1
ATOM 5146 C C . TYR C 1 182 ? 27.465 24.163 9.796 1.00 25.78 182 TYR C C 1
ATOM 5147 O O . TYR C 1 182 ? 27.285 23.159 9.110 1.00 24.56 182 TYR C O 1
ATOM 5156 N N . GLY C 1 183 ? 26.687 24.503 10.827 1.00 25.88 183 GLY C N 1
ATOM 5157 C CA . GLY C 1 183 ? 25.480 23.796 11.211 1.00 23.82 183 GLY C CA 1
ATOM 5158 C C . GLY C 1 183 ? 24.505 24.797 11.804 1.00 25.24 183 GLY C C 1
ATOM 5159 O O . GLY C 1 183 ? 24.779 25.998 11.844 1.00 25.16 183 GLY C O 1
ATOM 5160 N N . LEU C 1 184 ? 23.357 24.294 12.270 1.00 22.50 184 LEU C N 1
ATOM 5161 C CA . LEU C 1 184 ? 22.315 25.119 12.866 1.00 23.52 184 LEU C CA 1
ATOM 5162 C C . LEU C 1 184 ? 22.054 24.647 14.289 1.00 25.75 184 LEU C C 1
ATOM 5163 O O . LEU C 1 184 ? 21.530 23.547 14.495 1.00 27.56 184 LEU C O 1
ATOM 5168 N N . ILE C 1 185 ? 22.398 25.474 15.271 1.00 25.97 185 ILE C N 1
ATOM 5169 C CA . ILE C 1 185 ? 21.985 25.205 16.641 1.00 28.32 185 ILE C CA 1
ATOM 5170 C C . ILE C 1 185 ? 20.505 25.549 16.718 1.00 30.62 185 ILE C C 1
ATOM 5171 O O . ILE C 1 185 ? 20.120 26.711 16.558 1.00 27.62 185 ILE C O 1
ATOM 5176 N N . TRP C 1 186 ? 19.673 24.536 16.928 1.00 28.32 186 TRP C N 1
ATOM 5177 C CA . TRP C 1 186 ? 18.246 24.762 17.036 1.00 30.27 186 TRP C CA 1
ATOM 5178 C C . TRP C 1 186 ? 17.693 24.416 18.404 1.00 31.65 186 TRP C C 1
ATOM 5179 O O . TRP C 1 186 ? 16.496 24.610 18.631 1.00 29.96 186 TRP C O 1
ATOM 5190 N N . ASP C 1 187 ? 18.515 23.899 19.316 1.00 31.68 187 ASP C N 1
ATOM 5191 C CA . ASP C 1 187 ? 18.040 23.517 20.642 1.00 33.84 187 ASP C CA 1
ATOM 5192 C C . ASP C 1 187 ? 19.256 23.371 21.547 1.00 34.74 187 ASP C C 1
ATOM 5193 O O . ASP C 1 187 ? 20.404 23.424 21.091 1.00 30.46 187 ASP C O 1
ATOM 5198 N N . MET C 1 188 ? 18.996 23.199 22.842 1.00 33.12 188 MET C N 1
ATOM 5199 C CA . MET C 1 188 ? 20.072 23.070 23.817 1.00 36.01 188 MET C CA 1
ATOM 5200 C C . MET C 1 188 ? 19.591 22.173 24.951 1.00 39.71 188 MET C C 1
ATOM 5201 O O . MET C 1 188 ? 18.419 22.249 25.335 1.00 35.95 188 MET C O 1
ATOM 5206 N N . THR C 1 189 ? 20.497 21.361 25.506 1.00 37.03 189 THR C N 1
ATOM 5207 C CA . THR C 1 189 ? 20.295 20.719 26.799 1.00 38.28 189 THR C CA 1
ATOM 5208 C C . THR C 1 189 ? 20.951 21.580 27.871 1.00 42.60 189 THR C C 1
ATOM 5209 O O . THR C 1 189 ? 21.324 22.736 27.629 1.00 41.15 189 THR C O 1
ATOM 5213 N N . SER C 1 190 ? 21.110 21.026 29.075 1.00 39.86 190 SER C N 1
ATOM 5214 C CA . SER C 1 190 ? 21.841 21.767 30.097 1.00 41.21 190 SER C CA 1
ATOM 5215 C C . SER C 1 190 ? 23.332 21.816 29.817 1.00 38.90 190 SER C C 1
ATOM 5216 O O . SER C 1 190 ? 24.036 22.649 30.399 1.00 40.57 190 SER C O 1
ATOM 5219 N N . THR C 1 191 ? 23.829 20.948 28.938 1.00 38.38 191 THR C N 1
ATOM 5220 C CA . THR C 1 191 ? 25.257 20.835 28.700 1.00 39.65 191 THR C CA 1
ATOM 5221 C C . THR C 1 191 ? 25.658 20.909 27.236 1.00 36.87 191 THR C C 1
ATOM 5222 O O . THR C 1 191 ? 26.812 21.258 26.957 1.00 37.79 191 THR C O 1
ATOM 5226 N N . HIS C 1 192 ? 24.760 20.593 26.298 1.00 37.85 192 HIS C N 1
ATOM 5227 C CA . HIS C 1 192 ? 25.122 20.448 24.897 1.00 38.33 192 HIS C CA 1
ATOM 5228 C C . HIS C 1 192 ? 24.251 21.331 24.020 1.00 39.03 192 HIS C C 1
ATOM 5229 O O . HIS C 1 192 ? 23.040 21.429 24.238 1.00 32.49 192 HIS C O 1
ATOM 5236 N N . TYR C 1 193 ? 24.866 21.915 22.992 1.00 32.52 193 TYR C N 1
ATOM 5237 C CA . TYR C 1 193 ? 24.100 22.465 21.888 1.00 32.78 193 TYR C CA 1
ATOM 5238 C C . TYR C 1 193 ? 23.584 21.307 21.051 1.00 31.81 193 TYR C C 1
ATOM 5239 O O . TYR C 1 193 ? 24.266 20.288 20.902 1.00 31.96 193 TYR C O 1
ATOM 5248 N N . VAL C 1 194 ? 22.378 21.445 20.504 1.00 29.53 194 VAL C N 1
ATOM 5249 C CA . VAL C 1 194 ? 21.850 20.460 19.563 1.00 31.22 194 VAL C CA 1
ATOM 5250 C C . VAL C 1 194 ? 21.995 21.042 18.164 1.00 33.30 194 VAL C C 1
ATOM 5251 O O . VAL C 1 194 ? 21.347 22.048 17.827 1.00 29.17 194 VAL C O 1
ATOM 5255 N N . VAL C 1 195 ? 22.844 20.415 17.351 1.00 29.22 195 VAL C N 1
ATOM 5256 C CA . VAL C 1 195 ? 23.249 20.973 16.065 1.00 28.85 195 VAL C CA 1
ATOM 5257 C C . VAL C 1 195 ? 22.665 20.106 14.963 1.00 28.16 195 VAL C C 1
ATOM 5258 O O . VAL C 1 195 ? 22.931 18.895 14.905 1.00 30.36 195 VAL C O 1
ATOM 5262 N N . ALA C 1 196 ? 21.891 20.730 14.079 1.00 24.70 196 ALA C N 1
ATOM 5263 C CA . ALA C 1 196 ? 21.559 20.152 12.785 1.00 26.20 196 ALA C CA 1
ATOM 5264 C C . ALA C 1 196 ? 22.753 20.371 11.871 1.00 30.94 196 ALA C C 1
ATOM 5265 O O . ALA C 1 196 ? 23.015 21.506 11.446 1.00 27.54 196 ALA C O 1
ATOM 5267 N N . ASP C 1 197 ? 23.482 19.288 11.581 1.00 26.96 197 ASP C N 1
ATOM 5268 C CA . ASP C 1 197 ? 24.711 19.349 10.794 1.00 27.22 197 ASP C CA 1
ATOM 5269 C C . ASP C 1 197 ? 24.412 18.849 9.396 1.00 26.01 197 ASP C C 1
ATOM 5270 O O . ASP C 1 197 ? 24.102 17.661 9.234 1.00 25.94 197 ASP C O 1
ATOM 5275 N N . PRO C 1 198 ? 24.547 19.682 8.364 1.00 26.43 198 PRO C N 1
ATOM 5276 C CA . PRO C 1 198 ? 24.102 19.285 7.018 1.00 27.08 198 PRO C CA 1
ATOM 5277 C C . PRO C 1 198 ? 24.884 18.115 6.433 1.00 27.78 198 PRO C C 1
ATOM 5278 O O . PRO C 1 198 ? 24.472 17.581 5.393 1.00 26.80 198 PRO C O 1
ATOM 5282 N N . ALA C 1 199 ? 25.977 17.692 7.060 1.00 25.49 199 ALA C N 1
ATOM 5283 C CA . ALA C 1 199 ? 26.733 16.543 6.568 1.00 29.86 199 ALA C CA 1
ATOM 5284 C C . ALA C 1 199 ? 26.608 15.314 7.449 1.00 29.99 199 ALA C C 1
ATOM 5285 O O . ALA C 1 199 ? 27.258 14.304 7.159 1.00 30.28 199 ALA C O 1
ATOM 5287 N N . LYS C 1 200 ? 25.801 15.359 8.512 1.00 28.28 200 LYS C N 1
ATOM 5288 C CA . LYS C 1 200 ? 25.781 14.248 9.465 1.00 30.42 200 LYS C CA 1
ATOM 5289 C C . LYS C 1 200 ? 24.384 13.897 9.967 1.00 31.47 200 LYS C C 1
ATOM 5290 O O . LYS C 1 200 ? 23.981 12.730 9.914 1.00 31.25 200 LYS C O 1
ATOM 5296 N N . GLY C 1 201 ? 23.622 14.874 10.434 1.00 28.28 201 GLY C N 1
ATOM 5297 C CA . GLY C 1 201 ? 22.332 14.548 11.021 1.00 29.17 201 GLY C CA 1
ATOM 5298 C C . GLY C 1 201 ? 21.771 15.740 11.752 1.00 31.93 201 GLY C C 1
ATOM 5299 O O . GLY C 1 201 ? 22.457 16.745 11.975 1.00 27.27 201 GLY C O 1
ATOM 5300 N N . VAL C 1 202 ? 20.485 15.616 12.119 1.00 29.61 202 VAL C N 1
ATOM 5301 C CA . VAL C 1 202 ? 19.738 16.753 12.664 1.00 28.82 202 VAL C CA 1
ATOM 5302 C C . VAL C 1 202 ? 20.002 16.961 14.139 1.00 30.06 202 VAL C C 1
ATOM 5303 O O . VAL C 1 202 ? 19.658 18.018 14.674 1.00 31.00 202 VAL C O 1
ATOM 5307 N N . ASN C 1 203 ? 20.674 16.017 14.791 1.00 28.39 203 ASN C N 1
ATOM 5308 C CA . ASN C 1 203 ? 20.685 15.914 16.236 1.00 34.43 203 ASN C CA 1
ATOM 5309 C C . ASN C 1 203 ? 22.088 15.762 16.799 1.00 38.37 203 ASN C C 1
ATOM 5310 O O . ASN C 1 203 ? 22.311 14.988 17.735 1.00 43.03 203 ASN C O 1
ATOM 5315 N N . ARG C 1 204 ? 23.075 16.459 16.237 1.00 34.36 204 ARG C N 1
ATOM 5316 C CA . ARG C 1 204 ? 24.442 16.316 16.730 1.00 34.58 204 ARG C CA 1
ATOM 5317 C C . ARG C 1 204 ? 24.610 17.162 17.994 1.00 35.69 204 ARG C C 1
ATOM 5318 O O . ARG C 1 204 ? 24.361 18.370 17.971 1.00 36.21 204 ARG C O 1
ATOM 5326 N N . LYS C 1 205 ? 24.985 16.502 19.086 1.00 34.29 205 LYS C N 1
ATOM 5327 C CA . LYS C 1 205 ? 25.081 17.121 20.426 1.00 32.44 205 LYS C CA 1
ATOM 5328 C C . LYS C 1 205 ? 26.524 17.498 20.732 1.00 34.37 205 LYS C C 1
ATOM 5329 O O . LYS C 1 205 ? 27.368 16.629 20.811 1.00 35.04 205 LYS C O 1
ATOM 5335 N N . TYR C 1 206 ? 26.759 18.788 20.878 1.00 31.98 206 TYR C N 1
ATOM 5336 C CA . TYR C 1 206 ? 28.126 19.271 21.132 1.00 36.93 206 TYR C CA 1
ATOM 5337 C C . TYR C 1 206 ? 28.174 19.917 22.516 1.00 37.51 206 TYR C C 1
ATOM 5338 O O . TYR C 1 206 ? 27.387 20.806 22.791 1.00 40.51 206 TYR C O 1
ATOM 5347 N N . LYS C 1 207 ? 29.144 19.523 23.329 1.00 48.51 207 LYS C N 1
ATOM 5348 C CA . LYS C 1 207 ? 29.336 20.189 24.631 1.00 36.22 207 LYS C CA 1
ATOM 5349 C C . LYS C 1 207 ? 29.628 21.666 24.338 1.00 39.55 207 LYS C C 1
ATOM 5350 O O . LYS C 1 207 ? 30.440 21.927 23.441 1.00 34.64 207 LYS C O 1
ATOM 5356 N N . PHE C 1 208 ? 29.021 22.575 25.107 1.00 40.86 208 PHE C N 1
ATOM 5357 C CA . PHE C 1 208 ? 29.186 24.032 24.902 1.00 36.97 208 PHE C CA 1
ATOM 5358 C C . PHE C 1 208 ? 30.651 24.385 24.713 1.00 38.43 208 PHE C C 1
ATOM 5359 O O . PHE C 1 208 ? 30.948 25.037 23.744 1.00 36.04 208 PHE C O 1
ATOM 5367 N N . SER C 1 209 ? 31.538 23.818 25.520 1.00 40.53 209 SER C N 1
ATOM 5368 C CA . SER C 1 209 ? 32.921 24.300 25.330 1.00 39.96 209 SER C CA 1
ATOM 5369 C C . SER C 1 209 ? 33.551 23.725 24.073 1.00 37.73 209 SER C C 1
ATOM 5370 O O . SER C 1 209 ? 34.449 24.341 23.479 1.00 41.08 209 SER C O 1
ATOM 5373 N N . CYS C 1 210 ? 33.116 22.525 23.682 1.00 37.68 210 CYS C N 1
ATOM 5374 C CA . CYS C 1 210 ? 33.653 21.869 22.493 1.00 39.22 210 CYS C CA 1
ATOM 5375 C C . CYS C 1 210 ? 33.413 22.705 21.242 1.00 37.55 210 CYS C C 1
ATOM 5376 O O . CYS C 1 210 ? 34.351 23.019 20.496 1.00 38.24 210 CYS C O 1
ATOM 5379 N N . LEU C 1 211 ? 32.161 23.098 21.019 1.00 34.90 211 LEU C N 1
ATOM 5380 C CA . LEU C 1 211 ? 31.813 23.952 19.889 1.00 35.06 211 LEU C CA 1
ATOM 5381 C C . LEU C 1 211 ? 32.391 25.354 20.040 1.00 32.71 211 LEU C C 1
ATOM 5382 O O . LEU C 1 211 ? 32.933 25.909 19.079 1.00 31.37 211 LEU C O 1
ATOM 5387 N N . ASP C 1 212 ? 32.257 25.956 21.230 1.00 35.05 212 ASP C N 1
ATOM 5388 C CA . ASP C 1 212 ? 32.733 27.330 21.429 1.00 33.92 212 ASP C CA 1
ATOM 5389 C C . ASP C 1 212 ? 34.201 27.485 21.055 1.00 33.14 212 ASP C C 1
ATOM 5390 O O . ASP C 1 212 ? 34.578 28.464 20.409 1.00 37.31 212 ASP C O 1
ATOM 5395 N N . ASN C 1 213 ? 35.039 26.539 21.449 1.00 36.09 213 ASN C N 1
ATOM 5396 C CA . ASN C 1 213 ? 36.478 26.680 21.289 1.00 39.81 213 ASN C CA 1
ATOM 5397 C C . ASN C 1 213 ? 37.012 26.046 20.012 1.00 38.04 213 ASN C C 1
ATOM 5398 O O . ASN C 1 213 ? 38.227 26.083 19.789 1.00 38.74 213 ASN C O 1
ATOM 5403 N N . ALA C 1 214 ? 36.147 25.516 19.143 1.00 35.43 214 ALA C N 1
ATOM 5404 C CA . ALA C 1 214 ? 36.616 24.822 17.951 1.00 34.13 214 ALA C CA 1
ATOM 5405 C C . ALA C 1 214 ? 36.753 25.753 16.767 1.00 35.08 214 ALA C C 1
ATOM 5406 O O . ALA C 1 214 ? 36.658 25.294 15.622 1.00 33.10 214 ALA C O 1
ATOM 5408 N N . ASN C 1 215 ? 36.960 27.061 17.011 1.00 34.41 215 ASN C N 1
ATOM 5409 C CA . ASN C 1 215 ? 37.170 27.996 15.914 1.00 32.83 215 ASN C CA 1
ATOM 5410 C C . ASN C 1 215 ? 38.390 28.891 16.155 1.00 36.44 215 ASN C C 1
ATOM 5411 O O . ASN C 1 215 ? 38.423 30.040 15.698 1.00 35.57 215 ASN C O 1
ATOM 5416 N N . LYS C 1 216 ? 39.457 28.347 16.752 1.00 39.40 216 LYS C N 1
ATOM 5417 C CA . LYS C 1 216 ? 40.682 29.141 16.911 1.00 40.81 216 LYS C CA 1
ATOM 5418 C C . LYS C 1 216 ? 41.214 29.539 15.555 1.00 36.71 216 LYS C C 1
ATOM 5419 O O . LYS C 1 216 ? 41.217 28.721 14.633 1.00 37.84 216 LYS C O 1
ATOM 5425 N N . GLY C 1 217 ? 41.630 30.790 15.426 1.00 38.50 217 GLY C N 1
ATOM 5426 C CA . GLY C 1 217 ? 42.155 31.309 14.185 1.00 37.05 217 GLY C CA 1
ATOM 5427 C C . GLY C 1 217 ? 41.107 31.917 13.298 1.00 39.67 217 GLY C C 1
ATOM 5428 O O . GLY C 1 217 ? 41.459 32.571 12.308 1.00 38.30 217 GLY C O 1
ATOM 5429 N N . TYR C 1 218 ? 39.830 31.765 13.646 1.00 35.45 218 TYR C N 1
ATOM 5430 C CA . TYR C 1 218 ? 38.748 32.238 12.803 1.00 38.36 218 TYR C CA 1
ATOM 5431 C C . TYR C 1 218 ? 37.804 33.107 13.620 1.00 34.68 218 TYR C C 1
ATOM 5432 O O . TYR C 1 218 ? 37.966 33.273 14.831 1.00 37.60 218 TYR C O 1
ATOM 5441 N N . ARG C 1 219 ? 36.802 33.663 12.947 1.00 33.86 219 ARG C N 1
ATOM 5442 C CA . ARG C 1 219 ? 35.926 34.636 13.586 1.00 36.61 219 ARG C CA 1
ATOM 5443 C C . ARG C 1 219 ? 35.237 34.040 14.810 1.00 33.78 219 ARG C C 1
ATOM 5444 O O . ARG C 1 219 ? 34.637 32.965 14.739 1.00 36.62 219 ARG C O 1
ATOM 5452 N N . GLN C 1 220 ? 35.304 34.755 15.930 1.00 34.01 220 GLN C N 1
ATOM 5453 C CA . GLN C 1 220 ? 34.787 34.269 17.208 1.00 34.83 220 GLN C CA 1
ATOM 5454 C C . GLN C 1 220 ? 33.326 34.680 17.403 1.00 37.18 220 GLN C C 1
ATOM 5455 O O . GLN C 1 220 ? 32.957 35.384 18.347 1.00 40.13 220 GLN C O 1
ATOM 5461 N N . ASN C 1 221 ? 32.470 34.174 16.519 1.00 32.82 221 ASN C N 1
ATOM 5462 C CA . ASN C 1 221 ? 31.050 34.477 16.592 1.00 32.59 221 ASN C CA 1
ATOM 5463 C C . ASN C 1 221 ? 30.244 33.230 16.274 1.00 33.55 221 ASN C C 1
ATOM 5464 O O . ASN C 1 221 ? 30.758 32.271 15.681 1.00 29.60 221 ASN C O 1
ATOM 5469 N N . TYR C 1 222 ? 28.984 33.246 16.729 1.00 32.42 222 TYR C N 1
ATOM 5470 C CA . TYR C 1 222 ? 27.869 32.492 16.157 1.00 28.78 222 TYR C CA 1
ATOM 5471 C C . TYR C 1 222 ? 26.950 33.470 15.435 1.00 31.36 222 TYR C C 1
ATOM 5472 O O . TYR C 1 222 ? 27.112 34.692 15.538 1.00 32.62 222 TYR C O 1
ATOM 5481 N N . TYR C 1 223 ? 25.974 32.955 14.683 1.00 28.15 223 TYR C N 1
ATOM 5482 C CA . TYR C 1 223 ? 25.172 33.828 13.811 1.00 31.01 223 TYR C CA 1
ATOM 5483 C C . TYR C 1 223 ? 23.681 33.541 13.975 1.00 29.25 223 TYR C C 1
ATOM 5484 O O . TYR C 1 223 ? 23.157 32.583 13.404 1.00 27.23 223 TYR C O 1
ATOM 5493 N N . VAL C 1 224 ? 22.996 34.387 14.731 1.00 31.14 224 VAL C N 1
ATOM 5494 C CA . VAL C 1 224 ? 21.547 34.151 14.920 1.00 26.93 224 VAL C CA 1
ATOM 5495 C C . VAL C 1 224 ? 20.802 34.607 13.672 1.00 27.65 224 VAL C C 1
ATOM 5496 O O . VAL C 1 224 ? 21.187 35.592 13.086 1.00 29.16 224 VAL C O 1
ATOM 5500 N N . VAL C 1 225 ? 19.832 33.808 13.260 1.00 24.59 225 VAL C N 1
ATOM 5501 C CA . VAL C 1 225 ? 19.014 34.123 12.097 1.00 26.47 225 VAL C CA 1
ATOM 5502 C C . VAL C 1 225 ? 17.665 34.621 12.603 1.00 27.21 225 VAL C C 1
ATOM 5503 O O . VAL C 1 225 ? 16.996 33.939 13.392 1.00 25.72 225 VAL C O 1
ATOM 5507 N N . CYS C 1 226 ? 17.273 35.806 12.182 1.00 27.12 226 CYS C N 1
ATOM 5508 C CA . CYS C 1 226 ? 15.930 36.235 12.555 1.00 28.36 226 CYS C CA 1
ATOM 5509 C C . CYS C 1 226 ? 15.260 36.958 11.392 1.00 27.97 226 CYS C C 1
ATOM 5510 O O . CYS C 1 226 ? 15.918 37.254 10.379 1.00 29.04 226 CYS C O 1
ATOM 5513 N N . PRO C 1 227 ? 13.951 37.200 11.459 1.00 30.21 227 PRO C N 1
ATOM 5514 C CA . PRO C 1 227 ? 13.312 37.974 10.393 1.00 31.83 227 PRO C CA 1
ATOM 5515 C C . PRO C 1 227 ? 13.841 39.398 10.355 1.00 31.36 227 PRO C C 1
ATOM 5516 O O . PRO C 1 227 ? 14.093 40.018 11.388 1.00 30.21 227 PRO C O 1
ATOM 5520 N N . ALA C 1 228 ? 14.083 39.872 9.142 1.00 31.98 228 ALA C N 1
ATOM 5521 C CA . ALA C 1 228 ? 14.565 41.220 8.888 1.00 33.56 228 ALA C CA 1
ATOM 5522 C C . ALA C 1 228 ? 13.394 42.190 8.856 1.00 37.97 228 ALA C C 1
ATOM 5523 O O . ALA C 1 228 ? 12.263 41.758 8.602 1.00 43.66 228 ALA C O 1
ATOM 5525 N N . MET D 1 1 ? -9.714 18.301 -36.514 1.00 61.53 1 MET D N 1
ATOM 5526 C CA . MET D 1 1 ? -8.777 18.985 -35.593 1.00 58.72 1 MET D CA 1
ATOM 5527 C C . MET D 1 1 ? -8.618 20.454 -36.011 1.00 55.18 1 MET D C 1
ATOM 5528 O O . MET D 1 1 ? -9.460 20.937 -36.768 1.00 58.89 1 MET D O 1
ATOM 5533 N N . VAL D 1 2 ? -7.564 21.133 -35.554 1.00 44.04 2 VAL D N 1
ATOM 5534 C CA . VAL D 1 2 ? -7.484 22.588 -35.856 1.00 37.80 2 VAL D CA 1
ATOM 5535 C C . VAL D 1 2 ? -6.295 22.897 -36.770 1.00 35.73 2 VAL D C 1
ATOM 5536 O O . VAL D 1 2 ? -5.204 22.526 -36.414 1.00 34.42 2 VAL D O 1
ATOM 5540 N N . ARG D 1 3 ? -6.542 23.569 -37.892 1.00 34.58 3 ARG D N 1
ATOM 5541 C CA . ARG D 1 3 ? -5.475 23.901 -38.864 1.00 31.83 3 ARG D CA 1
ATOM 5542 C C . ARG D 1 3 ? -5.411 25.410 -39.078 1.00 32.24 3 ARG D C 1
ATOM 5543 O O . ARG D 1 3 ? -6.444 26.054 -39.082 1.00 30.72 3 ARG D O 1
ATOM 5551 N N . PHE D 1 4 ? -4.216 25.893 -39.365 1.00 25.40 4 PHE D N 1
ATOM 5552 C CA . PHE D 1 4 ? -3.971 27.308 -39.597 1.00 28.42 4 PHE D CA 1
ATOM 5553 C C . PHE D 1 4 ? -3.256 27.478 -40.921 1.00 28.72 4 PHE D C 1
ATOM 5554 O O . PHE D 1 4 ? -2.296 26.750 -41.208 1.00 25.40 4 PHE D O 1
ATOM 5562 N N . SER D 1 5 ? -3.737 28.417 -41.732 1.00 26.11 5 SER D N 1
ATOM 5563 C CA . SER D 1 5 ? -3.168 28.624 -43.055 1.00 26.77 5 SER D CA 1
ATOM 5564 C C . SER D 1 5 ? -1.821 29.340 -42.952 1.00 28.32 5 SER D C 1
ATOM 5565 O O . SER D 1 5 ? -1.472 29.933 -41.922 1.00 26.13 5 SER D O 1
ATOM 5568 N N . ARG D 1 6 ? -1.087 29.339 -44.070 1.00 25.85 6 ARG D N 1
ATOM 5569 C CA . ARG D 1 6 ? 0.200 30.030 -44.128 1.00 25.18 6 ARG D CA 1
ATOM 5570 C C . ARG D 1 6 ? 0.064 31.524 -43.814 1.00 28.22 6 ARG D C 1
ATOM 5571 O O . ARG D 1 6 ? 0.928 32.119 -43.151 1.00 28.64 6 ARG D O 1
ATOM 5579 N N . ASP D 1 7 ? -0.984 32.161 -44.323 1.00 26.50 7 ASP D N 1
ATOM 5580 C CA . ASP D 1 7 ? -1.185 33.585 -44.071 1.00 29.25 7 ASP D CA 1
ATOM 5581 C C . ASP D 1 7 ? -1.339 33.870 -42.577 1.00 27.88 7 ASP D C 1
ATOM 5582 O O . ASP D 1 7 ? -0.728 34.804 -42.044 1.00 25.38 7 ASP D O 1
ATOM 5587 N N . MET D 1 8 ? -2.175 33.089 -41.882 1.00 25.44 8 MET D N 1
ATOM 5588 C CA . MET D 1 8 ? -2.280 33.261 -40.434 1.00 24.52 8 MET D CA 1
ATOM 5589 C C . MET D 1 8 ? -0.959 32.944 -39.750 1.00 25.37 8 MET D C 1
ATOM 5590 O O . MET D 1 8 ? -0.579 33.597 -38.772 1.00 25.74 8 MET D O 1
ATOM 5595 N N . LEU D 1 9 ? -0.248 31.930 -40.238 1.00 25.57 9 LEU D N 1
ATOM 5596 C CA . LEU D 1 9 ? 1.030 31.596 -39.617 1.00 26.59 9 LEU D CA 1
ATOM 5597 C C . LEU D 1 9 ? 2.021 32.725 -39.806 1.00 21.73 9 LEU D C 1
ATOM 5598 O O . LEU D 1 9 ? 2.778 33.058 -38.882 1.00 24.17 9 LEU D O 1
ATOM 5603 N N . GLN D 1 10 ? 2.033 33.318 -41.002 1.00 21.88 10 GLN D N 1
ATOM 5604 C CA . GLN D 1 10 ? 2.964 34.416 -41.270 1.00 24.46 10 GLN D CA 1
ATOM 5605 C C . GLN D 1 10 ? 2.654 35.627 -40.403 1.00 25.44 10 GLN D C 1
ATOM 5606 O O . GLN D 1 10 ? 3.558 36.234 -39.814 1.00 23.93 10 GLN D O 1
ATOM 5612 N N . ASP D 1 11 ? 1.366 35.993 -40.310 1.00 25.70 11 ASP D N 1
ATOM 5613 C CA . ASP D 1 11 ? 0.977 37.117 -39.468 1.00 27.62 11 ASP D CA 1
ATOM 5614 C C . ASP D 1 11 ? 1.257 36.809 -38.010 1.00 26.39 11 ASP D C 1
ATOM 5615 O O . ASP D 1 11 ? 1.794 37.650 -37.286 1.00 23.31 11 ASP D O 1
ATOM 5620 N N . GLY D 1 12 ? 0.917 35.597 -37.565 1.00 26.36 12 GLY D N 1
ATOM 5621 C CA . GLY D 1 12 ? 1.177 35.241 -36.177 1.00 25.53 12 GLY D CA 1
ATOM 5622 C C . GLY D 1 12 ? 2.653 35.298 -35.836 1.00 24.55 12 GLY D C 1
ATOM 5623 O O . GLY D 1 12 ? 3.031 35.782 -34.768 1.00 24.37 12 GLY D O 1
ATOM 5624 N N . ALA D 1 13 ? 3.515 34.860 -36.763 1.00 22.72 13 ALA D N 1
ATOM 5625 C CA . ALA D 1 13 ? 4.956 34.931 -36.510 1.00 23.68 13 ALA D CA 1
ATOM 5626 C C . ALA D 1 13 ? 5.435 36.376 -36.428 1.00 23.62 13 ALA D C 1
ATOM 5627 O O . ALA D 1 13 ? 6.243 36.713 -35.561 1.00 24.72 13 ALA D O 1
ATOM 5629 N N . LYS D 1 14 ? 4.912 37.261 -37.282 1.00 24.08 14 LYS D N 1
ATOM 5630 C CA . LYS D 1 14 ? 5.351 38.655 -37.224 1.00 26.50 14 LYS D CA 1
ATOM 5631 C C . LYS D 1 14 ? 4.904 39.292 -35.911 1.00 28.71 14 LYS D C 1
ATOM 5632 O O . LYS D 1 14 ? 5.628 40.102 -35.324 1.00 27.76 14 LYS D O 1
ATOM 5638 N N . ARG D 1 15 ? 3.723 38.907 -35.413 1.00 24.31 15 ARG D N 1
ATOM 5639 C CA . ARG D 1 15 ? 3.240 39.455 -34.148 1.00 26.61 15 ARG D CA 1
ATOM 5640 C C . ARG D 1 15 ? 4.099 39.000 -32.981 1.00 25.51 15 ARG D C 1
ATOM 5641 O O . ARG D 1 15 ? 4.375 39.793 -32.080 1.00 27.38 15 ARG D O 1
ATOM 5649 N N . MET D 1 16 ? 4.559 37.733 -32.995 1.00 24.83 16 MET D N 1
ATOM 5650 C CA . MET D 1 16 ? 5.496 37.245 -31.974 1.00 23.55 16 MET D CA 1
ATOM 5651 C C . MET D 1 16 ? 6.836 37.960 -32.049 1.00 25.68 16 MET D C 1
ATOM 5652 O O . MET D 1 16 ? 7.446 38.280 -31.024 1.00 24.54 16 MET D O 1
ATOM 5657 N N . PHE D 1 17 ? 7.333 38.138 -33.261 1.00 25.74 17 PHE D N 1
ATOM 5658 C CA . PHE D 1 17 ? 8.589 38.835 -33.493 1.00 25.90 17 PHE D CA 1
ATOM 5659 C C . PHE D 1 17 ? 8.520 40.274 -32.992 1.00 28.63 17 PHE D C 1
ATOM 5660 O O . PHE D 1 17 ? 9.412 40.734 -32.267 1.00 29.57 17 PHE D O 1
ATOM 5668 N N . LYS D 1 18 ? 7.449 40.993 -33.350 1.00 27.93 18 LYS D N 1
ATOM 5669 C CA . LYS D 1 18 ? 7.289 42.369 -32.880 1.00 27.71 18 LYS D CA 1
ATOM 5670 C C . LYS D 1 18 ? 7.141 42.417 -31.365 1.00 30.70 18 LYS D C 1
ATOM 5671 O O . LYS D 1 18 ? 7.647 43.339 -30.711 1.00 30.05 18 LYS D O 1
ATOM 5677 N N . TRP D 1 19 ? 6.436 41.438 -30.788 1.00 28.37 19 TRP D N 1
ATOM 5678 C CA . TRP D 1 19 ? 6.299 41.373 -29.335 1.00 29.71 19 TRP D CA 1
ATOM 5679 C C . TRP D 1 19 ? 7.647 41.163 -28.662 1.00 28.87 19 TRP D C 1
ATOM 5680 O O . TRP D 1 19 ? 7.987 41.854 -27.690 1.00 25.82 19 TRP D O 1
ATOM 5691 N N . LEU D 1 20 ? 8.421 40.182 -29.150 1.00 26.91 20 LEU D N 1
ATOM 5692 C CA . LEU D 1 20 ? 9.740 39.913 -28.582 1.00 30.18 20 LEU D CA 1
ATOM 5693 C C . LEU D 1 20 ? 10.643 41.133 -28.689 1.00 29.56 20 LEU D C 1
ATOM 5694 O O . LEU D 1 20 ? 11.549 41.322 -27.862 1.00 30.92 20 LEU D O 1
ATOM 5699 N N . ARG D 1 21 ? 10.392 41.991 -29.675 1.00 26.31 21 ARG D N 1
ATOM 5700 C CA . ARG D 1 21 ? 11.221 43.174 -29.863 1.00 30.73 21 ARG D CA 1
ATOM 5701 C C . ARG D 1 21 ? 11.211 44.086 -28.645 1.00 32.24 21 ARG D C 1
ATOM 5702 O O . ARG D 1 21 ? 12.158 44.855 -28.451 1.00 30.81 21 ARG D O 1
ATOM 5710 N N . LYS D 1 22 ? 10.176 43.992 -27.805 1.00 29.10 22 LYS D N 1
ATOM 5711 C CA . LYS D 1 22 ? 10.087 44.792 -26.593 1.00 30.58 22 LYS D CA 1
ATOM 5712 C C . LYS D 1 22 ? 11.073 44.356 -25.523 1.00 34.15 22 LYS D C 1
ATOM 5713 O O . LYS D 1 22 ? 11.317 45.121 -24.587 1.00 34.16 22 LYS D O 1
ATOM 5719 N N . GLY D 1 23 ? 11.693 43.186 -25.665 1.00 34.34 23 GLY D N 1
ATOM 5720 C CA . GLY D 1 23 ? 12.622 42.722 -24.653 1.00 33.36 23 GLY D CA 1
ATOM 5721 C C . GLY D 1 23 ? 11.992 42.242 -23.366 1.00 33.35 23 GLY D C 1
ATOM 5722 O O . GLY D 1 23 ? 12.686 42.153 -22.347 1.00 31.25 23 GLY D O 1
ATOM 5723 N N . GLU D 1 24 ? 10.693 41.930 -23.371 1.00 32.77 24 GLU D N 1
ATOM 5724 C CA . GLU D 1 24 ? 10.005 41.466 -22.170 1.00 34.51 24 GLU D CA 1
ATOM 5725 C C . GLU D 1 24 ? 9.586 39.997 -22.257 1.00 36.52 24 GLU D C 1
ATOM 5726 O O . GLU D 1 24 ? 8.698 39.564 -21.508 1.00 32.81 24 GLU D O 1
ATOM 5732 N N . GLY D 1 25 ? 10.217 39.208 -23.133 1.00 32.98 25 GLY D N 1
ATOM 5733 C CA . GLY D 1 25 ? 9.885 37.799 -23.210 1.00 31.56 25 GLY D CA 1
ATOM 5734 C C . GLY D 1 25 ? 8.684 37.516 -24.098 1.00 31.56 25 GLY D C 1
ATOM 5735 O O . GLY D 1 25 ? 8.161 38.385 -24.804 1.00 29.96 25 GLY D O 1
ATOM 5736 N N . LEU D 1 26 ? 8.254 36.236 -24.072 1.00 30.74 26 LEU D N 1
ATOM 5737 C CA . LEU D 1 26 ? 7.170 35.731 -24.899 1.00 28.25 26 LEU D CA 1
ATOM 5738 C C . LEU D 1 26 ? 5.820 36.185 -24.345 1.00 28.03 26 LEU D C 1
ATOM 5739 O O . LEU D 1 26 ? 5.689 36.428 -23.147 1.00 27.99 26 LEU D O 1
ATOM 5744 N N . PRO D 1 27 ? 4.822 36.347 -25.206 1.00 24.87 27 PRO D N 1
ATOM 5745 C CA . PRO D 1 27 ? 3.477 36.704 -24.732 1.00 26.16 27 PRO D CA 1
ATOM 5746 C C . PRO D 1 27 ? 2.793 35.521 -24.063 1.00 26.63 27 PRO D C 1
ATOM 5747 O O . PRO D 1 27 ? 3.137 34.363 -24.291 1.00 24.49 27 PRO D O 1
ATOM 5751 N N . ASN D 1 28 ? 1.755 35.826 -23.275 1.00 26.55 28 ASN D N 1
ATOM 5752 C CA . ASN D 1 28 ? 1.050 34.761 -22.565 1.00 24.97 28 ASN D CA 1
ATOM 5753 C C . ASN D 1 28 ? 0.280 33.846 -23.506 1.00 23.71 28 ASN D C 1
ATOM 5754 O O . ASN D 1 28 ? 0.015 32.699 -23.148 1.00 26.56 28 ASN D O 1
ATOM 5759 N N . TYR D 1 29 ? -0.078 34.309 -24.698 1.00 24.01 29 TYR D N 1
ATOM 5760 C CA . TYR D 1 29 ? -0.808 33.475 -25.642 1.00 26.29 29 TYR D CA 1
ATOM 5761 C C . TYR D 1 29 ? -0.712 34.115 -27.012 1.00 26.33 29 TYR D C 1
ATOM 5762 O O . TYR D 1 29 ? -0.196 35.222 -27.160 1.00 25.97 29 TYR D O 1
ATOM 5771 N N . LEU D 1 30 ? -1.196 33.392 -28.021 1.00 26.13 30 LEU D N 1
ATOM 5772 C CA . LEU D 1 30 ? -1.244 33.899 -29.385 1.00 27.94 30 LEU D CA 1
ATOM 5773 C C . LEU D 1 30 ? -2.614 33.565 -29.948 1.00 27.32 30 LEU D C 1
ATOM 5774 O O . LEU D 1 30 ? -2.977 32.393 -30.033 1.00 27.41 30 LEU D O 1
ATOM 5779 N N . ILE D 1 31 ? -3.374 34.592 -30.312 1.00 27.51 31 ILE D N 1
ATOM 5780 C CA . ILE D 1 31 ? -4.706 34.425 -30.876 1.00 30.54 31 ILE D CA 1
ATOM 5781 C C . ILE D 1 31 ? -4.593 34.234 -32.375 1.00 30.38 31 ILE D C 1
ATOM 5782 O O . ILE D 1 31 ? -3.935 35.029 -33.056 1.00 27.88 31 ILE D O 1
ATOM 5787 N N . MET D 1 32 ? -5.236 33.194 -32.894 1.00 27.43 32 MET D N 1
ATOM 5788 C CA . MET D 1 32 ? -5.232 32.987 -34.330 1.00 29.30 32 MET D CA 1
ATOM 5789 C C . MET D 1 32 ? -6.558 32.362 -34.742 1.00 28.69 32 MET D C 1
ATOM 5790 O O . MET D 1 32 ? -7.199 31.647 -33.968 1.00 31.37 32 MET D O 1
ATOM 5795 N N . TYR D 1 33 ? -6.918 32.572 -36.002 1.00 31.58 33 TYR D N 1
ATOM 5796 C CA . TYR D 1 33 ? -8.171 32.093 -36.569 1.00 30.78 33 TYR D CA 1
ATOM 5797 C C . TYR D 1 33 ? -7.890 30.897 -37.455 1.00 32.41 33 TYR D C 1
ATOM 5798 O O . TYR D 1 33 ? -7.013 30.956 -38.318 1.00 30.17 33 TYR D O 1
ATOM 5807 N N . ASP D 1 34 ? -8.632 29.817 -37.245 1.00 32.78 34 ASP D N 1
ATOM 5808 C CA . ASP D 1 34 ? -8.379 28.616 -38.013 1.00 31.46 34 ASP D CA 1
ATOM 5809 C C . ASP D 1 34 ? -8.905 28.797 -39.437 1.00 33.96 34 ASP D C 1
ATOM 5810 O O . ASP D 1 34 ? -9.754 29.648 -39.708 1.00 33.26 34 ASP D O 1
ATOM 5815 N N . MET D 1 35 ? -8.363 28.007 -40.365 1.00 29.31 35 MET D N 1
ATOM 5816 C CA . MET D 1 35 ? -8.667 28.208 -41.779 1.00 33.78 35 MET D CA 1
ATOM 5817 C C . MET D 1 35 ? -9.949 27.531 -42.189 1.00 37.15 35 MET D C 1
ATOM 5818 O O . MET D 1 35 ? -10.485 27.832 -43.278 1.00 38.59 35 MET D O 1
ATOM 5823 N N . ASP D 1 36 ? -10.488 26.657 -41.340 1.00 37.01 36 ASP D N 1
ATOM 5824 C CA . ASP D 1 36 ? -11.709 25.870 -41.687 1.00 40.48 36 ASP D CA 1
ATOM 5825 C C . ASP D 1 36 ? -13.007 26.500 -41.159 1.00 42.31 36 ASP D C 1
ATOM 5826 O O . ASP D 1 36 ? -13.975 26.520 -41.895 1.00 42.61 36 ASP D O 1
ATOM 5831 N N . ARG D 1 37 ? -13.027 26.988 -39.927 1.00 44.08 37 ARG D N 1
ATOM 5832 C CA . ARG D 1 37 ? -14.272 27.552 -39.355 1.00 44.27 37 ARG D CA 1
ATOM 5833 C C . ARG D 1 37 ? -14.150 29.060 -39.157 1.00 43.67 37 ARG D C 1
ATOM 5834 O O . ARG D 1 37 ? -15.142 29.676 -38.849 1.00 45.14 37 ARG D O 1
ATOM 5842 N N . ASN D 1 38 ? -12.956 29.600 -39.323 1.00 35.88 38 ASN D N 1
ATOM 5843 C CA . ASN D 1 38 ? -12.695 31.026 -39.030 1.00 43.25 38 ASN D CA 1
ATOM 5844 C C . ASN D 1 38 ? -13.109 31.350 -37.611 1.00 41.21 38 ASN D C 1
ATOM 5845 O O . ASN D 1 38 ? -13.652 32.418 -37.401 1.00 42.86 38 ASN D O 1
ATOM 5850 N N . LYS D 1 39 ? -12.812 30.437 -36.711 1.00 37.59 39 LYS D N 1
ATOM 5851 C CA . LYS D 1 39 ? -13.108 30.612 -35.279 1.00 39.02 39 LYS D CA 1
ATOM 5852 C C . LYS D 1 39 ? -11.815 31.043 -34.592 1.00 38.49 39 LYS D C 1
ATOM 5853 O O . LYS D 1 39 ? -10.776 30.587 -34.994 1.00 35.48 39 LYS D O 1
ATOM 5859 N N . GLU D 1 40 ? -11.921 31.879 -33.574 1.00 38.51 40 GLU D N 1
ATOM 5860 C CA . GLU D 1 40 ? -10.807 32.358 -32.822 1.00 36.63 40 GLU D CA 1
ATOM 5861 C C . GLU D 1 40 ? -10.267 31.245 -31.965 1.00 38.13 40 GLU D C 1
ATOM 5862 O O . GLU D 1 40 ? -11.011 30.595 -31.234 1.00 33.17 40 GLU D O 1
ATOM 5868 N N . TYR D 1 41 ? -8.954 31.016 -32.056 1.00 32.03 41 TYR D N 1
ATOM 5869 C CA . TYR D 1 41 ? -8.285 30.069 -31.169 1.00 33.96 41 TYR D CA 1
ATOM 5870 C C . TYR D 1 41 ? -7.200 30.797 -30.387 1.00 33.40 41 TYR D C 1
ATOM 5871 O O . TYR D 1 41 ? -6.391 31.533 -30.959 1.00 34.04 41 TYR D O 1
ATOM 5880 N N . LYS D 1 42 ? -7.165 30.536 -29.091 1.00 29.21 42 LYS D N 1
ATOM 5881 C CA . LYS D 1 42 ? -6.153 31.063 -28.186 1.00 31.89 42 LYS D CA 1
ATOM 5882 C C . LYS D 1 42 ? -5.118 29.986 -27.897 1.00 32.53 42 LYS D C 1
ATOM 5883 O O . LYS D 1 42 ? -5.416 29.006 -27.218 1.00 28.17 42 LYS D O 1
ATOM 5889 N N . LEU D 1 43 ? -3.936 30.118 -28.507 1.00 29.78 43 LEU D N 1
ATOM 5890 C CA . LEU D 1 43 ? -2.844 29.175 -28.288 1.00 24.81 43 LEU D CA 1
ATOM 5891 C C . LEU D 1 43 ? -2.042 29.559 -27.044 1.00 25.16 43 LEU D C 1
ATOM 5892 O O . LEU D 1 43 ? -1.496 30.665 -26.973 1.00 27.51 43 LEU D O 1
ATOM 5897 N N . VAL D 1 44 ? -1.916 28.644 -26.088 1.00 23.10 44 VAL D N 1
ATOM 5898 C CA . VAL D 1 44 ? -1.045 28.862 -24.929 1.00 22.94 44 VAL D CA 1
ATOM 5899 C C . VAL D 1 44 ? 0.393 28.638 -25.405 1.00 26.91 44 VAL D C 1
ATOM 5900 O O . VAL D 1 44 ? 0.588 28.133 -26.519 1.00 24.16 44 VAL D O 1
ATOM 5904 N N . PRO D 1 45 ? 1.420 29.058 -24.651 1.00 25.32 45 PRO D N 1
ATOM 5905 C CA . PRO D 1 45 ? 2.789 29.017 -25.210 1.00 25.74 45 PRO D CA 1
ATOM 5906 C C . PRO D 1 45 ? 3.251 27.646 -25.689 1.00 26.11 45 PRO D C 1
ATOM 5907 O O . PRO D 1 45 ? 3.856 27.549 -26.768 1.00 24.97 45 PRO D O 1
ATOM 5911 N N . LYS D 1 46 ? 3.004 26.578 -24.929 1.00 26.31 46 LYS D N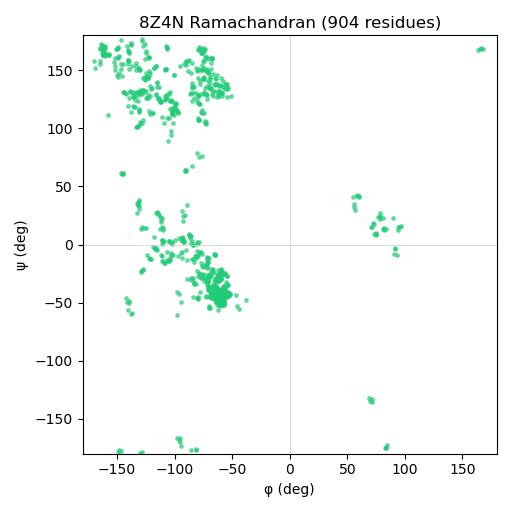 1
ATOM 5912 C CA . LYS D 1 46 ? 3.396 25.251 -25.416 1.00 26.93 46 LYS D CA 1
ATOM 5913 C C . LYS D 1 46 ? 2.667 24.888 -26.710 1.00 25.51 46 LYS D C 1
ATOM 5914 O O . LYS D 1 46 ? 3.173 24.082 -27.503 1.00 26.43 46 LYS D O 1
ATOM 5920 N N . GLU D 1 47 ? 1.491 25.473 -26.951 1.00 24.19 47 GLU D N 1
ATOM 5921 C CA . GLU D 1 47 ? 0.749 25.207 -28.182 1.00 24.14 47 GLU D CA 1
ATOM 5922 C C . GLU D 1 47 ? 1.300 26.006 -29.356 1.00 25.03 47 GLU D C 1
ATOM 5923 O O . GLU D 1 47 ? 1.460 25.471 -30.460 1.00 26.74 47 GLU D O 1
ATOM 5929 N N . TYR D 1 48 ? 1.562 27.303 -29.169 1.00 21.50 48 TYR D N 1
ATOM 5930 C CA . TYR D 1 48 ? 2.103 27.993 -30.328 1.00 25.27 48 TYR D CA 1
ATOM 5931 C C . TYR D 1 48 ? 3.538 27.556 -30.603 1.00 22.21 48 TYR D C 1
ATOM 5932 O O . TYR D 1 48 ? 3.937 27.487 -31.760 1.00 26.37 48 TYR D O 1
ATOM 5941 N N . ALA D 1 49 ? 4.307 27.194 -29.580 1.00 21.56 49 ALA D N 1
ATOM 5942 C CA . ALA D 1 49 ? 5.643 26.667 -29.846 1.00 25.23 49 ALA D CA 1
ATOM 5943 C C . ALA D 1 49 ? 5.561 25.361 -30.623 1.00 23.61 49 ALA D C 1
ATOM 5944 O O . ALA D 1 49 ? 6.317 25.148 -31.575 1.00 25.66 49 ALA D O 1
ATOM 5946 N N . GLY D 1 50 ? 4.624 24.491 -30.240 1.00 24.32 50 GLY D N 1
ATOM 5947 C CA . GLY D 1 50 ? 4.423 23.237 -30.957 1.00 27.27 50 GLY D CA 1
ATOM 5948 C C . GLY D 1 50 ? 3.983 23.447 -32.390 1.00 26.72 50 GLY D C 1
ATOM 5949 O O . GLY D 1 50 ? 4.464 22.768 -33.303 1.00 24.86 50 GLY D O 1
ATOM 5950 N N . LEU D 1 51 ? 3.071 24.393 -32.608 1.00 23.45 51 LEU D N 1
ATOM 5951 C CA . LEU D 1 51 ? 2.602 24.699 -33.956 1.00 23.91 51 LEU D CA 1
ATOM 5952 C C . LEU D 1 51 ? 3.749 25.206 -34.838 1.00 24.65 51 LEU D C 1
ATOM 5953 O O . LEU D 1 51 ? 3.919 24.764 -35.985 1.00 22.66 51 LEU D O 1
ATOM 5958 N N . TYR D 1 52 ? 4.525 26.165 -34.327 1.00 20.13 52 TYR D N 1
ATOM 5959 C CA . TYR D 1 52 ? 5.602 26.729 -35.141 1.00 22.10 52 TYR D CA 1
ATOM 5960 C C . TYR D 1 52 ? 6.775 25.757 -35.236 1.00 21.82 52 TYR D C 1
ATOM 5961 O O . TYR D 1 52 ? 7.519 25.771 -36.229 1.00 24.18 52 TYR D O 1
ATOM 5970 N N . GLU D 1 53 ? 6.933 24.875 -34.251 1.00 21.59 53 GLU D N 1
ATOM 5971 C CA . GLU D 1 53 ? 7.897 23.788 -34.408 1.00 26.21 53 GLU D CA 1
ATOM 5972 C C . GLU D 1 53 ? 7.570 22.931 -35.620 1.00 23.45 53 GLU D C 1
ATOM 5973 O O . GLU D 1 53 ? 8.457 22.609 -36.428 1.00 23.13 53 GLU D O 1
ATOM 5979 N N . SER D 1 54 ? 6.296 22.546 -35.752 1.00 23.00 54 SER D N 1
ATOM 5980 C CA . SER D 1 54 ? 5.851 21.712 -36.859 1.00 24.74 54 SER D CA 1
ATOM 5981 C C . SER D 1 54 ? 5.963 22.440 -38.183 1.00 23.24 54 SER D C 1
ATOM 5982 O O . SER D 1 54 ? 6.415 21.857 -39.177 1.00 22.12 54 SER D O 1
ATOM 5985 N N . ARG D 1 55 ? 5.558 23.716 -38.219 1.00 22.82 55 ARG D N 1
ATOM 5986 C CA . ARG D 1 55 ? 5.772 24.530 -39.406 1.00 21.77 55 ARG D CA 1
ATOM 5987 C C . ARG D 1 55 ? 7.253 24.562 -39.778 1.00 23.00 55 ARG D C 1
ATOM 5988 O O . ARG D 1 55 ? 7.599 24.429 -40.958 1.00 24.94 55 ARG D O 1
ATOM 5996 N N . ASN D 1 56 ? 8.150 24.707 -38.786 1.00 20.92 56 ASN D N 1
ATOM 5997 C CA . ASN D 1 56 ? 9.584 24.801 -39.092 1.00 21.55 56 ASN D CA 1
ATOM 5998 C C . ASN D 1 56 ? 10.181 23.466 -39.538 1.00 21.70 56 ASN D C 1
ATOM 5999 O O . ASN D 1 56 ? 11.153 23.454 -40.296 1.00 21.54 56 ASN D O 1
ATOM 6004 N N . ILE D 1 57 ? 9.653 22.337 -39.056 1.00 20.37 57 ILE D N 1
ATOM 6005 C CA . ILE D 1 57 ? 10.119 21.029 -39.547 1.00 23.76 57 ILE D CA 1
ATOM 6006 C C . ILE D 1 57 ? 9.873 20.915 -41.049 1.00 24.93 57 ILE D C 1
ATOM 6007 O O . ILE D 1 57 ? 10.776 20.570 -41.828 1.00 25.71 57 ILE D O 1
ATOM 6012 N N . PHE D 1 58 ? 8.648 21.201 -41.479 1.00 22.50 58 PHE D N 1
ATOM 6013 C CA . PHE D 1 58 ? 8.341 21.144 -42.904 1.00 23.74 58 PHE D CA 1
ATOM 6014 C C . PHE D 1 58 ? 9.215 22.113 -43.686 1.00 25.35 58 PHE D C 1
ATOM 6015 O O . PHE D 1 58 ? 9.774 21.764 -44.737 1.00 22.58 58 PHE D O 1
ATOM 6023 N N . TRP D 1 59 ? 9.320 23.351 -43.195 1.00 24.91 59 TRP D N 1
ATOM 6024 C CA . TRP D 1 59 ? 10.083 24.368 -43.909 1.00 22.78 59 TRP D CA 1
ATOM 6025 C C . TRP D 1 59 ? 11.539 23.958 -44.061 1.00 24.10 59 TRP D C 1
ATOM 6026 O O . TRP D 1 59 ? 12.125 24.102 -45.139 1.00 27.38 59 TRP D O 1
ATOM 6037 N N . ILE D 1 60 ? 12.160 23.491 -42.978 1.00 24.16 60 ILE D N 1
ATOM 6038 C CA . ILE D 1 60 ? 13.573 23.116 -43.028 1.00 24.17 60 ILE D CA 1
ATOM 6039 C C . ILE D 1 60 ? 13.772 21.868 -43.889 1.00 26.21 60 ILE D C 1
ATOM 6040 O O . ILE D 1 60 ? 14.732 21.757 -44.658 1.00 26.32 60 ILE D O 1
ATOM 6045 N N . LYS D 1 61 ? 12.915 20.877 -43.725 1.00 25.55 61 LYS D N 1
ATOM 6046 C CA . LYS D 1 61 ? 13.095 19.642 -44.481 1.00 25.27 61 LYS D CA 1
ATOM 6047 C C . LYS D 1 61 ? 12.777 19.848 -45.962 1.00 26.68 61 LYS D C 1
ATOM 6048 O O . LYS D 1 61 ? 13.470 19.321 -46.831 1.00 28.76 61 LYS D O 1
ATOM 6054 N N . ASN D 1 62 ? 11.759 20.636 -46.285 1.00 25.95 62 ASN D N 1
ATOM 6055 C CA . ASN D 1 62 ? 11.377 20.732 -47.686 1.00 26.70 62 ASN D CA 1
ATOM 6056 C C . ASN D 1 62 ? 11.874 21.988 -48.358 1.00 27.62 62 ASN D C 1
ATOM 6057 O O . ASN D 1 62 ? 11.744 22.102 -49.573 1.00 28.71 62 ASN D O 1
ATOM 6062 N N . GLY D 1 63 ? 12.416 22.933 -47.606 1.00 28.91 63 GLY D N 1
ATOM 6063 C CA . GLY D 1 63 ? 12.907 24.142 -48.224 1.00 28.78 63 GLY D CA 1
ATOM 6064 C C . GLY D 1 63 ? 11.844 25.103 -48.700 1.00 32.86 63 GLY D C 1
ATOM 6065 O O . GLY D 1 63 ? 12.181 26.073 -49.377 1.00 30.96 63 GLY D O 1
ATOM 6066 N N . ARG D 1 64 ? 10.578 24.883 -48.362 1.00 29.50 64 ARG D N 1
ATOM 6067 C CA . ARG D 1 64 ? 9.514 25.808 -48.741 1.00 32.31 64 ARG D CA 1
ATOM 6068 C C . ARG D 1 64 ? 8.487 25.780 -47.621 1.00 31.00 64 ARG D C 1
ATOM 6069 O O . ARG D 1 64 ? 8.373 24.799 -46.881 1.00 27.10 64 ARG D O 1
ATOM 6077 N N . GLU D 1 65 ? 7.793 26.901 -47.448 1.00 29.19 65 GLU D N 1
ATOM 6078 C CA . GLU D 1 65 ? 6.829 27.044 -46.367 1.00 29.80 65 GLU D CA 1
ATOM 6079 C C . GLU D 1 65 ? 5.654 26.080 -46.543 1.00 27.78 65 GLU D C 1
ATOM 6080 O O . GLU D 1 65 ? 5.196 25.869 -47.660 1.00 31.82 65 GLU D O 1
ATOM 6086 N N . PRO D 1 66 ? 5.108 25.507 -45.462 1.00 27.68 66 PRO D N 1
ATOM 6087 C CA . PRO D 1 66 ? 3.868 24.739 -45.616 1.00 29.98 66 PRO D CA 1
ATOM 6088 C C . PRO D 1 66 ? 2.685 25.645 -45.907 1.00 30.85 66 PRO D C 1
ATOM 6089 O O . PRO D 1 66 ? 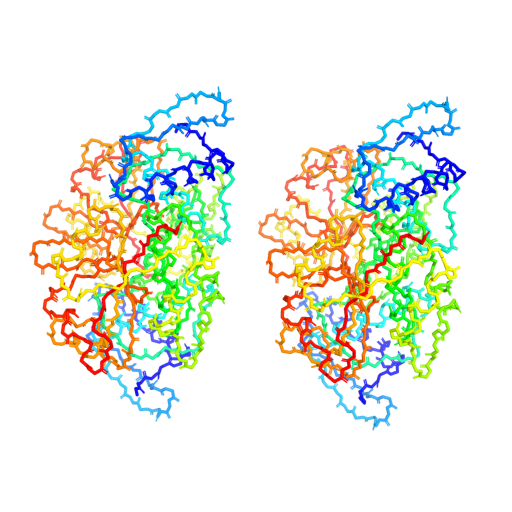2.610 26.773 -45.430 1.00 30.30 66 PRO D O 1
ATOM 6093 N N . ASN D 1 67 ? 1.742 25.109 -46.683 1.00 30.59 67 ASN D N 1
ATOM 6094 C CA . ASN D 1 67 ? 0.519 25.828 -47.007 1.00 34.61 67 ASN D CA 1
ATOM 6095 C C . ASN D 1 67 ? -0.407 25.928 -45.807 1.00 35.30 67 ASN D C 1
ATOM 6096 O O . ASN D 1 67 ? -1.222 26.853 -45.732 1.00 32.44 67 ASN D O 1
ATOM 6101 N N . TYR D 1 68 ? -0.307 24.984 -44.878 1.00 32.75 68 TYR D N 1
ATOM 6102 C CA . TYR D 1 68 ? -1.047 25.029 -43.627 1.00 30.12 68 TYR D CA 1
ATOM 6103 C C . TYR D 1 68 ? -0.365 24.073 -42.668 1.00 30.28 68 TYR D C 1
ATOM 6104 O O . TYR D 1 68 ? 0.443 23.233 -43.077 1.00 27.01 68 TYR D O 1
ATOM 6113 N N . VAL D 1 69 ? -0.666 24.236 -41.383 1.00 25.60 69 VAL D N 1
ATOM 6114 C CA . VAL D 1 69 ? -0.119 23.388 -40.331 1.00 25.83 69 VAL D CA 1
ATOM 6115 C C . VAL D 1 69 ? -1.260 23.032 -39.393 1.00 31.09 69 VAL D C 1
ATOM 6116 O O . VAL D 1 69 ? -1.993 23.916 -38.930 1.00 27.85 69 VAL D O 1
ATOM 6120 N N . THR D 1 70 ? -1.446 21.732 -39.156 1.00 29.82 70 THR D N 1
ATOM 6121 C CA . THR D 1 70 ? -2.442 21.248 -38.211 1.00 28.90 70 THR D CA 1
ATOM 6122 C C . THR D 1 70 ? -1.834 21.261 -36.815 1.00 28.88 70 THR D C 1
ATOM 6123 O O . THR D 1 70 ? -0.705 20.817 -36.622 1.00 29.01 70 THR D O 1
ATOM 6127 N N . LEU D 1 71 ? -2.573 21.749 -35.836 1.00 27.35 71 LEU D N 1
ATOM 6128 C CA . LEU D 1 71 ? -2.084 21.723 -34.458 1.00 28.84 71 LEU D CA 1
ATOM 6129 C C . LEU D 1 71 ? -2.153 20.294 -33.920 1.00 32.48 71 LEU D C 1
ATOM 6130 O O . LEU D 1 71 ? -3.244 19.782 -33.642 1.00 32.50 71 LEU D O 1
ATOM 6135 N N . THR D 1 72 ? -0.995 19.636 -33.793 1.00 26.28 72 THR D N 1
ATOM 6136 C CA . THR D 1 72 ? -0.938 18.245 -33.369 1.00 32.54 72 THR D CA 1
ATOM 6137 C C . THR D 1 72 ? -0.102 18.009 -32.118 1.00 31.18 72 THR D C 1
ATOM 6138 O O . THR D 1 72 ? -0.160 16.912 -31.559 1.00 29.86 72 THR D O 1
ATOM 6142 N N . SER D 1 73 ? 0.670 18.987 -31.665 1.00 29.30 73 SER D N 1
ATOM 6143 C CA . SER D 1 73 ? 1.729 18.709 -30.710 1.00 28.61 73 SER D CA 1
ATOM 6144 C C . SER D 1 73 ? 1.939 19.915 -29.819 1.00 30.03 73 SER D C 1
ATOM 6145 O O . SER D 1 73 ? 1.445 21.006 -30.096 1.00 31.30 73 SER D O 1
ATOM 6148 N N . VAL D 1 74 ? 2.717 19.723 -28.758 1.00 31.14 74 VAL D N 1
ATOM 6149 C CA . VAL D 1 74 ? 3.182 20.833 -27.933 1.00 27.91 74 VAL D CA 1
ATOM 6150 C C . VAL D 1 74 ? 4.705 20.797 -27.886 1.00 29.01 74 VAL D C 1
ATOM 6151 O O . VAL D 1 74 ? 5.340 19.791 -28.215 1.00 26.63 74 VAL D O 1
ATOM 6155 N N . ALA D 1 75 ? 5.295 21.930 -27.519 1.00 26.02 75 ALA D N 1
ATOM 6156 C CA . ALA D 1 75 ? 6.750 22.011 -27.438 1.00 30.19 75 ALA D CA 1
ATOM 6157 C C . ALA D 1 75 ? 7.139 23.140 -26.499 1.00 31.60 75 ALA D C 1
ATOM 6158 O O . ALA D 1 75 ? 6.326 24.015 -26.169 1.00 29.00 75 ALA D O 1
ATOM 6160 N N . ARG D 1 76 ? 8.398 23.096 -26.061 1.00 31.83 76 ARG D N 1
ATOM 6161 C CA . ARG D 1 76 ? 8.942 24.130 -25.188 1.00 33.56 76 ARG D CA 1
ATOM 6162 C C . ARG D 1 76 ? 9.341 25.380 -25.958 1.00 32.16 76 ARG D C 1
ATOM 6163 O O . ARG D 1 76 ? 9.333 26.479 -25.395 1.00 35.52 76 ARG D O 1
ATOM 6171 N N . ASN D 1 77 ? 9.675 25.229 -27.232 1.00 27.80 77 ASN D N 1
ATOM 6172 C CA . ASN D 1 77 ? 10.076 26.323 -28.103 1.00 27.61 77 ASN D CA 1
ATOM 6173 C C . ASN D 1 77 ? 9.922 25.820 -29.535 1.00 25.85 77 ASN D C 1
ATOM 6174 O O . ASN D 1 77 ? 9.676 24.618 -29.749 1.00 25.55 77 ASN D O 1
ATOM 6179 N N . PRO D 1 78 ? 9.993 26.704 -30.532 1.00 25.81 78 PRO D N 1
ATOM 6180 C CA . PRO D 1 78 ? 9.795 26.268 -31.923 1.00 22.44 78 PRO D CA 1
ATOM 6181 C C . PRO D 1 78 ? 11.046 25.742 -32.609 1.00 24.98 78 PRO D C 1
ATOM 6182 O O . PRO D 1 78 ? 10.998 25.490 -33.820 1.00 22.61 78 PRO D O 1
ATOM 6186 N N . LEU D 1 79 ? 12.141 25.576 -31.870 1.00 23.87 79 LEU D N 1
ATOM 6187 C CA . LEU D 1 79 ? 13.433 25.300 -32.488 1.00 25.23 79 LEU D CA 1
ATOM 6188 C C . LEU D 1 79 ? 13.463 23.892 -33.084 1.00 24.10 79 LEU D C 1
ATOM 6189 O O . LEU D 1 79 ? 12.989 22.927 -32.476 1.00 23.65 79 LEU D O 1
ATOM 6194 N N . VAL D 1 80 ? 13.991 23.795 -34.302 1.00 23.95 80 VAL D N 1
ATOM 6195 C CA . VAL D 1 80 ? 14.177 22.535 -35.011 1.00 26.97 80 VAL D CA 1
ATOM 6196 C C . VAL D 1 80 ? 15.648 22.435 -35.372 1.00 27.04 80 VAL D C 1
ATOM 6197 O O . VAL D 1 80 ? 16.190 23.356 -35.989 1.00 26.05 80 VAL D O 1
ATOM 6201 N N . MET D 1 81 ? 16.299 21.339 -34.983 1.00 25.03 81 MET D N 1
ATOM 6202 C CA . MET D 1 81 ? 17.721 21.201 -35.308 1.00 26.04 81 MET D CA 1
ATOM 6203 C C . MET D 1 81 ? 17.906 21.368 -36.809 1.00 25.98 81 MET D C 1
ATOM 6204 O O . MET D 1 81 ? 17.178 20.779 -37.608 1.00 28.81 81 MET D O 1
ATOM 6209 N N . ASP D 1 82 ? 18.891 22.165 -37.193 1.00 25.32 82 ASP D N 1
ATOM 6210 C CA . ASP D 1 82 ? 19.193 22.436 -38.591 1.00 26.66 82 ASP D CA 1
ATOM 6211 C C . ASP D 1 82 ? 20.707 22.396 -38.695 1.00 27.07 82 ASP D C 1
ATOM 6212 O O . ASP D 1 82 ? 21.386 23.263 -38.150 1.00 26.52 82 ASP D O 1
ATOM 6217 N N . TYR D 1 83 ? 21.234 21.419 -39.416 1.00 28.84 83 TYR D N 1
ATOM 6218 C CA . TYR D 1 83 ? 22.679 21.276 -39.505 1.00 27.22 83 TYR D CA 1
ATOM 6219 C C . TYR D 1 83 ? 23.190 22.180 -40.613 1.00 27.43 83 TYR D C 1
ATOM 6220 O O . TYR D 1 83 ? 22.447 22.536 -41.525 1.00 29.76 83 TYR D O 1
ATOM 6229 N N . GLN D 1 84 ? 24.468 22.558 -40.537 1.00 24.52 84 GLN D N 1
ATOM 6230 C CA . GLN D 1 84 ? 25.035 23.358 -41.614 1.00 28.14 84 GLN D CA 1
ATOM 6231 C C . GLN D 1 84 ? 25.164 22.530 -42.882 1.00 32.28 84 GLN D C 1
ATOM 6232 O O . GLN D 1 84 ? 25.567 21.356 -42.851 1.00 32.14 84 GLN D O 1
ATOM 6238 N N . ASN D 1 85 ? 24.906 23.174 -44.015 1.00 29.62 85 ASN D N 1
ATOM 6239 C CA . ASN D 1 85 ? 24.951 22.450 -45.273 1.00 32.61 85 ASN D CA 1
ATOM 6240 C C . ASN D 1 85 ? 26.364 22.376 -45.856 1.00 33.12 85 ASN D C 1
ATOM 6241 O O . ASN D 1 85 ? 26.596 21.607 -46.803 1.00 34.49 85 ASN D O 1
ATOM 6246 N N . THR D 1 86 ? 27.314 23.157 -45.336 1.00 33.37 86 THR D N 1
ATOM 6247 C CA . THR D 1 86 ? 28.696 23.096 -45.788 1.00 33.02 86 THR D CA 1
ATOM 6248 C C . THR D 1 86 ? 29.621 23.157 -44.583 1.00 33.76 86 THR D C 1
ATOM 6249 O O . THR D 1 86 ? 29.190 23.416 -43.462 1.00 30.58 86 THR D O 1
ATOM 6253 N N . ASN D 1 87 ? 30.922 22.973 -44.829 1.00 35.74 87 ASN D N 1
ATOM 6254 C CA . ASN D 1 87 ? 31.886 23.079 -43.738 1.00 34.54 87 ASN D CA 1
ATOM 6255 C C . ASN D 1 87 ? 32.257 24.519 -43.411 1.00 32.50 87 ASN D C 1
ATOM 6256 O O . ASN D 1 87 ? 33.074 24.735 -42.511 1.00 31.35 87 ASN D O 1
ATOM 6261 N N . TYR D 1 88 ? 31.660 25.516 -44.080 1.00 28.77 88 TYR D N 1
ATOM 6262 C CA . TYR D 1 88 ? 32.016 26.902 -43.799 1.00 29.44 88 TYR D CA 1
ATOM 6263 C C . TYR D 1 88 ? 30.812 27.790 -43.473 1.00 29.31 88 TYR D C 1
ATOM 6264 O O . TYR D 1 88 ? 30.977 29.010 -43.408 1.00 26.45 88 TYR D O 1
ATOM 6273 N N . THR D 1 89 ? 29.621 27.224 -43.186 1.00 25.72 89 THR D N 1
ATOM 6274 C CA . THR D 1 89 ? 28.416 28.028 -42.957 1.00 25.31 89 THR D CA 1
ATOM 6275 C C . THR D 1 89 ? 27.882 27.906 -41.531 1.00 26.26 89 THR D C 1
ATOM 6276 O O . THR D 1 89 ? 26.680 28.097 -41.288 1.00 25.23 89 THR D O 1
ATOM 6280 N N . ALA D 1 90 ? 28.764 27.632 -40.565 1.00 25.41 90 ALA D N 1
ATOM 6281 C CA . ALA D 1 90 ? 28.319 27.528 -39.177 1.00 29.37 90 ALA D CA 1
ATOM 6282 C C . ALA D 1 90 ? 27.625 28.803 -38.716 1.00 29.20 90 ALA D C 1
ATOM 6283 O O . ALA D 1 90 ? 26.581 28.746 -38.039 1.00 25.35 90 ALA D O 1
ATOM 6285 N N . CYS D 1 91 ? 28.166 29.961 -39.110 1.00 24.65 91 CYS D N 1
ATOM 6286 C CA . CYS D 1 91 ? 27.618 31.233 -38.639 1.00 28.41 91 CYS D CA 1
ATOM 6287 C C . CYS D 1 91 ? 26.249 31.532 -39.229 1.00 25.87 91 CYS D C 1
ATOM 6288 O O . CYS D 1 91 ? 25.313 31.809 -38.457 1.00 28.38 91 CYS D O 1
ATOM 6291 N N . PRO D 1 92 ? 26.047 31.523 -40.546 1.00 27.46 92 PRO D N 1
ATOM 6292 C CA . PRO D 1 92 ? 24.677 31.713 -41.037 1.00 24.64 92 PRO D CA 1
ATOM 6293 C C . PRO D 1 92 ? 23.718 30.631 -40.559 1.00 26.51 92 PRO D C 1
ATOM 6294 O O . PRO D 1 92 ? 22.531 30.927 -40.394 1.00 24.97 92 PRO D O 1
ATOM 6298 N N . THR D 1 93 ? 24.182 29.394 -40.323 1.00 24.27 93 THR D N 1
ATOM 6299 C CA . THR D 1 93 ? 23.287 28.382 -39.760 1.00 25.73 93 THR D CA 1
ATOM 6300 C C . THR D 1 93 ? 22.884 28.726 -38.328 1.00 25.00 93 THR D C 1
ATOM 6301 O O . THR D 1 93 ? 21.722 28.510 -37.937 1.00 22.68 93 THR D O 1
ATOM 6305 N N . SER D 1 94 ? 23.821 29.252 -37.529 1.00 23.48 94 SER D N 1
ATOM 6306 C CA . SER D 1 94 ? 23.482 29.657 -36.163 1.00 22.74 94 SER D CA 1
ATOM 6307 C C . SER D 1 94 ? 22.488 30.822 -36.157 1.00 23.93 94 SER D C 1
ATOM 6308 O O . SER D 1 94 ? 21.591 30.884 -35.300 1.00 23.93 94 SER D O 1
ATOM 6311 N N . LEU D 1 95 ? 22.630 31.748 -37.104 1.00 23.18 95 LEU D N 1
ATOM 6312 C CA . LEU D 1 95 ? 21.696 32.864 -37.211 1.00 24.86 95 LEU D CA 1
ATOM 6313 C C . LEU D 1 95 ? 20.318 32.377 -37.650 1.00 25.29 95 LEU D C 1
ATOM 6314 O O . LEU D 1 95 ? 19.288 32.855 -37.152 1.00 25.17 95 LEU D O 1
ATOM 6319 N N . SER D 1 96 ? 20.284 31.398 -38.560 1.00 24.23 96 SER D N 1
ATOM 6320 C CA . SER D 1 96 ? 19.027 30.792 -38.981 1.00 23.97 96 SER D CA 1
ATOM 6321 C C . SER D 1 96 ? 18.328 30.075 -37.819 1.00 25.41 96 SER D C 1
ATOM 6322 O O . SER D 1 96 ? 17.110 30.215 -37.633 1.00 23.72 96 SER D O 1
ATOM 6325 N N . LEU D 1 97 ? 19.081 29.330 -37.002 1.00 23.95 97 LEU D N 1
ATOM 6326 C CA . LEU D 1 97 ? 18.501 28.763 -35.786 1.00 23.14 97 LEU D CA 1
ATOM 6327 C C . LEU D 1 97 ? 17.955 29.864 -34.863 1.00 23.30 97 LEU D C 1
ATOM 6328 O O . LEU D 1 97 ? 16.853 29.736 -34.318 1.00 24.33 97 LEU D O 1
ATOM 6333 N N . ALA D 1 98 ? 18.726 30.943 -34.652 1.00 22.44 98 ALA D N 1
ATOM 6334 C CA . ALA D 1 98 ? 18.215 32.068 -33.873 1.00 23.81 98 ALA D CA 1
ATOM 6335 C C . ALA D 1 98 ? 16.919 32.590 -34.473 1.00 22.63 98 ALA D C 1
ATOM 6336 O O . ALA D 1 98 ? 15.978 32.937 -33.743 1.00 26.10 98 ALA D O 1
ATOM 6338 N N . SER D 1 99 ? 16.845 32.636 -35.806 1.00 20.80 99 SER D N 1
ATOM 6339 C CA . SER D 1 99 ? 15.667 33.166 -36.472 1.00 23.93 99 SER D CA 1
ATOM 6340 C C . SER D 1 99 ? 14.422 32.323 -36.181 1.00 24.52 99 SER D C 1
ATOM 6341 O O . SER D 1 99 ? 13.310 32.864 -36.115 1.00 20.93 99 SER D O 1
ATOM 6344 N N . GLN D 1 100 ? 14.585 31.016 -35.945 1.00 22.61 100 GLN D N 1
ATOM 6345 C CA . GLN D 1 100 ? 13.446 30.210 -35.496 1.00 23.19 100 GLN D CA 1
ATOM 6346 C C . GLN D 1 100 ? 12.958 30.674 -34.131 1.00 23.11 100 GLN D C 1
ATOM 6347 O O . GLN D 1 100 ? 11.754 30.862 -33.917 1.00 23.87 100 GLN D O 1
ATOM 6353 N N . MET D 1 101 ? 13.890 30.838 -33.182 1.00 24.44 101 MET D N 1
ATOM 6354 C CA . MET D 1 101 ? 13.545 31.243 -31.818 1.00 25.14 101 MET D CA 1
ATOM 6355 C C . MET D 1 101 ? 12.836 32.592 -31.782 1.00 25.76 101 MET D C 1
ATOM 6356 O O . MET D 1 101 ? 12.000 32.833 -30.903 1.00 23.29 101 MET D O 1
ATOM 6361 N N . LEU D 1 102 ? 13.126 33.466 -32.738 1.00 24.41 102 LEU D N 1
ATOM 6362 C CA . LEU D 1 102 ? 12.532 34.796 -32.803 1.00 25.50 102 LEU D CA 1
ATOM 6363 C C . LEU D 1 102 ? 11.274 34.880 -33.673 1.00 24.40 102 LEU D C 1
ATOM 6364 O O . LEU D 1 102 ? 10.762 35.987 -33.880 1.00 25.08 102 LEU D O 1
ATOM 6369 N N . TYR D 1 103 ? 10.785 33.761 -34.222 1.00 23.45 103 TYR D N 1
ATOM 6370 C CA . TYR D 1 103 ? 9.596 33.755 -35.078 1.00 21.80 103 TYR D CA 1
ATOM 6371 C C . TYR D 1 103 ? 9.796 34.669 -36.281 1.00 23.60 103 TYR D C 1
ATOM 6372 O O . TYR D 1 103 ? 8.908 35.445 -36.646 1.00 23.53 103 TYR D O 1
ATOM 6381 N N . HIS D 1 104 ? 10.986 34.611 -36.882 1.00 23.87 104 HIS D N 1
ATOM 6382 C CA . HIS D 1 104 ? 11.261 35.353 -38.113 1.00 22.95 104 HIS D CA 1
ATOM 6383 C C . HIS D 1 104 ? 12.224 34.529 -38.963 1.00 24.57 104 HIS D C 1
ATOM 6384 O O . HIS D 1 104 ? 13.352 34.945 -39.251 1.00 25.15 104 HIS D O 1
ATOM 6391 N N . TYR D 1 105 ? 11.773 33.335 -39.356 1.00 25.35 105 TYR D N 1
ATOM 6392 C CA . TYR D 1 105 ? 12.667 32.336 -39.928 1.00 23.86 105 TYR D CA 1
ATOM 6393 C C . TYR D 1 105 ? 13.294 32.833 -41.221 1.00 24.95 105 TYR D C 1
ATOM 6394 O O . TYR D 1 105 ? 12.608 33.310 -42.133 1.00 26.40 105 TYR D O 1
ATOM 6403 N N . LYS D 1 106 ? 14.610 32.731 -41.284 1.00 25.25 106 LYS D N 1
ATOM 6404 C CA . LYS D 1 106 ? 15.387 32.957 -42.492 1.00 26.20 106 LYS D CA 1
ATOM 6405 C C . LYS D 1 106 ? 16.279 31.737 -42.664 1.00 23.15 106 LYS D C 1
ATOM 6406 O O . LYS D 1 106 ? 16.976 31.344 -41.722 1.00 23.28 106 LYS D O 1
ATOM 6412 N N . SER D 1 107 ? 16.266 31.148 -43.852 1.00 22.96 107 SER D N 1
ATOM 6413 C CA . SER D 1 107 ? 17.008 29.909 -44.073 1.00 27.19 107 SER D CA 1
ATOM 6414 C C . SER D 1 107 ? 18.515 30.146 -44.006 1.00 24.84 107 SER D C 1
ATOM 6415 O O . SER D 1 107 ? 18.999 31.256 -44.186 1.00 23.41 107 SER D O 1
ATOM 6418 N N . GLU D 1 108 ? 19.259 29.064 -43.776 1.00 24.40 108 GLU D N 1
ATOM 6419 C CA . GLU D 1 108 ? 20.715 29.161 -43.779 1.00 23.25 108 GLU D CA 1
ATOM 6420 C C . GLU D 1 108 ? 21.195 29.840 -45.052 1.00 27.68 108 GLU D C 1
ATOM 6421 O O . GLU D 1 108 ? 22.077 30.705 -45.018 1.00 25.67 108 GLU D O 1
ATOM 6427 N N . SER D 1 109 ? 20.601 29.479 -46.189 1.00 26.66 109 SER D N 1
ATOM 6428 C CA . SER D 1 109 ? 21.024 30.057 -47.457 1.00 30.32 109 SER D CA 1
ATOM 6429 C C . SER D 1 109 ? 20.799 31.565 -47.488 1.00 30.15 109 SER D C 1
ATOM 6430 O O . SER D 1 109 ? 21.680 32.328 -47.923 1.00 25.69 109 SER D O 1
ATOM 6433 N N . GLU D 1 110 ? 19.606 32.011 -47.071 1.00 25.81 110 GLU D N 1
ATOM 6434 C CA . GLU D 1 110 ? 19.346 33.444 -46.999 1.00 26.90 110 GLU D CA 1
ATOM 6435 C C . GLU D 1 110 ? 20.326 34.132 -46.067 1.00 26.81 110 GLU D C 1
ATOM 6436 O O . GLU D 1 110 ? 20.812 35.230 -46.359 1.00 26.30 110 GLU D O 1
ATOM 6442 N N . CYS D 1 111 ? 20.593 33.528 -44.913 1.00 25.31 111 CYS D N 1
ATOM 6443 C CA . CYS D 1 111 ? 21.504 34.175 -43.978 1.00 25.75 111 CYS D CA 1
ATOM 6444 C C . CYS D 1 111 ? 22.917 34.247 -44.553 1.00 27.77 111 CYS D C 1
ATOM 6445 O O . CYS D 1 111 ? 23.602 35.264 -44.390 1.00 25.77 111 CYS D O 1
ATOM 6448 N N . ALA D 1 112 ? 23.380 33.172 -45.210 1.00 27.89 112 ALA D N 1
ATOM 6449 C CA . ALA D 1 112 ? 24.737 33.187 -45.779 1.00 25.37 112 ALA D CA 1
ATOM 6450 C C . ALA D 1 112 ? 24.877 34.278 -46.832 1.00 26.78 112 ALA D C 1
ATOM 6451 O O . ALA D 1 112 ? 25.883 35.003 -46.870 1.00 28.75 112 ALA D O 1
ATOM 6453 N N . LYS D 1 113 ? 23.880 34.412 -47.693 1.00 27.32 113 LYS D N 1
ATOM 6454 C CA . LYS D 1 113 ? 23.920 35.466 -48.696 1.00 30.96 113 LYS D CA 1
ATOM 6455 C C . LYS D 1 113 ? 23.950 36.842 -48.034 1.00 29.90 113 LYS D C 1
ATOM 6456 O O . LYS D 1 113 ? 24.750 37.702 -48.407 1.00 29.26 113 LYS D O 1
ATOM 6462 N N . ALA D 1 114 ? 23.122 37.059 -47.012 1.00 30.93 114 ALA D N 1
ATOM 6463 C CA . ALA D 1 114 ? 23.073 38.383 -46.397 1.00 28.47 114 ALA D CA 1
ATOM 6464 C C . ALA D 1 114 ? 24.374 38.714 -45.675 1.00 30.44 114 ALA D C 1
ATOM 6465 O O . ALA D 1 114 ? 24.861 39.852 -45.751 1.00 32.01 114 ALA D O 1
ATOM 6467 N N . LEU D 1 115 ? 24.950 37.741 -44.959 1.00 27.20 115 LEU D N 1
ATOM 6468 C CA . LEU D 1 115 ? 26.179 37.983 -44.221 1.00 25.69 115 LEU D CA 1
ATOM 6469 C C . LEU D 1 115 ? 27.407 38.045 -45.125 1.00 30.04 115 LEU D C 1
ATOM 6470 O O . LEU D 1 115 ? 28.427 38.596 -44.712 1.00 30.12 115 LEU D O 1
ATOM 6475 N N . GLY D 1 116 ? 27.335 37.515 -46.344 1.00 28.88 116 GLY D N 1
ATOM 6476 C CA . GLY D 1 116 ? 28.525 37.429 -47.166 1.00 27.48 116 GLY D CA 1
ATOM 6477 C C . GLY D 1 116 ? 29.453 36.289 -46.807 1.00 31.37 116 GLY D C 1
ATOM 6478 O O . GLY D 1 116 ? 30.663 36.372 -47.070 1.00 33.01 116 GLY D O 1
ATOM 6479 N N . THR D 1 117 ? 28.923 35.234 -46.192 1.00 30.29 117 THR D N 1
ATOM 6480 C CA . THR D 1 117 ? 29.703 34.048 -45.863 1.00 31.08 117 THR D CA 1
ATOM 6481 C C . THR D 1 117 ? 30.379 33.520 -47.111 1.00 31.57 117 THR D C 1
ATOM 6482 O O . THR D 1 117 ? 29.779 33.493 -48.184 1.00 35.29 117 THR D O 1
ATOM 6486 N N . SER D 1 118 ? 31.637 33.118 -46.976 1.00 35.40 118 SER D N 1
ATOM 6487 C CA . SER D 1 118 ? 32.404 32.673 -48.131 1.00 35.27 118 SER D CA 1
ATOM 6488 C C . SER D 1 118 ? 33.141 31.372 -47.853 1.00 35.79 118 SER D C 1
ATOM 6489 O O . SER D 1 118 ? 33.548 31.085 -46.722 1.00 32.09 118 SER D O 1
ATOM 6492 N N . LYS D 1 119 ? 33.438 30.659 -48.943 1.00 36.29 119 LYS D N 1
ATOM 6493 C CA . LYS D 1 119 ? 34.093 29.363 -48.818 1.00 40.89 119 LYS D CA 1
ATOM 6494 C C . LYS D 1 119 ? 35.497 29.521 -48.274 1.00 39.04 119 LYS D C 1
ATOM 6495 O O . LYS D 1 119 ? 35.929 28.735 -47.425 1.00 37.95 119 LYS D O 1
ATOM 6501 N N . GLY D 1 120 ? 36.182 30.595 -48.660 1.00 38.66 120 GLY D N 1
ATOM 6502 C CA . GLY D 1 120 ? 37.560 30.746 -48.225 1.00 40.85 120 GLY D CA 1
ATOM 6503 C C . GLY D 1 120 ? 37.697 31.100 -46.755 1.00 44.63 120 GLY D C 1
ATOM 6504 O O . GLY D 1 120 ? 38.519 30.517 -46.049 1.00 44.87 120 GLY D O 1
ATOM 6505 N N . SER D 1 121 ? 36.884 32.031 -46.262 1.00 40.45 121 SER D N 1
ATOM 6506 C CA . SER D 1 121 ? 37.096 32.548 -44.919 1.00 40.75 121 SER D CA 1
ATOM 6507 C C . SER D 1 121 ? 35.955 32.275 -43.940 1.00 42.58 121 SER D C 1
ATOM 6508 O O . SER D 1 121 ? 36.082 32.629 -42.758 1.00 41.47 121 SER D O 1
ATOM 6511 N N . GLY D 1 122 ? 34.858 31.657 -44.371 1.00 35.97 122 GLY D N 1
ATOM 6512 C CA . GLY D 1 122 ? 33.742 31.508 -43.447 1.00 35.86 122 GLY D CA 1
ATOM 6513 C C . GLY D 1 122 ? 33.064 32.848 -43.211 1.00 32.85 122 GLY D C 1
ATOM 6514 O O . GLY D 1 122 ? 32.759 33.577 -44.166 1.00 31.02 122 GLY D O 1
ATOM 6515 N N . THR D 1 123 ? 32.799 33.171 -41.939 1.00 30.04 123 THR D N 1
ATOM 6516 C CA . THR D 1 123 ? 32.117 34.410 -41.545 1.00 31.20 123 THR D CA 1
ATOM 6517 C C . THR D 1 123 ? 32.803 34.988 -40.314 1.00 30.16 123 THR D C 1
ATOM 6518 O O . THR D 1 123 ? 32.987 34.273 -39.320 1.00 30.12 123 THR D O 1
ATOM 6522 N N . SER D 1 124 ? 33.125 36.286 -40.341 1.00 27.61 124 SER D N 1
ATOM 6523 C CA . SER D 1 124 ? 33.681 36.926 -39.157 1.00 28.81 124 SER D CA 1
ATOM 6524 C C . SER D 1 124 ? 32.574 37.493 -38.285 1.00 29.69 124 SER D C 1
ATOM 6525 O O . SER D 1 124 ? 31.494 37.815 -38.774 1.00 29.29 124 SER D O 1
ATOM 6528 N N . PRO D 1 125 ? 32.833 37.686 -36.992 1.00 29.34 125 PRO D N 1
ATOM 6529 C CA . PRO D 1 125 ? 31.843 38.377 -36.161 1.00 28.88 125 PRO D CA 1
ATOM 6530 C C . PRO D 1 125 ? 31.454 39.741 -36.699 1.00 26.55 125 PRO D C 1
ATOM 6531 O O . PRO D 1 125 ? 30.284 40.131 -36.592 1.00 32.17 125 PRO D O 1
ATOM 6535 N N . ALA D 1 126 ? 32.399 40.493 -37.275 1.00 32.28 126 ALA D N 1
ATOM 6536 C CA . ALA D 1 126 ? 32.057 41.806 -37.832 1.00 30.68 126 ALA D CA 1
ATOM 6537 C C . ALA D 1 126 ? 31.032 41.691 -38.961 1.00 29.48 126 ALA D C 1
ATOM 6538 O O . ALA D 1 126 ? 30.099 42.503 -39.040 1.00 33.14 126 ALA D O 1
ATOM 6540 N N . GLN D 1 127 ? 31.185 40.691 -39.846 1.00 29.26 127 GLN D N 1
ATOM 6541 C CA . GLN D 1 127 ? 30.162 40.457 -40.870 1.00 28.98 127 GLN D CA 1
ATOM 6542 C C . GLN D 1 127 ? 28.805 40.161 -40.240 1.00 27.47 127 GLN D C 1
ATOM 6543 O O . GLN D 1 127 ? 27.773 40.679 -40.684 1.00 27.55 127 GLN D O 1
ATOM 6549 N N . LEU D 1 128 ? 28.796 39.312 -39.215 1.00 27.30 128 LEU D N 1
ATOM 6550 C CA . LEU D 1 128 ? 27.557 38.982 -38.523 1.00 30.01 128 LEU D CA 1
ATOM 6551 C C . LEU D 1 128 ? 26.878 40.232 -37.970 1.00 28.61 128 LEU D C 1
ATOM 6552 O O . LEU D 1 128 ? 25.689 40.462 -38.216 1.00 30.95 128 LEU D O 1
ATOM 6557 N N . ILE D 1 129 ? 27.627 41.064 -37.240 1.00 30.76 129 ILE D N 1
ATOM 6558 C CA . ILE D 1 129 ? 27.037 42.244 -36.610 1.00 29.99 129 ILE D CA 1
ATOM 6559 C C . ILE D 1 129 ? 26.553 43.229 -37.666 1.00 29.06 129 ILE D C 1
ATOM 6560 O O . ILE D 1 129 ? 25.426 43.747 -37.591 1.00 27.59 129 ILE D O 1
ATOM 6565 N N . ALA D 1 130 ? 27.381 43.473 -38.684 1.00 26.50 130 ALA D N 1
ATOM 6566 C CA . ALA D 1 130 ? 27.098 44.521 -39.664 1.00 27.38 130 ALA D CA 1
ATOM 6567 C C . ALA D 1 130 ? 25.954 44.143 -40.598 1.00 30.23 130 ALA D C 1
ATOM 6568 O O . ALA D 1 130 ? 25.240 45.032 -41.075 1.00 28.72 130 ALA D O 1
ATOM 6570 N N . ASN D 1 131 ? 25.758 42.845 -40.887 1.00 27.93 131 ASN D N 1
ATOM 6571 C CA . ASN D 1 131 ? 24.832 42.458 -41.950 1.00 26.54 131 ASN D CA 1
ATOM 6572 C C . ASN D 1 131 ? 23.546 41.801 -41.457 1.00 28.13 131 ASN D C 1
ATOM 6573 O O . ASN D 1 131 ? 22.589 41.708 -42.234 1.00 26.23 131 ASN D O 1
ATOM 6578 N N . ALA D 1 132 ? 23.494 41.348 -40.209 1.00 25.73 132 ALA D N 1
ATOM 6579 C CA . ALA D 1 132 ? 22.243 40.773 -39.707 1.00 27.93 132 ALA D CA 1
ATOM 6580 C C . ALA D 1 132 ? 21.039 41.711 -39.825 1.00 28.29 132 ALA D C 1
ATOM 6581 O O . ALA D 1 132 ? 19.922 41.194 -40.004 1.00 28.62 132 ALA D O 1
ATOM 6583 N N . PRO D 1 133 ? 21.169 43.048 -39.714 1.00 30.73 133 PRO D N 1
ATOM 6584 C CA . PRO D 1 133 ? 19.998 43.910 -39.949 1.00 28.86 133 PRO D CA 1
ATOM 6585 C C . PRO D 1 133 ? 19.325 43.698 -41.295 1.00 27.76 133 PRO D C 1
ATOM 6586 O O . PRO D 1 133 ? 18.127 43.972 -41.424 1.00 27.37 133 PRO D O 1
ATOM 6590 N N . LYS D 1 134 ? 20.050 43.241 -42.315 1.00 26.87 134 LYS D N 1
ATOM 6591 C CA . LYS D 1 134 ? 19.417 42.976 -43.608 1.00 26.86 134 LYS D CA 1
ATOM 6592 C C . LYS D 1 134 ? 18.354 41.897 -43.513 1.00 27.20 134 LYS D C 1
ATOM 6593 O O . LYS D 1 134 ? 17.459 41.828 -44.363 1.00 27.35 134 LYS D O 1
ATOM 6599 N N . LEU D 1 135 ? 18.437 41.060 -42.503 1.00 24.92 135 LEU D N 1
ATOM 6600 C CA . LEU D 1 135 ? 17.486 39.980 -42.305 1.00 30.30 135 LEU D CA 1
ATOM 6601 C C . LEU D 1 135 ? 16.467 40.311 -41.224 1.00 30.00 135 LEU D C 1
ATOM 6602 O O . LEU D 1 135 ? 15.625 39.461 -40.892 1.00 31.34 135 LEU D O 1
ATOM 6607 N N . GLY D 1 136 ? 16.539 41.508 -40.655 1.00 30.30 136 GLY D N 1
ATOM 6608 C CA . GLY D 1 136 ? 15.637 41.919 -39.596 1.00 29.71 136 GLY D CA 1
ATOM 6609 C C . GLY D 1 136 ? 16.148 41.744 -38.183 1.00 30.59 136 GLY D C 1
ATOM 6610 O O . GLY D 1 136 ? 15.343 41.807 -37.244 1.00 31.51 136 GLY D O 1
ATOM 6611 N N . PHE D 1 137 ? 17.448 41.525 -37.994 1.00 27.26 137 PHE D N 1
ATOM 6612 C CA . PHE D 1 137 ? 17.995 41.259 -36.671 1.00 27.71 137 PHE D CA 1
ATOM 6613 C C . PHE D 1 137 ? 19.000 42.326 -36.262 1.00 30.69 137 PHE D C 1
ATOM 6614 O O . PHE D 1 137 ? 19.674 42.936 -37.104 1.00 32.41 137 PHE D O 1
ATOM 6622 N N . LYS D 1 138 ? 19.109 42.522 -34.953 1.00 29.15 138 LYS D N 1
ATOM 6623 C CA . LYS D 1 138 ? 20.155 43.333 -34.353 1.00 30.90 138 LYS D CA 1
ATOM 6624 C C . LYS D 1 138 ? 21.020 42.416 -33.512 1.00 31.97 138 LYS D C 1
ATOM 6625 O O . LYS D 1 138 ? 20.504 41.574 -32.777 1.00 29.44 138 LYS D O 1
ATOM 6631 N N . ILE D 1 139 ? 22.334 42.575 -33.621 1.00 28.59 139 ILE D N 1
ATOM 6632 C CA . ILE D 1 139 ? 23.276 41.759 -32.873 1.00 29.40 139 ILE D CA 1
ATOM 6633 C C . ILE D 1 139 ? 23.885 42.623 -31.783 1.00 30.98 139 ILE D C 1
ATOM 6634 O O . ILE D 1 139 ? 24.470 43.670 -32.069 1.00 34.07 139 ILE D O 1
ATOM 6639 N N . ILE D 1 140 ? 23.833 42.124 -30.561 1.00 30.76 140 ILE D N 1
ATOM 6640 C CA . ILE D 1 140 ? 24.430 42.848 -29.415 1.00 33.13 140 ILE D CA 1
ATOM 6641 C C . ILE D 1 140 ? 25.650 42.062 -28.935 1.00 32.83 140 ILE D C 1
ATOM 6642 O O . ILE D 1 140 ? 25.478 40.978 -28.408 1.00 32.96 140 ILE D O 1
ATOM 6647 N N . PRO D 1 141 ? 26.880 42.557 -29.146 1.00 29.94 141 PRO D N 1
ATOM 6648 C CA . PRO D 1 141 ? 28.039 41.875 -28.648 1.00 33.56 141 PRO D CA 1
ATOM 6649 C C . PRO D 1 141 ? 27.953 41.956 -27.126 1.00 34.25 141 PRO D C 1
ATOM 6650 O O . PRO D 1 141 ? 27.675 42.990 -26.617 1.00 33.99 141 PRO D O 1
ATOM 6654 N N . ILE D 1 142 ? 28.149 40.833 -26.462 1.00 32.48 142 ILE D N 1
ATOM 6655 C CA . ILE D 1 142 ? 28.151 40.840 -24.980 1.00 31.86 142 ILE D CA 1
ATOM 6656 C C . ILE D 1 142 ? 29.436 40.180 -24.504 1.00 35.69 142 ILE D C 1
ATOM 6657 O O . ILE D 1 142 ? 30.132 39.570 -25.296 1.00 33.90 142 ILE D O 1
ATOM 6662 N N . LYS D 1 143 ? 29.671 40.273 -23.205 1.00 37.93 143 LYS D N 1
ATOM 6663 C CA . LYS D 1 143 ? 30.845 39.649 -22.580 1.00 36.78 143 LYS D CA 1
ATOM 6664 C C . LYS D 1 143 ? 30.646 38.131 -22.556 1.00 35.29 143 LYS D C 1
ATOM 6665 O O . LYS D 1 143 ? 29.523 37.672 -22.528 1.00 36.35 143 LYS D O 1
ATOM 6671 N N . ARG D 1 144 ? 31.738 37.385 -22.604 1.00 38.04 144 ARG D N 1
ATOM 6672 C CA . ARG D 1 144 ? 31.628 35.909 -22.543 1.00 36.86 144 ARG D CA 1
ATOM 6673 C C . ARG D 1 144 ? 31.458 35.567 -21.068 1.00 37.82 144 ARG D C 1
ATOM 6674 O O . ARG D 1 144 ? 32.404 35.160 -20.455 1.00 38.86 144 ARG D O 1
ATOM 6682 N N . ASP D 1 145 ? 30.249 35.731 -20.557 1.00 38.83 145 ASP D N 1
ATOM 6683 C CA . ASP D 1 145 ? 29.980 35.576 -19.147 1.00 37.86 145 ASP D CA 1
ATOM 6684 C C . ASP D 1 145 ? 28.591 34.981 -19.004 1.00 38.96 145 ASP D C 1
ATOM 6685 O O . ASP D 1 145 ? 27.641 35.491 -19.605 1.00 38.15 145 ASP D O 1
ATOM 6690 N N . SER D 1 146 ? 28.464 33.928 -18.194 1.00 35.79 146 SER D N 1
ATOM 6691 C CA . SER D 1 146 ? 27.192 33.216 -18.125 1.00 40.32 146 SER D CA 1
ATOM 6692 C C . SER D 1 146 ? 26.060 34.112 -17.636 1.00 42.60 146 SER D C 1
ATOM 6693 O O . SER D 1 146 ? 24.903 33.907 -18.022 1.00 41.48 146 SER D O 1
ATOM 6696 N N . LYS D 1 147 ? 26.361 35.096 -16.779 1.00 43.31 147 LYS D N 1
ATOM 6697 C CA . LYS D 1 147 ? 25.305 35.972 -16.266 1.00 41.70 147 LYS D CA 1
ATOM 6698 C C . LYS D 1 147 ? 24.764 36.875 -17.370 1.00 40.24 147 LYS D C 1
ATOM 6699 O O . LYS D 1 147 ? 23.554 37.118 -17.442 1.00 39.71 147 LYS D O 1
ATOM 6705 N N . GLU D 1 148 ? 25.647 37.390 -18.235 1.00 36.99 148 GLU D N 1
ATOM 6706 C CA . GLU D 1 148 ? 25.196 38.182 -19.379 1.00 37.30 148 GLU D CA 1
ATOM 6707 C C . GLU D 1 148 ? 24.357 37.333 -20.334 1.00 38.09 148 GL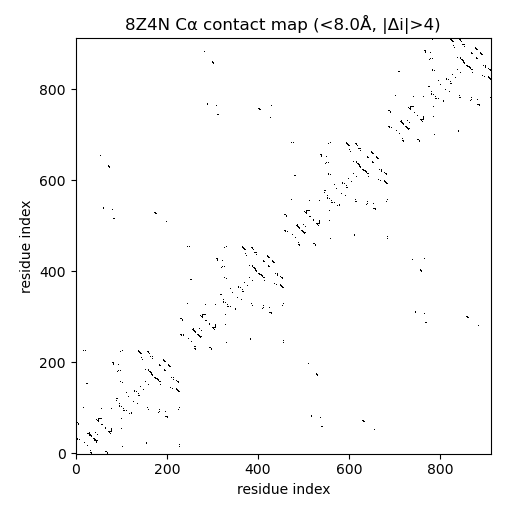U D C 1
ATOM 6708 O O . GLU D 1 148 ? 23.336 37.796 -20.869 1.00 39.58 148 GLU D O 1
ATOM 6714 N N . VAL D 1 149 ? 24.751 36.078 -20.548 1.00 34.12 149 VAL D N 1
ATOM 6715 C CA . VAL D 1 149 ? 23.935 35.212 -21.366 1.00 36.09 149 VAL D CA 1
ATOM 6716 C C . VAL D 1 149 ? 22.613 35.078 -20.674 1.00 38.49 149 VAL D C 1
ATOM 6717 O O . VAL D 1 149 ? 21.525 35.004 -21.320 1.00 37.38 149 VAL D O 1
ATOM 6721 N N . LYS D 1 150 ? 22.611 34.787 -19.384 1.00 41.64 150 LYS D N 1
ATOM 6722 C CA . LYS D 1 150 ? 21.310 34.461 -18.735 1.00 40.99 150 LYS D CA 1
ATOM 6723 C C . LYS D 1 150 ? 20.256 35.559 -18.902 1.00 40.18 150 LYS D C 1
ATOM 6724 O O . LYS D 1 150 ? 19.100 35.233 -19.068 1.00 40.89 150 LYS D O 1
ATOM 6730 N N . LYS D 1 151 ? 20.722 36.776 -19.095 1.00 39.27 151 LYS D N 1
ATOM 6731 C CA . LYS D 1 151 ? 19.940 38.000 -19.116 1.00 38.73 151 LYS D CA 1
ATOM 6732 C C . LYS D 1 151 ? 19.219 38.169 -20.432 1.00 37.67 151 LYS D C 1
ATOM 6733 O O . LYS D 1 151 ? 18.051 38.583 -20.489 1.00 35.48 151 LYS D O 1
ATOM 6739 N N . TYR D 1 152 ? 19.921 37.850 -21.502 1.00 33.16 152 TYR D N 1
ATOM 6740 C CA . TYR D 1 152 ? 19.296 37.970 -22.790 1.00 34.84 152 TYR D CA 1
ATOM 6741 C C . TYR D 1 152 ? 18.429 36.758 -23.086 1.00 33.35 152 TYR D C 1
ATOM 6742 O O . TYR D 1 152 ? 17.368 36.913 -23.699 1.00 32.52 152 TYR D O 1
ATOM 6751 N N . LEU D 1 153 ? 18.820 35.568 -22.618 1.00 34.42 153 LEU D N 1
ATOM 6752 C CA . LEU D 1 153 ? 17.944 34.403 -22.747 1.00 36.65 153 LEU D CA 1
ATOM 6753 C C . LEU D 1 153 ? 16.611 34.643 -22.037 1.00 38.15 153 LEU D C 1
ATOM 6754 O O . LEU D 1 153 ? 15.545 34.260 -22.535 1.00 36.55 153 LEU D O 1
ATOM 6759 N N . LYS D 1 154 ? 16.653 35.299 -20.878 1.00 38.35 154 LYS D N 1
ATOM 6760 C CA . LYS D 1 154 ? 15.424 35.570 -20.143 1.00 38.11 154 LYS D CA 1
ATOM 6761 C C . LYS D 1 154 ? 14.548 36.573 -20.878 1.00 39.13 154 LYS D C 1
ATOM 6762 O O . LYS D 1 154 ? 13.348 36.637 -20.615 1.00 41.71 154 LYS D O 1
ATOM 6768 N N . LYS D 1 155 ? 15.118 37.365 -21.787 1.00 33.64 155 LYS D N 1
ATOM 6769 C CA . LYS D 1 155 ? 14.316 38.213 -22.654 1.00 34.65 155 LYS D CA 1
ATOM 6770 C C . LYS D 1 155 ? 13.801 37.468 -23.882 1.00 35.36 155 LYS D C 1
ATOM 6771 O O . LYS D 1 155 ? 13.049 38.052 -24.667 1.00 40.44 155 LYS D O 1
ATOM 6777 N N . GLY D 1 156 ? 14.131 36.193 -24.030 1.00 34.18 156 GLY D N 1
ATOM 6778 C CA . GLY D 1 156 ? 13.780 35.401 -25.193 1.00 35.09 156 GLY D CA 1
ATOM 6779 C C . GLY D 1 156 ? 14.718 35.549 -26.371 1.00 34.53 156 GLY D C 1
ATOM 6780 O O . GLY D 1 156 ? 14.375 35.105 -27.470 1.00 35.01 156 GLY D O 1
ATOM 6781 N N . PHE D 1 157 ? 15.898 36.145 -26.176 1.00 29.58 157 PHE D N 1
ATOM 6782 C CA . PHE D 1 157 ? 16.860 36.332 -27.264 1.00 30.61 157 PHE D CA 1
ATOM 6783 C C . PHE D 1 157 ? 17.941 35.266 -27.163 1.00 30.52 157 PHE D C 1
ATOM 6784 O O . PHE D 1 157 ? 18.613 35.200 -26.123 1.00 31.09 157 PHE D O 1
ATOM 6792 N N . PRO D 1 158 ? 18.158 34.430 -28.178 1.00 29.36 158 PRO D N 1
ATOM 6793 C CA . PRO D 1 158 ? 19.234 33.431 -28.113 1.00 28.57 158 PRO D CA 1
ATOM 6794 C C . PRO D 1 158 ? 20.575 34.096 -28.407 1.00 28.19 158 PRO D C 1
ATOM 6795 O O . PRO D 1 158 ? 20.637 35.245 -28.827 1.00 28.96 158 PRO D O 1
ATOM 6799 N N . VAL D 1 159 ? 21.666 33.364 -28.179 1.00 25.49 159 VAL D N 1
ATOM 6800 C CA . VAL D 1 159 ? 22.994 33.979 -28.192 1.00 28.03 159 VAL D CA 1
ATOM 6801 C C . VAL D 1 159 ? 23.934 33.168 -29.068 1.00 26.85 159 VAL D C 1
ATOM 6802 O O . VAL D 1 159 ? 24.258 32.016 -28.747 1.00 28.66 159 VAL D O 1
ATOM 6806 N N . ILE D 1 160 ? 24.396 33.772 -30.155 1.00 28.92 160 ILE D N 1
ATOM 6807 C CA . ILE D 1 160 ? 25.379 33.101 -30.997 1.00 26.63 160 ILE D CA 1
ATOM 6808 C C . ILE D 1 160 ? 26.728 33.088 -30.284 1.00 29.49 160 ILE D C 1
ATOM 6809 O O . ILE D 1 160 ? 27.187 34.122 -29.777 1.00 28.47 160 ILE D O 1
ATOM 6814 N N . CYS D 1 161 ? 27.347 31.900 -30.199 1.00 25.82 161 CYS D N 1
ATOM 6815 C CA . CYS D 1 161 ? 28.667 31.744 -29.605 1.00 27.43 161 CYS D CA 1
ATOM 6816 C C . CYS D 1 161 ? 29.705 31.448 -30.683 1.00 26.82 161 CYS D C 1
ATOM 6817 O O . CYS D 1 161 ? 29.395 30.884 -31.734 1.00 24.74 161 CYS D O 1
ATOM 6820 N N . HIS D 1 162 ? 30.935 31.884 -30.422 1.00 27.86 162 HIS D N 1
ATOM 6821 C CA . HIS D 1 162 ? 32.063 31.782 -31.337 1.00 28.08 162 HIS D CA 1
ATOM 6822 C C . HIS D 1 162 ? 33.222 31.204 -30.542 1.00 31.08 162 HIS D C 1
ATOM 6823 O O . HIS D 1 162 ? 33.530 31.698 -29.448 1.00 31.28 162 HIS D O 1
ATOM 6830 N N . TRP D 1 163 ? 33.868 30.170 -31.078 1.00 28.40 163 TRP D N 1
ATOM 6831 C CA . TRP D 1 163 ? 34.959 29.581 -30.319 1.00 31.81 163 TRP D CA 1
ATOM 6832 C C . TRP D 1 163 ? 35.853 28.755 -31.234 1.00 30.45 163 TRP D C 1
ATOM 6833 O O . TRP D 1 163 ? 35.516 28.466 -32.388 1.00 28.70 163 TRP D O 1
ATOM 6844 N N . GLN D 1 164 ? 37.035 28.456 -30.720 1.00 31.64 164 GLN D N 1
ATOM 6845 C CA . GLN D 1 164 ? 38.012 27.623 -31.406 1.00 31.96 164 GLN D CA 1
ATOM 6846 C C . GLN D 1 164 ? 37.881 26.225 -30.824 1.00 34.86 164 GLN D C 1
ATOM 6847 O O . GLN D 1 164 ? 38.167 26.017 -29.640 1.00 35.48 164 GLN D O 1
ATOM 6853 N N . VAL D 1 165 ? 37.448 25.271 -31.654 1.00 33.75 165 VAL D N 1
ATOM 6854 C CA . VAL D 1 165 ? 37.083 23.954 -31.142 1.00 34.31 165 VAL D CA 1
ATOM 6855 C C . VAL D 1 165 ? 38.290 23.264 -30.513 1.00 36.01 165 VAL D C 1
ATOM 6856 O O . VAL D 1 165 ? 38.147 22.492 -29.555 1.00 35.62 165 VAL D O 1
ATOM 6860 N N . ASN D 1 166 ? 39.499 23.552 -31.009 1.00 38.48 166 ASN D N 1
ATOM 6861 C CA . ASN D 1 166 ? 40.691 22.971 -30.398 1.00 36.57 166 ASN D CA 1
ATOM 6862 C C . ASN D 1 166 ? 40.870 23.446 -28.966 1.00 38.54 166 ASN D C 1
ATOM 6863 O O . ASN D 1 166 ? 41.439 22.724 -28.140 1.00 38.92 166 ASN D O 1
ATOM 6868 N N . GLN D 1 167 ? 40.399 24.652 -28.651 1.00 36.24 167 GLN D N 1
ATOM 6869 C CA . GLN D 1 167 ? 40.502 25.170 -27.298 1.00 35.85 167 GLN D CA 1
ATOM 6870 C C . GLN D 1 167 ? 39.473 24.572 -26.355 1.00 37.31 167 GLN D C 1
ATOM 6871 O O . GLN D 1 167 ? 39.529 24.858 -25.152 1.00 40.83 167 GLN D O 1
ATOM 6877 N N . SER D 1 168 ? 38.531 23.765 -26.862 1.00 36.90 168 SER D N 1
ATOM 6878 C CA . SER D 1 168 ? 37.549 23.079 -26.027 1.00 36.72 168 SER D CA 1
ATOM 6879 C C . SER D 1 168 ? 37.797 21.575 -26.009 1.00 40.29 168 SER D C 1
ATOM 6880 O O . SER D 1 168 ? 36.941 20.800 -25.573 1.00 40.76 168 SER D O 1
ATOM 6883 N N . ARG D 1 169 ? 38.975 21.150 -26.454 1.00 41.19 169 ARG D N 1
ATOM 6884 C CA . ARG D 1 169 ? 39.224 19.724 -26.634 1.00 40.49 169 ARG D CA 1
ATOM 6885 C C . ARG D 1 169 ? 39.242 18.967 -25.313 1.00 39.16 169 ARG D C 1
ATOM 6886 O O . ARG D 1 169 ? 38.774 17.826 -25.249 1.00 45.06 169 ARG D O 1
ATOM 6894 N N . ASN D 1 170 ? 39.793 19.556 -24.253 1.00 41.70 170 ASN D N 1
ATOM 6895 C CA . ASN D 1 170 ? 39.879 18.828 -22.989 1.00 43.83 170 ASN D CA 1
ATOM 6896 C C . ASN D 1 170 ? 38.662 19.002 -22.089 1.00 45.06 170 ASN D C 1
ATOM 6897 O O . ASN D 1 170 ? 38.339 18.088 -21.318 1.00 47.87 170 ASN D O 1
ATOM 6902 N N . CYS D 1 171 ? 37.978 20.140 -22.165 1.00 42.26 171 CYS D N 1
ATOM 6903 C CA . CYS D 1 171 ? 36.831 20.396 -21.303 1.00 43.30 171 CYS D CA 1
ATOM 6904 C C . CYS D 1 171 ? 35.503 20.033 -21.949 1.00 41.49 171 CYS D C 1
ATOM 6905 O O . CYS D 1 171 ? 34.491 19.987 -21.253 1.00 47.97 171 CYS D O 1
ATOM 6908 N N . LYS D 1 172 ? 35.495 19.682 -23.225 1.00 42.18 172 LYS D N 1
ATOM 6909 C CA . LYS D 1 172 ? 34.275 19.246 -23.889 1.00 40.52 172 LYS D CA 1
ATOM 6910 C C . LYS D 1 172 ? 34.583 18.040 -24.767 1.00 38.39 172 LYS D C 1
ATOM 6911 O O . LYS D 1 172 ? 33.992 16.970 -24.584 1.00 38.42 172 LYS D O 1
ATOM 6917 N N . GLY D 1 173 ? 35.495 18.201 -25.717 1.00 38.52 173 GLY D N 1
ATOM 6918 C CA . GLY D 1 173 ? 35.962 17.086 -26.525 1.00 40.47 173 GLY D CA 1
ATOM 6919 C C . GLY D 1 173 ? 35.071 16.609 -27.651 1.00 39.68 173 GLY D C 1
ATOM 6920 O O . GLY D 1 173 ? 35.219 15.468 -28.086 1.00 41.84 173 GLY D O 1
ATOM 6921 N N . ASP D 1 174 ? 34.158 17.445 -28.158 1.00 39.34 174 ASP D N 1
ATOM 6922 C CA . ASP D 1 174 ? 33.414 17.060 -29.353 1.00 35.25 174 ASP D CA 1
ATOM 6923 C C . ASP D 1 174 ? 34.323 17.033 -30.585 1.00 33.70 174 ASP D C 1
ATOM 6924 O O . ASP D 1 174 ? 34.074 16.276 -31.529 1.00 34.53 174 ASP D O 1
ATOM 6929 N N . TYR D 1 175 ? 35.378 17.839 -30.605 1.00 33.69 175 TYR D N 1
ATOM 6930 C CA . TYR D 1 175 ? 36.158 18.035 -31.820 1.00 34.65 175 TYR D CA 1
ATOM 6931 C C . TYR D 1 175 ? 37.617 17.676 -31.596 1.00 38.12 175 TYR D C 1
ATOM 6932 O O . TYR D 1 175 ? 38.179 17.926 -30.521 1.00 36.09 175 TYR D O 1
ATOM 6941 N N . THR D 1 176 ? 38.253 17.132 -32.622 1.00 36.04 176 THR D N 1
ATOM 6942 C CA . THR D 1 176 ? 39.687 16.792 -32.489 1.00 36.50 176 THR D CA 1
ATOM 6943 C C . THR D 1 176 ? 40.512 17.723 -33.370 1.00 37.73 176 THR D C 1
ATOM 6944 O O . THR D 1 176 ? 41.709 17.737 -33.223 1.00 38.95 176 THR D O 1
ATOM 6948 N N . GLY D 1 177 ? 39.850 18.494 -34.218 1.00 39.30 177 GLY D N 1
ATOM 6949 C CA . GLY D 1 177 ? 40.534 19.368 -35.178 1.00 40.17 177 GLY D CA 1
ATOM 6950 C C . GLY D 1 177 ? 40.726 20.787 -34.702 1.00 38.86 177 GLY D C 1
ATOM 6951 O O . GLY D 1 177 ? 40.389 21.081 -33.584 1.00 45.34 177 GLY D O 1
ATOM 6952 N N . ASN D 1 178 ? 41.221 21.618 -35.614 1.00 45.32 178 ASN D N 1
ATOM 6953 C CA . ASN D 1 178 ? 41.572 23.040 -35.400 1.00 38.66 178 ASN D CA 1
ATOM 6954 C C . ASN D 1 178 ? 40.890 23.914 -36.449 1.00 39.44 178 ASN D C 1
ATOM 6955 O O . ASN D 1 178 ? 41.311 23.884 -37.582 1.00 39.64 178 ASN D O 1
ATOM 6960 N N . PHE D 1 179 ? 39.872 24.662 -36.030 1.00 35.72 179 PHE D N 1
ATOM 6961 C CA . PHE D 1 179 ? 39.092 25.594 -36.832 1.00 30.78 179 PHE D CA 1
ATOM 6962 C C . PHE D 1 179 ? 38.224 26.404 -35.865 1.00 30.46 179 PHE D C 1
ATOM 6963 O O . PHE D 1 179 ? 37.889 25.943 -34.767 1.00 31.73 179 PHE D O 1
ATOM 6971 N N . GLY D 1 180 ? 37.895 27.622 -36.273 1.00 28.27 180 GLY D N 1
ATOM 6972 C CA . GLY D 1 180 ? 36.937 28.409 -35.535 1.00 30.13 180 GLY D CA 1
ATOM 6973 C C . GLY D 1 180 ? 35.528 27.998 -35.901 1.00 29.96 180 GLY D C 1
ATOM 6974 O O . GLY D 1 180 ? 35.266 27.548 -37.015 1.00 29.78 180 GLY D O 1
ATOM 6975 N N . HIS D 1 181 ? 34.604 28.167 -34.958 1.00 28.20 181 HIS D N 1
ATOM 6976 C CA . HIS D 1 181 ? 33.284 27.589 -35.126 1.00 26.76 181 HIS D CA 1
ATOM 6977 C C . HIS D 1 181 ? 32.247 28.460 -34.439 1.00 26.00 181 HIS D C 1
ATOM 6978 O O . HIS D 1 181 ? 32.568 29.281 -33.574 1.00 28.43 181 HIS D O 1
ATOM 6985 N N . TYR D 1 182 ? 30.981 28.283 -34.840 1.00 27.58 182 TYR D N 1
ATOM 6986 C CA . TYR D 1 182 ? 29.872 29.006 -34.233 1.00 25.56 182 TYR D CA 1
ATOM 6987 C C . TYR D 1 182 ? 28.756 28.028 -33.876 1.00 28.41 182 TYR D C 1
ATOM 6988 O O . TYR D 1 182 ? 28.531 27.045 -34.585 1.00 24.49 182 TYR D O 1
ATOM 6997 N N . GLY D 1 183 ? 28.007 28.371 -32.824 1.00 25.57 183 GLY D N 1
ATOM 6998 C CA . GLY D 1 183 ? 26.803 27.679 -32.416 1.00 23.25 183 GLY D CA 1
ATOM 6999 C C . GLY D 1 183 ? 25.829 28.689 -31.828 1.00 28.09 183 GLY D C 1
ATOM 7000 O O . GLY D 1 183 ? 26.108 29.892 -31.776 1.00 29.42 183 GLY D O 1
ATOM 7001 N N . LEU D 1 184 ? 24.682 28.185 -31.367 1.00 25.01 184 LEU D N 1
ATOM 7002 C CA . LEU D 1 184 ? 23.617 29.000 -30.773 1.00 25.36 184 LEU D CA 1
ATOM 7003 C C . LEU D 1 184 ? 23.360 28.556 -29.339 1.00 26.91 184 LEU D C 1
ATOM 7004 O O . LEU D 1 184 ? 22.863 27.447 -29.105 1.00 26.54 184 LEU D O 1
ATOM 7009 N N . ILE D 1 185 ? 23.665 29.416 -28.371 1.00 26.77 185 ILE D N 1
ATOM 7010 C CA . ILE D 1 185 ? 23.242 29.151 -26.999 1.00 28.57 185 ILE D CA 1
ATOM 7011 C C . ILE D 1 185 ? 21.752 29.482 -26.911 1.00 30.80 185 ILE D C 1
ATOM 7012 O O . ILE D 1 185 ? 21.357 30.634 -27.098 1.00 28.72 185 ILE D O 1
ATOM 7017 N N . TRP D 1 186 ? 20.916 28.477 -26.676 1.00 26.88 186 TRP D N 1
ATOM 7018 C CA . TRP D 1 186 ? 19.488 28.730 -26.549 1.00 31.60 186 TRP D CA 1
ATOM 7019 C C . TRP D 1 186 ? 18.946 28.396 -25.169 1.00 33.58 186 TRP D C 1
ATOM 7020 O O . TRP D 1 186 ? 17.773 28.672 -24.900 1.00 31.97 186 TRP D O 1
ATOM 7031 N N . ASP D 1 187 ? 19.768 27.848 -24.274 1.00 33.67 187 ASP D N 1
ATOM 7032 C CA . ASP D 1 187 ? 19.315 27.524 -22.923 1.00 35.00 187 ASP D CA 1
ATOM 7033 C C . ASP D 1 187 ? 20.543 27.383 -22.027 1.00 38.83 187 ASP D C 1
ATOM 7034 O O . ASP D 1 187 ? 21.688 27.355 -22.496 1.00 35.09 187 ASP D O 1
ATOM 7039 N N . MET D 1 188 ? 20.287 27.277 -20.721 1.00 42.16 188 MET D N 1
ATOM 7040 C CA . MET D 1 188 ? 21.346 27.188 -19.723 1.00 41.40 188 MET D CA 1
ATOM 7041 C C . MET D 1 188 ? 20.881 26.281 -18.598 1.00 41.18 188 MET D C 1
ATOM 7042 O O . MET D 1 188 ? 19.704 26.293 -18.256 1.00 44.03 188 MET D O 1
ATOM 7047 N N . THR D 1 189 ? 21.798 25.516 -18.021 1.00 41.65 189 THR D N 1
ATOM 7048 C CA . THR D 1 189 ? 21.587 24.908 -16.716 1.00 42.28 189 THR D CA 1
ATOM 7049 C C . THR D 1 189 ? 22.263 25.775 -15.655 1.00 45.54 189 THR D C 1
ATOM 7050 O O . THR D 1 189 ? 22.664 26.919 -15.910 1.00 45.84 189 THR D O 1
ATOM 7054 N N . SER D 1 190 ? 22.408 25.234 -14.444 1.00 45.89 190 SER D N 1
ATOM 7055 C CA . SER D 1 190 ? 23.170 25.951 -13.424 1.00 44.63 190 SER D CA 1
ATOM 7056 C C . SER D 1 190 ? 24.668 25.940 -13.707 1.00 45.03 190 SER D C 1
ATOM 7057 O O . SER D 1 190 ? 25.411 26.735 -13.119 1.00 46.88 190 SER D O 1
ATOM 7060 N N . THR D 1 191 ? 25.137 25.053 -14.580 1.00 40.77 191 THR D N 1
ATOM 7061 C CA . THR D 1 191 ? 26.563 24.906 -14.829 1.00 42.88 191 THR D CA 1
ATOM 7062 C C . THR D 1 191 ? 26.962 24.943 -16.299 1.00 41.19 191 THR D C 1
ATOM 7063 O O . THR D 1 191 ? 28.123 25.258 -16.587 1.00 42.46 191 THR D O 1
ATOM 7067 N N . HIS D 1 192 ? 26.059 24.636 -17.232 1.00 40.89 192 HIS D N 1
ATOM 7068 C CA . HIS D 1 192 ? 26.405 24.474 -18.637 1.00 39.35 192 HIS D CA 1
ATOM 7069 C C . HIS D 1 192 ? 25.548 25.358 -19.535 1.00 41.49 192 HIS D C 1
ATOM 7070 O O . HIS D 1 192 ? 24.359 25.567 -19.265 1.00 37.80 192 HIS D O 1
ATOM 7077 N N . TYR D 1 193 ? 26.163 25.872 -20.606 1.00 36.69 193 TYR D N 1
ATOM 7078 C CA . TYR D 1 193 ? 25.408 26.377 -21.741 1.00 34.79 193 TYR D CA 1
ATOM 7079 C C . TYR D 1 193 ? 24.870 25.208 -22.545 1.00 35.25 193 TYR D C 1
ATOM 7080 O O . TYR D 1 193 ? 25.552 24.190 -22.703 1.00 34.33 193 TYR D O 1
ATOM 7089 N N . VAL D 1 194 ? 23.656 25.371 -23.073 1.00 32.44 194 VAL D N 1
ATOM 7090 C CA . VAL D 1 194 ? 23.059 24.425 -24.006 1.00 29.74 194 VAL D CA 1
ATOM 7091 C C . VAL D 1 194 ? 23.186 25.014 -25.404 1.00 32.80 194 VAL D C 1
ATOM 7092 O O . VAL D 1 194 ? 22.538 26.018 -25.727 1.00 29.88 194 VAL D O 1
ATOM 7096 N N . VAL D 1 195 ? 24.009 24.376 -26.238 1.00 31.43 195 VAL D N 1
ATOM 7097 C CA . VAL D 1 195 ? 24.435 24.916 -27.529 1.00 27.82 195 VAL D CA 1
ATOM 7098 C C . VAL D 1 195 ? 23.852 24.076 -28.649 1.00 29.22 195 VAL D C 1
ATOM 7099 O O . VAL D 1 195 ? 24.140 22.870 -28.748 1.00 33.36 195 VAL D O 1
ATOM 7103 N N . ALA D 1 196 ? 23.112 24.721 -29.546 1.00 25.98 196 ALA D N 1
ATOM 7104 C CA . ALA D 1 196 ? 22.800 24.112 -30.836 1.00 25.76 196 ALA D CA 1
ATOM 7105 C C . ALA D 1 196 ? 24.019 24.272 -31.742 1.00 29.44 196 ALA D C 1
ATOM 7106 O O . ALA D 1 196 ? 24.352 25.391 -32.150 1.00 28.80 196 ALA D O 1
ATOM 7108 N N . ASP D 1 197 ? 24.716 23.158 -32.016 1.00 28.42 197 ASP D N 1
ATOM 7109 C CA . ASP D 1 197 ? 25.936 23.150 -32.811 1.00 29.07 197 ASP D CA 1
ATOM 7110 C C . ASP D 1 197 ? 25.620 22.669 -34.214 1.00 28.34 197 ASP D C 1
ATOM 7111 O O . ASP D 1 197 ? 25.295 21.487 -34.395 1.00 28.79 197 ASP D O 1
ATOM 7116 N N . PRO D 1 198 ? 25.785 23.508 -35.237 1.00 26.87 198 PRO D N 1
ATOM 7117 C CA . PRO D 1 198 ? 25.363 23.118 -36.594 1.00 29.62 198 PRO D CA 1
ATOM 7118 C C . PRO D 1 198 ? 26.151 21.942 -37.182 1.00 26.39 198 PRO D C 1
ATOM 7119 O O . PRO D 1 198 ? 25.766 21.441 -38.237 1.00 26.00 198 PRO D O 1
ATOM 7123 N N . ALA D 1 199 ? 27.225 21.500 -36.548 1.00 25.19 199 ALA D N 1
ATOM 7124 C CA . ALA D 1 199 ? 27.987 20.341 -37.012 1.00 30.58 199 ALA D CA 1
ATOM 7125 C C . ALA D 1 199 ? 27.874 19.130 -36.090 1.00 31.86 199 ALA D C 1
ATOM 7126 O O . ALA D 1 199 ? 28.567 18.128 -36.322 1.00 29.84 199 ALA D O 1
ATOM 7128 N N . LYS D 1 200 ? 27.061 19.197 -35.031 1.00 30.46 200 LYS D N 1
ATOM 7129 C CA . LYS D 1 200 ? 27.021 18.105 -34.057 1.00 29.84 200 LYS D CA 1
ATOM 7130 C C . LYS D 1 200 ? 25.624 17.788 -33.531 1.00 32.75 200 LYS D C 1
ATOM 7131 O O . LYS D 1 200 ? 25.242 16.617 -33.479 1.00 34.34 200 LYS D O 1
ATOM 7137 N N . GLY D 1 201 ? 24.866 18.788 -33.092 1.00 31.50 201 GLY D N 1
ATOM 7138 C CA . GLY D 1 201 ? 23.574 18.491 -32.489 1.00 30.55 201 GLY D CA 1
ATOM 7139 C C . GLY D 1 201 ? 22.994 19.682 -31.757 1.00 32.49 201 GLY D C 1
ATOM 7140 O O . GLY D 1 201 ? 23.666 20.693 -31.491 1.00 26.64 201 GLY D O 1
ATOM 7141 N N . VAL D 1 202 ? 21.715 19.531 -31.396 1.00 29.51 202 VAL D N 1
ATOM 7142 C CA . VAL D 1 202 ? 20.951 20.654 -30.854 1.00 29.86 202 VAL D CA 1
ATOM 7143 C C . VAL D 1 202 ? 21.235 20.905 -29.385 1.00 28.38 202 VAL D C 1
ATOM 7144 O O . VAL D 1 202 ? 20.907 21.988 -28.877 1.00 29.91 202 VAL D O 1
ATOM 7148 N N . ASN D 1 203 ? 21.946 19.990 -28.733 1.00 28.80 203 ASN D N 1
ATOM 7149 C CA . ASN D 1 203 ? 21.969 19.841 -27.287 1.00 35.04 203 ASN D CA 1
ATOM 7150 C C . ASN D 1 203 ? 23.373 19.723 -26.693 1.00 38.32 203 ASN D C 1
ATOM 7151 O O . ASN D 1 203 ? 23.559 19.020 -25.697 1.00 40.40 203 ASN D O 1
ATOM 7156 N N . ARG D 1 204 ? 24.375 20.397 -27.255 1.00 35.70 204 ARG D N 1
ATOM 7157 C CA . ARG D 1 204 ? 25.754 20.256 -26.774 1.00 34.67 204 ARG D CA 1
ATOM 7158 C C . ARG D 1 204 ? 25.948 21.118 -25.526 1.00 35.58 204 ARG D C 1
ATOM 7159 O O . ARG D 1 204 ? 25.708 22.333 -25.566 1.00 35.63 204 ARG D O 1
ATOM 7167 N N . LYS D 1 205 ? 26.369 20.496 -24.414 1.00 35.06 205 LYS D N 1
ATOM 7168 C CA . LYS D 1 205 ? 26.433 21.164 -23.113 1.00 35.13 205 LYS D CA 1
ATOM 7169 C C . LYS D 1 205 ? 27.865 21.586 -22.806 1.00 39.83 205 LYS D C 1
ATOM 7170 O O . LYS D 1 205 ? 28.753 20.742 -22.624 1.00 40.11 205 LYS D O 1
ATOM 7176 N N . TYR D 1 206 ? 28.078 22.886 -22.797 1.00 36.77 206 TYR D N 1
ATOM 7177 C CA . TYR D 1 206 ? 29.418 23.432 -22.530 1.00 40.65 206 TYR D CA 1
ATOM 7178 C C . TYR D 1 206 ? 29.443 24.027 -21.133 1.00 41.79 206 TYR D C 1
ATOM 7179 O O . TYR D 1 206 ? 28.584 24.800 -20.775 1.00 38.10 206 TYR D O 1
ATOM 7188 N N . LYS D 1 207 ? 30.452 23.621 -20.384 1.00 46.48 207 LYS D N 1
ATOM 7189 C CA . LYS D 1 207 ? 30.666 24.140 -19.029 1.00 41.57 207 LYS D CA 1
ATOM 7190 C C . LYS D 1 207 ? 31.021 25.599 -19.254 1.00 42.30 207 LYS D C 1
ATOM 7191 O O . LYS D 1 207 ? 31.880 25.831 -20.079 1.00 39.75 207 LYS D O 1
ATOM 7197 N N . PHE D 1 208 ? 30.318 26.497 -18.573 1.00 39.97 208 PHE D N 1
ATOM 7198 C CA . PHE D 1 208 ? 30.478 27.963 -18.717 1.00 39.27 208 PHE D CA 1
ATOM 7199 C C . PHE D 1 208 ? 31.934 28.350 -18.909 1.00 41.09 208 PHE D C 1
ATOM 7200 O O . PHE D 1 208 ? 32.188 28.996 -19.911 1.00 40.40 208 PHE D O 1
ATOM 7208 N N . SER D 1 209 ? 32.851 27.836 -18.086 1.00 40.05 209 SER D N 1
ATOM 7209 C CA . SER D 1 209 ? 34.190 28.368 -18.327 1.00 41.27 209 SER D CA 1
ATOM 7210 C C . SER D 1 209 ? 34.828 27.762 -19.573 1.00 38.06 209 SER D C 1
ATOM 7211 O O . SER D 1 209 ? 35.717 28.380 -20.179 1.00 40.74 209 SER D O 1
ATOM 7214 N N . CYS D 1 210 ? 34.447 26.533 -19.923 1.00 38.93 210 CYS D N 1
ATOM 7215 C CA . CYS D 1 210 ? 34.992 25.875 -21.111 1.00 37.72 210 CYS D CA 1
ATOM 7216 C C . CYS D 1 210 ? 34.698 26.671 -22.373 1.00 38.28 210 CYS D C 1
ATOM 7217 O O . CYS D 1 210 ? 35.605 26.965 -23.166 1.00 37.90 210 CYS D O 1
ATOM 7220 N N . LEU D 1 211 ? 33.428 27.030 -22.581 1.00 36.52 211 LEU D N 1
ATOM 7221 C CA . LEU D 1 211 ? 33.079 27.840 -23.745 1.00 35.78 211 LEU D CA 1
ATOM 7222 C C . LEU D 1 211 ? 33.627 29.261 -23.626 1.00 35.82 211 LEU D C 1
ATOM 7223 O O . LEU D 1 211 ? 34.174 29.797 -24.594 1.00 34.01 211 LEU D O 1
ATOM 7228 N N . ASP D 1 212 ? 33.475 29.892 -22.452 1.00 38.91 212 ASP D N 1
ATOM 7229 C CA . ASP D 1 212 ? 33.929 31.274 -22.264 1.00 38.25 212 ASP D CA 1
ATOM 7230 C C . ASP D 1 212 ? 35.394 31.429 -22.647 1.00 38.34 212 ASP D C 1
ATOM 7231 O O . ASP D 1 212 ? 35.797 32.444 -23.234 1.00 39.10 212 ASP D O 1
ATOM 7236 N N . ASN D 1 213 ? 36.221 30.453 -22.281 1.00 39.33 213 ASN D N 1
ATOM 7237 C CA . ASN D 1 213 ? 37.697 30.552 -22.449 1.00 42.35 213 ASN D CA 1
ATOM 7238 C C . ASN D 1 213 ? 38.226 29.891 -23.726 1.00 42.52 213 ASN D C 1
ATOM 7239 O O . ASN D 1 213 ? 39.427 29.911 -23.903 1.00 41.97 213 ASN D O 1
ATOM 7244 N N . ALA D 1 214 ? 37.372 29.403 -24.619 1.00 40.69 214 ALA D N 1
ATOM 7245 C CA . ALA D 1 214 ? 37.911 28.715 -25.811 1.00 36.21 214 ALA D CA 1
ATOM 7246 C C . ALA D 1 214 ? 38.060 29.653 -27.016 1.00 40.06 214 ALA D C 1
ATOM 7247 O O . ALA D 1 214 ? 37.992 29.164 -28.122 1.00 36.60 214 ALA D O 1
ATOM 7249 N N . ASN D 1 215 ? 38.289 30.946 -26.797 1.00 40.86 215 ASN D N 1
ATOM 7250 C CA . ASN D 1 215 ? 38.465 31.887 -27.931 1.00 36.74 215 ASN D CA 1
ATOM 7251 C C . ASN D 1 215 ? 39.702 32.768 -27.706 1.00 41.24 215 ASN D C 1
ATOM 7252 O O . ASN D 1 215 ? 39.722 33.871 -28.222 1.00 36.26 215 ASN D O 1
ATOM 7257 N N . LYS D 1 216 ? 40.688 32.279 -26.960 1.00 50.29 216 LYS D N 1
ATOM 7258 C CA . LYS D 1 216 ? 41.946 33.032 -26.722 1.00 45.01 216 LYS D CA 1
ATOM 7259 C C . LYS D 1 216 ? 42.519 33.497 -28.055 1.00 39.55 216 LYS D C 1
ATOM 7260 O O . LYS D 1 216 ? 42.684 32.669 -28.924 1.00 36.58 216 LYS D O 1
ATOM 7266 N N . GLY D 1 217 ? 42.811 34.785 -28.174 1.00 44.95 217 GLY D N 1
ATOM 7267 C CA . GLY D 1 217 ? 43.379 35.323 -29.416 1.00 35.92 217 GLY D CA 1
ATOM 7268 C C . GLY D 1 217 ? 42.310 35.814 -30.365 1.00 41.77 217 GLY D C 1
ATOM 7269 O O . GLY D 1 217 ? 42.678 36.380 -31.386 1.00 41.47 217 GLY D O 1
ATOM 7270 N N . TYR D 1 218 ? 41.032 35.653 -30.025 1.00 38.39 218 TYR D N 1
ATOM 7271 C CA . TYR D 1 218 ? 40.067 36.095 -30.968 1.00 37.26 218 TYR D CA 1
ATOM 7272 C C . TYR D 1 218 ? 39.099 36.963 -30.195 1.00 34.86 218 TYR D C 1
ATOM 7273 O O . TYR D 1 218 ? 39.256 37.193 -28.990 1.00 37.12 218 TYR D O 1
ATOM 7282 N N . ARG D 1 219 ? 38.103 37.469 -30.896 1.00 33.76 219 ARG D N 1
ATOM 7283 C CA . ARG D 1 219 ? 37.211 38.449 -30.293 1.00 34.27 219 ARG D CA 1
ATOM 7284 C C . ARG D 1 219 ? 36.526 37.883 -29.054 1.00 33.29 219 ARG D C 1
ATOM 7285 O O . ARG D 1 219 ? 35.910 36.817 -29.097 1.00 31.47 219 ARG D O 1
ATOM 7293 N N . GLN D 1 220 ? 36.619 38.617 -27.950 1.00 32.62 220 GLN D N 1
ATOM 7294 C CA . GLN D 1 220 ? 36.107 38.151 -26.664 1.00 36.35 220 GLN D CA 1
ATOM 7295 C C . GLN D 1 220 ? 34.646 38.578 -26.474 1.00 34.79 220 GLN D C 1
ATOM 7296 O O . GLN D 1 220 ? 34.296 39.320 -25.561 1.00 37.78 220 GLN D O 1
ATOM 7302 N N . ASN D 1 221 ? 33.774 38.070 -27.343 1.00 33.92 221 ASN D N 1
ATOM 7303 C CA . ASN D 1 221 ? 32.354 38.392 -27.253 1.00 32.50 221 ASN D CA 1
ATOM 7304 C C . ASN D 1 221 ? 31.516 37.158 -27.552 1.00 31.69 221 ASN D C 1
ATOM 7305 O O . ASN D 1 221 ? 31.981 36.216 -28.201 1.00 30.96 221 ASN D O 1
ATOM 7310 N N . TYR D 1 222 ? 30.264 37.181 -27.063 1.00 32.90 222 TYR D N 1
ATOM 7311 C CA . TYR D 1 222 ? 29.143 36.413 -27.598 1.00 30.71 222 TYR D CA 1
ATOM 7312 C C . TYR D 1 222 ? 28.223 37.390 -28.324 1.00 32.53 222 TYR D C 1
ATOM 7313 O O . TYR D 1 222 ? 28.354 38.610 -28.195 1.00 30.97 222 TYR D O 1
ATOM 7322 N N . TYR D 1 223 ? 27.252 36.870 -29.069 1.00 32.35 223 TYR D N 1
ATOM 7323 C CA . TYR D 1 223 ? 26.464 37.717 -29.968 1.00 30.43 223 TYR D CA 1
ATOM 7324 C C . TYR D 1 223 ? 24.969 37.458 -29.811 1.00 29.38 223 TYR D C 1
ATOM 7325 O O . TYR D 1 223 ? 24.425 36.508 -30.381 1.00 25.80 223 TYR D O 1
ATOM 7334 N N . VAL D 1 224 ? 24.299 38.363 -29.093 1.00 29.20 224 VAL D N 1
ATOM 7335 C CA . VAL D 1 224 ? 22.869 38.219 -28.856 1.00 29.23 224 VAL D CA 1
ATOM 7336 C C . VAL D 1 224 ? 22.131 38.542 -30.146 1.00 29.03 224 VAL D C 1
ATOM 7337 O O . VAL D 1 224 ? 22.461 39.511 -30.840 1.00 30.40 224 VAL D O 1
ATOM 7341 N N . VAL D 1 225 ? 21.154 37.718 -30.495 1.00 24.78 225 VAL D N 1
ATOM 7342 C CA . VAL D 1 225 ? 20.312 37.974 -31.657 1.00 26.54 225 VAL D CA 1
ATOM 7343 C C . VAL D 1 225 ? 18.978 38.473 -31.135 1.00 26.98 225 VAL D C 1
ATOM 7344 O O . VAL D 1 225 ? 18.310 37.781 -30.351 1.00 26.34 225 VAL D O 1
ATOM 7348 N N . CYS D 1 226 ? 18.565 39.647 -31.577 1.00 25.98 226 CYS D N 1
ATOM 7349 C CA . CYS D 1 226 ? 17.249 40.134 -31.193 1.00 29.38 226 CYS D CA 1
ATOM 7350 C C . CYS D 1 226 ? 16.590 40.807 -32.385 1.00 28.85 226 CYS D C 1
ATOM 7351 O O . CYS D 1 226 ? 17.249 41.071 -33.400 1.00 30.28 226 CYS D O 1
ATOM 7354 N N . PRO D 1 227 ? 15.280 41.036 -32.317 1.00 28.39 227 PRO D N 1
ATOM 7355 C CA . PRO D 1 227 ? 14.602 41.745 -33.398 1.00 31.46 227 PRO D CA 1
ATOM 7356 C C . PRO D 1 227 ? 15.128 43.162 -33.543 1.00 29.24 227 PRO D C 1
ATOM 7357 O O . PRO D 1 227 ? 15.404 43.850 -32.562 1.00 29.56 227 PRO D O 1
ATOM 7361 N N . ALA D 1 228 ? 15.315 43.571 -34.779 1.00 28.53 228 ALA D N 1
ATOM 7362 C CA . ALA D 1 228 ? 15.759 44.923 -35.059 1.00 35.74 228 ALA D CA 1
ATOM 7363 C C . ALA D 1 228 ? 14.514 45.794 -35.060 1.00 40.14 228 ALA D C 1
ATOM 7364 O O . ALA D 1 228 ? 13.470 45.320 -35.525 1.00 41.82 228 ALA D O 1
#

InterPro domains:
  IPR005074 Peptidase C39, bacteriocin processing [PF03412] (83-204)

Solvent-accessible surface area: 38907 Å² total; per-residue (Å²): 183,32,83,0,26,105,100,25,1,56,59,0,10,121,79,0,16,116,110,0,116,109,21,126,9,82,13,126,99,8,35,0,90,5,78,76,199,110,110,100,47,123,5,57,54,118,45,1,4,0,2,3,12,36,12,6,11,52,43,29,51,50,67,136,36,6,92,92,8,38,22,33,5,24,14,184,28,6,15,2,7,5,20,18,44,41,133,58,8,9,2,0,0,0,0,0,0,0,0,2,24,0,10,51,27,52,27,8,60,74,0,19,114,12,2,43,16,34,137,76,99,14,11,47,17,59,51,0,46,73,33,0,77,138,15,24,0,116,7,50,54,9,129,24,52,28,137,26,0,114,80,25,36,160,63,24,12,3,0,0,0,15,0,15,0,55,62,1,124,156,67,64,22,8,4,45,3,93,70,41,6,11,0,0,0,32,47,36,65,106,59,43,0,5,0,0,0,0,26,10,9,40,62,63,90,0,108,36,73,9,0,26,106,0,0,165,76,121,99,100,28,0,0,0,0,8,8,63,200,32,81,0,24,100,100,25,0,78,69,0,8,72,83,1,8,104,102,0,106,107,21,129,9,83,14,128,100,8,34,0,92,7,72,68,201,113,122,102,57,122,4,65,57,115,48,1,3,0,1,3,12,34,11,6,10,47,43,23,47,47,66,140,36,6,98,85,9,40,23,32,6,22,15,187,30,4,14,1,5,4,14,16,41,34,141,60,6,9,3,0,0,0,0,0,0,0,0,2,23,0,10,39,26,49,29,6,58,76,0,16,163,12,2,43,19,40,149,83,98,16,13,51,17,59,51,0,46,76,32,0,76,135,14,23,0,120,9,54,52,8,150,24,52,25,143,48,0,99,95,29,34,156,60,22,13,4,0,0,0,17,0,14,0,57,61,1,129,156,62,42,42,10,4,42,3,94,72,41,5,11,0,0,0,34,50,33,65,106,51,45,0,7,0,0,0,0,26,11,12,39,66,62,95,0,96,40,71,7,0,22,106,0,0,164,67,125,97,100,30,0,0,0,0,9,7,74,125,28,65,0,18,98,91,64,0,74,76,0,8,96,98,1,8,106,104,0,114,99,18,126,8,81,14,131,102,7,40,2,94,0,68,77,130,106,106,74,50,126,5,68,58,120,45,1,4,0,1,4,13,36,10,6,12,54,48,23,54,42,68,148,32,7,113,100,8,34,25,29,6,22,14,180,26,4,15,1,5,6,10,15,44,40,126,55,6,9,2,0,0,0,0,0,0,0,0,2,24,0,9,33,28,50,31,11,82,69,0,18,142,4,1,40,22,46,157,78,99,15,13,45,17,60,60,0,45,74,37,0,72,138,10,22,0,113,8,34,46,6,127,23,58,13,131,52,0,96,100,33,36,164,63,24,12,3,0,0,0,15,0,12,0,56,60,1,126,150,66,61,23,11,4,42,7,119,69,42,6,12,0,0,0,32,44,28,64,107,74,54,0,7,0,0,0,0,27,12,10,41,57,62,91,0,102,35,50,6,0,21,81,0,0,127,81,118,102,102,18,0,0,0,0,9,9,61,152,24,68,0,20,87,99,62,0,79,75,0,8,96,95,1,6,105,106,1,106,105,22,130,10,83,13,123,101,6,42,4,99,0,72,78,131,96,115,90,36,118,3,64,57,123,43,0,4,0,1,4,12,37,9,6,11,50,47,22,65,48,64,154,34,6,97,99,8,41,23,36,5,24,14,185,29,4,15,4,10,7,10,14,46,40,130,69,6,9,2,0,0,0,0,0,0,0,0,2,26,0,10,36,26,51,28,11,82,66,0,19,137,6,1,40,22,44,171,81,98,14,12,47,16,61,56,0,44,74,38,0,72,139,10,21,0,104,11,40,55,10,151,22,56,12,127,50,0,97,94,27,34,160,67,26,12,3,0,0,0,16,0,13,0,54,59,1,120,155,57,52,20,10,3,56,10,118,73,41,6,12,0,0,0,32,46,30,58,105,78,45,0,7,0,0,0,0,27,14,9,41,55,67,82,0,61,34,71,8,0,20,87,0,0,145,81,122,100,103,30,0,0,0,0,6,7,71

Radius of gyration: 30.99 Å; Cα contacts (8 Å, |Δi|>4): 2018; chains: 4; bounding box: 64×60×82 Å

Organism: Methanobrevibacter ruminantium (strain ATCC 35063 / DSM 1093 / JCM 13430 / OCM 146 / M1) (NCBI:txid634498)

B-factor: mean 32.6, std 7.74, range [11.1, 89.11]

Sequence (912 aa):
MVRFSRDMLQDGAKRMFKWLRKGEGLPNYLIMYDMDRNKEYKLVPKEYAGLYESRNIFWIKNGREPNYVTLTSVARNPLVMDYQNTNYTACPTSLSLASQMLYHYKSESECAKALGTSKGSGTSPAQLIANAPKLGFKIIPIKRDSKEVKKYLKKGFPVICHWQVNQSRNCKGDYTGNFGHYGLIWDMTSTHYVVADPAKGVNRKYKFSCLDNANKGYRQNYYVVCPAMVRFSRDMLQDGAKRMFKWLRKGEGLPNYLIMYDMDRNKEYKLVPKEYAGLYESRNIFWIKNGREPNYVTLTSVARNPLVMDYQNTNYTACPTSLSLASQMLYHYKSESECAKALGTSKGSGTSPAQLIANAPKLGFKIIPIKRDSKEVKKYLKKGFPVICHWQVNQSRNCKGDYTGNFGHYGLIWDMTSTHYVVADPAKGVNRKYKFSCLDNANKGYRQNYYVVCPAMVRFSRDMLQDGAKRMFKWLRKGEGLPNYLIMYDMDRNKEYKLVPKEYAGLYESRNIFWIKNGREPNYVTLTSVARNPLVMDYQNTNYTACPTSLSLASQMLYHYKSESECAKALGTSKGSGTSPAQLIANAPKLGFKIIPIKRDSKEVKKYLKKGFPVICHWQVNQSRNCKGDYTGNFGHYGLIWDMTSTHYVVADPAKGVNRKYKFSCLDNANKGYRQNYYVVCPAMVRFSRDMLQDGAKRMFKWLRKGEGLPNYLIMYDMDRNKEYKLVPKEYAGLYESRNIFWIKNGREPNYVTLTSVARNPLVMDYQNTNYTACPTSLSLASQMLYHYKSESECAKALGTSKGSGTSPAQLIANAPKLGFKIIPIKRDSKEVKKYLKKGFPVICHWQVNQSRNCKGDYTGNFGHYGLIWDMTSTHYVVADPAKGVNRKYKFSCLDNANKGYRQNYYVVCPA

Nearest PDB structures (foldseek):
  7wuw-assembly1_C  TM=6.920E-01  e=2.269E-03  Streptomyces sahachiroi
  1ae9-assembly1_A  TM=1.671E-01  e=2.598E+00  Lambdavirus lambda
  8vp5-assembly1_B  TM=8.272E-01  e=1.107E-06  Acetivibrio thermocellus ATCC 27405
  7wuw-assembly1_C  TM=6.899E-01  e=8.137E-04  Streptomyces sahachiroi
  8z4f-assembly1_B-2  TM=2.988E-01  e=1.337E-04  Methanobacterium phage psiM2

Foldseek 3Di:
DFKAFPVQLLVQLVVQLVVLQVLQAGDQFTWTAGPPPRDIDTHGQQQNQQQLLQQVVCCQVVVHGDRMTDRDGGDPHSADQHADPDPQQQPLSQVQRQCRLSSQHDDSVRSCVQLVADPPPRGAVVSCQVRCVVSQKHKDWDALDVVVQVSRLNSSWKKKAKFFVCQLCVQQNPDPDTDIHIWIQNDDDPFWGQTSGNHPHRGRTGGSVSRQVRHPPGDRTIITIGGD/DFKAFPVQLLVQLVVQLVVLQVLAAGDQWTWTAGPPPRDIDTHGQQQNLQQLLQQVVCCQVPVDTDRMTDRDGGDNHSADAAADPDPQQQPLNQVQRQCRLSSQHDHSVRSCVQLVADPPPRGDPVSCQVRVVVSQKHKDWDALDVVVQVSSLNSSWKKKAKFFVCLLCVQANPDPDTDIGIWIFNDDDPFWTQTSGNHGHRGRTGGSCSRQVRHVPGDRTIITIGGD/DFKAFPVQLLVQLVVQLVVLQVLQAGDQWTWTATPPPRDIDTGGQQQVQQQLLQQVVCCQVPVHGDRMTGRDGGDPHSADAAADPDPQQQPLSQVQSQCRLSSQHDDSVRSCVQLVADPPPRGDVVSVQVRCVVSFKHKDWAALAVVVQVSSLSSSWKKKAKFWVCLLCPQQNPDDDTDIGIWIQNDDDPFWGQTSGNHPGRGRTGGSVSRQVRHPPGDRTIITIGGD/DFKAFPVQLLVQLVVQLVVLQVLQAGDQWTWTATPPPRDIDTGGQQQVQQQLLQQVVCCQVVVHGDRMTGRDGGDPHSADQAADPDPQQQPLCQVQRQCRLSSQHDDSVRSCVQLVADPPARGDVVSVQVRCVVSQKHKDWAALAVVVQVSSLNSSWKKKAKFWVCLLCPQQNPDDDTDIHIWIQNDDDPFWTQTSGNHPGRGRTGGSVSRQPRHVPGDRTIITIGGD

Secondary structure (DSSP, 8-state):
--EEEHHHHHHHHHHHHHHHTTSS---S-EEEE-TTT--EEEE-HHHHHHHHHHHHHHHHHHSS--SEEE--B--SS-------SSTT-HHHHHHHHHHHHTT----HHHHHHHHT-BTTTB--HHHHHHHGGGGTEEEEEE-S-HHHHHHHHHTT--EEEEEEGGGGTTTT-SB-S--EEEEEEEEE-SSEEEEEETTTEEEEEEEHHHHHTTTTTS---EEEEEE-/--EEEHHHHHHHHHHHHHHHTTSS---S-EEEE-TTT--EEEE-HHHHHHHHHHHHHHHHHHSS--SEEE--B--SS-------SSTT-HHHHHHHHHHHHTT----HHHHHHHHT-BTTTB--HHHHHHHGGGGTEEEEEEES-HHHHHHHHHTT--EEEEEEGGGGTTTSTTB-S--EEEEEEEEE-SSEEEEEETTTEEEEEEEHHHHHTTTTTS--EEEEEEE-/--EEEHHHHHHHHHHHHHHHTTSS-S-S-EEEE-TTT--EEEE-HHHHHHHHHHHHHHHHHHSS--SEEE--B--SS-------SSTT-HHHHHHHHHHHHTT----HHHHHHHHT-BTTTB--HHHHHHHGGGGTEEEEEE-S-HHHHHHHHTTT--EEEEEEGGGGTTTT-SB-S--EEEEEEEEE-SSEEEEEETTTEEEEEEEHHHHHTTTTTS---EEEEEE-/--EEEHHHHHHHHHHHHHHHTTSS---S-EEEE-TTT--EEEE-HHHHHHHHHHHHHHHHHHSS--SEEE--B--SS-------SSTT-HHHHHHHHHHHHTT----HHHHHHHHT-BTTTB--HHHHHHHGGGGTEEEEEE-S-HHHHHHHHHTT--EEEEEEGGGGTTTT-SB-S--EEEEEEEEE-SSEEEEEETTTEEEEEEEHHHHHTTTTTS---EEEEEE-